Protein AF-0000000078269866 (afdb_homodimer)

Structure (mmCIF, N/CA/C/O backbone):
data_AF-0000000078269866-model_v1
#
loop_
_entity.id
_entity.type
_entity.pdbx_description
1 polymer 'Succinate--CoA ligase'
#
loop_
_atom_site.group_PDB
_atom_site.id
_atom_site.type_symbol
_atom_site.label_atom_id
_atom_site.label_alt_id
_atom_site.label_comp_id
_atom_site.label_asym_id
_atom_site.label_entity_id
_atom_site.label_seq_id
_atom_site.pdbx_PDB_ins_code
_atom_site.Cartn_x
_atom_site.Cartn_y
_atom_site.Cartn_z
_atom_site.occupancy
_atom_site.B_iso_or_equiv
_atom_site.auth_seq_id
_atom_site.auth_comp_id
_atom_site.auth_asym_id
_atom_site.auth_atom_id
_atom_site.pdbx_PDB_model_num
ATOM 1 N N . MET A 1 1 ? 1.742 -16.453 -20.266 1 93.06 1 MET A N 1
ATOM 2 C CA . MET A 1 1 ? 1.835 -16.312 -21.703 1 93.06 1 MET A CA 1
ATOM 3 C C . MET A 1 1 ? 3.057 -15.492 -22.094 1 93.06 1 MET A C 1
ATOM 5 O O . MET A 1 1 ? 3.176 -14.328 -21.719 1 93.06 1 MET A O 1
ATOM 9 N N . LYS A 1 2 ? 3.896 -16.078 -22.828 1 94.62 2 LYS A N 1
ATOM 10 C CA . LYS A 1 2 ? 5.078 -15.391 -23.344 1 94.62 2 LYS A CA 1
ATOM 11 C C . LYS A 1 2 ? 4.785 -14.703 -24.672 1 94.62 2 LYS A C 1
ATOM 13 O O . LYS A 1 2 ? 4.109 -15.273 -25.531 1 94.62 2 LYS A O 1
ATOM 18 N N . LEU A 1 3 ? 5.266 -13.508 -24.734 1 97.81 3 LEU A N 1
ATOM 19 C CA . LEU A 1 3 ? 5.09 -12.766 -25.984 1 97.81 3 LEU A CA 1
ATOM 20 C C . LEU A 1 3 ? 6.387 -12.75 -26.781 1 97.81 3 LEU A C 1
ATOM 22 O O . LEU A 1 3 ? 7.477 -12.648 -26.219 1 97.81 3 LEU A O 1
ATOM 26 N N . ASN A 1 4 ? 6.227 -12.914 -28.141 1 97.38 4 ASN A N 1
ATOM 27 C CA . ASN A 1 4 ? 7.383 -12.617 -28.984 1 97.38 4 ASN A CA 1
ATOM 28 C C . ASN A 1 4 ? 7.68 -11.125 -29.016 1 97.38 4 ASN A C 1
ATOM 30 O O . ASN A 1 4 ? 6.961 -10.328 -28.391 1 97.38 4 ASN A O 1
ATOM 34 N N . GLU A 1 5 ? 8.75 -10.742 -29.625 1 98 5 GLU A N 1
ATOM 35 C CA . GLU A 1 5 ? 9.18 -9.344 -29.625 1 98 5 GLU A CA 1
ATOM 36 C C . GLU A 1 5 ? 8.117 -8.438 -30.234 1 98 5 GLU A C 1
ATOM 38 O O . GLU A 1 5 ? 7.859 -7.344 -29.734 1 98 5 GLU A O 1
ATOM 43 N N . HIS A 1 6 ? 7.531 -8.844 -31.328 1 98.19 6 HIS A N 1
ATOM 44 C CA . HIS A 1 6 ? 6.539 -8.023 -32.031 1 98.19 6 HIS A CA 1
ATOM 45 C C . HIS A 1 6 ? 5.379 -7.676 -31.094 1 98.19 6 HIS A C 1
ATOM 47 O O . HIS A 1 6 ? 4.992 -6.508 -30.984 1 98.19 6 HIS A O 1
ATOM 53 N N . ASN A 1 7 ? 4.871 -8.648 -30.484 1 98.31 7 ASN A N 1
ATOM 54 C CA . ASN A 1 7 ? 3.729 -8.43 -29.609 1 98.31 7 ASN A CA 1
ATOM 55 C C . ASN A 1 7 ? 4.141 -7.719 -28.328 1 98.31 7 ASN A C 1
ATOM 57 O O . ASN A 1 7 ? 3.357 -6.953 -27.75 1 98.31 7 ASN A O 1
ATOM 61 N N . SER A 1 8 ? 5.363 -7.996 -27.844 1 98.56 8 SER A N 1
ATOM 62 C CA . SER A 1 8 ? 5.887 -7.215 -26.734 1 98.56 8 SER A CA 1
ATOM 63 C C . SER A 1 8 ? 5.918 -5.727 -27.062 1 98.56 8 SER A C 1
ATOM 65 O O . SER A 1 8 ? 5.496 -4.895 -26.25 1 98.56 8 SER A O 1
ATOM 67 N N . LYS A 1 9 ? 6.371 -5.41 -28.234 1 98.56 9 LYS A N 1
ATOM 68 C CA . LYS A 1 9 ? 6.473 -4.02 -28.672 1 98.56 9 LYS A CA 1
ATOM 69 C C . LYS A 1 9 ? 5.094 -3.404 -28.875 1 98.56 9 LYS A C 1
ATOM 71 O O . LYS A 1 9 ? 4.895 -2.215 -28.625 1 98.56 9 LYS A O 1
ATOM 76 N N . ARG A 1 10 ? 4.172 -4.191 -29.359 1 98.19 10 ARG A N 1
ATOM 77 C CA . ARG A 1 10 ? 2.801 -3.709 -29.469 1 98.19 10 ARG A CA 1
ATOM 78 C C . ARG A 1 10 ? 2.252 -3.309 -28.109 1 98.19 10 ARG A C 1
ATOM 80 O O . ARG A 1 10 ? 1.629 -2.254 -27.969 1 98.19 10 ARG A O 1
ATOM 87 N N . LEU A 1 11 ? 2.482 -4.184 -27.141 1 98.56 11 LEU A N 1
ATOM 88 C CA . LEU A 1 11 ? 2.047 -3.883 -25.781 1 98.56 11 LEU A CA 1
ATOM 89 C C . LEU A 1 11 ? 2.756 -2.645 -25.234 1 98.56 11 LEU A C 1
ATOM 91 O O . LEU A 1 11 ? 2.131 -1.795 -24.609 1 98.56 11 LEU A O 1
ATOM 95 N N . PHE A 1 12 ? 4.07 -2.514 -25.453 1 98.75 12 PHE A N 1
ATOM 96 C CA . PHE A 1 12 ? 4.84 -1.346 -25.031 1 98.75 12 PHE A CA 1
ATOM 97 C C . PHE A 1 12 ? 4.27 -0.074 -25.656 1 98.75 12 PHE A C 1
ATOM 99 O O . PHE A 1 12 ? 4.105 0.937 -24.969 1 98.75 12 PHE A O 1
ATOM 106 N N . LYS A 1 13 ? 3.926 -0.133 -26.922 1 98.38 13 LYS A N 1
ATOM 107 C CA . LYS A 1 13 ? 3.361 1.022 -27.609 1 98.38 13 LYS A CA 1
ATOM 108 C C . LYS A 1 13 ? 2.053 1.466 -26.969 1 98.38 13 LYS A C 1
ATOM 110 O O . LYS A 1 13 ? 1.847 2.658 -26.734 1 98.38 13 LYS A O 1
ATOM 115 N N . GLU A 1 14 ? 1.249 0.504 -26.703 1 98.12 14 GLU A N 1
ATOM 116 C CA . GLU A 1 14 ? -0.023 0.8 -26.062 1 98.12 14 GLU A CA 1
ATOM 117 C C . GLU A 1 14 ? 0.193 1.424 -24.688 1 98.12 14 GLU A C 1
ATOM 119 O O . GLU A 1 14 ? -0.634 2.209 -24.219 1 98.12 14 GLU A O 1
ATOM 124 N N . ALA A 1 15 ? 1.299 1.094 -24.031 1 98.19 15 ALA A N 1
ATOM 125 C CA . ALA A 1 15 ? 1.609 1.583 -22.688 1 98.19 15 ALA A CA 1
ATOM 126 C C . ALA A 1 15 ? 2.326 2.928 -22.75 1 98.19 15 ALA A C 1
ATOM 128 O O . ALA A 1 15 ? 2.682 3.496 -21.719 1 98.19 15 ALA A O 1
ATOM 129 N N . GLY A 1 16 ? 2.629 3.449 -23.906 1 98.06 16 GLY A N 1
ATOM 130 C CA . GLY A 1 16 ? 3.275 4.742 -24.062 1 98.06 16 GLY A CA 1
ATOM 131 C C . GLY A 1 16 ? 4.789 4.652 -24.078 1 98.06 16 GLY A C 1
ATOM 132 O O . GLY A 1 16 ? 5.48 5.648 -23.859 1 98.06 16 GLY A O 1
ATOM 133 N N . ILE A 1 17 ? 5.352 3.492 -24.266 1 98.56 17 ILE A N 1
ATOM 134 C CA . ILE A 1 17 ? 6.793 3.295 -24.391 1 98.56 17 ILE A CA 1
ATOM 135 C C . ILE A 1 17 ? 7.195 3.377 -25.859 1 98.56 17 ILE A C 1
ATOM 137 O O . ILE A 1 17 ? 6.621 2.689 -26.719 1 98.56 17 ILE A O 1
ATOM 141 N N . PRO A 1 18 ? 8.156 4.16 -26.188 1 98.38 18 PRO A N 1
ATOM 142 C CA . PRO A 1 18 ? 8.555 4.293 -27.594 1 98.38 18 PRO A CA 1
ATOM 143 C C . PRO A 1 18 ? 9.164 3.01 -28.156 1 98.38 18 PRO A C 1
ATOM 145 O O . PRO A 1 18 ? 10.078 2.439 -27.547 1 98.38 18 PRO A O 1
ATOM 148 N N . VAL A 1 19 ? 8.672 2.555 -29.266 1 98.38 19 VAL A N 1
ATOM 149 C CA . VAL A 1 19 ? 9.164 1.382 -29.984 1 98.38 19 VAL A CA 1
ATOM 150 C C . VAL A 1 19 ? 9.242 1.683 -31.484 1 98.38 19 VAL A C 1
ATOM 152 O O . VAL A 1 19 ? 8.539 2.562 -31.984 1 98.38 19 VAL A O 1
ATOM 155 N N . PRO A 1 20 ? 10.141 0.987 -32.219 1 97.44 20 PRO A N 1
ATOM 156 C CA . PRO A 1 20 ? 10.125 1.158 -33.656 1 97.44 20 PRO A CA 1
ATOM 157 C C . PRO A 1 20 ? 8.82 0.68 -34.281 1 97.44 20 PRO A C 1
ATOM 159 O O . PRO A 1 20 ? 8.242 -0.313 -33.844 1 97.44 20 PRO A O 1
ATOM 162 N N . ARG A 1 21 ? 8.484 1.396 -35.375 1 94.19 21 ARG A N 1
ATOM 163 C CA . ARG A 1 21 ? 7.383 0.874 -36.156 1 94.19 21 ARG A CA 1
ATOM 164 C C . ARG A 1 21 ? 7.781 -0.424 -36.875 1 94.19 21 ARG A C 1
ATOM 166 O O . ARG A 1 21 ? 8.906 -0.556 -37.344 1 94.19 21 ARG A O 1
ATOM 173 N N . GLY A 1 22 ? 6.992 -1.414 -36.75 1 96.12 22 GLY A N 1
ATOM 174 C CA . GLY A 1 22 ? 7.352 -2.678 -37.375 1 96.12 22 GLY A CA 1
ATOM 175 C C . GLY A 1 22 ? 6.164 -3.414 -37.969 1 96.12 22 GLY A C 1
ATOM 176 O O . GLY A 1 22 ? 5.012 -3.088 -37.656 1 96.12 22 GLY A O 1
ATOM 177 N N . THR A 1 23 ? 6.465 -4.273 -38.875 1 96.5 23 THR A N 1
ATOM 178 C CA . THR A 1 23 ? 5.469 -5.145 -39.469 1 96.5 23 THR A CA 1
ATOM 179 C C . THR A 1 23 ? 5.867 -6.609 -39.344 1 96.5 23 THR A C 1
ATOM 181 O O . THR A 1 23 ? 7.055 -6.941 -39.344 1 96.5 23 THR A O 1
ATOM 184 N N . LEU A 1 24 ? 4.844 -7.41 -39.188 1 97.12 24 LEU A N 1
ATOM 185 C CA . LEU A 1 24 ? 5.066 -8.844 -39.031 1 97.12 24 LEU A CA 1
ATOM 186 C C . LEU A 1 24 ? 4.785 -9.594 -40.312 1 97.12 24 LEU A C 1
ATOM 188 O O . LEU A 1 24 ? 3.779 -9.336 -41 1 97.12 24 LEU A O 1
ATOM 192 N N . LEU A 1 25 ? 5.707 -10.516 -40.688 1 96.88 25 LEU A N 1
ATOM 193 C CA . LEU A 1 25 ? 5.574 -11.297 -41.906 1 96.88 25 LEU A CA 1
ATOM 194 C C . LEU A 1 25 ? 5.613 -12.789 -41.625 1 96.88 25 LEU A C 1
ATOM 196 O O . LEU A 1 25 ? 6.336 -13.234 -40.719 1 96.88 25 LEU A O 1
ATOM 200 N N . GLY A 1 26 ? 4.824 -13.539 -42.375 1 95.44 26 GLY A N 1
ATOM 201 C CA . GLY A 1 26 ? 4.934 -14.992 -42.406 1 95.44 26 GLY A CA 1
ATOM 202 C C . GLY A 1 26 ? 5.633 -15.508 -43.656 1 95.44 26 GLY A C 1
ATOM 203 O O . GLY A 1 26 ? 6 -14.734 -44.531 1 95.44 26 GLY A O 1
ATOM 204 N N . PRO A 1 27 ? 5.742 -16.812 -43.562 1 91.75 27 PRO A N 1
ATOM 205 C CA . PRO A 1 27 ? 6.367 -17.391 -44.781 1 91.75 27 PRO A CA 1
ATOM 206 C C . PRO A 1 27 ? 5.602 -17.078 -46.062 1 91.75 27 PRO A C 1
ATOM 208 O O . PRO A 1 27 ? 4.371 -17.188 -46.094 1 91.75 27 PRO A O 1
ATOM 211 N N . GLY A 1 28 ? 6.281 -16.641 -47.125 1 90.06 28 GLY A N 1
ATOM 212 C CA . GLY A 1 28 ? 5.652 -16.375 -48.406 1 90.06 28 GLY A CA 1
ATOM 213 C C . GLY A 1 28 ? 5.164 -14.945 -48.562 1 90.06 28 GLY A C 1
ATOM 214 O O . GLY A 1 28 ? 4.883 -14.484 -49.656 1 90.06 28 GLY A O 1
ATOM 215 N N . ASP A 1 29 ? 5.078 -14.273 -47.469 1 93.25 29 ASP A N 1
ATOM 216 C CA . ASP A 1 29 ? 4.652 -12.875 -47.531 1 93.25 29 ASP A CA 1
ATOM 217 C C . ASP A 1 29 ? 5.676 -12.023 -48.281 1 93.25 29 ASP A C 1
ATOM 219 O O . ASP A 1 29 ? 6.883 -12.242 -48.156 1 93.25 29 ASP A O 1
ATOM 223 N N . GLU A 1 30 ? 5.148 -11.055 -49 1 91.06 30 GLU A N 1
ATOM 224 C CA . GLU A 1 30 ? 6.023 -10.07 -49.625 1 91.06 30 GLU A CA 1
ATOM 225 C C . GLU A 1 30 ? 6.305 -8.898 -48.688 1 91.06 30 GLU A C 1
ATOM 227 O O . GLU A 1 30 ? 5.379 -8.328 -48.125 1 91.06 30 GLU A O 1
ATOM 232 N N . PRO A 1 31 ? 7.551 -8.633 -48.562 1 93.44 31 PRO A N 1
ATOM 233 C CA . PRO A 1 31 ? 7.871 -7.516 -47.656 1 93.44 31 PRO A CA 1
ATOM 234 C C . PRO A 1 31 ? 7.492 -6.16 -48.25 1 93.44 31 PRO A C 1
ATOM 236 O O . PRO A 1 31 ? 8.055 -5.75 -49.281 1 93.44 31 PRO A O 1
ATOM 239 N N . ALA A 1 32 ? 6.516 -5.465 -47.688 1 90.94 32 ALA A N 1
ATOM 240 C CA . ALA A 1 32 ? 6.102 -4.129 -48.094 1 90.94 32 ALA A CA 1
ATOM 241 C C . ALA A 1 32 ? 5.789 -3.25 -46.875 1 90.94 32 ALA A C 1
ATOM 243 O O . ALA A 1 32 ? 4.672 -2.742 -46.75 1 90.94 32 ALA A O 1
ATOM 244 N N . PRO A 1 33 ? 6.809 -3.027 -46.125 1 93 33 PRO A N 1
ATOM 245 C CA . PRO A 1 33 ? 6.543 -2.186 -44.938 1 93 33 PRO A CA 1
ATOM 246 C C . PRO A 1 33 ? 6.391 -0.709 -45.312 1 93 33 PRO A C 1
ATOM 248 O O . PRO A 1 33 ? 6.883 -0.27 -46.344 1 93 33 PRO A O 1
ATOM 251 N N . PRO A 1 34 ? 5.668 0.106 -44.469 1 93.62 34 PRO A N 1
ATOM 252 C CA . PRO A 1 34 ? 5.406 1.52 -44.75 1 93.62 34 PRO A CA 1
ATOM 253 C C . PRO A 1 34 ? 6.562 2.428 -44.344 1 93.62 34 PRO A C 1
ATOM 255 O O . PRO A 1 34 ? 6.332 3.527 -43.812 1 93.62 34 PRO A O 1
ATOM 258 N N . PHE A 1 35 ? 7.781 1.967 -44.375 1 94.69 35 PHE A N 1
ATOM 259 C CA . PHE A 1 35 ? 8.953 2.77 -44.031 1 94.69 35 PHE A CA 1
ATOM 260 C C . PHE A 1 35 ? 10.125 2.432 -44.969 1 94.69 35 PHE A C 1
ATOM 262 O O . PHE A 1 35 ? 10.125 1.382 -45.594 1 94.69 35 PHE A O 1
ATOM 269 N N . ALA A 1 36 ? 11.07 3.301 -45.031 1 94.25 36 ALA A N 1
ATOM 270 C CA . ALA A 1 36 ? 12.148 3.227 -46 1 94.25 36 ALA A CA 1
ATOM 271 C C . ALA A 1 36 ? 13.266 2.307 -45.531 1 94.25 36 ALA A C 1
ATOM 273 O O . ALA A 1 36 ? 13.375 2.021 -44.344 1 94.25 36 ALA A O 1
ATOM 274 N N . LEU A 1 37 ? 14.047 1.759 -46.5 1 95.62 37 LEU A N 1
ATOM 275 C CA . LEU A 1 37 ? 15.281 1.038 -46.219 1 95.62 37 LEU A CA 1
ATOM 276 C C . LEU A 1 37 ? 16.344 1.967 -45.625 1 95.62 37 LEU A C 1
ATOM 278 O O . LEU A 1 37 ? 16.281 3.184 -45.812 1 95.62 37 LEU A O 1
ATOM 282 N N . PRO A 1 38 ? 17.266 1.394 -44.688 1 97 38 PRO A N 1
ATOM 283 C CA . PRO A 1 38 ? 17.531 -0.024 -44.438 1 97 38 PRO A CA 1
ATOM 284 C C . PRO A 1 38 ? 16.594 -0.611 -43.375 1 97 38 PRO A C 1
ATOM 286 O O . PRO A 1 38 ? 16.062 0.125 -42.562 1 97 38 PRO A O 1
ATOM 289 N N . TRP A 1 39 ? 16.391 -1.938 -43.562 1 98 39 TRP A N 1
ATOM 290 C CA . TRP A 1 39 ? 15.516 -2.662 -42.656 1 98 39 TRP A CA 1
ATOM 291 C C . TRP A 1 39 ? 16.312 -3.604 -41.75 1 98 39 TRP A C 1
ATOM 293 O O . TRP A 1 39 ? 17.422 -4.012 -42.094 1 98 39 TRP A O 1
ATOM 303 N N . VAL A 1 40 ? 15.836 -3.818 -40.562 1 98.06 40 VAL A N 1
ATOM 304 C CA . VAL A 1 40 ? 16.281 -4.914 -39.719 1 98.06 40 VAL A CA 1
ATOM 305 C C . VAL A 1 40 ? 15.234 -6.02 -39.719 1 98.06 40 VAL A C 1
ATOM 307 O O . VAL A 1 40 ? 14.055 -5.766 -39.438 1 98.06 40 VAL A O 1
ATOM 310 N N . LEU A 1 41 ? 15.617 -7.199 -40.062 1 98.12 41 LEU A N 1
ATOM 311 C CA . LEU A 1 41 ? 14.773 -8.383 -40.031 1 98.12 41 LEU A CA 1
ATOM 312 C C . LEU A 1 41 ? 15.039 -9.211 -38.781 1 98.12 41 LEU A C 1
ATOM 314 O O . LEU A 1 41 ? 16.156 -9.68 -38.562 1 98.12 41 LEU A O 1
ATOM 318 N N . LYS A 1 42 ? 13.977 -9.422 -38 1 97.75 42 LYS A N 1
ATOM 319 C CA . LYS A 1 42 ? 14.156 -10.078 -36.719 1 97.75 42 LYS A CA 1
ATOM 320 C C . LYS A 1 42 ? 13.258 -11.305 -36.594 1 97.75 42 LYS A C 1
ATOM 322 O O . LYS A 1 42 ? 12.039 -11.18 -36.5 1 97.75 42 LYS A O 1
ATOM 327 N N . SER A 1 43 ? 13.883 -12.453 -36.5 1 98 43 SER A N 1
ATOM 328 C CA . SER A 1 43 ? 13.125 -13.68 -36.281 1 98 43 SER A CA 1
ATOM 329 C C . SER A 1 43 ? 12.328 -13.602 -34.969 1 98 43 SER A C 1
ATOM 331 O O . SER A 1 43 ? 12.82 -13.094 -33.969 1 98 43 SER A O 1
ATOM 333 N N . GLN A 1 44 ? 11.086 -14.062 -35.062 1 97.5 44 GLN A N 1
ATOM 334 C CA . GLN A 1 44 ? 10.25 -14.102 -33.844 1 97.5 44 GLN A CA 1
ATOM 335 C C . GLN A 1 44 ? 10.195 -15.508 -33.281 1 97.5 44 GLN A C 1
ATOM 337 O O . GLN A 1 44 ? 9.656 -16.422 -33.906 1 97.5 44 GLN A O 1
ATOM 342 N N . VAL A 1 45 ? 10.766 -15.719 -32.188 1 95.19 45 VAL A N 1
ATOM 343 C CA . VAL A 1 45 ? 10.688 -16.922 -31.359 1 95.19 45 VAL A CA 1
ATOM 344 C C . VAL A 1 45 ? 10.547 -16.531 -29.891 1 95.19 45 VAL A C 1
ATOM 346 O O . VAL A 1 45 ? 10.727 -15.367 -29.531 1 95.19 45 VAL A O 1
ATOM 349 N N . LEU A 1 46 ? 10.242 -17.422 -29.047 1 92.25 46 LEU A N 1
ATOM 350 C CA . LEU A 1 46 ? 10.023 -17.109 -27.625 1 92.25 46 LEU A CA 1
ATOM 351 C C . LEU A 1 46 ? 11.312 -17.234 -26.828 1 92.25 46 LEU A C 1
ATOM 353 O O . LEU A 1 46 ? 11.414 -16.719 -25.719 1 92.25 46 LEU A O 1
ATOM 357 N N . SER A 1 47 ? 12.242 -17.828 -27.438 1 87.19 47 SER A N 1
ATOM 358 C CA . SER A 1 47 ? 13.523 -18.016 -26.766 1 87.19 47 SER A CA 1
ATOM 359 C C . SER A 1 47 ? 14.461 -16.844 -27 1 87.19 47 SER A C 1
ATOM 361 O O . SER A 1 47 ? 14.297 -16.109 -27.984 1 87.19 47 SER A O 1
ATOM 363 N N . GLY A 1 48 ? 15.445 -16.672 -26.141 1 83.5 48 GLY A N 1
ATOM 364 C CA . GLY A 1 48 ? 16.469 -15.648 -26.312 1 83.5 48 GLY A CA 1
ATOM 365 C C . GLY A 1 48 ? 17.609 -16.109 -27.203 1 83.5 48 GLY A C 1
ATOM 366 O O . GLY A 1 48 ? 17.547 -17.172 -27.812 1 83.5 48 GLY A O 1
ATOM 367 N N . GLY A 1 49 ? 18.562 -15.195 -27.438 1 85.5 49 GLY A N 1
ATOM 368 C CA . GLY A 1 49 ? 19.766 -15.531 -28.172 1 85.5 49 GLY A CA 1
ATOM 369 C C . GLY A 1 49 ? 19.578 -15.492 -29.672 1 85.5 49 GLY A C 1
ATOM 370 O O . GLY A 1 49 ? 20.328 -16.125 -30.422 1 85.5 49 GLY A O 1
ATOM 371 N N . ARG A 1 50 ? 18.656 -14.836 -30.188 1 92.31 50 ARG A N 1
ATOM 372 C CA . ARG A 1 50 ? 18.328 -14.789 -31.609 1 92.31 50 ARG A CA 1
ATOM 373 C C . ARG A 1 50 ? 19.5 -14.227 -32.438 1 92.31 50 ARG A C 1
ATOM 375 O O . ARG A 1 50 ? 19.812 -14.742 -33.5 1 92.31 50 ARG A O 1
ATOM 382 N N . GLY A 1 51 ? 20.078 -13.188 -31.875 1 90.38 51 GLY A N 1
ATOM 383 C CA . GLY A 1 51 ? 21.188 -12.578 -32.594 1 90.38 51 GLY A CA 1
ATOM 384 C C . GLY A 1 51 ? 22.359 -13.531 -32.781 1 90.38 51 GLY A C 1
ATOM 385 O O . GLY A 1 51 ? 22.891 -13.641 -33.875 1 90.38 51 GLY A O 1
ATOM 386 N N . LYS A 1 52 ? 22.656 -14.188 -31.75 1 88.31 52 LYS A N 1
ATOM 387 C CA . LYS A 1 52 ? 23.766 -15.133 -31.797 1 88.31 52 LYS A CA 1
ATOM 388 C C . LYS A 1 52 ? 23.469 -16.297 -32.719 1 88.31 52 LYS A C 1
ATOM 390 O O . LYS A 1 52 ? 24.375 -16.859 -33.344 1 88.31 52 LYS A O 1
ATOM 395 N N . ALA A 1 53 ? 22.219 -16.562 -32.906 1 92.19 53 ALA A N 1
ATOM 396 C CA . ALA A 1 53 ? 21.797 -17.688 -33.75 1 92.19 53 ALA A CA 1
ATOM 397 C C . ALA A 1 53 ? 21.594 -17.25 -35.188 1 92.19 53 ALA A C 1
ATOM 399 O O . ALA A 1 53 ? 21.188 -18.062 -36.031 1 92.19 53 ALA A O 1
ATOM 400 N N . GLY A 1 54 ? 21.859 -15.961 -35.438 1 93.81 54 GLY A N 1
ATOM 401 C CA . GLY A 1 54 ? 21.703 -15.453 -36.812 1 93.81 54 GLY A CA 1
ATOM 402 C C . GLY A 1 54 ? 20.266 -15.047 -37.125 1 93.81 54 GLY A C 1
ATOM 403 O O . GLY A 1 54 ? 19.906 -14.914 -38.312 1 93.81 54 GLY A O 1
ATOM 404 N N . GLY A 1 55 ? 19.5 -14.906 -36.156 1 96.56 55 GLY A N 1
ATOM 405 C CA . GLY A 1 55 ? 18.094 -14.633 -36.344 1 96.56 55 GLY A CA 1
ATOM 406 C C . GLY A 1 55 ? 17.781 -13.164 -36.562 1 96.56 55 GLY A C 1
ATOM 407 O O . GLY A 1 55 ? 16.625 -12.789 -36.781 1 96.56 55 GLY A O 1
ATOM 408 N N . ILE A 1 56 ? 18.797 -12.289 -36.531 1 96.81 56 ILE A N 1
ATOM 409 C CA . ILE A 1 56 ? 18.656 -10.859 -36.812 1 96.81 56 ILE A CA 1
ATOM 410 C C . ILE A 1 56 ? 19.531 -10.477 -38 1 96.81 56 ILE A C 1
ATOM 412 O O . ILE A 1 56 ? 20.75 -10.664 -37.969 1 96.81 56 ILE A O 1
ATOM 416 N N . ARG A 1 57 ? 18.859 -9.938 -39 1 97.06 57 ARG A N 1
ATOM 417 C CA . ARG A 1 57 ? 19.562 -9.602 -40.219 1 97.06 57 ARG A CA 1
ATOM 418 C C . ARG A 1 57 ? 19.234 -8.18 -40.656 1 97.06 57 ARG A C 1
ATOM 420 O O . ARG A 1 57 ? 18.141 -7.676 -40.375 1 97.06 57 ARG A O 1
ATOM 427 N N . MET A 1 58 ? 20.156 -7.645 -41.406 1 96.69 58 MET A N 1
ATOM 428 C CA . MET A 1 58 ? 19.953 -6.316 -41.969 1 96.69 58 MET A CA 1
ATOM 429 C C . MET A 1 58 ? 19.781 -6.398 -43.5 1 96.69 58 MET A C 1
ATOM 431 O O . MET A 1 58 ? 20.312 -7.297 -44.125 1 96.69 58 MET A O 1
ATOM 435 N N . ALA A 1 59 ? 18.984 -5.488 -43.969 1 97.62 59 ALA A N 1
ATOM 436 C CA . ALA A 1 59 ? 18.781 -5.398 -45.438 1 97.62 59 ALA A CA 1
ATOM 437 C C . ALA A 1 59 ? 18.859 -3.951 -45.906 1 97.62 59 ALA A C 1
ATOM 439 O O . ALA A 1 59 ? 18.078 -3.104 -45.469 1 97.62 59 ALA A O 1
ATOM 440 N N . ASP A 1 60 ? 19.734 -3.754 -46.812 1 97.25 60 ASP A N 1
ATOM 441 C CA . ASP A 1 60 ? 19.891 -2.424 -47.375 1 97.25 60 ASP A CA 1
ATOM 442 C C . ASP A 1 60 ? 19.062 -2.273 -48.656 1 97.25 60 ASP A C 1
ATOM 444 O O . ASP A 1 60 ? 18.812 -1.156 -49.094 1 97.25 60 ASP A O 1
ATOM 448 N N . THR A 1 61 ? 18.781 -3.451 -49.344 1 96.5 61 THR A N 1
ATOM 449 C CA . THR A 1 61 ? 17.984 -3.461 -50.562 1 96.5 61 THR A CA 1
ATOM 450 C C . THR A 1 61 ? 16.828 -4.465 -50.438 1 96.5 61 THR A C 1
ATOM 452 O O . THR A 1 61 ? 16.844 -5.328 -49.562 1 96.5 61 THR A O 1
ATOM 455 N N . LEU A 1 62 ? 15.883 -4.301 -51.406 1 95.81 62 LEU A N 1
ATOM 456 C CA . LEU A 1 62 ? 14.75 -5.215 -51.438 1 95.81 62 LEU A CA 1
ATOM 457 C C . LEU A 1 62 ? 15.195 -6.629 -51.781 1 95.81 62 LEU A C 1
ATOM 459 O O . LEU A 1 62 ? 14.664 -7.602 -51.219 1 95.81 62 LEU A O 1
ATOM 463 N N . GLU A 1 63 ? 16.109 -6.746 -52.688 1 95.62 63 GLU A N 1
ATOM 464 C CA . GLU A 1 63 ? 16.625 -8.055 -53.094 1 95.62 63 GLU A CA 1
ATOM 465 C C . GLU A 1 63 ? 17.312 -8.75 -51.906 1 95.62 63 GLU A C 1
ATOM 467 O O . GLU A 1 63 ? 17.125 -9.953 -51.688 1 95.62 63 GLU A O 1
ATOM 472 N N . GLN A 1 64 ? 18.016 -7.953 -51.188 1 96.81 64 GLN A N 1
ATOM 473 C CA . GLN A 1 64 ? 18.688 -8.492 -50 1 96.81 64 GLN A CA 1
ATOM 474 C C . GLN A 1 64 ? 17.656 -8.938 -48.969 1 96.81 64 GLN A C 1
ATOM 476 O O . GLN A 1 64 ? 17.844 -9.961 -48.312 1 96.81 64 GLN A O 1
ATOM 481 N N . ALA A 1 65 ? 16.656 -8.133 -48.781 1 97 65 ALA A N 1
ATOM 482 C CA . ALA A 1 65 ? 15.609 -8.461 -47.844 1 97 65 ALA A CA 1
ATOM 483 C C . ALA A 1 65 ? 14.953 -9.797 -48.188 1 97 65 ALA A C 1
ATOM 485 O O . ALA A 1 65 ? 14.727 -10.633 -47.281 1 97 65 ALA A O 1
ATOM 486 N N . GLU A 1 66 ? 14.648 -9.984 -49.438 1 95.81 66 GLU A N 1
ATOM 487 C CA . GLU A 1 66 ? 14.008 -11.219 -49.875 1 95.81 66 GLU A CA 1
ATOM 488 C C . GLU A 1 66 ? 14.906 -12.43 -49.625 1 95.81 66 GLU A C 1
ATOM 490 O O . GLU A 1 66 ? 14.438 -13.477 -49.156 1 95.81 66 GLU A O 1
ATOM 495 N N . SER A 1 67 ? 16.141 -12.266 -49.938 1 96.19 67 SER A N 1
ATOM 496 C CA . SER A 1 67 ? 17.109 -13.352 -49.719 1 96.19 67 SER A CA 1
ATOM 497 C C . SER A 1 67 ? 17.25 -13.688 -48.25 1 96.19 67 SER A C 1
ATOM 499 O O . SER A 1 67 ? 17.25 -14.867 -47.875 1 96.19 67 SER A O 1
ATOM 501 N N . GLU A 1 68 ? 17.391 -12.68 -47.438 1 96.88 68 GLU A N 1
ATOM 502 C CA . GLU A 1 68 ? 17.562 -12.883 -46 1 96.88 68 GLU A CA 1
ATOM 503 C C . GLU A 1 68 ? 16.297 -13.492 -45.406 1 96.88 68 GLU A C 1
ATOM 505 O O . GLU A 1 68 ? 16.391 -14.312 -44.469 1 96.88 68 GLU A O 1
ATOM 510 N N . LEU A 1 69 ? 15.164 -13.062 -45.844 1 97.19 69 LEU A N 1
ATOM 511 C CA . LEU A 1 69 ? 13.906 -13.609 -45.344 1 97.19 69 LEU A CA 1
ATOM 512 C C . LEU A 1 69 ? 13.828 -15.109 -45.625 1 97.19 69 LEU A C 1
ATOM 514 O O . LEU A 1 69 ? 13.391 -15.867 -44.75 1 97.19 69 LEU A O 1
ATOM 518 N N . THR A 1 70 ? 14.234 -15.508 -46.781 1 95.88 70 THR A N 1
ATOM 519 C CA . THR A 1 70 ? 14.227 -16.922 -47.125 1 95.88 70 THR A CA 1
ATOM 520 C C . THR A 1 70 ? 15.117 -17.719 -46.156 1 95.88 70 THR A C 1
ATOM 522 O O . THR A 1 70 ? 14.727 -18.781 -45.688 1 95.88 70 THR A O 1
ATOM 525 N N . LYS A 1 71 ? 16.234 -17.188 -45.875 1 96.06 71 LYS A N 1
ATOM 526 C CA . LYS A 1 71 ? 17.156 -17.828 -44.938 1 96.06 71 LYS A CA 1
ATOM 527 C C . LYS A 1 71 ? 16.562 -17.906 -43.531 1 96.06 71 LYS A C 1
ATOM 529 O O . LYS A 1 71 ? 16.688 -18.922 -42.875 1 96.06 71 LYS A O 1
ATOM 534 N N . LEU A 1 72 ? 15.984 -16.828 -43.125 1 97.5 72 LEU A N 1
ATOM 535 C CA . LEU A 1 72 ? 15.438 -16.75 -41.781 1 97.5 72 LEU A CA 1
ATOM 536 C C . LEU A 1 72 ? 14.312 -17.766 -41.562 1 97.5 72 LEU A C 1
ATOM 538 O O . LEU A 1 72 ? 14.227 -18.406 -40.531 1 97.5 72 LEU A O 1
ATOM 542 N N . PHE A 1 73 ? 13.477 -17.922 -42.562 1 96.56 73 PHE A N 1
ATOM 543 C CA . PHE A 1 73 ? 12.328 -18.812 -42.406 1 96.56 73 PHE A CA 1
ATOM 544 C C . PHE A 1 73 ? 12.758 -20.266 -42.469 1 96.56 73 PHE A C 1
ATOM 546 O O . PHE A 1 73 ? 11.969 -21.156 -42.156 1 96.56 73 PHE A O 1
ATOM 553 N N . THR A 1 74 ? 14.039 -20.578 -42.688 1 94.56 74 THR A N 1
ATOM 554 C CA . THR A 1 74 ? 14.562 -21.938 -42.688 1 94.56 74 THR A CA 1
ATOM 555 C C . THR A 1 74 ? 15.359 -22.188 -41.406 1 94.56 74 THR A C 1
ATOM 557 O O . THR A 1 74 ? 15.781 -23.312 -41.125 1 94.56 74 THR A O 1
ATOM 560 N N . LEU A 1 75 ? 15.5 -21.188 -40.656 1 94.38 75 LEU A N 1
ATOM 561 C CA . LEU A 1 75 ? 16.328 -21.25 -39.438 1 94.38 75 LEU A CA 1
ATOM 562 C C . LEU A 1 75 ? 15.539 -21.844 -38.281 1 94.38 75 LEU A C 1
ATOM 564 O O . LEU A 1 75 ? 14.32 -21.672 -38.188 1 94.38 75 LEU A O 1
ATOM 568 N N . ALA A 1 76 ? 16.219 -22.625 -37.438 1 92.56 76 ALA A N 1
ATOM 569 C CA . ALA A 1 76 ? 15.727 -23.031 -36.125 1 92.56 76 ALA A CA 1
ATOM 570 C C . ALA A 1 76 ? 16.578 -22.438 -35 1 92.56 76 ALA A C 1
ATOM 572 O O . ALA A 1 76 ? 17.812 -22.547 -35.031 1 92.56 76 ALA A O 1
ATOM 573 N N . ILE A 1 77 ? 15.969 -21.781 -34.156 1 92.88 77 ILE A N 1
ATOM 574 C CA . ILE A 1 77 ? 16.672 -21.141 -33.062 1 92.88 77 ILE A CA 1
ATOM 575 C C . ILE A 1 77 ? 16.281 -21.812 -31.75 1 92.88 77 ILE A C 1
ATOM 577 O O . ILE A 1 77 ? 15.148 -21.703 -31.297 1 92.88 77 ILE A O 1
ATOM 581 N N . LYS A 1 78 ? 17.234 -22.422 -31.062 1 86.88 78 LYS A N 1
ATOM 582 C CA . LYS A 1 78 ? 17.031 -23.172 -29.812 1 86.88 78 LYS A CA 1
ATOM 583 C C . LYS A 1 78 ? 15.844 -24.125 -29.938 1 86.88 78 LYS A C 1
ATOM 585 O O . LYS A 1 78 ? 14.961 -24.141 -29.078 1 86.88 78 LYS A O 1
ATOM 590 N N . GLY A 1 79 ? 15.758 -24.688 -31.062 1 81.81 79 GLY A N 1
ATOM 591 C CA . GLY A 1 79 ? 14.781 -25.734 -31.297 1 81.81 79 GLY A CA 1
ATOM 592 C C . GLY A 1 79 ? 13.453 -25.203 -31.812 1 81.81 79 GLY A C 1
ATOM 593 O O . GLY A 1 79 ? 12.555 -25.984 -32.125 1 81.81 79 GLY A O 1
ATOM 594 N N . GLU A 1 80 ? 13.359 -23.938 -31.969 1 89.19 80 GLU A N 1
ATOM 595 C CA . GLU A 1 80 ? 12.125 -23.344 -32.469 1 89.19 80 GLU A CA 1
ATOM 596 C C . GLU A 1 80 ? 12.273 -22.891 -33.938 1 89.19 80 GLU A C 1
ATOM 598 O O . GLU A 1 80 ? 13.141 -22.078 -34.25 1 89.19 80 GLU A O 1
ATOM 603 N N . LYS A 1 81 ? 11.375 -23.422 -34.719 1 92.06 81 LYS A N 1
ATOM 604 C CA . LYS A 1 81 ? 11.375 -23 -36.094 1 92.06 81 LYS A CA 1
ATOM 605 C C . LYS A 1 81 ? 10.844 -21.562 -36.25 1 92.06 81 LYS A C 1
ATOM 607 O O . LYS A 1 81 ? 9.859 -21.203 -35.594 1 92.06 81 LYS A O 1
ATOM 612 N N . VAL A 1 82 ? 11.516 -20.797 -37.094 1 96.25 82 VAL A N 1
ATOM 613 C CA . VAL A 1 82 ? 11.086 -19.422 -37.312 1 96.25 82 VAL A CA 1
ATOM 614 C C . VAL A 1 82 ? 9.859 -19.406 -38.219 1 96.25 82 VAL A C 1
ATOM 616 O O . VAL A 1 82 ? 9.938 -19.812 -39.375 1 96.25 82 VAL A O 1
ATOM 619 N N . GLN A 1 83 ? 8.75 -18.906 -37.625 1 95.62 83 GLN A N 1
ATOM 620 C CA . GLN A 1 83 ? 7.508 -18.875 -38.406 1 95.62 83 GLN A CA 1
ATOM 621 C C . GLN A 1 83 ? 7.098 -17.438 -38.719 1 95.62 83 GLN A C 1
ATOM 623 O O . GLN A 1 83 ? 6.25 -17.203 -39.594 1 95.62 83 GLN A O 1
ATOM 628 N N . LEU A 1 84 ? 7.688 -16.562 -38.031 1 97.56 84 LEU A N 1
ATOM 629 C CA . LEU A 1 84 ? 7.375 -15.148 -38.188 1 97.56 84 LEU A CA 1
ATOM 630 C C . LEU A 1 84 ? 8.641 -14.305 -38.156 1 97.56 84 LEU A C 1
ATOM 632 O O . LEU A 1 84 ? 9.594 -14.641 -37.438 1 97.56 84 LEU A O 1
ATOM 636 N N . VAL A 1 85 ? 8.625 -13.273 -38.938 1 98.19 85 VAL A N 1
ATOM 637 C CA . VAL A 1 85 ? 9.734 -12.328 -38.938 1 98.19 85 VAL A CA 1
ATOM 638 C C . VAL A 1 85 ? 9.195 -10.898 -38.844 1 98.19 85 VAL A C 1
ATOM 640 O O . VAL A 1 85 ? 8.266 -10.531 -39.562 1 98.19 85 VAL A O 1
ATOM 643 N N . ARG A 1 86 ? 9.734 -10.125 -37.875 1 98 86 ARG A N 1
ATOM 644 C CA . ARG A 1 86 ? 9.406 -8.711 -37.75 1 98 86 ARG A CA 1
ATOM 645 C C . ARG A 1 86 ? 10.383 -7.863 -38.562 1 98 86 ARG A C 1
ATOM 647 O O . ARG A 1 86 ? 11.594 -8.086 -38.531 1 98 86 ARG A O 1
ATOM 654 N N . ILE A 1 87 ? 9.828 -6.941 -39.406 1 98.06 87 ILE A N 1
ATOM 655 C CA . ILE A 1 87 ? 10.633 -5.98 -40.156 1 98.06 87 ILE A CA 1
ATOM 656 C C . ILE A 1 87 ? 10.492 -4.594 -39.531 1 98.06 87 ILE A C 1
ATOM 658 O O . ILE A 1 87 ? 9.375 -4.145 -39.25 1 98.06 87 ILE A O 1
ATOM 662 N N . GLU A 1 88 ? 11.602 -3.943 -39.25 1 97.88 88 GLU A N 1
ATOM 663 C CA . GLU A 1 88 ? 11.578 -2.584 -38.719 1 97.88 88 GLU A CA 1
ATOM 664 C C . GLU A 1 88 ? 12.695 -1.736 -39.312 1 97.88 88 GLU A C 1
ATOM 666 O O . GLU A 1 88 ? 13.656 -2.271 -39.875 1 97.88 88 GLU A O 1
ATOM 671 N N . PRO A 1 89 ? 12.531 -0.393 -39.281 1 97.31 89 PRO A N 1
ATOM 672 C CA . PRO A 1 89 ? 13.633 0.444 -39.75 1 97.31 89 PRO A CA 1
ATOM 673 C C . PRO A 1 89 ? 14.883 0.328 -38.875 1 97.31 89 PRO A C 1
ATOM 675 O O . PRO A 1 89 ? 14.773 0.191 -37.656 1 97.31 89 PRO A O 1
ATOM 678 N N . LYS A 1 90 ? 15.961 0.342 -39.562 1 96.81 90 LYS A N 1
ATOM 679 C CA . LYS A 1 90 ? 17.203 0.401 -38.781 1 96.81 90 LYS A CA 1
ATOM 680 C C . LYS A 1 90 ? 17.266 1.678 -37.969 1 96.81 90 LYS A C 1
ATOM 682 O O . LYS A 1 90 ? 17.125 2.781 -38.5 1 96.81 90 LYS A O 1
ATOM 687 N N . ALA A 1 91 ? 17.5 1.557 -36.688 1 96.12 91 ALA A N 1
ATOM 688 C CA . ALA A 1 91 ? 17.547 2.701 -35.781 1 96.12 91 ALA A CA 1
ATOM 689 C C . ALA A 1 91 ? 18.969 3.24 -35.656 1 96.12 91 ALA A C 1
ATOM 691 O O . ALA A 1 91 ? 19.938 2.473 -35.656 1 96.12 91 ALA A O 1
ATOM 692 N N . ALA A 1 92 ? 19.094 4.531 -35.562 1 96.94 92 ALA A N 1
ATOM 693 C CA . ALA A 1 92 ? 20.359 5.184 -35.25 1 96.94 92 ALA A CA 1
ATOM 694 C C . ALA A 1 92 ? 20.453 5.539 -33.781 1 96.94 92 ALA A C 1
ATOM 696 O O . ALA A 1 92 ? 19.594 6.27 -33.25 1 96.94 92 ALA A O 1
ATOM 697 N N . TYR A 1 93 ? 21.453 5.004 -33.094 1 97.5 93 TYR A N 1
ATOM 698 C CA . TYR A 1 93 ? 21.547 5.25 -31.672 1 97.5 93 TYR A CA 1
ATOM 699 C C . TYR A 1 93 ? 23 5.34 -31.219 1 97.5 93 TYR A C 1
ATOM 701 O O . TYR A 1 93 ? 23.906 4.934 -31.938 1 97.5 93 TYR A O 1
ATOM 709 N N . THR A 1 94 ? 23.203 5.875 -30.031 1 96.88 94 THR A N 1
ATOM 710 C CA . THR A 1 94 ? 24.547 6.133 -29.516 1 96.88 94 THR A CA 1
ATOM 711 C C . THR A 1 94 ? 24.891 5.188 -28.375 1 96.88 94 THR A C 1
ATOM 713 O O . THR A 1 94 ? 26.047 4.891 -28.125 1 96.88 94 THR A O 1
ATOM 716 N N . ARG A 1 95 ? 23.891 4.707 -27.625 1 97.44 95 ARG A N 1
ATOM 717 C CA . ARG A 1 95 ? 24.109 3.871 -26.453 1 97.44 95 ARG A CA 1
ATOM 718 C C . ARG A 1 95 ? 23.031 2.799 -26.328 1 97.44 95 ARG A C 1
ATOM 720 O O . ARG A 1 95 ? 21.891 3.02 -26.719 1 97.44 95 ARG A O 1
ATOM 727 N N . GLU A 1 96 ? 23.391 1.643 -25.844 1 98 96 GLU A N 1
ATOM 728 C CA . GLU A 1 96 ? 22.469 0.55 -25.531 1 98 96 GLU A CA 1
ATOM 729 C C . GLU A 1 96 ? 22.422 0.292 -24.031 1 98 96 GLU A C 1
ATOM 731 O O . GLU A 1 96 ? 23.453 0.074 -23.391 1 98 96 GLU A O 1
ATOM 736 N N . LEU A 1 97 ? 21.266 0.312 -23.484 1 98.5 97 LEU A N 1
ATOM 737 C CA . LEU A 1 97 ? 21.031 0.102 -22.047 1 98.5 97 LEU A CA 1
ATOM 738 C C . LEU A 1 97 ? 20.156 -1.12 -21.828 1 98.5 97 LEU A C 1
ATOM 740 O O . LEU A 1 97 ? 19.625 -1.705 -22.781 1 98.5 97 LEU A O 1
ATOM 744 N N . TYR A 1 98 ? 20.047 -1.52 -20.594 1 98.44 98 TYR A N 1
ATOM 745 C CA . TYR A 1 98 ? 19.188 -2.629 -20.188 1 98.44 98 TYR A CA 1
ATOM 746 C C . TYR A 1 98 ? 18.172 -2.178 -19.141 1 98.44 98 TYR A C 1
ATOM 748 O O . TYR A 1 98 ? 18.5 -1.396 -18.25 1 98.44 98 TYR A O 1
ATOM 756 N N . LEU A 1 99 ? 16.953 -2.592 -19.25 1 98.69 99 LEU A N 1
ATOM 757 C CA . LEU A 1 99 ? 15.898 -2.307 -18.281 1 98.69 99 LEU A CA 1
ATOM 758 C C . LEU A 1 99 ? 14.898 -3.459 -18.203 1 98.69 99 LEU A C 1
ATOM 760 O O . LEU A 1 99 ? 14.414 -3.939 -19.219 1 98.69 99 LEU A O 1
ATOM 764 N N . SER A 1 100 ? 14.625 -3.957 -17.016 1 98.5 100 SER A N 1
ATOM 765 C CA . SER A 1 100 ? 13.617 -5.004 -16.875 1 98.5 100 SER A CA 1
ATOM 766 C C . SER A 1 100 ? 12.867 -4.863 -15.555 1 98.5 100 SER A C 1
ATOM 768 O O . SER A 1 100 ? 13.352 -4.223 -14.617 1 98.5 100 SER A O 1
ATOM 770 N N . ILE A 1 101 ? 11.68 -5.293 -15.469 1 98.62 101 ILE A N 1
ATOM 771 C CA . ILE A 1 101 ? 10.844 -5.41 -14.281 1 98.62 101 ILE A CA 1
ATOM 772 C C . ILE A 1 101 ? 10.32 -6.84 -14.156 1 98.62 101 ILE A C 1
ATOM 774 O O . ILE A 1 101 ? 9.742 -7.375 -15.109 1 98.62 101 ILE A O 1
ATOM 778 N N . THR A 1 102 ? 10.516 -7.508 -13.07 1 97.88 102 THR A N 1
ATOM 779 C CA . THR A 1 102 ? 10.039 -8.867 -12.836 1 97.88 102 THR A CA 1
ATOM 780 C C . THR A 1 102 ? 9.32 -8.961 -11.492 1 97.88 102 THR A C 1
ATOM 782 O O . THR A 1 102 ? 9.672 -8.258 -10.539 1 97.88 102 THR A O 1
ATOM 785 N N . LEU A 1 103 ? 8.273 -9.719 -11.375 1 96.75 103 LEU A N 1
ATOM 786 C CA . LEU A 1 103 ? 7.691 -10.078 -10.086 1 96.75 103 LEU A CA 1
ATOM 787 C C . LEU A 1 103 ? 8.484 -11.203 -9.422 1 96.75 103 LEU A C 1
ATOM 789 O O . LEU A 1 103 ? 8.477 -12.336 -9.906 1 96.75 103 LEU A O 1
ATOM 793 N N . ASP A 1 104 ? 9.094 -10.883 -8.352 1 94.69 104 ASP A N 1
ATOM 794 C CA . ASP A 1 104 ? 10.055 -11.805 -7.762 1 94.69 104 ASP A CA 1
ATOM 795 C C . ASP A 1 104 ? 9.453 -12.531 -6.559 1 94.69 104 ASP A C 1
ATOM 797 O O . ASP A 1 104 ? 8.961 -11.891 -5.625 1 94.69 104 ASP A O 1
ATOM 801 N N . ARG A 1 105 ? 9.578 -13.836 -6.605 1 90.94 105 ARG A N 1
ATOM 802 C CA . ARG A 1 105 ? 9.008 -14.695 -5.574 1 90.94 105 ARG A CA 1
ATOM 803 C C . ARG A 1 105 ? 9.781 -14.57 -4.266 1 90.94 105 ARG A C 1
ATOM 805 O O . ARG A 1 105 ? 9.188 -14.508 -3.188 1 90.94 105 ARG A O 1
ATOM 812 N N . GLN A 1 106 ? 11.008 -14.477 -4.305 1 89.06 106 GLN A N 1
ATOM 813 C CA . GLN A 1 106 ? 11.859 -14.508 -3.123 1 89.06 106 GLN A CA 1
ATOM 814 C C . GLN A 1 106 ? 11.711 -13.227 -2.305 1 89.06 106 GLN A C 1
ATOM 816 O O . GLN A 1 106 ? 11.531 -13.281 -1.088 1 89.06 106 GLN A O 1
ATOM 821 N N . SER A 1 107 ? 11.781 -12.102 -3.027 1 93.31 107 SER A N 1
ATOM 822 C CA . SER A 1 107 ? 11.711 -10.828 -2.32 1 93.31 107 SER A CA 1
ATOM 823 C C . SER A 1 107 ? 10.266 -10.383 -2.131 1 93.31 107 SER A C 1
ATOM 825 O O . SER A 1 107 ? 10 -9.414 -1.418 1 93.31 107 SER A O 1
ATOM 827 N N . ARG A 1 108 ? 9.336 -11.164 -2.768 1 94.25 108 ARG A N 1
ATOM 828 C CA . ARG A 1 108 ? 7.926 -10.805 -2.707 1 94.25 108 ARG A CA 1
ATOM 829 C C . ARG A 1 108 ? 7.715 -9.344 -3.096 1 94.25 108 ARG A C 1
ATOM 831 O O . ARG A 1 108 ? 7.074 -8.586 -2.365 1 94.25 108 ARG A O 1
ATOM 838 N N . SER A 1 109 ? 8.328 -8.93 -4.172 1 96.62 109 SER A N 1
ATOM 839 C CA . SER A 1 109 ? 8.266 -7.574 -4.699 1 96.62 109 SER A CA 1
ATOM 840 C C . SER A 1 109 ? 8.531 -7.547 -6.199 1 96.62 109 SER A C 1
ATOM 842 O O . SER A 1 109 ? 8.867 -8.578 -6.793 1 96.62 109 SER A O 1
ATOM 844 N N . PHE A 1 110 ? 8.297 -6.371 -6.789 1 97.62 110 PHE A N 1
ATOM 845 C CA . PHE A 1 110 ? 8.836 -6.117 -8.117 1 97.62 110 PHE A CA 1
ATOM 846 C C . PHE A 1 110 ? 10.32 -5.789 -8.047 1 97.62 110 PHE A C 1
ATOM 848 O O . PHE A 1 110 ? 10.758 -5.066 -7.148 1 97.62 110 PHE A O 1
ATOM 855 N N . VAL A 1 111 ? 11.07 -6.371 -8.93 1 98.19 111 VAL A N 1
ATOM 856 C CA . VAL A 1 111 ? 12.492 -6.09 -9.039 1 98.19 111 VAL A CA 1
ATOM 857 C C . VAL A 1 111 ? 12.773 -5.363 -10.352 1 98.19 111 VAL A C 1
ATOM 859 O O . VAL A 1 111 ? 12.484 -5.887 -11.43 1 98.19 111 VAL A O 1
ATOM 862 N N . ILE A 1 112 ? 13.227 -4.148 -10.25 1 98.56 112 ILE A N 1
ATOM 863 C CA . ILE A 1 112 ? 13.648 -3.377 -11.406 1 98.56 112 ILE A CA 1
ATOM 864 C C . ILE A 1 112 ? 15.164 -3.484 -11.57 1 98.56 112 ILE A C 1
ATOM 866 O O . ILE A 1 112 ? 15.922 -3.158 -10.648 1 98.56 112 ILE A O 1
ATOM 870 N N . THR A 1 113 ? 15.594 -3.998 -12.672 1 98.44 113 THR A N 1
ATOM 871 C CA . THR A 1 113 ? 17.016 -4.113 -12.977 1 98.44 113 THR A CA 1
ATOM 872 C C . THR A 1 113 ? 17.406 -3.17 -14.109 1 98.44 113 THR A C 1
ATOM 874 O O . THR A 1 113 ? 16.812 -3.211 -15.188 1 98.44 113 THR A O 1
ATOM 877 N N . ALA A 1 114 ? 18.312 -2.303 -13.875 1 98.62 114 ALA A N 1
ATOM 878 C CA . ALA A 1 114 ? 18.828 -1.367 -14.867 1 98.62 114 ALA A CA 1
ATOM 879 C C . ALA A 1 114 ? 20.328 -1.57 -15.094 1 98.62 114 ALA A C 1
ATOM 881 O O . ALA A 1 114 ? 21.094 -1.602 -14.133 1 98.62 114 ALA A O 1
ATOM 882 N N . GLY A 1 115 ? 20.703 -1.792 -16.344 1 98.44 115 GLY A N 1
ATOM 883 C CA . GLY A 1 115 ? 22.094 -1.997 -16.688 1 98.44 115 GLY A CA 1
ATOM 884 C C . GLY A 1 115 ? 22.641 -0.934 -17.625 1 98.44 115 GLY A C 1
ATOM 885 O O . GLY A 1 115 ? 21.938 -0.48 -18.531 1 98.44 115 GLY A O 1
ATOM 886 N N . ARG A 1 116 ? 23.891 -0.546 -17.438 1 97.75 116 ARG A N 1
ATOM 887 C CA . ARG A 1 116 ? 24.547 0.498 -18.219 1 97.75 116 ARG A CA 1
ATOM 888 C C . ARG A 1 116 ? 24.797 0.037 -19.656 1 97.75 116 ARG A C 1
ATOM 890 O O . ARG A 1 116 ? 25.031 0.857 -20.547 1 97.75 116 ARG A O 1
ATOM 897 N N . PHE A 1 117 ? 24.766 -1.285 -19.766 1 96.56 117 PHE A N 1
ATOM 898 C CA . PHE A 1 117 ? 24.984 -1.868 -21.094 1 96.56 117 PHE A CA 1
ATOM 899 C C . PHE A 1 117 ? 23.812 -2.764 -21.484 1 96.56 117 PHE A C 1
ATOM 901 O O . PHE A 1 117 ? 23.344 -3.562 -20.672 1 96.56 117 PHE A O 1
ATOM 908 N N . GLY A 1 118 ? 23.359 -2.557 -22.734 1 95.56 118 GLY A N 1
ATOM 909 C CA . GLY A 1 118 ? 22.297 -3.379 -23.281 1 95.56 118 GLY A CA 1
ATOM 910 C C . GLY A 1 118 ? 22.734 -4.191 -24.484 1 95.56 118 GLY A C 1
ATOM 911 O O . GLY A 1 118 ? 23.859 -4.039 -24.969 1 95.56 118 GLY A O 1
ATOM 912 N N . GLY A 1 119 ? 21.828 -5.094 -24.922 1 93.25 119 GLY A N 1
ATOM 913 C CA . GLY A 1 119 ? 22.172 -5.941 -26.047 1 93.25 119 GLY A CA 1
ATOM 914 C C . GLY A 1 119 ? 23.125 -7.059 -25.703 1 93.25 119 GLY A C 1
ATOM 915 O O . GLY A 1 119 ? 23.75 -7.656 -26.578 1 93.25 119 GLY A O 1
ATOM 916 N N . VAL A 1 120 ? 23.312 -7.211 -24.422 1 91.06 120 VAL A N 1
ATOM 917 C CA . VAL A 1 120 ? 24.25 -8.227 -23.922 1 91.06 120 VAL A CA 1
ATOM 918 C C . VAL A 1 120 ? 23.531 -9.141 -22.938 1 91.06 120 VAL A C 1
ATOM 920 O O . VAL A 1 120 ? 22.359 -8.922 -22.609 1 91.06 120 VAL A O 1
ATOM 923 N N . ASP A 1 121 ? 24.25 -10.211 -22.641 1 90.31 121 ASP A N 1
ATOM 924 C CA . ASP A 1 121 ? 23.75 -11.086 -21.578 1 90.31 121 ASP A CA 1
ATOM 925 C C . ASP A 1 121 ? 23.953 -10.453 -20.203 1 90.31 121 ASP A C 1
ATOM 927 O O . ASP A 1 121 ? 25.078 -10.406 -19.688 1 90.31 121 ASP A O 1
ATOM 931 N N . ILE A 1 122 ? 22.906 -10.109 -19.625 1 90 122 ILE A N 1
ATOM 932 C CA . ILE A 1 122 ? 22.922 -9.297 -18.406 1 90 122 ILE A CA 1
ATOM 933 C C . ILE A 1 122 ? 23.547 -10.102 -17.266 1 90 122 ILE A C 1
ATOM 935 O O . ILE A 1 122 ? 24.188 -9.531 -16.391 1 90 122 ILE A O 1
ATOM 939 N N . GLU A 1 123 ? 23.328 -11.422 -17.234 1 86.38 123 GLU A N 1
ATOM 940 C CA . GLU A 1 123 ? 23.844 -12.281 -16.172 1 86.38 123 GLU A CA 1
ATOM 941 C C . GLU A 1 123 ? 25.375 -12.297 -16.172 1 86.38 123 GLU A C 1
ATOM 943 O O . GLU A 1 123 ? 26 -12.609 -15.164 1 86.38 123 GLU A O 1
ATOM 948 N N . ALA A 1 124 ? 25.906 -11.922 -17.312 1 88.75 124 ALA A N 1
ATOM 949 C CA . ALA A 1 124 ? 27.359 -11.953 -17.469 1 88.75 124 ALA A CA 1
ATOM 950 C C . ALA A 1 124 ? 27.984 -10.594 -17.156 1 88.75 124 ALA A C 1
ATOM 952 O O . ALA A 1 124 ? 29.203 -10.461 -17.062 1 88.75 124 ALA A O 1
ATOM 953 N N . CYS A 1 125 ? 27.188 -9.641 -16.969 1 91.5 125 CYS A N 1
ATOM 954 C CA . CYS A 1 125 ? 27.688 -8.289 -16.719 1 91.5 125 CYS A CA 1
ATOM 955 C C . CYS A 1 125 ? 28.234 -8.156 -15.312 1 91.5 125 CYS A C 1
ATOM 957 O O . CYS A 1 125 ? 27.797 -8.867 -14.398 1 91.5 125 CYS A O 1
ATOM 959 N N . ALA A 1 126 ? 29.156 -7.285 -15.172 1 93.75 126 ALA A N 1
ATOM 960 C CA . ALA A 1 126 ? 29.672 -6.977 -13.844 1 93.75 126 ALA A CA 1
ATOM 961 C C . ALA A 1 126 ? 28.594 -6.363 -12.953 1 93.75 126 ALA A C 1
ATOM 963 O O . ALA A 1 126 ? 27.828 -5.504 -13.406 1 93.75 126 ALA A O 1
ATOM 964 N N . PRO A 1 127 ? 28.562 -6.82 -11.805 1 93.25 127 PRO A N 1
ATOM 965 C CA . PRO A 1 127 ? 27.5 -6.367 -10.898 1 93.25 127 PRO A CA 1
ATOM 966 C C . PRO A 1 127 ? 27.469 -4.848 -10.727 1 93.25 127 PRO A C 1
ATOM 968 O O . PRO A 1 127 ? 26.406 -4.262 -10.523 1 93.25 127 PRO A O 1
ATOM 971 N N . GLU A 1 128 ? 28.562 -4.223 -10.844 1 93.62 128 GLU A N 1
ATOM 972 C CA . GLU A 1 128 ? 28.641 -2.783 -10.625 1 93.62 128 GLU A CA 1
ATOM 973 C C . GLU A 1 128 ? 27.953 -2.014 -11.75 1 93.62 128 GLU A C 1
ATOM 975 O O . GLU A 1 128 ? 27.641 -0.83 -11.602 1 93.62 128 GLU A O 1
ATOM 980 N N . THR A 1 129 ? 27.75 -2.709 -12.844 1 96.81 129 THR A N 1
ATOM 981 C CA . THR A 1 129 ? 27.109 -2.045 -13.977 1 96.81 129 THR A CA 1
ATOM 982 C C . THR A 1 129 ? 25.594 -2.166 -13.898 1 96.81 129 THR A C 1
ATOM 984 O O . THR A 1 129 ? 24.875 -1.569 -14.703 1 96.81 129 THR A O 1
ATOM 987 N N . LEU A 1 130 ? 25.156 -2.934 -12.859 1 97.75 130 LEU A N 1
ATOM 988 C CA . LEU A 1 130 ? 23.734 -3.152 -12.688 1 97.75 130 LEU A CA 1
ATOM 989 C C . LEU A 1 130 ? 23.234 -2.451 -11.43 1 97.75 130 LEU A C 1
ATOM 991 O O . LEU A 1 130 ? 23.953 -2.367 -10.43 1 97.75 130 LEU A O 1
ATOM 995 N N . LEU A 1 131 ? 22.125 -1.875 -11.461 1 98.06 131 LEU A N 1
ATOM 996 C CA . LEU A 1 131 ? 21.406 -1.379 -10.289 1 98.06 131 LEU A CA 1
ATOM 997 C C . LEU A 1 131 ? 20.062 -2.094 -10.133 1 98.06 131 LEU A C 1
ATOM 999 O O . LEU A 1 131 ? 19.297 -2.205 -11.094 1 98.06 131 LEU A O 1
ATOM 1003 N N . ILE A 1 132 ? 19.812 -2.66 -8.984 1 97.75 132 ILE A N 1
ATOM 1004 C CA . ILE A 1 132 ? 18.578 -3.391 -8.68 1 97.75 132 ILE A CA 1
ATOM 1005 C C . ILE A 1 132 ? 17.75 -2.6 -7.672 1 97.75 132 ILE A C 1
ATOM 1007 O O . ILE A 1 132 ? 18.25 -2.213 -6.613 1 97.75 132 ILE A O 1
ATOM 1011 N N . GLU A 1 133 ? 16.562 -2.232 -7.984 1 97.81 133 GLU A N 1
ATOM 1012 C CA . GLU A 1 133 ? 15.594 -1.597 -7.094 1 97.81 133 GLU A CA 1
ATOM 1013 C C . GLU A 1 133 ? 14.414 -2.52 -6.809 1 97.81 133 GLU A C 1
ATOM 1015 O O . GLU A 1 133 ? 13.953 -3.238 -7.699 1 97.81 133 GLU A O 1
ATOM 1020 N N . HIS A 1 134 ? 13.938 -2.557 -5.598 1 97.44 134 HIS A N 1
ATOM 1021 C CA . HIS A 1 134 ? 12.758 -3.324 -5.203 1 97.44 134 HIS A CA 1
ATOM 1022 C C . HIS A 1 134 ? 11.562 -2.412 -4.965 1 97.44 134 HIS A C 1
ATOM 1024 O O . HIS A 1 134 ? 11.695 -1.341 -4.371 1 97.44 134 HIS A O 1
ATOM 1030 N N . ALA A 1 135 ? 10.438 -2.727 -5.5 1 96.88 135 ALA A N 1
ATOM 1031 C CA . ALA A 1 135 ? 9.188 -1.997 -5.285 1 96.88 135 ALA A CA 1
ATOM 1032 C C . ALA A 1 135 ? 8.102 -2.918 -4.738 1 96.88 135 ALA A C 1
ATOM 1034 O O . ALA A 1 135 ? 7.781 -3.939 -5.352 1 96.88 135 ALA A O 1
ATOM 1035 N N . ALA A 1 136 ? 7.531 -2.584 -3.609 1 93.19 136 ALA A N 1
ATOM 1036 C CA . ALA A 1 136 ? 6.449 -3.377 -3.029 1 93.19 136 ALA A CA 1
ATOM 1037 C C . ALA A 1 136 ? 5.195 -3.312 -3.896 1 93.19 136 ALA A C 1
ATOM 1039 O O . ALA A 1 136 ? 4.926 -2.291 -4.531 1 93.19 136 ALA A O 1
ATOM 1040 N N . PRO A 1 137 ? 4.434 -4.34 -3.875 1 90.25 137 PRO A N 1
ATOM 1041 C CA . PRO A 1 137 ? 3.268 -4.418 -4.762 1 90.25 137 PRO A CA 1
ATOM 1042 C C . PRO A 1 137 ? 2.25 -3.307 -4.496 1 90.25 137 PRO A C 1
ATOM 1044 O O . PRO A 1 137 ? 1.642 -2.789 -5.438 1 90.25 137 PRO A O 1
ATOM 1047 N N . ASP A 1 138 ? 2.055 -2.861 -3.295 1 90.38 138 ASP A N 1
ATOM 1048 C CA . ASP A 1 138 ? 1.004 -1.897 -2.982 1 90.38 138 ASP A CA 1
ATOM 1049 C C . ASP A 1 138 ? 1.527 -0.466 -3.07 1 90.38 138 ASP A C 1
ATOM 1051 O O . ASP A 1 138 ? 0.819 0.433 -3.527 1 90.38 138 ASP A O 1
ATOM 1055 N N . THR A 1 139 ? 2.811 -0.248 -2.676 1 92.06 139 THR A N 1
ATOM 1056 C CA . THR A 1 139 ? 3.334 1.113 -2.652 1 92.06 139 THR A CA 1
ATOM 1057 C C . THR A 1 139 ? 3.902 1.498 -4.016 1 92.06 139 THR A C 1
ATOM 1059 O O . THR A 1 139 ? 3.902 2.676 -4.383 1 92.06 139 THR A O 1
ATOM 1062 N N . GLY A 1 140 ? 4.422 0.462 -4.727 1 93.69 140 GLY A N 1
ATOM 1063 C CA . GLY A 1 140 ? 4.887 0.681 -6.086 1 93.69 140 GLY A CA 1
ATOM 1064 C C . GLY A 1 140 ? 6.266 1.312 -6.156 1 93.69 140 GLY A C 1
ATOM 1065 O O . GLY A 1 140 ? 7.074 1.148 -5.238 1 93.69 140 GLY A O 1
ATOM 1066 N N . LEU A 1 141 ? 6.547 1.898 -7.297 1 96.44 141 LEU A N 1
ATOM 1067 C CA . LEU A 1 141 ? 7.844 2.48 -7.625 1 96.44 141 LEU A CA 1
ATOM 1068 C C . LEU A 1 141 ? 7.898 3.949 -7.219 1 96.44 141 LEU A C 1
ATOM 1070 O O . LEU A 1 141 ? 7.102 4.762 -7.695 1 96.44 141 LEU A O 1
ATOM 1074 N N . ALA A 1 142 ? 8.797 4.285 -6.32 1 97.06 142 ALA A N 1
ATOM 1075 C CA . ALA A 1 142 ? 8.906 5.66 -5.836 1 97.06 142 ALA A CA 1
ATOM 1076 C C . ALA A 1 142 ? 9.75 6.512 -6.785 1 97.06 142 ALA A C 1
ATOM 1078 O O . ALA A 1 142 ? 10.625 5.996 -7.477 1 97.06 142 ALA A O 1
ATOM 1079 N N . PRO A 1 143 ? 9.562 7.855 -6.785 1 97.69 143 PRO A N 1
ATOM 1080 C CA . PRO A 1 143 ? 10.328 8.75 -7.656 1 97.69 143 PRO A CA 1
ATOM 1081 C C . PRO A 1 143 ? 11.828 8.703 -7.387 1 97.69 143 PRO A C 1
ATOM 1083 O O . PRO A 1 143 ? 12.633 8.773 -8.32 1 97.69 143 PRO A O 1
ATOM 1086 N N . PHE A 1 144 ? 12.211 8.539 -6.109 1 98.19 144 PHE A N 1
ATOM 1087 C CA . PHE A 1 144 ? 13.641 8.539 -5.824 1 98.19 144 PHE A CA 1
ATOM 1088 C C . PHE A 1 144 ? 14.312 7.316 -6.445 1 98.19 144 PHE A C 1
ATOM 1090 O O . PHE A 1 144 ? 15.484 7.371 -6.824 1 98.19 144 PHE A O 1
ATOM 1097 N N . GLN A 1 145 ? 13.57 6.219 -6.578 1 98.62 145 GLN A N 1
ATOM 1098 C CA . GLN A 1 145 ? 14.125 5.023 -7.207 1 98.62 145 GLN A CA 1
ATOM 1099 C C . GLN A 1 145 ? 14.359 5.246 -8.703 1 98.62 145 GLN A C 1
ATOM 1101 O O . GLN A 1 145 ? 15.352 4.77 -9.258 1 98.62 145 GLN A O 1
ATOM 1106 N N . ILE A 1 146 ? 13.438 5.957 -9.336 1 98.62 146 ILE A N 1
ATOM 1107 C CA . ILE A 1 146 ? 13.602 6.305 -10.75 1 98.62 146 ILE A CA 1
ATOM 1108 C C . ILE A 1 146 ? 14.828 7.195 -10.922 1 98.62 146 ILE A C 1
ATOM 1110 O O . ILE A 1 146 ? 15.617 7.012 -11.852 1 98.62 146 ILE A O 1
ATOM 1114 N N . ARG A 1 147 ? 15.031 8.148 -10.008 1 98.31 147 ARG A N 1
ATOM 1115 C CA . ARG A 1 147 ? 16.203 9.016 -10.047 1 98.31 147 ARG A CA 1
ATOM 1116 C C . ARG A 1 147 ? 17.484 8.211 -9.852 1 98.31 147 ARG A C 1
ATOM 1118 O O . ARG A 1 147 ? 18.484 8.445 -10.539 1 98.31 147 ARG A O 1
ATOM 1125 N N . ASN A 1 148 ? 17.438 7.223 -8.867 1 98.5 148 ASN A N 1
ATOM 1126 C CA . ASN A 1 148 ? 18.578 6.348 -8.688 1 98.5 148 ASN A CA 1
ATOM 1127 C C . ASN A 1 148 ? 18.984 5.664 -9.992 1 98.5 148 ASN A C 1
ATOM 1129 O O . ASN A 1 148 ? 20.156 5.637 -10.344 1 98.5 148 ASN A O 1
ATOM 1133 N N . ILE A 1 149 ? 18 5.184 -10.664 1 98.75 149 ILE A N 1
ATOM 1134 C CA . ILE A 1 149 ? 18.25 4.445 -11.898 1 98.75 149 ILE A CA 1
ATOM 1135 C C . ILE A 1 149 ? 18.734 5.406 -12.984 1 98.75 149 ILE A C 1
ATOM 1137 O O . ILE A 1 149 ? 19.703 5.109 -13.695 1 98.75 149 ILE A O 1
ATOM 1141 N N . PHE A 1 150 ? 18.109 6.566 -13.133 1 98.62 150 PHE A N 1
ATOM 1142 C CA . PHE A 1 150 ? 18.484 7.578 -14.117 1 98.62 150 PHE A CA 1
ATOM 1143 C C . PHE A 1 150 ? 19.953 7.938 -13.992 1 98.62 150 PHE A C 1
ATOM 1145 O O . PHE A 1 150 ? 20.688 7.914 -14.984 1 98.62 150 PHE A O 1
ATOM 1152 N N . PHE A 1 151 ? 20.406 8.195 -12.789 1 98.44 151 PHE A N 1
ATOM 1153 C CA . PHE A 1 151 ? 21.766 8.648 -12.57 1 98.44 151 PHE A CA 1
ATOM 1154 C C . PHE A 1 151 ? 22.75 7.484 -12.664 1 98.44 151 PHE A C 1
ATOM 1156 O O . PHE A 1 151 ? 23.875 7.648 -13.117 1 98.44 151 PHE A O 1
ATOM 1163 N N . HIS A 1 152 ? 22.312 6.305 -12.266 1 97.94 152 HIS A N 1
ATOM 1164 C CA . HIS A 1 152 ? 23.156 5.121 -12.438 1 97.94 152 HIS A CA 1
ATOM 1165 C C . HIS A 1 152 ? 23.469 4.879 -13.914 1 97.94 152 HIS A C 1
ATOM 1167 O O . HIS A 1 152 ? 24.594 4.535 -14.266 1 97.94 152 HIS A O 1
ATOM 1173 N N . LEU A 1 153 ? 22.453 5.066 -14.742 1 98.25 153 LEU A N 1
ATOM 1174 C CA . LEU A 1 153 ? 22.609 4.805 -16.172 1 98.25 153 LEU A CA 1
ATOM 1175 C C . LEU A 1 153 ? 23.391 5.922 -16.844 1 98.25 153 LEU A C 1
ATOM 1177 O O . LEU A 1 153 ? 23.781 5.789 -18.016 1 98.25 153 LEU A O 1
ATOM 1181 N N . GLY A 1 154 ? 23.625 7.031 -16.188 1 97 154 GLY A N 1
ATOM 1182 C CA . GLY A 1 154 ? 24.391 8.133 -16.734 1 97 154 GLY A CA 1
ATOM 1183 C C . GLY A 1 154 ? 23.688 8.828 -17.891 1 97 154 GLY A C 1
ATOM 1184 O O . GLY A 1 154 ? 24.312 9.18 -18.891 1 97 154 GLY A O 1
ATOM 1185 N N . LEU A 1 155 ? 22.375 9 -17.766 1 97.75 155 LEU A N 1
ATOM 1186 C CA . LEU A 1 155 ? 21.594 9.602 -18.844 1 97.75 155 LEU A CA 1
ATOM 1187 C C . LEU A 1 155 ? 21.734 11.117 -18.844 1 97.75 155 LEU A C 1
ATOM 1189 O O . LEU A 1 155 ? 21.906 11.727 -17.781 1 97.75 155 LEU A O 1
ATOM 1193 N N . PRO A 1 156 ? 21.625 11.719 -20.031 1 96.06 156 PRO A N 1
ATOM 1194 C CA . PRO A 1 156 ? 21.656 13.18 -20.094 1 96.06 156 PRO A CA 1
ATOM 1195 C C . PRO A 1 156 ? 20.422 13.82 -19.453 1 96.06 156 PRO A C 1
ATOM 1197 O O . PRO A 1 156 ? 19.344 13.242 -19.469 1 96.06 156 PRO A O 1
ATOM 1200 N N . LYS A 1 157 ? 20.594 15.023 -18.969 1 95.62 157 LYS A N 1
ATOM 1201 C CA . LYS A 1 157 ? 19.578 15.742 -18.219 1 95.62 157 LYS A CA 1
ATOM 1202 C C . LYS A 1 157 ? 18.297 15.898 -19.031 1 95.62 157 LYS A C 1
ATOM 1204 O O . LYS A 1 157 ? 17.188 15.875 -18.469 1 95.62 157 LYS A O 1
ATOM 1209 N N . GLU A 1 158 ? 18.438 15.977 -20.344 1 96.62 158 GLU A N 1
ATOM 1210 C CA . GLU A 1 158 ? 17.297 16.203 -21.234 1 96.62 158 GLU A CA 1
ATOM 1211 C C . GLU A 1 158 ? 16.375 14.984 -21.234 1 96.62 158 GLU A C 1
ATOM 1213 O O . GLU A 1 158 ? 15.195 15.102 -21.578 1 96.62 158 GLU A O 1
ATOM 1218 N N . LEU A 1 159 ? 16.875 13.844 -20.797 1 97.94 159 LEU A N 1
ATOM 1219 C CA . LEU A 1 159 ? 16.094 12.609 -20.844 1 97.94 159 LEU A CA 1
ATOM 1220 C C . LEU A 1 159 ? 15.438 12.328 -19.5 1 97.94 159 LEU A C 1
ATOM 1222 O O . LEU A 1 159 ? 14.781 11.297 -19.328 1 97.94 159 LEU A O 1
ATOM 1226 N N . SER A 1 160 ? 15.625 13.234 -18.547 1 97.5 160 SER A N 1
ATOM 1227 C CA . SER A 1 160 ? 15.086 13.008 -17.203 1 97.5 160 SER A CA 1
ATOM 1228 C C . SER A 1 160 ? 13.578 12.789 -17.25 1 97.5 160 SER A C 1
ATOM 1230 O O . SER A 1 160 ? 13.078 11.773 -16.766 1 97.5 160 SER A O 1
ATOM 1232 N N . LYS A 1 161 ? 12.852 13.688 -17.891 1 97.19 161 LYS A N 1
ATOM 1233 C CA . LYS A 1 161 ? 11.398 13.594 -17.938 1 97.19 161 LYS A CA 1
ATOM 1234 C C . LYS A 1 161 ? 10.945 12.414 -18.797 1 97.19 161 LYS A C 1
ATOM 1236 O O . LYS A 1 161 ? 10.117 11.609 -18.375 1 97.19 161 LYS A O 1
ATOM 1241 N N . PRO A 1 162 ? 11.547 12.203 -20.016 1 98.25 162 PRO A N 1
ATOM 1242 C CA . PRO A 1 162 ? 11.141 11.062 -20.844 1 98.25 162 PRO A CA 1
ATOM 1243 C C . PRO A 1 162 ? 11.414 9.719 -20.156 1 98.25 162 PRO A C 1
ATOM 1245 O O . PRO A 1 162 ? 10.609 8.789 -20.266 1 98.25 162 PRO A O 1
ATOM 1248 N N . PHE A 1 163 ? 12.578 9.695 -19.516 1 98.56 163 PHE A N 1
ATOM 1249 C CA . PHE A 1 163 ? 12.922 8.438 -18.859 1 98.56 163 PHE A CA 1
ATOM 1250 C C . PHE A 1 163 ? 11.969 8.156 -17.688 1 98.56 163 PHE A C 1
ATOM 1252 O O . PHE A 1 163 ? 11.539 7.016 -17.5 1 98.56 163 PHE A O 1
ATOM 1259 N N . HIS A 1 164 ? 11.711 9.188 -16.922 1 98.44 164 HIS A N 1
ATOM 1260 C CA . HIS A 1 164 ? 10.742 9.047 -15.844 1 98.44 164 HIS A CA 1
ATOM 1261 C C . HIS A 1 164 ? 9.406 8.539 -16.375 1 98.44 164 HIS A C 1
ATOM 1263 O O . HIS A 1 164 ? 8.797 7.648 -15.773 1 98.44 164 HIS A O 1
ATOM 1269 N N . ALA A 1 165 ? 8.93 9.094 -17.438 1 98.38 165 ALA A N 1
ATOM 1270 C CA . ALA A 1 165 ? 7.664 8.68 -18.047 1 98.38 165 ALA A CA 1
ATOM 1271 C C . ALA A 1 165 ? 7.734 7.23 -18.531 1 98.38 165 ALA A C 1
ATOM 1273 O O . ALA A 1 165 ? 6.805 6.453 -18.312 1 98.38 165 ALA A O 1
ATOM 1274 N N . LEU A 1 166 ? 8.82 6.891 -19.172 1 98.75 166 LEU A N 1
ATOM 1275 C CA . LEU A 1 166 ? 8.992 5.547 -19.703 1 98.75 166 LEU A CA 1
ATOM 1276 C C . LEU A 1 166 ? 8.93 4.504 -18.594 1 98.75 166 LEU A C 1
ATOM 1278 O O . LEU A 1 166 ? 8.172 3.533 -18.703 1 98.75 166 LEU A O 1
ATOM 1282 N N . LEU A 1 167 ? 9.734 4.703 -17.547 1 98.75 167 LEU A N 1
ATOM 1283 C CA . LEU A 1 167 ? 9.812 3.713 -16.484 1 98.75 167 LEU A CA 1
ATOM 1284 C C . LEU A 1 167 ? 8.492 3.637 -15.719 1 98.75 167 LEU A C 1
ATOM 1286 O O . LEU A 1 167 ? 8.055 2.549 -15.336 1 98.75 167 LEU A O 1
ATOM 1290 N N . THR A 1 168 ? 7.848 4.781 -15.484 1 98.44 168 THR A N 1
ATOM 1291 C CA . THR A 1 168 ? 6.539 4.805 -14.844 1 98.44 168 THR A CA 1
ATOM 1292 C C . THR A 1 168 ? 5.512 4.047 -15.68 1 98.44 168 THR A C 1
ATOM 1294 O O . THR A 1 168 ? 4.738 3.248 -15.148 1 98.44 168 THR A O 1
ATOM 1297 N N . ASN A 1 169 ? 5.512 4.301 -17 1 98.69 169 ASN A N 1
ATOM 1298 C CA . ASN A 1 169 ? 4.586 3.625 -17.906 1 98.69 169 ASN A CA 1
ATOM 1299 C C . ASN A 1 169 ? 4.828 2.119 -17.938 1 98.69 169 ASN A C 1
ATOM 1301 O O . ASN A 1 169 ? 3.877 1.335 -17.969 1 98.69 169 ASN A O 1
ATOM 1305 N N . LEU A 1 170 ? 6.098 1.757 -17.984 1 98.81 170 LEU A N 1
ATOM 1306 C CA . LEU A 1 170 ? 6.434 0.338 -17.984 1 98.81 170 LEU A CA 1
ATOM 1307 C C . LEU A 1 170 ? 5.941 -0.338 -16.703 1 98.81 170 LEU A C 1
ATOM 1309 O O . LEU A 1 170 ? 5.391 -1.439 -16.75 1 98.81 170 LEU A O 1
ATOM 1313 N N . PHE A 1 171 ? 6.172 0.327 -15.586 1 98.56 171 PHE A N 1
ATOM 1314 C CA . PHE A 1 171 ? 5.738 -0.208 -14.297 1 98.56 171 PHE A CA 1
ATOM 1315 C C . PHE A 1 171 ? 4.219 -0.316 -14.242 1 98.56 171 PHE A C 1
ATOM 1317 O O . PHE A 1 171 ? 3.678 -1.329 -13.797 1 98.56 171 PHE A O 1
ATOM 1324 N N . ASP A 1 172 ? 3.547 0.717 -14.68 1 98.06 172 ASP A N 1
ATOM 1325 C CA . ASP A 1 172 ? 2.088 0.705 -14.703 1 98.06 172 ASP A CA 1
ATOM 1326 C C . ASP A 1 172 ? 1.563 -0.418 -15.594 1 98.06 172 ASP A C 1
ATOM 1328 O O . ASP A 1 172 ? 0.528 -1.021 -15.297 1 98.06 172 ASP A O 1
ATOM 1332 N N . CYS A 1 173 ? 2.234 -0.649 -16.672 1 98.31 173 CYS A N 1
ATOM 1333 C CA . CYS A 1 173 ? 1.877 -1.742 -17.578 1 98.31 173 CYS A CA 1
ATOM 1334 C C . CYS A 1 173 ? 1.96 -3.086 -16.859 1 98.31 173 CYS A C 1
ATOM 1336 O O . CYS A 1 173 ? 1.079 -3.932 -17.016 1 98.31 173 CYS A O 1
ATOM 1338 N N . CYS A 1 174 ? 3.031 -3.293 -16.078 1 98.38 174 CYS A N 1
ATOM 1339 C CA . CYS A 1 174 ? 3.191 -4.516 -15.297 1 98.38 174 CYS A CA 1
ATOM 1340 C C . CYS A 1 174 ? 2.033 -4.699 -14.32 1 98.38 174 CYS A C 1
ATOM 1342 O O . CYS A 1 174 ? 1.495 -5.801 -14.195 1 98.38 174 CYS A O 1
ATOM 1344 N N . LEU A 1 175 ? 1.631 -3.607 -13.695 1 97.81 175 LEU A N 1
ATOM 1345 C CA . LEU A 1 175 ? 0.541 -3.67 -12.727 1 97.81 175 LEU A CA 1
ATOM 1346 C C . LEU A 1 175 ? -0.783 -3.979 -13.414 1 97.81 175 LEU A C 1
ATOM 1348 O O . LEU A 1 175 ? -1.534 -4.848 -12.969 1 97.81 175 LEU A O 1
ATOM 1352 N N . ARG A 1 176 ? -1.067 -3.293 -14.523 1 96.69 176 ARG A N 1
ATOM 1353 C CA . ARG A 1 176 ? -2.355 -3.365 -15.211 1 96.69 176 ARG A CA 1
ATOM 1354 C C . ARG A 1 176 ? -2.576 -4.746 -15.812 1 96.69 176 ARG A C 1
ATOM 1356 O O . ARG A 1 176 ? -3.672 -5.305 -15.719 1 96.69 176 ARG A O 1
ATOM 1363 N N . HIS A 1 177 ? -1.519 -5.301 -16.344 1 98.25 177 HIS A N 1
ATOM 1364 C CA . HIS A 1 177 ? -1.679 -6.531 -17.109 1 98.25 177 HIS A CA 1
ATOM 1365 C C . HIS A 1 177 ? -1.093 -7.727 -16.359 1 98.25 177 HIS A C 1
ATOM 1367 O O . HIS A 1 177 ? -1.047 -8.836 -16.891 1 98.25 177 HIS A O 1
ATOM 1373 N N . ARG A 1 178 ? -0.697 -7.516 -15.086 1 98.25 178 ARG A N 1
ATOM 1374 C CA . ARG A 1 178 ? -0.129 -8.562 -14.25 1 98.25 178 ARG A CA 1
ATOM 1375 C C . ARG A 1 178 ? 1.018 -9.273 -14.961 1 98.25 178 ARG A C 1
ATOM 1377 O O . ARG A 1 178 ? 1.018 -10.5 -15.07 1 98.25 178 ARG A O 1
ATOM 1384 N N . LEU A 1 179 ? 2.004 -8.438 -15.375 1 98.5 179 LEU A N 1
ATOM 1385 C CA . LEU A 1 179 ? 3.158 -9.023 -16.047 1 98.5 179 LEU A CA 1
ATOM 1386 C C . LEU A 1 179 ? 4.094 -9.688 -15.047 1 98.5 179 LEU A C 1
ATOM 1388 O O . LEU A 1 179 ? 4.312 -9.164 -13.953 1 98.5 179 LEU A O 1
ATOM 1392 N N . LEU A 1 180 ? 4.586 -10.836 -15.398 1 97.31 180 LEU A N 1
ATOM 1393 C CA . LEU A 1 180 ? 5.605 -11.508 -14.602 1 97.31 180 LEU A CA 1
ATOM 1394 C C . LEU A 1 180 ? 7 -11.031 -14.992 1 97.31 180 LEU A C 1
ATOM 1396 O O . LEU A 1 180 ? 7.934 -11.109 -14.195 1 97.31 180 LEU A O 1
ATOM 1400 N N . LEU A 1 181 ? 7.086 -10.547 -16.25 1 97.69 181 LEU A N 1
ATOM 1401 C CA . LEU A 1 181 ? 8.344 -10.039 -16.781 1 97.69 181 LEU A CA 1
ATOM 1402 C C . LEU A 1 181 ? 8.086 -8.984 -17.859 1 97.69 181 LEU A C 1
ATOM 1404 O O . LEU A 1 181 ? 7.215 -9.156 -18.703 1 97.69 181 LEU A O 1
ATOM 1408 N N . ALA A 1 182 ? 8.719 -7.91 -17.797 1 98.75 182 ALA A N 1
ATOM 1409 C CA . ALA A 1 182 ? 8.891 -6.93 -18.859 1 98.75 182 ALA A CA 1
ATOM 1410 C C . ALA A 1 182 ? 10.359 -6.539 -19.016 1 98.75 182 ALA A C 1
ATOM 1412 O O . ALA A 1 182 ? 10.938 -5.922 -18.125 1 98.75 182 ALA A O 1
ATOM 1413 N N . GLU A 1 183 ? 10.922 -6.91 -20.094 1 98.25 183 GLU A N 1
ATOM 1414 C CA . GLU A 1 183 ? 12.344 -6.672 -20.312 1 98.25 183 GLU A CA 1
ATOM 1415 C C . GLU A 1 183 ? 12.578 -5.906 -21.609 1 98.25 183 GLU A C 1
ATOM 1417 O O . GLU A 1 183 ? 11.992 -6.227 -22.656 1 98.25 183 GLU A O 1
ATOM 1422 N N . ILE A 1 184 ? 13.297 -4.848 -21.547 1 98.69 184 ILE A N 1
ATOM 1423 C CA . ILE A 1 184 ? 13.781 -4.109 -22.703 1 98.69 184 ILE A CA 1
ATOM 1424 C C . ILE A 1 184 ? 15.305 -4.258 -22.812 1 98.69 184 ILE A C 1
ATOM 1426 O O . ILE A 1 184 ? 16.047 -3.707 -22 1 98.69 184 ILE A O 1
ATOM 1430 N N . ASN A 1 185 ? 15.742 -4.953 -23.828 1 97.25 185 ASN A N 1
ATOM 1431 C CA . ASN A 1 185 ? 17.156 -5.238 -24 1 97.25 185 ASN A CA 1
ATOM 1432 C C . ASN A 1 185 ? 17.531 -5.297 -25.484 1 97.25 185 ASN A C 1
ATOM 1434 O O . ASN A 1 185 ? 17.516 -6.367 -26.094 1 97.25 185 ASN A O 1
ATOM 1438 N N . PRO A 1 186 ? 17.875 -4.188 -26.156 1 97.44 186 PRO A N 1
ATOM 1439 C CA . PRO A 1 186 ? 18.312 -2.994 -25.422 1 97.44 186 PRO A CA 1
ATOM 1440 C C . PRO A 1 186 ? 17.25 -1.887 -25.438 1 97.44 186 PRO A C 1
ATOM 1442 O O . PRO A 1 186 ? 16.391 -1.859 -26.328 1 97.44 186 PRO A O 1
ATOM 1445 N N . LEU A 1 187 ? 17.344 -1.041 -24.469 1 98.81 187 LEU A N 1
ATOM 1446 C CA . LEU A 1 187 ? 16.828 0.327 -24.516 1 98.81 187 LEU A CA 1
ATOM 1447 C C . LEU A 1 187 ? 17.891 1.275 -25.062 1 98.81 187 LEU A C 1
ATOM 1449 O O . LEU A 1 187 ? 19 1.352 -24.516 1 98.81 187 LEU A O 1
ATOM 1453 N N . VAL A 1 188 ? 17.625 2.035 -26.141 1 98.56 188 VAL A N 1
ATOM 1454 C CA . VAL A 1 188 ? 18.703 2.793 -26.75 1 98.56 188 VAL A CA 1
ATOM 1455 C C . VAL A 1 188 ? 18.438 4.289 -26.625 1 98.56 188 VAL A C 1
ATOM 1457 O O . VAL A 1 188 ? 17.281 4.703 -26.5 1 98.56 188 VAL A O 1
ATOM 1460 N N . ILE A 1 189 ? 19.484 5.031 -26.562 1 98.44 189 ILE A N 1
ATOM 1461 C CA . ILE A 1 189 ? 19.422 6.473 -26.781 1 98.44 189 ILE A CA 1
ATOM 1462 C C . ILE A 1 189 ? 19.641 6.777 -28.266 1 98.44 189 ILE A C 1
ATOM 1464 O O . ILE A 1 189 ? 20.719 6.543 -28.797 1 98.44 189 ILE A O 1
ATOM 1468 N N . THR A 1 190 ? 18.625 7.266 -28.875 1 97.75 190 THR A N 1
ATOM 1469 C CA . THR A 1 190 ? 18.703 7.512 -30.312 1 97.75 190 THR A CA 1
ATOM 1470 C C . THR A 1 190 ? 19.578 8.727 -30.594 1 97.75 190 THR A C 1
ATOM 1472 O O . THR A 1 190 ? 19.844 9.539 -29.719 1 97.75 190 THR A O 1
ATOM 1475 N N . THR A 1 191 ? 20.016 8.82 -31.812 1 97.06 191 THR A N 1
ATOM 1476 C CA . THR A 1 191 ? 20.891 9.906 -32.219 1 97.06 191 THR A CA 1
ATOM 1477 C C . THR A 1 191 ? 20.172 11.25 -32.125 1 97.06 191 THR A C 1
ATOM 1479 O O . THR A 1 191 ? 20.812 12.289 -31.906 1 97.06 191 THR A O 1
ATOM 1482 N N . ASP A 1 192 ? 18.906 11.258 -32.156 1 94.88 192 ASP A N 1
ATOM 1483 C CA . ASP A 1 192 ? 18.125 12.492 -32.062 1 94.88 192 ASP A CA 1
ATOM 1484 C C . ASP A 1 192 ? 17.797 12.805 -30.594 1 94.88 192 ASP A C 1
ATOM 1486 O O . ASP A 1 192 ? 17.047 13.734 -30.312 1 94.88 192 ASP A O 1
ATOM 1490 N N . GLY A 1 193 ? 18.266 12.016 -29.719 1 94.5 193 GLY A N 1
ATOM 1491 C CA . GLY A 1 193 ? 18.188 12.336 -28.297 1 94.5 193 GLY A CA 1
ATOM 1492 C C . GLY A 1 193 ? 16.984 11.734 -27.625 1 94.5 193 GLY A C 1
ATOM 1493 O O . GLY A 1 193 ? 16.578 12.188 -26.547 1 94.5 193 GLY A O 1
ATOM 1494 N N . GLY A 1 194 ? 16.344 10.75 -28.172 1 97.19 194 GLY A N 1
ATOM 1495 C CA . GLY A 1 194 ? 15.195 10.086 -27.562 1 97.19 194 GLY A CA 1
ATOM 1496 C C . GLY A 1 194 ? 15.516 8.703 -27.031 1 97.19 194 GLY A C 1
ATOM 1497 O O . GLY A 1 194 ? 16.672 8.273 -27.078 1 97.19 194 GLY A O 1
ATOM 1498 N N . LEU A 1 195 ? 14.531 8.117 -26.406 1 98.5 195 LEU A N 1
ATOM 1499 C CA . LEU A 1 195 ? 14.617 6.734 -25.953 1 98.5 195 LEU A CA 1
ATOM 1500 C C . LEU A 1 195 ? 13.797 5.809 -26.844 1 98.5 195 LEU A C 1
ATOM 1502 O O . LEU A 1 195 ? 12.75 6.203 -27.359 1 98.5 195 LEU A O 1
ATOM 1506 N N . LEU A 1 196 ? 14.328 4.625 -27.047 1 98.56 196 LEU A N 1
ATOM 1507 C CA . LEU A 1 196 ? 13.648 3.676 -27.922 1 98.56 196 LEU A CA 1
ATOM 1508 C C . LEU A 1 196 ? 13.875 2.242 -27.453 1 98.56 196 LEU A C 1
ATOM 1510 O O . LEU A 1 196 ? 15.023 1.813 -27.281 1 98.56 196 LEU A O 1
ATOM 1514 N N . ALA A 1 197 ? 12.789 1.508 -27.203 1 98.75 197 ALA A N 1
ATOM 1515 C CA . ALA A 1 197 ? 12.914 0.086 -26.891 1 98.75 197 ALA A CA 1
ATOM 1516 C C . ALA A 1 197 ? 13.188 -0.729 -28.156 1 98.75 197 ALA A C 1
ATOM 1518 O O . ALA A 1 197 ? 12.258 -1.088 -28.875 1 98.75 197 ALA A O 1
ATOM 1519 N N . LEU A 1 198 ? 14.359 -1.105 -28.312 1 97.75 198 LEU A N 1
ATOM 1520 C CA . LEU A 1 198 ? 14.766 -1.758 -29.547 1 97.75 198 LEU A CA 1
ATOM 1521 C C . LEU A 1 198 ? 14.438 -3.244 -29.516 1 97.75 198 LEU A C 1
ATOM 1523 O O . LEU A 1 198 ? 14.383 -3.898 -30.562 1 97.75 198 LEU A O 1
ATOM 1527 N N . ASP A 1 199 ? 14.273 -3.785 -28.375 1 96.62 199 ASP A N 1
ATOM 1528 C CA . ASP A 1 199 ? 13.789 -5.145 -28.172 1 96.62 199 ASP A CA 1
ATOM 1529 C C . ASP A 1 199 ? 12.852 -5.215 -26.953 1 96.62 199 ASP A C 1
ATOM 1531 O O . ASP A 1 199 ? 12.773 -4.27 -26.172 1 96.62 199 ASP A O 1
ATOM 1535 N N . GLY A 1 200 ? 12.031 -6.227 -26.953 1 97.25 200 GLY A N 1
ATOM 1536 C CA . GLY A 1 200 ? 11.109 -6.402 -25.859 1 97.25 200 GLY A CA 1
ATOM 1537 C C . GLY A 1 200 ? 10.773 -7.859 -25.578 1 97.25 200 GLY A C 1
ATOM 1538 O O . GLY A 1 200 ? 10.641 -8.656 -26.516 1 97.25 200 GLY A O 1
ATOM 1539 N N . LYS A 1 201 ? 10.75 -8.234 -24.375 1 97.19 201 LYS A N 1
ATOM 1540 C CA . LYS A 1 201 ? 10.336 -9.547 -23.891 1 97.19 201 LYS A CA 1
ATOM 1541 C C . LYS A 1 201 ? 9.344 -9.414 -22.734 1 97.19 201 LYS A C 1
ATOM 1543 O O . LYS A 1 201 ? 9.648 -8.812 -21.719 1 97.19 201 LYS A O 1
ATOM 1548 N N . VAL A 1 202 ? 8.141 -9.961 -22.953 1 98.31 202 VAL A N 1
ATOM 1549 C CA . VAL A 1 202 ? 7.094 -9.797 -21.938 1 98.31 202 VAL A CA 1
ATOM 1550 C C . VAL A 1 202 ? 6.473 -11.156 -21.625 1 98.31 202 VAL A C 1
ATOM 1552 O O . VAL A 1 202 ? 6.336 -12.008 -22.5 1 98.31 202 VAL A O 1
ATOM 1555 N N . GLU A 1 203 ? 6.203 -11.398 -20.406 1 97.25 203 GLU A N 1
ATOM 1556 C CA . GLU A 1 203 ? 5.395 -12.531 -19.969 1 97.25 203 GLU A CA 1
ATOM 1557 C C . GLU A 1 203 ? 4.191 -12.07 -19.156 1 97.25 203 GLU A C 1
ATOM 1559 O O . GLU A 1 203 ? 4.348 -11.391 -18.141 1 97.25 203 GLU A O 1
ATOM 1564 N N . ILE A 1 204 ? 2.986 -12.43 -19.609 1 98 204 ILE A N 1
ATOM 1565 C CA . ILE A 1 204 ? 1.75 -12.102 -18.922 1 98 204 ILE A CA 1
ATOM 1566 C C . ILE A 1 204 ? 1.322 -13.266 -18.031 1 98 204 ILE A C 1
ATOM 1568 O O . ILE A 1 204 ? 1.385 -14.43 -18.453 1 98 204 ILE A O 1
ATOM 1572 N N . ASP A 1 205 ? 0.964 -13.016 -16.859 1 97 205 ASP A N 1
ATOM 1573 C CA . ASP A 1 205 ? 0.408 -14.062 -16.016 1 97 205 ASP A CA 1
ATOM 1574 C C . ASP A 1 205 ? -0.777 -14.75 -16.688 1 97 205 ASP A C 1
ATOM 1576 O O . ASP A 1 205 ? -1.784 -14.102 -16.984 1 97 205 ASP A O 1
ATOM 1580 N N . GLY A 1 206 ? -0.654 -16.031 -16.828 1 94.12 206 GLY A N 1
ATOM 1581 C CA . GLY A 1 206 ? -1.712 -16.781 -17.484 1 94.12 206 GLY A CA 1
ATOM 1582 C C . GLY A 1 206 ? -3.059 -16.641 -16.797 1 94.12 206 GLY A C 1
ATOM 1583 O O . GLY A 1 206 ? -4.102 -16.656 -17.453 1 94.12 206 GLY A O 1
ATOM 1584 N N . HIS A 1 207 ? -3.053 -16.453 -15.531 1 95.12 207 HIS A N 1
ATOM 1585 C CA . HIS A 1 207 ? -4.301 -16.328 -14.789 1 95.12 207 HIS A CA 1
ATOM 1586 C C . HIS A 1 207 ? -4.977 -14.984 -15.094 1 95.12 207 HIS A C 1
ATOM 1588 O O . HIS A 1 207 ? -6.203 -14.883 -15.039 1 95.12 207 HIS A O 1
ATOM 1594 N N . ARG A 1 208 ? -4.215 -13.969 -15.414 1 97.25 208 ARG A N 1
ATOM 1595 C CA . ARG A 1 208 ? -4.789 -12.688 -15.812 1 97.25 208 ARG A CA 1
ATOM 1596 C C . ARG A 1 208 ? -5.551 -12.812 -17.125 1 97.25 208 ARG A C 1
ATOM 1598 O O . ARG A 1 208 ? -6.578 -12.156 -17.312 1 97.25 208 ARG A O 1
ATOM 1605 N N . ILE A 1 209 ? -5.059 -13.633 -17.984 1 95.44 209 ILE A N 1
ATOM 1606 C CA . ILE A 1 209 ? -5.691 -13.859 -19.281 1 95.44 209 ILE A CA 1
ATOM 1607 C C . ILE A 1 209 ? -7.066 -14.492 -19.094 1 95.44 209 ILE A C 1
ATOM 1609 O O . ILE A 1 209 ? -8.008 -14.195 -19.828 1 95.44 209 ILE A O 1
ATOM 1613 N N . GLY A 1 210 ? -7.117 -15.422 -18.109 1 92.69 210 GLY A N 1
ATOM 1614 C CA . GLY A 1 210 ? -8.406 -16.016 -17.781 1 92.69 210 GLY A CA 1
ATOM 1615 C C . GLY A 1 210 ? -9.43 -14.992 -17.328 1 92.69 210 GLY A C 1
ATOM 1616 O O . GLY A 1 210 ? -10.625 -15.125 -17.609 1 92.69 210 GLY A O 1
ATOM 1617 N N . ILE A 1 211 ? -9 -13.961 -16.719 1 95.5 211 ILE A N 1
ATOM 1618 C CA . ILE A 1 211 ? -9.859 -12.914 -16.188 1 95.5 211 ILE A CA 1
ATOM 1619 C C . ILE A 1 211 ? -10.164 -11.883 -17.266 1 95.5 211 ILE A C 1
ATOM 1621 O O . ILE A 1 211 ? -11.281 -11.367 -17.344 1 95.5 211 ILE A O 1
ATOM 1625 N N . ASP A 1 212 ? -9.164 -11.578 -18.125 1 96.62 212 ASP A N 1
ATOM 1626 C CA . ASP A 1 212 ? -9.297 -10.648 -19.234 1 96.62 212 ASP A CA 1
ATOM 1627 C C . ASP A 1 212 ? -8.898 -11.312 -20.562 1 96.62 212 ASP A C 1
ATOM 1629 O O . ASP A 1 212 ? -7.789 -11.102 -21.047 1 96.62 212 ASP A O 1
ATOM 1633 N N . PRO A 1 213 ? -9.805 -11.914 -21.188 1 95.44 213 PRO A N 1
ATOM 1634 C CA . PRO A 1 213 ? -9.516 -12.664 -22.406 1 95.44 213 PRO A CA 1
ATOM 1635 C C . PRO A 1 213 ? -9.062 -11.766 -23.562 1 95.44 213 PRO A C 1
ATOM 1637 O O . PRO A 1 213 ? -8.531 -12.258 -24.562 1 95.44 213 PRO A O 1
ATOM 1640 N N . SER A 1 214 ? -9.297 -10.422 -23.438 1 97.12 214 SER A N 1
ATOM 1641 C CA . SER A 1 214 ? -8.852 -9.516 -24.5 1 97.12 214 SER A CA 1
ATOM 1642 C C . SER A 1 214 ? -7.336 -9.555 -24.656 1 97.12 214 SER A C 1
ATOM 1644 O O . SER A 1 214 ? -6.812 -9.219 -25.719 1 97.12 214 SER A O 1
ATOM 1646 N N . LEU A 1 215 ? -6.652 -10.055 -23.703 1 97.62 215 LEU A N 1
ATOM 1647 C CA . LEU A 1 215 ? -5.195 -10.133 -23.75 1 97.62 215 LEU A CA 1
ATOM 1648 C C . LEU A 1 215 ? -4.738 -11.227 -24.703 1 97.62 215 LEU A C 1
ATOM 1650 O O . LEU A 1 215 ? -3.568 -11.266 -25.094 1 97.62 215 LEU A O 1
ATOM 1654 N N . ASN A 1 216 ? -5.668 -12.102 -25.125 1 96.38 216 ASN A N 1
ATOM 1655 C CA . ASN A 1 216 ? -5.332 -13.133 -26.094 1 96.38 216 ASN A CA 1
ATOM 1656 C C . ASN A 1 216 ? -4.926 -12.531 -27.438 1 96.38 216 ASN A C 1
ATOM 1658 O O . ASN A 1 216 ? -4.352 -13.219 -28.281 1 96.38 216 ASN A O 1
ATOM 1662 N N . ARG A 1 217 ? -5.207 -11.266 -27.609 1 97.06 217 ARG A N 1
ATOM 1663 C CA . ARG A 1 217 ? -4.805 -10.586 -28.844 1 97.06 217 ARG A CA 1
ATOM 1664 C C . ARG A 1 217 ? -3.285 -10.578 -28.984 1 97.06 217 ARG A C 1
ATOM 1666 O O . ARG A 1 217 ? -2.766 -10.391 -30.094 1 97.06 217 ARG A O 1
ATOM 1673 N N . PHE A 1 218 ? -2.574 -10.82 -27.922 1 97.38 218 PHE A N 1
ATOM 1674 C CA . PHE A 1 218 ? -1.116 -10.859 -27.969 1 97.38 218 PHE A CA 1
ATOM 1675 C C . PHE A 1 218 ? -0.615 -12.289 -28.141 1 97.38 218 PHE A C 1
ATOM 1677 O O . PHE A 1 218 ? 0.59 -12.516 -28.266 1 97.38 218 PHE A O 1
ATOM 1684 N N . PHE A 1 219 ? -1.537 -13.25 -28.141 1 95.56 219 PHE A N 1
ATOM 1685 C CA . PHE A 1 219 ? -1.175 -14.656 -28.281 1 95.56 219 PHE A CA 1
ATOM 1686 C C . PHE A 1 219 ? -0.841 -14.977 -29.734 1 95.56 219 PHE A C 1
ATOM 1688 O O . PHE A 1 219 ? -1.53 -14.531 -30.656 1 95.56 219 PHE A O 1
ATOM 1695 N N . GLU A 1 220 ? 0.283 -15.719 -29.938 1 94.94 220 GLU A N 1
ATOM 1696 C CA . GLU A 1 220 ? 0.686 -16.141 -31.281 1 94.94 220 GLU A CA 1
ATOM 1697 C C . GLU A 1 220 ? 0.77 -17.672 -31.375 1 94.94 220 GLU A C 1
ATOM 1699 O O . GLU A 1 220 ? 1.778 -18.266 -30.984 1 94.94 220 GLU A O 1
ATOM 1704 N N . ALA A 1 221 ? -0.156 -18.297 -32 1 93.88 221 ALA A N 1
ATOM 1705 C CA . ALA A 1 221 ? -0.288 -19.734 -32.094 1 93.88 221 ALA A CA 1
ATOM 1706 C C . ALA A 1 221 ? 0.886 -20.359 -32.844 1 93.88 221 ALA A C 1
ATOM 1708 O O . ALA A 1 221 ? 1.246 -21.516 -32.625 1 93.88 221 ALA A O 1
ATOM 1709 N N . ALA A 1 222 ? 1.509 -19.562 -33.688 1 92.94 222 ALA A N 1
ATOM 1710 C CA . ALA A 1 222 ? 2.58 -20.047 -34.562 1 92.94 222 ALA A CA 1
ATOM 1711 C C . ALA A 1 222 ? 3.771 -20.531 -33.719 1 92.94 222 ALA A C 1
ATOM 1713 O O . ALA A 1 222 ? 4.602 -21.297 -34.219 1 92.94 222 ALA A O 1
ATOM 1714 N N . HIS A 1 223 ? 3.871 -20.078 -32.5 1 92.75 223 HIS A N 1
ATOM 1715 C CA . HIS A 1 223 ? 5.02 -20.406 -31.672 1 92.75 223 HIS A CA 1
ATOM 1716 C C . HIS A 1 223 ? 4.824 -21.75 -30.969 1 92.75 223 HIS A C 1
ATOM 1718 O O . HIS A 1 223 ? 5.766 -22.297 -30.391 1 92.75 223 HIS A O 1
ATOM 1724 N N . LEU A 1 224 ? 3.674 -22.328 -31.047 1 89.94 224 LEU A N 1
ATOM 1725 C CA . LEU A 1 224 ? 3.369 -23.578 -30.359 1 89.94 224 LEU A CA 1
ATOM 1726 C C . LEU A 1 224 ? 3.082 -24.688 -31.344 1 89.94 224 LEU A C 1
ATOM 1728 O O . LEU A 1 224 ? 2.73 -24.438 -32.5 1 89.94 224 LEU A O 1
ATOM 1732 N N . SER A 1 225 ? 3.273 -25.922 -30.891 1 87.56 225 SER A N 1
ATOM 1733 C CA . SER A 1 225 ? 2.908 -27.078 -31.703 1 87.56 225 SER A CA 1
ATOM 1734 C C . SER A 1 225 ? 1.395 -27.188 -31.859 1 87.56 225 SER A C 1
ATOM 1736 O O . SER A 1 225 ? 0.644 -26.531 -31.125 1 87.56 225 SER A O 1
ATOM 1738 N N . ASP A 1 226 ? 0.996 -27.953 -32.812 1 90.19 226 ASP A N 1
ATOM 1739 C CA . ASP A 1 226 ? -0.43 -28.203 -33 1 90.19 226 ASP A CA 1
ATOM 1740 C C . ASP A 1 226 ? -1.043 -28.812 -31.75 1 90.19 226 ASP A C 1
ATOM 1742 O O . ASP A 1 226 ? -2.158 -28.469 -31.359 1 90.19 226 ASP A O 1
ATOM 1746 N N . GLU A 1 227 ? -0.271 -29.75 -31.141 1 90.62 227 GLU A N 1
ATOM 1747 C CA . GLU A 1 227 ? -0.732 -30.391 -29.906 1 90.62 227 GLU A CA 1
ATOM 1748 C C . GLU A 1 227 ? -0.928 -29.375 -28.797 1 90.62 227 GLU A C 1
ATOM 1750 O O . GLU A 1 227 ? -1.938 -29.422 -28.078 1 90.62 227 GLU A O 1
ATOM 1755 N N . GLU A 1 228 ? -0.036 -28.5 -28.703 1 90.06 228 GLU A N 1
ATOM 1756 C CA . GLU A 1 228 ? -0.094 -27.484 -27.641 1 90.06 228 GLU A CA 1
ATOM 1757 C C . GLU A 1 228 ? -1.238 -26.516 -27.875 1 90.06 228 GLU A C 1
ATOM 1759 O O . GLU A 1 228 ? -1.915 -26.094 -26.938 1 90.06 228 GLU A O 1
ATOM 1764 N N . ASN A 1 229 ? -1.447 -26.109 -29.078 1 93.25 229 ASN A N 1
ATOM 1765 C CA . ASN A 1 229 ? -2.551 -25.203 -29.422 1 93.25 229 ASN A CA 1
ATOM 1766 C C . ASN A 1 229 ? -3.902 -25.859 -29.141 1 93.25 229 ASN A C 1
ATOM 1768 O O . ASN A 1 229 ? -4.793 -25.219 -28.578 1 93.25 229 ASN A O 1
ATOM 1772 N N . ARG A 1 230 ? -4.02 -27.109 -29.516 1 92.31 230 ARG A N 1
ATOM 1773 C CA . ARG A 1 230 ? -5.258 -27.844 -29.266 1 92.31 230 ARG A CA 1
ATOM 1774 C C . ARG A 1 230 ? -5.504 -28 -27.766 1 92.31 230 ARG A C 1
ATOM 1776 O O . ARG A 1 230 ? -6.641 -27.875 -27.312 1 92.31 230 ARG A O 1
ATOM 1783 N N . SER A 1 231 ? -4.445 -28.312 -27.094 1 90.81 231 SER A N 1
ATOM 1784 C CA . SER A 1 231 ? -4.551 -28.453 -25.641 1 90.81 231 SER A CA 1
ATOM 1785 C C . SER A 1 231 ? -4.984 -27.141 -25 1 90.81 231 SER A C 1
ATOM 1787 O O . SER A 1 231 ? -5.824 -27.141 -24.094 1 90.81 231 SER A O 1
ATOM 1789 N N . ARG A 1 232 ? -4.402 -26.047 -25.391 1 89.06 232 ARG A N 1
ATOM 1790 C CA . ARG A 1 232 ? -4.754 -24.734 -24.859 1 89.06 232 ARG A CA 1
ATOM 1791 C C . ARG A 1 232 ? -6.227 -24.422 -25.094 1 89.06 232 ARG A C 1
ATOM 1793 O O . ARG A 1 232 ? -6.918 -23.938 -24.188 1 89.06 232 ARG A O 1
ATOM 1800 N N . GLU A 1 233 ? -6.695 -24.688 -26.234 1 88.69 233 GLU A N 1
ATOM 1801 C CA . GLU A 1 233 ? -8.094 -24.438 -26.578 1 88.69 233 GLU A CA 1
ATOM 1802 C C . GLU A 1 233 ? -9.031 -25.266 -25.719 1 88.69 233 GLU A C 1
ATOM 1804 O O . GLU A 1 233 ? -10.141 -24.844 -25.406 1 88.69 233 GLU A O 1
ATOM 1809 N N . ALA A 1 234 ? -8.523 -26.453 -25.375 1 88.25 234 ALA A N 1
ATOM 1810 C CA . ALA A 1 234 ? -9.336 -27.359 -24.578 1 88.25 234 ALA A CA 1
ATOM 1811 C C . ALA A 1 234 ? -9.18 -27.078 -23.094 1 88.25 234 ALA A C 1
ATOM 1813 O O . ALA A 1 234 ? -9.805 -27.75 -22.266 1 88.25 234 ALA A O 1
ATOM 1814 N N . GLY A 1 235 ? -8.32 -26.188 -22.766 1 84.88 235 GLY A N 1
ATOM 1815 C CA . GLY A 1 235 ? -8.109 -25.844 -21.359 1 84.88 235 GLY A CA 1
ATOM 1816 C C . GLY A 1 235 ? -7.258 -26.859 -20.625 1 84.88 235 GLY A C 1
ATOM 1817 O O . GLY A 1 235 ? -7.395 -27.031 -19.406 1 84.88 235 GLY A O 1
ATOM 1818 N N . LEU A 1 236 ? -6.375 -27.578 -21.328 1 88.31 236 LEU A N 1
ATOM 1819 C CA . LEU A 1 236 ? -5.492 -28.594 -20.75 1 88.31 236 LEU A CA 1
ATOM 1820 C C . LEU A 1 236 ? -4.086 -28.031 -20.562 1 88.31 236 LEU A C 1
ATOM 1822 O O . LEU A 1 236 ? -3.637 -27.188 -21.328 1 88.31 236 LEU A O 1
ATOM 1826 N N . SER A 1 237 ? -3.516 -28.438 -19.469 1 88.38 237 SER A N 1
ATOM 1827 C CA . SER A 1 237 ? -2.09 -28.172 -19.312 1 88.38 237 SER A CA 1
ATOM 1828 C C . SER A 1 237 ? -1.246 -29.266 -19.969 1 88.38 237 SER A C 1
ATOM 1830 O O . SER A 1 237 ? -1.145 -30.375 -19.438 1 88.38 237 SER A O 1
ATOM 1832 N N . TYR A 1 238 ? -0.679 -28.922 -21.047 1 91.81 238 TYR A N 1
ATOM 1833 C CA . TYR A 1 238 ? 0.055 -29.891 -21.844 1 91.81 238 TYR A CA 1
ATOM 1834 C C . TYR A 1 238 ? 1.426 -29.359 -22.234 1 91.81 238 TYR A C 1
ATOM 1836 O O . TYR A 1 238 ? 1.562 -28.172 -22.594 1 91.81 238 TYR A O 1
ATOM 1844 N N . HIS A 1 239 ? 2.432 -30.172 -22.094 1 90.62 239 HIS A N 1
ATOM 1845 C CA . HIS A 1 239 ? 3.77 -29.906 -22.609 1 90.62 239 HIS A CA 1
ATOM 1846 C C . HIS A 1 239 ? 4.332 -31.109 -23.359 1 90.62 239 HIS A C 1
ATOM 1848 O O . HIS A 1 239 ? 4.297 -32.219 -22.844 1 90.62 239 HIS A O 1
ATOM 1854 N N . LYS A 1 240 ? 4.816 -30.781 -24.469 1 90.5 240 LYS A N 1
ATOM 1855 C CA . LYS A 1 240 ? 5.438 -31.828 -25.266 1 90.5 240 LYS A CA 1
ATOM 1856 C C . LYS A 1 240 ? 6.836 -32.156 -24.75 1 90.5 240 LYS A C 1
ATOM 1858 O O . LYS A 1 240 ? 7.598 -31.25 -24.391 1 90.5 240 LYS A O 1
ATOM 1863 N N . LEU A 1 241 ? 7.062 -33.406 -24.656 1 90.81 241 LEU A N 1
ATOM 1864 C CA . LEU A 1 241 ? 8.383 -33.938 -24.297 1 90.81 241 LEU A CA 1
ATOM 1865 C C . LEU A 1 241 ? 8.898 -34.875 -25.375 1 90.81 241 LEU A C 1
ATOM 1867 O O . LEU A 1 241 ? 8.445 -34.844 -26.516 1 90.81 241 LEU A O 1
ATOM 1871 N N . ASP A 1 242 ? 9.961 -35.719 -25.094 1 86.81 242 ASP A N 1
ATOM 1872 C CA . ASP A 1 242 ? 10.609 -36.438 -26.172 1 86.81 242 ASP A CA 1
ATOM 1873 C C . ASP A 1 242 ? 10.453 -37.969 -25.969 1 86.81 242 ASP A C 1
ATOM 1875 O O . ASP A 1 242 ? 11.094 -38.75 -26.656 1 86.81 242 ASP A O 1
ATOM 1879 N N . GLY A 1 243 ? 9.594 -38.344 -25.125 1 91.31 243 GLY A N 1
ATOM 1880 C CA . GLY A 1 243 ? 9.477 -39.781 -24.828 1 91.31 243 GLY A CA 1
ATOM 1881 C C . GLY A 1 243 ? 8.445 -40.469 -25.688 1 91.31 243 GLY A C 1
ATOM 1882 O O . GLY A 1 243 ? 8.125 -40.031 -26.781 1 91.31 243 GLY A O 1
ATOM 1883 N N . TYR A 1 244 ? 8.078 -41.688 -25.234 1 92.62 244 TYR A N 1
ATOM 1884 C CA . TYR A 1 244 ? 7.254 -42.562 -26.047 1 92.62 244 TYR A CA 1
ATOM 1885 C C . TYR A 1 244 ? 5.938 -42.875 -25.344 1 92.62 244 TYR A C 1
ATOM 1887 O O . TYR A 1 244 ? 4.977 -43.312 -25.984 1 92.62 244 TYR A O 1
ATOM 1895 N N . VAL A 1 245 ? 5.871 -42.688 -24.078 1 96.06 245 VAL A N 1
ATOM 1896 C CA . VAL A 1 245 ? 4.652 -42.969 -23.328 1 96.06 245 VAL A CA 1
ATOM 1897 C C . VAL A 1 245 ? 3.832 -41.688 -23.172 1 96.06 245 VAL A C 1
ATOM 1899 O O . VAL A 1 245 ? 4.281 -40.719 -22.547 1 96.06 245 VAL A O 1
ATOM 1902 N N . GLY A 1 246 ? 2.639 -41.719 -23.797 1 97.06 246 GLY A N 1
ATOM 1903 C CA . GLY A 1 246 ? 1.732 -40.594 -23.547 1 97.06 246 GLY A CA 1
ATOM 1904 C C . GLY A 1 246 ? 1.16 -40.594 -22.141 1 97.06 246 GLY A C 1
ATOM 1905 O O . GLY A 1 246 ? 0.616 -41.594 -21.688 1 97.06 246 GLY A O 1
ATOM 1906 N N . LEU A 1 247 ? 1.288 -39.562 -21.484 1 96.75 247 LEU A N 1
ATOM 1907 C CA . LEU A 1 247 ? 0.906 -39.469 -20.078 1 96.75 247 LEU A CA 1
ATOM 1908 C C . LEU A 1 247 ? -0.329 -38.594 -19.906 1 96.75 247 LEU A C 1
ATOM 1910 O O . LEU A 1 247 ? -0.396 -37.5 -20.453 1 96.75 247 LEU A O 1
ATOM 1914 N N . MET A 1 248 ? -1.343 -39.031 -19.203 1 95.19 248 MET A N 1
ATOM 1915 C CA . MET A 1 248 ? -2.549 -38.281 -18.828 1 95.19 248 MET A CA 1
ATOM 1916 C C . MET A 1 248 ? -2.861 -38.5 -17.344 1 95.19 248 MET A C 1
ATOM 1918 O O . MET A 1 248 ? -3.143 -39.625 -16.906 1 95.19 248 MET A O 1
ATOM 1922 N N . VAL A 1 249 ? -2.803 -37.469 -16.625 1 93.69 249 VAL A N 1
ATOM 1923 C CA . VAL A 1 249 ? -2.918 -37.562 -15.172 1 93.69 249 VAL A CA 1
ATOM 1924 C C . VAL A 1 249 ? -3.814 -36.469 -14.633 1 93.69 249 VAL A C 1
ATOM 1926 O O . VAL A 1 249 ? -3.92 -35.406 -15.242 1 93.69 249 VAL A O 1
ATOM 1929 N N . ASN A 1 250 ? -4.574 -36.719 -13.57 1 89.81 250 ASN A N 1
ATOM 1930 C CA . ASN A 1 250 ? -5.336 -35.625 -12.93 1 89.81 250 ASN A CA 1
ATOM 1931 C C . ASN A 1 250 ? -4.535 -34.969 -11.812 1 89.81 250 ASN A C 1
ATOM 1933 O O . ASN A 1 250 ? -4.348 -35.562 -10.75 1 89.81 250 ASN A O 1
ATOM 1937 N N . GLY A 1 251 ? -4.086 -33.719 -12.086 1 90.56 251 GLY A N 1
ATOM 1938 C CA . GLY A 1 251 ? -3.334 -32.969 -11.094 1 90.56 251 GLY A CA 1
ATOM 1939 C C . GLY A 1 251 ? -1.869 -32.812 -11.453 1 90.56 251 GLY A C 1
ATOM 1940 O O . GLY A 1 251 ? -1.219 -33.781 -11.875 1 90.56 251 GLY A O 1
ATOM 1941 N N . ALA A 1 252 ? -1.374 -31.688 -11.109 1 90.75 252 ALA A N 1
ATOM 1942 C CA . ALA A 1 252 ? -0.014 -31.359 -11.523 1 90.75 252 ALA A CA 1
ATOM 1943 C C . ALA A 1 252 ? 1.014 -32.156 -10.734 1 90.75 252 ALA A C 1
ATOM 1945 O O . ALA A 1 252 ? 2.021 -32.594 -11.281 1 90.75 252 ALA A O 1
ATOM 1946 N N . GLY A 1 253 ? 0.802 -32.375 -9.484 1 92.44 253 GLY A N 1
ATOM 1947 C CA . GLY A 1 253 ? 1.739 -33.094 -8.648 1 92.44 253 GLY A CA 1
ATOM 1948 C C . GLY A 1 253 ? 1.865 -34.562 -9.039 1 92.44 253 GLY A C 1
ATOM 1949 O O . GLY A 1 253 ? 2.975 -35.062 -9.242 1 92.44 253 GLY A O 1
ATOM 1950 N N . LEU A 1 254 ? 0.777 -35.188 -9.148 1 92.56 254 LEU A N 1
ATOM 1951 C CA . LEU A 1 254 ? 0.786 -36.594 -9.547 1 92.56 254 LEU A CA 1
ATOM 1952 C C . LEU A 1 254 ? 1.327 -36.75 -10.969 1 92.56 254 LEU A C 1
ATOM 1954 O O . LEU A 1 254 ? 1.998 -37.719 -11.273 1 92.56 254 LEU A O 1
ATOM 1958 N N . ALA A 1 255 ? 0.978 -35.781 -11.773 1 94.31 255 ALA A N 1
ATOM 1959 C CA . ALA A 1 255 ? 1.499 -35.812 -13.141 1 94.31 255 ALA A CA 1
ATOM 1960 C C . ALA A 1 255 ? 3.023 -35.719 -13.148 1 94.31 255 ALA A C 1
ATOM 1962 O O . ALA A 1 255 ? 3.684 -36.469 -13.867 1 94.31 255 ALA A O 1
ATOM 1963 N N . MET A 1 256 ? 3.551 -34.875 -12.328 1 94.19 256 MET A N 1
ATOM 1964 C CA . MET A 1 256 ? 5.004 -34.75 -12.242 1 94.19 256 MET A CA 1
ATOM 1965 C C . MET A 1 256 ? 5.637 -36 -11.672 1 94.19 256 MET A C 1
ATOM 1967 O O . MET A 1 256 ? 6.66 -36.469 -12.172 1 94.19 256 MET A O 1
ATOM 1971 N N . ALA A 1 257 ? 5.027 -36.5 -10.648 1 94.12 257 ALA A N 1
ATOM 1972 C CA . ALA A 1 257 ? 5.547 -37.719 -10.047 1 94.12 257 ALA A CA 1
ATOM 1973 C C . ALA A 1 257 ? 5.496 -38.906 -11.031 1 94.12 257 ALA A C 1
ATOM 1975 O O . ALA A 1 257 ? 6.418 -39.719 -11.086 1 94.12 257 ALA A O 1
ATOM 1976 N N . SER A 1 258 ? 4.434 -38.969 -11.797 1 95.06 258 SER A N 1
ATOM 1977 C CA . SER A 1 258 ? 4.289 -40 -12.805 1 95.06 258 SER A CA 1
ATOM 1978 C C . SER A 1 258 ? 5.348 -39.875 -13.898 1 95.06 258 SER A C 1
ATOM 1980 O O . SER A 1 258 ? 5.934 -40.875 -14.328 1 95.06 258 SER A O 1
ATOM 1982 N N . MET A 1 259 ? 5.5 -38.656 -14.312 1 93.88 259 MET A N 1
ATOM 1983 C CA . MET A 1 259 ? 6.535 -38.375 -15.305 1 93.88 259 MET A CA 1
ATOM 1984 C C . MET A 1 259 ? 7.902 -38.844 -14.812 1 93.88 259 MET A C 1
ATOM 1986 O O . MET A 1 259 ? 8.648 -39.469 -15.555 1 93.88 259 MET A O 1
ATOM 1990 N N . ASP A 1 260 ? 8.227 -38.562 -13.547 1 93.19 260 ASP A N 1
ATOM 1991 C CA . ASP A 1 260 ? 9.5 -39 -12.961 1 93.19 260 ASP A CA 1
ATOM 1992 C C . ASP A 1 260 ? 9.625 -40.5 -12.953 1 93.19 260 ASP A C 1
ATOM 1994 O O . ASP A 1 260 ? 10.672 -41.062 -13.328 1 93.19 260 ASP A O 1
ATOM 1998 N N . ILE A 1 261 ? 8.586 -41.156 -12.508 1 91.81 261 ILE A N 1
ATOM 1999 C CA . ILE A 1 261 ? 8.586 -42.625 -12.414 1 91.81 261 ILE A CA 1
ATOM 2000 C C . ILE A 1 261 ? 8.828 -43.219 -13.789 1 91.81 261 ILE A C 1
ATOM 2002 O O . ILE A 1 261 ? 9.648 -44.125 -13.938 1 91.81 261 ILE A O 1
ATOM 2006 N N . LEU A 1 262 ? 8.133 -42.719 -14.766 1 93.19 262 LEU A N 1
ATOM 2007 C CA . LEU A 1 262 ? 8.297 -43.219 -16.125 1 93.19 262 LEU A CA 1
ATOM 2008 C C . LEU A 1 262 ? 9.719 -42.969 -16.625 1 93.19 262 LEU A C 1
ATOM 2010 O O . LEU A 1 262 ? 10.375 -43.906 -17.094 1 93.19 262 LEU A O 1
ATOM 2014 N N . ASN A 1 263 ? 10.141 -41.781 -16.484 1 92.81 263 ASN A N 1
ATOM 2015 C CA . ASN A 1 263 ? 11.453 -41.406 -17 1 92.81 263 ASN A CA 1
ATOM 2016 C C . ASN A 1 263 ? 12.57 -42.219 -16.328 1 92.81 263 ASN A C 1
ATOM 2018 O O . ASN A 1 263 ? 13.516 -42.625 -17 1 92.81 263 ASN A O 1
ATOM 2022 N N . TYR A 1 264 ? 12.422 -42.469 -15.055 1 89.94 264 TYR A N 1
ATOM 2023 C CA . TYR A 1 264 ? 13.453 -43.188 -14.32 1 89.94 264 TYR A CA 1
ATOM 2024 C C . TYR A 1 264 ? 13.352 -44.688 -14.578 1 89.94 264 TYR A C 1
ATOM 2026 O O . TYR A 1 264 ? 14.273 -45.438 -14.258 1 89.94 264 TYR A O 1
ATOM 2034 N N . SER A 1 265 ? 12.289 -45.156 -15.156 1 88.19 265 SER A N 1
ATOM 2035 C CA . SER A 1 265 ? 12.07 -46.594 -15.414 1 88.19 265 SER A CA 1
ATOM 2036 C C . SER A 1 265 ? 12.352 -46.938 -16.875 1 88.19 265 SER A C 1
ATOM 2038 O O . SER A 1 265 ? 12.047 -48.031 -17.312 1 88.19 265 SER A O 1
ATOM 2040 N N . GLY A 1 266 ? 12.844 -45.969 -17.625 1 88.38 266 GLY A N 1
ATOM 2041 C CA . GLY A 1 266 ? 13.125 -46.188 -19.031 1 88.38 266 GLY A CA 1
ATOM 2042 C C . GLY A 1 266 ? 11.883 -46.156 -19.906 1 88.38 266 GLY A C 1
ATOM 2043 O O . GLY A 1 266 ? 11.898 -46.656 -21.031 1 88.38 266 GLY A O 1
ATOM 2044 N N . LEU A 1 267 ? 10.789 -45.75 -19.406 1 92.31 267 LEU A N 1
ATOM 2045 C CA . LEU A 1 267 ? 9.523 -45.531 -20.094 1 92.31 267 LEU A CA 1
ATOM 2046 C C . LEU A 1 267 ? 9.297 -44.031 -20.344 1 92.31 267 LEU A C 1
ATOM 2048 O O . LEU A 1 267 ? 8.242 -43.5 -20 1 92.31 267 LEU A O 1
ATOM 2052 N N . GLU A 1 268 ? 10.172 -43.5 -20.953 1 93 268 GLU A N 1
ATOM 2053 C CA . GLU A 1 268 ? 10.227 -42.031 -21.047 1 93 268 GLU A CA 1
ATOM 2054 C C . GLU A 1 268 ? 8.883 -41.438 -21.453 1 93 268 GLU A C 1
ATOM 2056 O O . GLU A 1 268 ? 8.266 -41.906 -22.406 1 93 268 GLU A O 1
ATOM 2061 N N . ALA A 1 269 ? 8.445 -40.438 -20.766 1 95.12 269 ALA A N 1
ATOM 2062 C CA . ALA A 1 269 ? 7.176 -39.781 -21.016 1 95.12 269 ALA A CA 1
ATOM 2063 C C . ALA A 1 269 ? 7.246 -38.906 -22.281 1 95.12 269 ALA A C 1
ATOM 2065 O O . ALA A 1 269 ? 8.234 -38.219 -22.5 1 95.12 269 ALA A O 1
ATOM 2066 N N . ALA A 1 270 ? 6.23 -38.969 -23.078 1 94.5 270 ALA A N 1
ATOM 2067 C CA . ALA A 1 270 ? 6.164 -38.219 -24.328 1 94.5 270 ALA A CA 1
ATOM 2068 C C . ALA A 1 270 ? 5.625 -36.812 -24.078 1 94.5 270 ALA A C 1
ATOM 2070 O O . ALA A 1 270 ? 5.781 -35.906 -24.922 1 94.5 270 ALA A O 1
ATOM 2071 N N . ASN A 1 271 ? 5.016 -36.656 -22.953 1 94.94 271 ASN A N 1
ATOM 2072 C CA . ASN A 1 271 ? 4.395 -35.375 -22.625 1 94.94 271 ASN A CA 1
ATOM 2073 C C . ASN A 1 271 ? 4.082 -35.25 -21.141 1 94.94 271 ASN A C 1
ATOM 2075 O O . ASN A 1 271 ? 4.223 -36.219 -20.406 1 94.94 271 ASN A O 1
ATOM 2079 N N . PHE A 1 272 ? 3.832 -34.094 -20.734 1 94.56 272 PHE A N 1
ATOM 2080 C CA . PHE A 1 272 ? 3.129 -33.75 -19.484 1 94.56 272 PHE A CA 1
ATOM 2081 C C . PHE A 1 272 ? 1.693 -33.344 -19.781 1 94.56 272 PHE A C 1
ATOM 2083 O O . PHE A 1 272 ? 1.452 -32.5 -20.656 1 94.56 272 PHE A O 1
ATOM 2090 N N . LEU A 1 273 ? 0.729 -33.938 -19.125 1 94.44 273 LEU A N 1
ATOM 2091 C CA . LEU A 1 273 ? -0.659 -33.531 -19.328 1 94.44 273 LEU A CA 1
ATOM 2092 C C . LEU A 1 273 ? -1.463 -33.656 -18.031 1 94.44 273 LEU A C 1
ATOM 2094 O O . LEU A 1 273 ? -1.559 -34.75 -17.469 1 94.44 273 LEU A O 1
ATOM 2098 N N . ASP A 1 274 ? -1.967 -32.594 -17.594 1 91.19 274 ASP A N 1
ATOM 2099 C CA . ASP A 1 274 ? -2.855 -32.531 -16.438 1 91.19 274 ASP A CA 1
ATOM 2100 C C . ASP A 1 274 ? -4.301 -32.281 -16.875 1 91.19 274 ASP A C 1
ATOM 2102 O O . ASP A 1 274 ? -4.625 -31.219 -17.406 1 91.19 274 ASP A O 1
ATOM 2106 N N . LEU A 1 275 ? -5.145 -33.219 -16.594 1 85.88 275 LEU A N 1
ATOM 2107 C CA . LEU A 1 275 ? -6.547 -33.125 -16.984 1 85.88 275 LEU A CA 1
ATOM 2108 C C . LEU A 1 275 ? -7.297 -32.125 -16.125 1 85.88 275 LEU A C 1
ATOM 2110 O O . LEU A 1 275 ? -8.359 -31.625 -16.531 1 85.88 275 LEU A O 1
ATOM 2114 N N . GLY A 1 276 ? -6.754 -31.812 -15.039 1 77.56 276 GLY A N 1
ATOM 2115 C CA . GLY A 1 276 ? -7.406 -30.891 -14.133 1 77.56 276 GLY A CA 1
ATOM 2116 C C . GLY A 1 276 ? -8.617 -31.484 -13.445 1 77.56 276 GLY A C 1
ATOM 2117 O O . GLY A 1 276 ? -8.742 -32.719 -13.344 1 77.56 276 GLY A O 1
ATOM 2118 N N . GLY A 1 277 ? -9.5 -30.609 -12.867 1 68.5 277 GLY A N 1
ATOM 2119 C CA . GLY A 1 277 ? -10.633 -31.062 -12.086 1 68.5 277 GLY A CA 1
ATOM 2120 C C . GLY A 1 277 ? -11.867 -31.344 -12.922 1 68.5 277 GLY A C 1
ATOM 2121 O O . GLY A 1 277 ? -12.812 -31.984 -12.453 1 68.5 277 GLY A O 1
ATOM 2122 N N . GLY A 1 278 ? -11.961 -30.922 -14.203 1 64.06 278 GLY A N 1
ATOM 2123 C CA . GLY A 1 278 ? -13.195 -31.031 -14.961 1 64.06 278 GLY A CA 1
ATOM 2124 C C . GLY A 1 278 ? -13.133 -32.062 -16.078 1 64.06 278 GLY A C 1
ATOM 2125 O O . GLY A 1 278 ? -13.961 -32.031 -16.984 1 64.06 278 GLY A O 1
ATOM 2126 N N . ALA A 1 279 ? -12.641 -33.125 -15.836 1 70 279 ALA A N 1
ATOM 2127 C CA . ALA A 1 279 ? -12.438 -34.094 -16.906 1 70 279 ALA A CA 1
ATOM 2128 C C . ALA A 1 279 ? -13.742 -34.344 -17.656 1 70 279 ALA A C 1
ATOM 2130 O O . ALA A 1 279 ? -14.328 -35.438 -17.531 1 70 279 ALA A O 1
ATOM 2131 N N . ASP A 1 280 ? -14.203 -33.312 -18.422 1 78.19 280 ASP A N 1
ATOM 2132 C CA . ASP A 1 280 ? -15.391 -33.625 -19.203 1 78.19 280 ASP A CA 1
ATOM 2133 C C . ASP A 1 280 ? -15.031 -34.406 -20.453 1 78.19 280 ASP A C 1
ATOM 2135 O O . ASP A 1 280 ? -13.852 -34.656 -20.734 1 78.19 280 ASP A O 1
ATOM 2139 N N . SER A 1 281 ? -16 -34.875 -21 1 83.25 281 SER A N 1
ATOM 2140 C CA . SER A 1 281 ? -15.836 -35.812 -22.109 1 83.25 281 SER A CA 1
ATOM 2141 C C . SER A 1 281 ? -15.109 -35.156 -23.281 1 83.25 281 SER A C 1
ATOM 2143 O O . SER A 1 281 ? -14.297 -35.812 -23.953 1 83.25 281 SER A O 1
ATOM 2145 N N . GLU A 1 282 ? -15.328 -33.938 -23.438 1 87.06 282 GLU A N 1
ATOM 2146 C CA . GLU A 1 282 ? -14.695 -33.219 -24.547 1 87.06 282 GLU A CA 1
ATOM 2147 C C . GLU A 1 282 ? -13.203 -33.031 -24.297 1 87.06 282 GLU A C 1
ATOM 2149 O O . GLU A 1 282 ? -12.391 -33.25 -25.203 1 87.06 282 GLU A O 1
ATOM 2154 N N . ALA A 1 283 ? -12.875 -32.719 -23.141 1 88.44 283 ALA A N 1
ATOM 2155 C CA . ALA A 1 283 ? -11.469 -32.562 -22.781 1 88.44 283 ALA A CA 1
ATOM 2156 C C . ALA A 1 283 ? -10.734 -33.906 -22.859 1 88.44 283 ALA A C 1
ATOM 2158 O O . ALA A 1 283 ? -9.594 -33.969 -23.328 1 88.44 283 ALA A O 1
ATOM 2159 N N . MET A 1 284 ? -11.414 -34.906 -22.484 1 89.94 284 MET A N 1
ATOM 2160 C CA . MET A 1 284 ? -10.844 -36.25 -22.547 1 89.94 284 MET A CA 1
ATOM 2161 C C . MET A 1 284 ? -10.602 -36.688 -23.984 1 89.94 284 MET A C 1
ATOM 2163 O O . MET A 1 284 ? -9.547 -37.219 -24.312 1 89.94 284 MET A O 1
ATOM 2167 N N . ARG A 1 285 ? -11.57 -36.406 -24.75 1 91.44 285 ARG A N 1
ATOM 2168 C CA . ARG A 1 285 ? -11.445 -36.75 -26.172 1 91.44 285 ARG A CA 1
ATOM 2169 C C . ARG A 1 285 ? -10.281 -36.031 -26.812 1 91.44 285 ARG A C 1
ATOM 2171 O O . ARG A 1 285 ? -9.469 -36.625 -27.516 1 91.44 285 ARG A O 1
ATOM 2178 N N . THR A 1 286 ? -10.273 -34.75 -26.516 1 92.69 286 THR A N 1
ATOM 2179 C CA . THR A 1 286 ? -9.203 -33.938 -27.078 1 92.69 286 THR A CA 1
ATOM 2180 C C . THR A 1 286 ? -7.84 -34.469 -26.609 1 92.69 286 THR A C 1
ATOM 2182 O O . THR A 1 286 ? -6.898 -34.562 -27.391 1 92.69 286 THR A O 1
ATOM 2185 N N . ALA A 1 287 ? -7.742 -34.781 -25.359 1 93.94 287 ALA A N 1
ATOM 2186 C CA . ALA A 1 287 ? -6.492 -35.281 -24.781 1 93.94 287 ALA A CA 1
ATOM 2187 C C . ALA A 1 287 ? -6.07 -36.594 -25.453 1 93.94 287 ALA A C 1
ATOM 2189 O O . ALA A 1 287 ? -4.91 -36.75 -25.844 1 93.94 287 ALA A O 1
ATOM 2190 N N . LEU A 1 288 ? -6.977 -37.469 -25.641 1 94.19 288 LEU A N 1
ATOM 2191 C CA . LEU A 1 288 ? -6.68 -38.75 -26.266 1 94.19 288 LEU A CA 1
ATOM 2192 C C . LEU A 1 288 ? -6.293 -38.562 -27.734 1 94.19 288 LEU A C 1
ATOM 2194 O O . LEU A 1 288 ? -5.352 -39.219 -28.219 1 94.19 288 LEU A O 1
ATOM 2198 N N . ASP A 1 289 ? -7.012 -37.75 -28.344 1 94.81 289 ASP A N 1
ATOM 2199 C CA . ASP A 1 289 ? -6.711 -37.469 -29.75 1 94.81 289 ASP A CA 1
ATOM 2200 C C . ASP A 1 289 ? -5.301 -36.938 -29.922 1 94.81 289 ASP A C 1
ATOM 2202 O O . ASP A 1 289 ? -4.574 -37.312 -30.828 1 94.81 289 ASP A O 1
ATOM 2206 N N . ILE A 1 290 ? -4.988 -36 -29.094 1 95.12 290 ILE A N 1
ATOM 2207 C CA . ILE A 1 290 ? -3.654 -35.406 -29.141 1 95.12 290 ILE A CA 1
ATOM 2208 C C . ILE A 1 290 ? -2.602 -36.5 -28.984 1 95.12 290 ILE A C 1
ATOM 2210 O O . ILE A 1 290 ? -1.625 -36.531 -29.734 1 95.12 290 ILE A O 1
ATOM 2214 N N . LEU A 1 291 ? -2.809 -37.406 -28.094 1 95.5 291 LEU A N 1
ATOM 2215 C CA . LEU A 1 291 ? -1.844 -38.469 -27.797 1 95.5 291 LEU A CA 1
ATOM 2216 C C . LEU A 1 291 ? -1.841 -39.5 -28.906 1 95.5 291 LEU A C 1
ATOM 2218 O O . LEU A 1 291 ? -0.784 -40.031 -29.281 1 95.5 291 LEU A O 1
ATOM 2222 N N . PHE A 1 292 ? -3.008 -39.781 -29.469 1 95.75 292 PHE A N 1
ATOM 2223 C CA . PHE A 1 292 ? -3.125 -40.75 -30.547 1 95.75 292 PHE A CA 1
ATOM 2224 C C . PHE A 1 292 ? -2.52 -40.219 -31.828 1 95.75 292 PHE A C 1
ATOM 2226 O O . PHE A 1 292 ? -1.952 -40.969 -32.625 1 95.75 292 PHE A O 1
ATOM 2233 N N . ASP A 1 293 ? -2.645 -39 -31.984 1 94.81 293 ASP A N 1
ATOM 2234 C CA . ASP A 1 293 ? -2.182 -38.375 -33.219 1 94.81 293 ASP A CA 1
ATOM 2235 C C . ASP A 1 293 ? -0.667 -38.188 -33.219 1 94.81 293 ASP A C 1
ATOM 2237 O O . ASP A 1 293 ? -0.051 -38 -34.25 1 94.81 293 ASP A O 1
ATOM 2241 N N . ASP A 1 294 ? -0.123 -38.188 -32.094 1 93.38 294 ASP A N 1
ATOM 2242 C CA . ASP A 1 294 ? 1.326 -38.031 -31.969 1 93.38 294 ASP A CA 1
ATOM 2243 C C . ASP A 1 294 ? 2.029 -39.344 -32.375 1 93.38 294 ASP A C 1
ATOM 2245 O O . ASP A 1 294 ? 1.947 -40.344 -31.641 1 93.38 294 ASP A O 1
ATOM 2249 N N . SER A 1 295 ? 2.811 -39.25 -33.438 1 91.56 295 SER A N 1
ATOM 2250 C CA . SER A 1 295 ? 3.43 -40.469 -33.969 1 91.56 295 SER A CA 1
ATOM 2251 C C . SER A 1 295 ? 4.516 -41 -33.031 1 91.56 295 SER A C 1
ATOM 2253 O O . SER A 1 295 ? 4.867 -42.156 -33.094 1 91.56 295 SER A O 1
ATOM 2255 N N . ARG A 1 296 ? 5.027 -40.188 -32.312 1 89.12 296 ARG A N 1
ATOM 2256 C CA . ARG A 1 296 ? 6.047 -40.625 -31.359 1 89.12 296 ARG A CA 1
ATOM 2257 C C . ARG A 1 296 ? 5.445 -41.5 -30.266 1 89.12 296 ARG A C 1
ATOM 2259 O O . ARG A 1 296 ? 6.129 -42.344 -29.703 1 89.12 296 ARG A O 1
ATOM 2266 N N . VAL A 1 297 ? 4.227 -41.281 -29.859 1 94.81 297 VAL A N 1
ATOM 2267 C CA . VAL A 1 297 ? 3.545 -41.969 -28.766 1 94.81 297 VAL A CA 1
ATOM 2268 C C . VAL A 1 297 ? 3.146 -43.375 -29.203 1 94.81 297 VAL A C 1
ATOM 2270 O O . VAL A 1 297 ? 2.434 -43.562 -30.203 1 94.81 297 VAL A O 1
ATOM 2273 N N . GLY A 1 298 ? 3.623 -44.344 -28.375 1 94.25 298 GLY A N 1
ATOM 2274 C CA . GLY A 1 298 ? 3.301 -45.719 -28.688 1 94.25 298 GLY A CA 1
ATOM 2275 C C . GLY A 1 298 ? 2.244 -46.312 -27.781 1 94.25 298 GLY A C 1
ATOM 2276 O O . GLY A 1 298 ? 1.58 -47.281 -28.141 1 94.25 298 GLY A O 1
ATOM 2277 N N . MET A 1 299 ? 2.117 -45.781 -26.672 1 96.56 299 MET A N 1
ATOM 2278 C CA . MET A 1 299 ? 1.133 -46.188 -25.672 1 96.56 299 MET A CA 1
ATOM 2279 C C . MET A 1 299 ? 0.751 -45 -24.781 1 96.56 299 MET A C 1
ATOM 2281 O O . MET A 1 299 ? 1.47 -44 -24.734 1 96.56 299 MET A O 1
ATOM 2285 N N . VAL A 1 300 ? -0.407 -45.188 -24.141 1 97.75 300 VAL A N 1
ATOM 2286 C CA . VAL A 1 300 ? -0.903 -44.094 -23.281 1 97.75 300 VAL A CA 1
ATOM 2287 C C . VAL A 1 300 ? -1.034 -44.625 -21.859 1 97.75 300 VAL A C 1
ATOM 2289 O O . VAL A 1 300 ? -1.532 -45.719 -21.625 1 97.75 300 VAL A O 1
ATOM 2292 N N . PHE A 1 301 ? -0.528 -43.938 -20.875 1 97.62 301 PHE A N 1
ATOM 2293 C CA . PHE A 1 301 ? -0.693 -44.219 -19.469 1 97.62 301 PHE A CA 1
ATOM 2294 C C . PHE A 1 301 ? -1.635 -43.219 -18.812 1 97.62 301 PHE A C 1
ATOM 2296 O O . PHE A 1 301 ? -1.337 -42 -18.766 1 97.62 301 PHE A O 1
ATOM 2303 N N . ILE A 1 302 ? -2.76 -43.625 -18.391 1 96.44 302 ILE A N 1
ATOM 2304 C CA . ILE A 1 302 ? -3.73 -42.812 -17.656 1 96.44 302 ILE A CA 1
ATOM 2305 C C . ILE A 1 302 ? -3.643 -43.125 -16.172 1 96.44 302 ILE A C 1
ATOM 2307 O O . ILE A 1 302 ? -3.979 -44.219 -15.727 1 96.44 302 ILE A O 1
ATOM 2311 N N . ASN A 1 303 ? -3.139 -42.188 -15.438 1 95.38 303 ASN A N 1
ATOM 2312 C CA . ASN A 1 303 ? -2.957 -42.312 -13.992 1 95.38 303 ASN A CA 1
ATOM 2313 C C . ASN A 1 303 ? -3.846 -41.344 -13.219 1 95.38 303 ASN A C 1
ATOM 2315 O O . ASN A 1 303 ? -3.551 -40.156 -13.141 1 95.38 303 ASN A O 1
ATOM 2319 N N . ILE A 1 304 ? -4.914 -41.875 -12.586 1 92.81 304 ILE A N 1
ATOM 2320 C CA . ILE A 1 304 ? -5.91 -41 -11.945 1 92.81 304 ILE A CA 1
ATOM 2321 C C . ILE A 1 304 ? -6.059 -41.406 -10.477 1 92.81 304 ILE A C 1
ATOM 2323 O O . ILE A 1 304 ? -6.203 -42.594 -10.156 1 92.81 304 ILE A O 1
ATOM 2327 N N . PHE A 1 305 ? -5.926 -40.438 -9.641 1 89.81 305 PHE A N 1
ATOM 2328 C CA . PHE A 1 305 ? -6.375 -40.594 -8.266 1 89.81 305 PHE A CA 1
ATOM 2329 C C . PHE A 1 305 ? -7.625 -39.75 -8.016 1 89.81 305 PHE A C 1
ATOM 2331 O O . PHE A 1 305 ? -7.551 -38.531 -7.926 1 89.81 305 PHE A O 1
ATOM 2338 N N . GLY A 1 306 ? -8.719 -40.438 -7.867 1 82.5 306 GLY A N 1
ATOM 2339 C CA . GLY A 1 306 ? -10 -39.781 -7.734 1 82.5 306 GLY A CA 1
ATOM 2340 C C . GLY A 1 306 ? -10.141 -39 -6.43 1 82.5 306 GLY A C 1
ATOM 2341 O O . GLY A 1 306 ? -9.875 -39.562 -5.355 1 82.5 306 GLY A O 1
ATOM 2342 N N . GLY A 1 307 ? -10.367 -37.781 -6.566 1 76.69 307 GLY A N 1
ATOM 2343 C CA . GLY A 1 307 ? -10.75 -36.875 -5.496 1 76.69 307 GLY A CA 1
ATOM 2344 C C . GLY A 1 307 ? -12.039 -36.125 -5.781 1 76.69 307 GLY A C 1
ATOM 2345 O O . GLY A 1 307 ? -13.125 -36.719 -5.762 1 76.69 307 GLY A O 1
ATOM 2346 N N . ILE A 1 308 ? -11.836 -34.844 -6.246 1 67.19 308 ILE A N 1
ATOM 2347 C CA . ILE A 1 308 ? -12.953 -34.062 -6.754 1 67.19 308 ILE A CA 1
ATOM 2348 C C . ILE A 1 308 ? -13.523 -34.719 -8.008 1 67.19 308 ILE A C 1
ATOM 2350 O O . ILE A 1 308 ? -14.734 -34.906 -8.125 1 67.19 308 ILE A O 1
ATOM 2354 N N . LEU A 1 309 ? -12.633 -35.094 -8.742 1 72.81 309 LEU A N 1
ATOM 2355 C CA . LEU A 1 309 ? -12.953 -35.875 -9.93 1 72.81 309 LEU A CA 1
ATOM 2356 C C . LEU A 1 309 ? -12.961 -37.344 -9.617 1 72.81 309 LEU A C 1
ATOM 2358 O O . LEU A 1 309 ? -11.945 -37.906 -9.219 1 72.81 309 LEU A O 1
ATOM 2362 N N . SER A 1 310 ? -14.164 -38 -9.75 1 82.38 310 SER A N 1
ATOM 2363 C CA . SER A 1 310 ? -14.242 -39.438 -9.453 1 82.38 310 SER A CA 1
ATOM 2364 C C . SER A 1 310 ? -13.703 -40.281 -10.609 1 82.38 310 SER A C 1
ATOM 2366 O O . SER A 1 310 ? -13.844 -39.906 -11.773 1 82.38 310 SER A O 1
ATOM 2368 N N . CYS A 1 311 ? -13.125 -41.406 -10.266 1 89.06 311 CYS A N 1
ATOM 2369 C CA . CYS A 1 311 ? -12.625 -42.312 -11.281 1 89.06 311 CYS A CA 1
ATOM 2370 C C . CYS A 1 311 ? -13.766 -42.844 -12.148 1 89.06 311 CYS A C 1
ATOM 2372 O O . CYS A 1 311 ? -13.578 -43.094 -13.336 1 89.06 311 CYS A O 1
ATOM 2374 N N . HIS A 1 312 ? -14.93 -42.906 -11.5 1 90.31 312 HIS A N 1
ATOM 2375 C CA . HIS A 1 312 ? -16.094 -43.344 -12.258 1 90.31 312 HIS A CA 1
ATOM 2376 C C . HIS A 1 312 ? -16.438 -42.375 -13.367 1 90.31 312 HIS A C 1
ATOM 2378 O O . HIS A 1 312 ? -16.703 -42.781 -14.5 1 90.31 312 HIS A O 1
ATOM 2384 N N . LYS A 1 313 ? -16.422 -41.125 -13.039 1 89.25 313 LYS A N 1
ATOM 2385 C CA . LYS A 1 313 ? -16.688 -40.094 -14.039 1 89.25 313 LYS A CA 1
ATOM 2386 C C . LYS A 1 313 ? -15.625 -40.125 -15.133 1 89.25 313 LYS A C 1
ATOM 2388 O O . LYS A 1 313 ? -15.945 -39.938 -16.312 1 89.25 313 LYS A O 1
ATOM 2393 N N . VAL A 1 314 ? -14.375 -40.312 -14.766 1 90.25 314 VAL A N 1
ATOM 2394 C CA . VAL A 1 314 ? -13.281 -40.344 -15.734 1 90.25 314 VAL A CA 1
ATOM 2395 C C . VAL A 1 314 ? -13.477 -41.562 -16.672 1 90.25 314 VAL A C 1
ATOM 2397 O O . VAL A 1 314 ? -13.305 -41.438 -17.891 1 90.25 314 VAL A O 1
ATOM 2400 N N . ALA A 1 315 ? -13.828 -42.688 -16.078 1 93 315 ALA A N 1
ATOM 2401 C CA . ALA A 1 315 ? -14.062 -43.875 -16.875 1 93 315 ALA A CA 1
ATOM 2402 C C . ALA A 1 315 ? -15.195 -43.656 -17.875 1 93 315 ALA A C 1
ATOM 2404 O O . ALA A 1 315 ? -15.078 -44.062 -19.047 1 93 315 ALA A O 1
ATOM 2405 N N . ARG A 1 316 ? -16.188 -43 -17.375 1 92.62 316 ARG A N 1
ATOM 2406 C CA . ARG A 1 316 ? -17.312 -42.688 -18.25 1 92.62 316 ARG A CA 1
ATOM 2407 C C . ARG A 1 316 ? -16.875 -41.781 -19.391 1 92.62 316 ARG A C 1
ATOM 2409 O O . ARG A 1 316 ? -17.234 -42 -20.547 1 92.62 316 ARG A O 1
ATOM 2416 N N . SER A 1 317 ? -16.203 -40.75 -19.016 1 92 317 SER A N 1
ATOM 2417 C CA . SER A 1 317 ? -15.719 -39.812 -20.016 1 92 317 SER A CA 1
ATOM 2418 C C . SER A 1 317 ? -14.812 -40.5 -21.031 1 92 317 SER A C 1
ATOM 2420 O O . SER A 1 317 ? -14.844 -40.156 -22.219 1 92 317 SER A O 1
ATOM 2422 N N . MET A 1 318 ? -13.953 -41.375 -20.578 1 92.62 318 MET A N 1
ATOM 2423 C CA . MET A 1 318 ? -13.039 -42.125 -21.453 1 92.62 318 MET A CA 1
ATOM 2424 C C . MET A 1 318 ? -13.82 -42.969 -22.453 1 92.62 318 MET A C 1
ATOM 2426 O O . MET A 1 318 ? -13.5 -42.969 -23.641 1 92.62 318 MET A O 1
ATOM 2430 N N . LEU A 1 319 ? -14.836 -43.688 -21.984 1 94 319 LEU A N 1
ATOM 2431 C CA . LEU A 1 319 ? -15.648 -44.531 -22.844 1 94 319 LEU A CA 1
ATOM 2432 C C . LEU A 1 319 ? -16.391 -43.688 -23.875 1 94 319 LEU A C 1
ATOM 2434 O O . LEU A 1 319 ? -16.516 -44.062 -25.047 1 94 319 LEU A O 1
ATOM 2438 N N . GLU A 1 320 ? -16.844 -42.562 -23.391 1 93.38 320 GLU A N 1
ATOM 2439 C CA . GLU A 1 320 ? -17.5 -41.656 -24.312 1 93.38 320 GLU A CA 1
ATOM 2440 C C . GLU A 1 320 ? -16.531 -41.125 -25.359 1 93.38 320 GLU A C 1
ATOM 2442 O O . GLU A 1 320 ? -16.891 -41.031 -26.547 1 93.38 320 GLU A O 1
ATOM 2447 N N . ALA A 1 321 ? -15.398 -40.781 -24.891 1 91.81 321 ALA A N 1
ATOM 2448 C CA . ALA A 1 321 ? -14.383 -40.25 -25.797 1 91.81 321 ALA A CA 1
ATOM 2449 C C . ALA A 1 321 ? -13.961 -41.281 -26.828 1 91.81 321 ALA A C 1
ATOM 2451 O O . ALA A 1 321 ? -13.656 -40.938 -27.969 1 91.81 321 ALA A O 1
ATOM 2452 N N . LEU A 1 322 ? -13.922 -42.594 -26.516 1 92.5 322 LEU A N 1
ATOM 2453 C CA . LEU A 1 322 ? -13.523 -43.688 -27.406 1 92.5 322 LEU A CA 1
ATOM 2454 C C . LEU A 1 322 ? -14.68 -44.125 -28.281 1 92.5 322 LEU A C 1
ATOM 2456 O O . LEU A 1 322 ? -14.484 -44.844 -29.281 1 92.5 322 LEU A O 1
ATOM 2460 N N . ASP A 1 323 ? -15.93 -43.688 -27.984 1 88.31 323 ASP A N 1
ATOM 2461 C CA . ASP A 1 323 ? -17.141 -43.938 -28.734 1 88.31 323 ASP A CA 1
ATOM 2462 C C . ASP A 1 323 ? -17.359 -45.438 -28.953 1 88.31 323 ASP A C 1
ATOM 2464 O O . ASP A 1 323 ? -17.672 -45.875 -30.062 1 88.31 323 ASP A O 1
ATOM 2468 N N . GLY A 1 324 ? -17.031 -46.219 -28.016 1 80.94 324 GLY A N 1
ATOM 2469 C CA . GLY A 1 324 ? -17.25 -47.656 -28.094 1 80.94 324 GLY A CA 1
ATOM 2470 C C . GLY A 1 324 ? -16.203 -48.344 -28.969 1 80.94 324 GLY A C 1
ATOM 2471 O O . GLY A 1 324 ? -16.281 -49.562 -29.172 1 80.94 324 GLY A O 1
ATOM 2472 N N . GLN A 1 325 ? -15.305 -47.656 -29.422 1 91.19 325 GLN A N 1
ATOM 2473 C CA . GLN A 1 325 ? -14.266 -48.25 -30.266 1 91.19 325 GLN A CA 1
ATOM 2474 C C . GLN A 1 325 ? -13.016 -48.562 -29.438 1 91.19 325 GLN A C 1
ATOM 2476 O O . GLN A 1 325 ? -12.797 -48 -28.375 1 91.19 325 GLN A O 1
ATOM 2481 N N . GLU A 1 326 ? -12.297 -49.5 -29.984 1 93.81 326 GLU A N 1
ATOM 2482 C CA . GLU A 1 326 ? -10.992 -49.781 -29.391 1 93.81 326 GLU A CA 1
ATOM 2483 C C . GLU A 1 326 ? -10.031 -48.625 -29.531 1 93.81 326 GLU A C 1
ATOM 2485 O O . GLU A 1 326 ? -10.078 -47.875 -30.531 1 93.81 326 GLU A O 1
ATOM 2490 N N . PRO A 1 327 ? -9.234 -48.438 -28.516 1 96 327 PRO A N 1
ATOM 2491 C CA . PRO A 1 327 ? -8.266 -47.344 -28.609 1 96 327 PRO A CA 1
ATOM 2492 C C . PRO A 1 327 ? -7.266 -47.531 -29.75 1 96 327 PRO A C 1
ATOM 2494 O O . PRO A 1 327 ? -6.832 -48.656 -30 1 96 327 PRO A O 1
ATOM 2497 N N . ARG A 1 328 ? -6.891 -46.469 -30.375 1 95.75 328 ARG A N 1
ATOM 2498 C CA . ARG A 1 328 ? -5.965 -46.531 -31.5 1 95.75 328 ARG A CA 1
ATOM 2499 C C . ARG A 1 328 ? -4.574 -46.938 -31.047 1 95.75 328 ARG A C 1
ATOM 2501 O O . ARG A 1 328 ? -3.773 -47.438 -31.859 1 95.75 328 ARG A O 1
ATOM 2508 N N . LYS A 1 329 ? -4.25 -46.719 -29.828 1 96.62 329 LYS A N 1
ATOM 2509 C CA . LYS A 1 329 ? -3.025 -47.125 -29.156 1 96.62 329 LYS A CA 1
ATOM 2510 C C . LYS A 1 329 ? -3.332 -47.781 -27.812 1 96.62 329 LYS A C 1
ATOM 2512 O O . LYS A 1 329 ? -4.328 -47.438 -27.172 1 96.62 329 LYS A O 1
ATOM 2517 N N . PRO A 1 330 ? -2.5 -48.719 -27.406 1 96.81 330 PRO A N 1
ATOM 2518 C CA . PRO A 1 330 ? -2.766 -49.312 -26.094 1 96.81 330 PRO A CA 1
ATOM 2519 C C . PRO A 1 330 ? -2.82 -48.281 -24.984 1 96.81 330 PRO A C 1
ATOM 2521 O O . PRO A 1 330 ? -2.029 -47.344 -24.969 1 96.81 330 PRO A O 1
ATOM 2524 N N . ILE A 1 331 ? -3.766 -48.531 -24.031 1 97.75 331 ILE A N 1
ATOM 2525 C CA . ILE A 1 331 ? -3.932 -47.656 -22.891 1 97.75 331 ILE A CA 1
ATOM 2526 C C . ILE A 1 331 ? -3.777 -48.438 -21.594 1 97.75 331 ILE A C 1
ATOM 2528 O O . ILE A 1 331 ? -4.445 -49.469 -21.406 1 97.75 331 ILE A O 1
ATOM 2532 N N . VAL A 1 332 ? -2.863 -48.062 -20.781 1 97.62 332 VAL A N 1
ATOM 2533 C CA . VAL A 1 332 ? -2.756 -48.594 -19.422 1 97.62 332 VAL A CA 1
ATOM 2534 C C . VAL A 1 332 ? -3.424 -47.625 -18.438 1 97.62 332 VAL A C 1
ATOM 2536 O O . VAL A 1 332 ? -3.092 -46.438 -18.406 1 97.62 332 VAL A O 1
ATOM 2539 N N . VAL A 1 333 ? -4.422 -48.094 -17.688 1 97.06 333 VAL A N 1
ATOM 2540 C CA . VAL A 1 333 ? -5.188 -47.25 -16.766 1 97.06 333 VAL A CA 1
ATOM 2541 C C . VAL A 1 333 ? -4.91 -47.656 -15.328 1 97.06 333 VAL A C 1
ATOM 2543 O O . VAL A 1 333 ? -5.078 -48.844 -14.969 1 97.06 333 VAL A O 1
ATOM 2546 N N . ARG A 1 334 ? -4.457 -46.75 -14.586 1 96.25 334 ARG A N 1
ATOM 2547 C CA . ARG A 1 334 ? -4.379 -46.938 -13.141 1 96.25 334 ARG A CA 1
ATOM 2548 C C . ARG A 1 334 ? -5.34 -46 -12.422 1 96.25 334 ARG A C 1
ATOM 2550 O O . ARG A 1 334 ? -5.211 -44.75 -12.516 1 96.25 334 ARG A O 1
ATOM 2557 N N . PHE A 1 335 ? -6.371 -46.5 -11.664 1 93.06 335 PHE A N 1
ATOM 2558 C CA . PHE A 1 335 ? -7.336 -45.75 -10.875 1 93.06 335 PHE A CA 1
ATOM 2559 C C . PHE A 1 335 ? -7.145 -46.031 -9.383 1 93.06 335 PHE A C 1
ATOM 2561 O O . PHE A 1 335 ? -6.926 -47.156 -8.984 1 93.06 335 PHE A O 1
ATOM 2568 N N . ALA A 1 336 ? -7.047 -45.031 -8.656 1 88.81 336 ALA A N 1
ATOM 2569 C CA . ALA A 1 336 ? -7.047 -45.094 -7.199 1 88.81 336 ALA A CA 1
ATOM 2570 C C . ALA A 1 336 ? -7.91 -44 -6.586 1 88.81 336 ALA A C 1
ATOM 2572 O O . ALA A 1 336 ? -8.18 -43 -7.234 1 88.81 336 ALA A O 1
ATOM 2573 N N . GLY A 1 337 ? -8.469 -44.281 -5.359 1 85.88 337 GLY A N 1
ATOM 2574 C CA . GLY A 1 337 ? -9.234 -43.25 -4.656 1 85.88 337 GLY A CA 1
ATOM 2575 C C . GLY A 1 337 ? -10.727 -43.344 -4.93 1 85.88 337 GLY A C 1
ATOM 2576 O O . GLY A 1 337 ? -11.273 -44.438 -5.113 1 85.88 337 GLY A O 1
ATOM 2577 N N . ASN A 1 338 ? -11.344 -42.188 -4.969 1 83.12 338 ASN A N 1
ATOM 2578 C CA . ASN A 1 338 ? -12.797 -42.125 -5.07 1 83.12 338 ASN A CA 1
ATOM 2579 C C . ASN A 1 338 ? -13.305 -42.719 -6.379 1 83.12 338 ASN A C 1
ATOM 2581 O O . ASN A 1 338 ? -12.93 -42.25 -7.461 1 83.12 338 ASN A O 1
ATOM 2585 N N . GLY A 1 339 ? -14.125 -43.781 -6.25 1 86.56 339 GLY A N 1
ATOM 2586 C CA . GLY A 1 339 ? -14.781 -44.375 -7.406 1 86.56 339 GLY A CA 1
ATOM 2587 C C . GLY A 1 339 ? -13.875 -45.281 -8.203 1 86.56 339 GLY A C 1
ATOM 2588 O O . GLY A 1 339 ? -14.164 -45.594 -9.359 1 86.56 339 GLY A O 1
ATOM 2589 N N . SER A 1 340 ? -12.703 -45.594 -7.656 1 90.56 340 SER A N 1
ATOM 2590 C CA . SER A 1 340 ? -11.727 -46.375 -8.406 1 90.56 340 SER A CA 1
ATOM 2591 C C . SER A 1 340 ? -12.273 -47.75 -8.773 1 90.56 340 SER A C 1
ATOM 2593 O O . SER A 1 340 ? -12.141 -48.188 -9.922 1 90.56 340 SER A O 1
ATOM 2595 N N . VAL A 1 341 ? -12.945 -48.406 -7.84 1 89.94 341 VAL A N 1
ATOM 2596 C CA . VAL A 1 341 ? -13.477 -49.75 -8.078 1 89.94 341 VAL A CA 1
ATOM 2597 C C . VAL A 1 341 ? -14.57 -49.688 -9.141 1 89.94 341 VAL A C 1
ATOM 2599 O O . VAL A 1 341 ? -14.547 -50.438 -10.117 1 89.94 341 VAL A O 1
ATOM 2602 N N . GLN A 1 342 ? -15.438 -48.719 -8.953 1 92.44 342 GLN A N 1
ATOM 2603 C CA . GLN A 1 342 ? -16.547 -48.562 -9.898 1 92.44 342 GLN A CA 1
ATOM 2604 C C . GLN A 1 342 ? -16.016 -48.188 -11.281 1 92.44 342 GLN A C 1
ATOM 2606 O O . GLN A 1 342 ? -16.547 -48.656 -12.297 1 92.44 342 GLN A O 1
ATOM 2611 N N . GLY A 1 343 ? -15.07 -47.344 -11.297 1 93.31 343 GLY A N 1
ATOM 2612 C CA . GLY A 1 343 ? -14.492 -46.938 -12.57 1 93.31 343 GLY A CA 1
ATOM 2613 C C . GLY A 1 343 ? -13.836 -48.094 -13.32 1 93.31 343 GLY A C 1
ATOM 2614 O O . GLY A 1 343 ? -14.039 -48.25 -14.523 1 93.31 343 GLY A O 1
ATOM 2615 N N . LEU A 1 344 ? -13.016 -48.875 -12.617 1 93.06 344 LEU A N 1
ATOM 2616 C CA . LEU A 1 344 ? -12.359 -50.031 -13.227 1 93.06 344 LEU A CA 1
ATOM 2617 C C . LEU A 1 344 ? -13.375 -51.062 -13.703 1 93.06 344 LEU A C 1
ATOM 2619 O O . LEU A 1 344 ? -13.195 -51.688 -14.75 1 93.06 344 LEU A O 1
ATOM 2623 N N . GLU A 1 345 ? -14.406 -51.219 -12.906 1 94.62 345 GLU A N 1
ATOM 2624 C CA . GLU A 1 345 ? -15.469 -52.156 -13.281 1 94.62 345 GLU A CA 1
ATOM 2625 C C . GLU A 1 345 ? -16.156 -51.719 -14.57 1 94.62 345 GLU A C 1
ATOM 2627 O O . GLU A 1 345 ? -16.438 -52.531 -15.445 1 94.62 345 GLU A O 1
ATOM 2632 N N . LEU A 1 346 ? -16.406 -50.469 -14.594 1 94.75 346 LEU A N 1
ATOM 2633 C CA . LEU A 1 346 ? -17.047 -49.906 -15.781 1 94.75 346 LEU A CA 1
ATOM 2634 C C . LEU A 1 346 ? -16.188 -50.125 -17.016 1 94.75 346 LEU A C 1
ATOM 2636 O O . LEU A 1 346 ? -16.703 -50.531 -18.078 1 94.75 346 LEU A O 1
ATOM 2640 N N . LEU A 1 347 ? -14.93 -49.938 -16.922 1 94.94 347 LEU A N 1
ATOM 2641 C CA . LEU A 1 347 ? -14.008 -50.125 -18.047 1 94.94 347 LEU A CA 1
ATOM 2642 C C . LEU A 1 347 ? -13.875 -51.594 -18.391 1 94.94 347 LEU A C 1
ATOM 2644 O O . LEU A 1 347 ? -13.766 -51.938 -19.578 1 94.94 347 LEU A O 1
ATOM 2648 N N . ASN A 1 348 ? -13.836 -52.406 -17.406 1 94.19 348 ASN A N 1
ATOM 2649 C CA . ASN A 1 348 ? -13.742 -53.844 -17.625 1 94.19 348 ASN A CA 1
ATOM 2650 C C . ASN A 1 348 ? -14.953 -54.375 -18.375 1 94.19 348 ASN A C 1
ATOM 2652 O O . ASN A 1 348 ? -14.82 -55.25 -19.219 1 94.19 348 ASN A O 1
ATOM 2656 N N . GLN A 1 349 ? -16.078 -53.906 -18.047 1 94.12 349 GLN A N 1
ATOM 2657 C CA . GLN A 1 349 ? -17.328 -54.344 -18.672 1 94.12 349 GLN A CA 1
ATOM 2658 C C . GLN A 1 349 ? -17.344 -53.969 -20.156 1 94.12 349 GLN A C 1
ATOM 2660 O O . GLN A 1 349 ? -17.953 -54.656 -20.969 1 94.12 349 GLN A O 1
ATOM 2665 N N . ALA A 1 350 ? -16.734 -52.906 -20.406 1 92.62 350 ALA A N 1
ATOM 2666 C CA . ALA A 1 350 ? -16.703 -52.469 -21.797 1 92.62 350 ALA A CA 1
ATOM 2667 C C . ALA A 1 350 ? -15.859 -53.438 -22.641 1 92.62 350 ALA A C 1
ATOM 2669 O O . ALA A 1 350 ? -16.031 -53.5 -23.859 1 92.62 350 ALA A O 1
ATOM 2670 N N . ALA A 1 351 ? -14.953 -54.156 -22.141 1 89.31 351 ALA A N 1
ATOM 2671 C CA . ALA A 1 351 ? -14.164 -55.219 -22.75 1 89.31 351 ALA A CA 1
ATOM 2672 C C . ALA A 1 351 ? -13.523 -54.75 -24.062 1 89.31 351 ALA A C 1
ATOM 2674 O O . ALA A 1 351 ? -13.641 -55.406 -25.094 1 89.31 351 ALA A O 1
ATOM 2675 N N . LEU A 1 352 ? -12.977 -53.656 -23.969 1 92.25 352 LEU A N 1
ATOM 2676 C CA . LEU A 1 352 ? -12.297 -53.125 -25.156 1 92.25 352 LEU A CA 1
ATOM 2677 C C . LEU A 1 352 ? -10.867 -53.656 -25.25 1 92.25 352 LEU A C 1
ATOM 2679 O O . LEU A 1 352 ? -10.117 -53.594 -24.266 1 92.25 352 LEU A O 1
ATOM 2683 N N . ASN A 1 353 ? -10.508 -54.125 -26.453 1 93.25 353 ASN A N 1
ATOM 2684 C CA . ASN A 1 353 ? -9.125 -54.562 -26.672 1 93.25 353 ASN A CA 1
ATOM 2685 C C . ASN A 1 353 ? -8.156 -53.406 -26.641 1 93.25 353 ASN A C 1
ATOM 2687 O O . ASN A 1 353 ? -8.453 -52.312 -27.172 1 93.25 353 ASN A O 1
ATOM 2691 N N . GLY A 1 354 ? -7.047 -53.625 -25.875 1 94.44 354 GLY A N 1
ATOM 2692 C CA . GLY A 1 354 ? -6.047 -52.562 -25.812 1 94.44 354 GLY A CA 1
ATOM 2693 C C . GLY A 1 354 ? -6.078 -51.781 -24.5 1 94.44 354 GLY A C 1
ATOM 2694 O O . GLY A 1 354 ? -5.211 -50.969 -24.25 1 94.44 354 GLY A O 1
ATOM 2695 N N . LEU A 1 355 ? -7.09 -52.062 -23.734 1 95.31 355 LEU A N 1
ATOM 2696 C CA . LEU A 1 355 ? -7.188 -51.469 -22.422 1 95.31 355 LEU A CA 1
ATOM 2697 C C . LEU A 1 355 ? -6.605 -52.375 -21.344 1 95.31 355 LEU A C 1
ATOM 2699 O O . LEU A 1 355 ? -7.043 -53.531 -21.203 1 95.31 355 LEU A O 1
ATOM 2703 N N . HIS A 1 356 ? -5.613 -51.875 -20.703 1 96.06 356 HIS A N 1
ATOM 2704 C CA . HIS A 1 356 ? -4.996 -52.594 -19.594 1 96.06 356 HIS A CA 1
ATOM 2705 C C . HIS A 1 356 ? -5.305 -51.906 -18.266 1 96.06 356 HIS A C 1
ATOM 2707 O O . HIS A 1 356 ? -4.82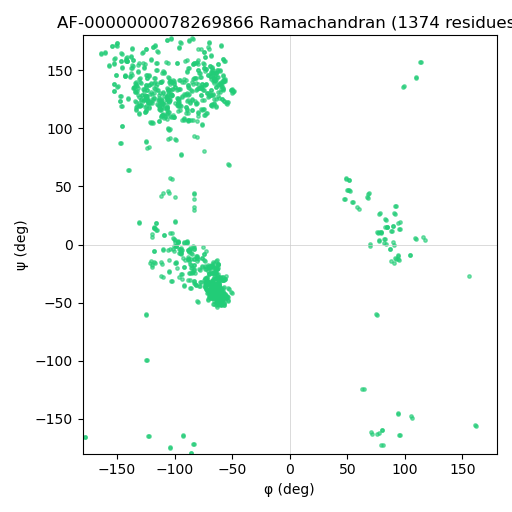 -50.812 -17.984 1 96.06 356 HIS A O 1
ATOM 2713 N N . LEU A 1 357 ? -6.074 -52.562 -17.453 1 96 357 LEU A N 1
ATOM 2714 C CA . LEU A 1 357 ? -6.539 -52.031 -16.172 1 96 357 LEU A CA 1
ATOM 2715 C C . LEU A 1 357 ? -5.664 -52.5 -15.023 1 96 357 LEU A C 1
ATOM 2717 O O . LEU A 1 357 ? -5.426 -53.688 -14.867 1 96 357 LEU A O 1
ATOM 2721 N N . CYS A 1 358 ? -5.129 -51.5 -14.312 1 93.38 358 CYS A N 1
ATOM 2722 C CA . CYS A 1 358 ? -4.203 -51.812 -13.219 1 93.38 358 CYS A CA 1
ATOM 2723 C C . CYS A 1 358 ? -4.684 -51.188 -11.914 1 93.38 358 CYS A C 1
ATOM 2725 O O . CYS A 1 358 ? -5.094 -50.031 -11.883 1 93.38 358 CYS A O 1
ATOM 2727 N N . PRO A 1 359 ? -4.625 -51.875 -10.812 1 85.88 359 PRO A N 1
ATOM 2728 C CA . PRO A 1 359 ? -5.105 -51.375 -9.523 1 85.88 359 PRO A CA 1
ATOM 2729 C C . PRO A 1 359 ? -4.07 -50.5 -8.812 1 85.88 359 PRO A C 1
ATOM 2731 O O . PRO A 1 359 ? -4.402 -49.812 -7.848 1 85.88 359 PRO A O 1
ATOM 2734 N N . ASP A 1 360 ? -2.789 -50.594 -9.227 1 87 360 ASP A N 1
ATOM 2735 C CA . ASP A 1 360 ? -1.74 -49.812 -8.562 1 87 360 ASP A CA 1
ATOM 2736 C C . ASP A 1 360 ? -0.621 -49.469 -9.539 1 87 360 ASP A C 1
ATOM 2738 O O . ASP A 1 360 ? -0.624 -49.906 -10.688 1 87 360 ASP A O 1
ATOM 2742 N N . LEU A 1 361 ? 0.288 -48.656 -9.047 1 87.69 361 LEU A N 1
ATOM 2743 C CA . LEU A 1 361 ? 1.344 -48.125 -9.906 1 87.69 361 LEU A CA 1
ATOM 2744 C C . LEU A 1 361 ? 2.348 -49.219 -10.273 1 87.69 361 LEU A C 1
ATOM 2746 O O . LEU A 1 361 ? 2.918 -49.188 -11.367 1 87.69 361 LEU A O 1
ATOM 2750 N N . THR A 1 362 ? 2.533 -50.094 -9.375 1 86.56 362 THR A N 1
ATOM 2751 C CA . THR A 1 362 ? 3.467 -51.188 -9.641 1 86.56 362 THR A CA 1
ATOM 2752 C C . THR A 1 362 ? 2.99 -52.031 -10.812 1 86.56 362 THR A C 1
ATOM 2754 O O . THR A 1 362 ? 3.76 -52.344 -11.734 1 86.56 362 THR A O 1
ATOM 2757 N N . SER A 1 363 ? 1.743 -52.438 -10.727 1 91.38 363 SER A N 1
ATOM 2758 C CA . SER A 1 363 ? 1.186 -53.219 -11.812 1 91.38 363 SER A CA 1
ATOM 2759 C C . SER A 1 363 ? 1.119 -52.406 -13.109 1 91.38 363 SER A C 1
ATOM 2761 O O . SER A 1 363 ? 1.289 -52.969 -14.195 1 91.38 363 SER A O 1
ATOM 2763 N N . ALA A 1 364 ? 0.837 -51.156 -13.016 1 94.69 364 ALA A N 1
ATOM 2764 C CA . ALA A 1 364 ? 0.81 -50.312 -14.203 1 94.69 364 ALA A CA 1
ATOM 2765 C C . ALA A 1 364 ? 2.184 -50.25 -14.859 1 94.69 364 ALA A C 1
ATOM 2767 O O . ALA A 1 364 ? 2.295 -50.344 -16.094 1 94.69 364 ALA A O 1
ATOM 2768 N N . ARG A 1 365 ? 3.227 -50.062 -14.047 1 91.56 365 ARG A N 1
ATOM 2769 C CA . ARG A 1 365 ? 4.59 -50.031 -14.562 1 91.56 365 ARG A CA 1
ATOM 2770 C C . ARG A 1 365 ? 4.934 -51.344 -15.273 1 91.56 365 ARG A C 1
ATOM 2772 O O . ARG A 1 365 ? 5.539 -51.312 -16.344 1 91.56 365 ARG A O 1
ATOM 2779 N N . ALA A 1 366 ? 4.555 -52.406 -14.656 1 91.88 366 ALA A N 1
ATOM 2780 C CA . ALA A 1 366 ? 4.809 -53.688 -15.25 1 91.88 366 ALA A CA 1
ATOM 2781 C C . ALA A 1 366 ? 4.098 -53.844 -16.594 1 91.88 366 ALA A C 1
ATOM 2783 O O . ALA A 1 366 ? 4.66 -54.375 -17.547 1 91.88 366 ALA A O 1
ATOM 2784 N N . ALA A 1 367 ? 2.887 -53.375 -16.641 1 95.38 367 ALA A N 1
ATOM 2785 C CA . ALA A 1 367 ? 2.115 -53.438 -17.875 1 95.38 367 ALA A CA 1
ATOM 2786 C C . ALA A 1 367 ? 2.768 -52.594 -18.969 1 95.38 367 ALA A C 1
ATOM 2788 O O . ALA A 1 367 ? 2.838 -53 -20.125 1 95.38 367 ALA A O 1
ATOM 2789 N N . LEU A 1 368 ? 3.211 -51.469 -18.641 1 95.5 368 LEU A N 1
ATOM 2790 C CA . LEU A 1 368 ? 3.867 -50.562 -19.578 1 95.5 368 LEU A CA 1
ATOM 2791 C C . LEU A 1 368 ? 5.168 -51.188 -20.094 1 95.5 368 LEU A C 1
ATOM 2793 O O . LEU A 1 368 ? 5.48 -51.062 -21.281 1 95.5 368 LEU A O 1
ATOM 2797 N N . GLU A 1 369 ? 5.887 -51.812 -19.203 1 92.06 369 GLU A N 1
ATOM 2798 C CA . GLU A 1 369 ? 7.137 -52.469 -19.594 1 92.06 369 GLU A CA 1
ATOM 2799 C C . GLU A 1 369 ? 6.887 -53.594 -20.594 1 92.06 369 GLU A C 1
ATOM 2801 O O . GLU A 1 369 ? 7.656 -53.781 -21.531 1 92.06 369 GLU A O 1
ATOM 2806 N N . LYS A 1 370 ? 5.895 -54.312 -20.312 1 92.88 370 LYS A N 1
ATOM 2807 C CA . LYS A 1 370 ? 5.535 -55.406 -21.219 1 92.88 370 LYS A CA 1
ATOM 2808 C C . LYS A 1 370 ? 5.18 -54.875 -22.609 1 92.88 370 LYS A C 1
ATOM 2810 O O . LYS A 1 370 ? 5.551 -55.469 -23.609 1 92.88 370 LYS A O 1
ATOM 2815 N N . LEU A 1 371 ? 4.508 -53.781 -22.688 1 93.75 371 LEU A N 1
ATOM 2816 C CA . LEU A 1 371 ? 4.062 -53.188 -23.953 1 93.75 371 LEU A CA 1
ATOM 2817 C C . LEU A 1 371 ? 5.23 -52.562 -24.688 1 93.75 371 LEU A C 1
ATOM 2819 O O . LEU A 1 371 ? 5.219 -52.469 -25.922 1 93.75 371 LEU A O 1
ATOM 2823 N N . LYS A 1 372 ? 6.164 -51.969 -23.953 1 88.62 372 LYS A N 1
ATOM 2824 C CA . LYS A 1 372 ? 7.324 -51.281 -24.516 1 88.62 372 LYS A CA 1
ATOM 2825 C C . LYS A 1 372 ? 8.133 -52.219 -25.406 1 88.62 372 LYS A C 1
ATOM 2827 O O . LYS A 1 372 ? 8.672 -51.812 -26.438 1 88.62 372 LYS A O 1
ATOM 2832 N N . GLY A 1 373 ? 8.266 -53.344 -25.156 1 81.25 373 GLY A N 1
ATOM 2833 C CA . GLY A 1 373 ? 9.062 -54.281 -25.938 1 81.25 373 GLY A CA 1
ATOM 2834 C C . GLY A 1 373 ? 10.531 -53.938 -25.984 1 81.25 373 GLY A C 1
ATOM 2835 O O . GLY A 1 373 ? 11.156 -53.719 -24.938 1 81.25 373 GLY A O 1
ATOM 2836 N N . ASP A 1 374 ? 11.117 -53.781 -27.266 1 74.69 374 ASP A N 1
ATOM 2837 C CA . ASP A 1 374 ? 12.555 -53.625 -27.438 1 74.69 374 ASP A CA 1
ATOM 2838 C C . ASP A 1 374 ? 12.93 -52.156 -27.625 1 74.69 374 ASP A C 1
ATOM 2840 O O . ASP A 1 374 ? 14.031 -51.844 -28.078 1 74.69 374 ASP A O 1
ATOM 2844 N N . ARG A 1 375 ? 12.18 -51.281 -27.266 1 73.12 375 ARG A N 1
ATOM 2845 C CA . ARG A 1 375 ? 12.461 -49.844 -27.453 1 73.12 375 ARG A CA 1
ATOM 2846 C C . ARG A 1 375 ? 13.617 -49.406 -26.562 1 73.12 375 ARG A C 1
ATOM 2848 O O . ARG A 1 375 ? 13.906 -50.031 -25.547 1 73.12 375 ARG A O 1
ATOM 2855 N N . PRO A 1 376 ? 14.32 -48.344 -27 1 67 376 PRO A N 1
ATOM 2856 C CA . PRO A 1 376 ? 15.57 -47.938 -26.375 1 67 376 PRO A CA 1
ATOM 2857 C C . PRO A 1 376 ? 15.414 -47.625 -24.891 1 67 376 PRO A C 1
ATOM 2859 O O . PRO A 1 376 ? 14.297 -47.344 -24.438 1 67 376 PRO A O 1
ATOM 2862 N N . GLU A 1 377 ? 16.609 -47.688 -24.297 1 63.91 377 GLU A N 1
ATOM 2863 C CA . GLU A 1 377 ? 16.75 -47.531 -22.844 1 63.91 377 GLU A CA 1
ATOM 2864 C C . GLU A 1 377 ? 16.484 -46.094 -22.422 1 63.91 377 GLU A C 1
ATOM 2866 O O . GLU A 1 377 ? 16.453 -45.188 -23.25 1 63.91 377 GLU A O 1
ATOM 2871 N N . ALA A 1 378 ? 16.375 -45.906 -21.094 1 65.69 378 ALA A N 1
ATOM 2872 C CA . ALA A 1 378 ? 16 -44.688 -20.406 1 65.69 378 ALA A CA 1
ATOM 2873 C C . ALA A 1 378 ? 17.062 -43.594 -20.609 1 65.69 378 ALA A C 1
ATOM 2875 O O . ALA A 1 378 ? 18.266 -43.875 -20.516 1 65.69 378 ALA A O 1
ATOM 2876 N N . ARG A 1 379 ? 16.734 -42.406 -21.094 1 78.31 379 ARG A N 1
ATOM 2877 C CA . ARG A 1 379 ? 17.625 -41.25 -21.172 1 78.31 379 ARG A CA 1
ATOM 2878 C C . ARG A 1 379 ? 17.875 -40.656 -19.797 1 78.31 379 ARG A C 1
ATOM 2880 O O . ARG A 1 379 ? 18.969 -40.188 -19.516 1 78.31 379 ARG A O 1
ATOM 2887 N N . HIS A 1 380 ? 16.938 -40.812 -18.938 1 84.69 380 HIS A N 1
ATOM 2888 C CA . HIS A 1 380 ? 17.047 -40.219 -17.609 1 84.69 380 HIS A CA 1
ATOM 2889 C C . HIS A 1 380 ? 17.531 -41.219 -16.578 1 84.69 380 HIS A C 1
ATOM 2891 O O . HIS A 1 380 ? 17.062 -42.375 -16.578 1 84.69 380 HIS A O 1
ATOM 2897 N N . LYS A 1 381 ? 18.484 -40.844 -15.781 1 83.69 381 LYS A N 1
ATOM 2898 C CA . LYS A 1 381 ? 18.922 -41.656 -14.648 1 83.69 381 LYS A CA 1
ATOM 2899 C C . LYS A 1 381 ? 18.391 -41.094 -13.328 1 83.69 381 LYS A C 1
ATOM 2901 O O . LYS A 1 381 ? 18.359 -39.875 -13.141 1 83.69 381 LYS A O 1
ATOM 2906 N N . PRO A 1 382 ? 18.016 -42.031 -12.516 1 82.75 382 PRO A N 1
ATOM 2907 C CA . PRO A 1 382 ? 17.5 -41.531 -11.234 1 82.75 382 PRO A CA 1
ATOM 2908 C C . PRO A 1 382 ? 18.516 -40.719 -10.445 1 82.75 382 PRO A C 1
ATOM 2910 O O . PRO A 1 382 ? 19.688 -41.094 -10.391 1 82.75 382 PRO A O 1
ATOM 2913 N N . LEU A 1 383 ? 18.094 -39.594 -10.008 1 81.69 383 LEU A N 1
ATOM 2914 C CA . LEU A 1 383 ? 18.922 -38.75 -9.133 1 81.69 383 LEU A CA 1
ATOM 2915 C C . LEU A 1 383 ? 18.703 -39.125 -7.672 1 81.69 383 LEU A C 1
ATOM 2917 O O . LEU A 1 383 ? 17.641 -38.906 -7.109 1 81.69 383 LEU A O 1
ATOM 2921 N N . ILE A 1 384 ? 19.688 -39.781 -7.086 1 86.31 384 ILE A N 1
ATOM 2922 C CA . ILE A 1 384 ? 19.594 -40.219 -5.699 1 86.31 384 ILE A CA 1
ATOM 2923 C C . ILE A 1 384 ? 20.609 -39.469 -4.848 1 86.31 384 ILE A C 1
ATOM 2925 O O . ILE A 1 384 ? 21.812 -39.469 -5.148 1 86.31 384 ILE A O 1
ATOM 2929 N N . VAL A 1 385 ? 20.047 -38.75 -3.885 1 88 385 VAL A N 1
ATOM 2930 C CA . VAL A 1 385 ? 20.859 -38.094 -2.887 1 88 385 VAL A CA 1
ATOM 2931 C C . VAL A 1 385 ? 20.703 -38.781 -1.532 1 88 385 VAL A C 1
ATOM 2933 O O . VAL A 1 385 ? 19.609 -38.812 -0.973 1 88 385 VAL A O 1
ATOM 2936 N N . PRO A 1 386 ? 21.781 -39.312 -1.036 1 88.06 386 PRO A N 1
ATOM 2937 C CA . PRO A 1 386 ? 21.641 -40.031 0.234 1 88.06 386 PRO A CA 1
ATOM 2938 C C . PRO A 1 386 ? 21.344 -39.094 1.407 1 88.06 386 PRO A C 1
ATOM 2940 O O . PRO A 1 386 ? 21.859 -37.969 1.466 1 88.06 386 PRO A O 1
ATOM 2943 N N . SER A 1 387 ? 20.531 -39.656 2.283 1 85.81 387 SER A N 1
ATOM 2944 C CA . SER A 1 387 ? 20.25 -38.938 3.516 1 85.81 387 SER A CA 1
ATOM 2945 C C . SER A 1 387 ? 21.375 -39.094 4.535 1 85.81 387 SER A C 1
ATOM 2947 O O . SER A 1 387 ? 21.922 -40.188 4.68 1 85.81 387 SER A O 1
ATOM 2949 N N . THR A 1 388 ? 21.734 -38.062 5.211 1 80.25 388 THR A N 1
ATOM 2950 C CA . THR A 1 388 ? 22.828 -38.094 6.164 1 80.25 388 THR A CA 1
ATOM 2951 C C . THR A 1 388 ? 22.312 -38.281 7.586 1 80.25 388 THR A C 1
ATOM 2953 O O . THR A 1 388 ? 23.031 -38.75 8.469 1 80.25 388 THR A O 1
ATOM 2956 N N . ALA A 1 389 ? 21.078 -37.969 7.758 1 81.81 389 ALA A N 1
ATOM 2957 C CA . ALA A 1 389 ? 20.516 -38.031 9.109 1 81.81 389 ALA A CA 1
ATOM 2958 C C . ALA A 1 389 ? 20.062 -39.438 9.461 1 81.81 389 ALA A C 1
ATOM 2960 O O . ALA A 1 389 ? 19.531 -40.156 8.609 1 81.81 389 ALA A O 1
ATOM 2961 N N . PRO A 1 390 ? 20.344 -39.875 10.711 1 84.88 390 PRO A N 1
ATOM 2962 C CA . PRO A 1 390 ? 19.844 -41.188 11.125 1 84.88 390 PRO A CA 1
ATOM 2963 C C . PRO A 1 390 ? 18.328 -41.25 11.258 1 84.88 390 PRO A C 1
ATOM 2965 O O . PRO A 1 390 ? 17.703 -40.219 11.531 1 84.88 390 PRO A O 1
ATOM 2968 N N . LEU A 1 391 ? 17.781 -42.375 10.984 1 89.38 391 LEU A N 1
ATOM 2969 C CA . LEU A 1 391 ? 16.344 -42.594 11.141 1 89.38 391 LEU A CA 1
ATOM 2970 C C . LEU A 1 391 ? 15.992 -42.875 12.594 1 89.38 391 LEU A C 1
ATOM 2972 O O . LEU A 1 391 ? 15.977 -44.031 13.016 1 89.38 391 LEU A O 1
ATOM 2976 N N . LEU A 1 392 ? 15.656 -41.844 13.305 1 89.19 392 LEU A N 1
ATOM 2977 C CA . LEU A 1 392 ? 15.336 -41.938 14.727 1 89.19 392 LEU A CA 1
ATOM 2978 C C . LEU A 1 392 ? 13.93 -41.406 15.008 1 89.19 392 LEU A C 1
ATOM 2980 O O . LEU A 1 392 ? 13.438 -40.531 14.305 1 89.19 392 LEU A O 1
ATOM 2984 N N . PRO A 1 393 ? 13.297 -42.094 16 1 91.69 393 PRO A N 1
ATOM 2985 C CA . PRO A 1 393 ? 12.008 -41.531 16.422 1 91.69 393 PRO A CA 1
ATOM 2986 C C . PRO A 1 393 ? 12.109 -40.094 16.953 1 91.69 393 PRO A C 1
ATOM 2988 O O . PRO A 1 393 ? 13.211 -39.594 17.141 1 91.69 393 PRO A O 1
ATOM 2991 N N . ALA A 1 394 ? 10.961 -39.562 17.156 1 90.69 394 ALA A N 1
ATOM 2992 C CA . ALA A 1 394 ? 10.875 -38.188 17.641 1 90.69 394 ALA A CA 1
ATOM 2993 C C . ALA A 1 394 ? 11.617 -38 18.969 1 90.69 394 ALA A C 1
ATOM 2995 O O . ALA A 1 394 ? 11.523 -38.875 19.844 1 90.69 394 ALA A O 1
ATOM 2996 N N . ARG A 1 395 ? 12.289 -36.906 19.109 1 88.75 395 ARG A N 1
ATOM 2997 C CA . ARG A 1 395 ? 12.977 -36.562 20.359 1 88.75 395 ARG A CA 1
ATOM 2998 C C . ARG A 1 395 ? 12 -36 21.391 1 88.75 395 ARG A C 1
ATOM 3000 O O . ARG A 1 395 ? 10.93 -35.5 21.031 1 88.75 395 ARG A O 1
ATOM 3007 N N . PRO A 1 396 ? 12.391 -36.156 22.625 1 86.25 396 PRO A N 1
ATOM 3008 C CA . PRO A 1 396 ? 11.531 -35.594 23.672 1 86.25 396 PRO A CA 1
ATOM 3009 C C . PRO A 1 396 ? 11.312 -34.094 23.5 1 86.25 396 PRO A C 1
ATOM 3011 O O . PRO A 1 396 ? 12.242 -33.375 23.156 1 86.25 396 PRO A O 1
ATOM 3014 N N . ARG A 1 397 ? 10.031 -33.656 23.625 1 86.56 397 ARG A N 1
ATOM 3015 C CA . ARG A 1 397 ? 9.656 -32.25 23.484 1 86.56 397 ARG A CA 1
ATOM 3016 C C . ARG A 1 397 ? 9.383 -31.625 24.844 1 86.56 397 ARG A C 1
ATOM 3018 O O . ARG A 1 397 ? 8.797 -32.25 25.734 1 86.56 397 ARG A O 1
ATOM 3025 N N . GLN A 1 398 ? 9.82 -30.438 25.078 1 81.88 398 GLN A N 1
ATOM 3026 C CA . GLN A 1 398 ? 9.727 -29.734 26.359 1 81.88 398 GLN A CA 1
ATOM 3027 C C . GLN A 1 398 ? 8.289 -29.328 26.641 1 81.88 398 GLN A C 1
ATOM 3029 O O . GLN A 1 398 ? 7.883 -29.266 27.812 1 81.88 398 GLN A O 1
ATOM 3034 N N . THR A 1 399 ? 7.539 -28.953 25.672 1 87.81 399 THR A N 1
ATOM 3035 C CA . THR A 1 399 ? 6.168 -28.469 25.812 1 87.81 399 THR A CA 1
ATOM 3036 C C . THR A 1 399 ? 5.227 -29.266 24.906 1 87.81 399 THR A C 1
ATOM 3038 O O . THR A 1 399 ? 5.672 -29.938 23.969 1 87.81 399 THR A O 1
ATOM 3041 N N . SER A 1 400 ? 3.957 -29.328 25.375 1 89.88 400 SER A N 1
ATOM 3042 C CA . SER A 1 400 ? 2.895 -29.953 24.594 1 89.88 400 SER A CA 1
ATOM 3043 C C . SER A 1 400 ? 1.786 -28.969 24.266 1 89.88 400 SER A C 1
ATOM 3045 O O . SER A 1 400 ? 1.052 -28.516 25.156 1 89.88 400 SER A O 1
ATOM 3047 N N . THR A 1 401 ? 1.713 -28.516 23.062 1 94.12 401 THR A N 1
ATOM 3048 C CA . THR A 1 401 ? 0.702 -27.594 22.562 1 94.12 401 THR A CA 1
ATOM 3049 C C . THR A 1 401 ? 0.005 -28.172 21.328 1 94.12 401 THR A C 1
ATOM 3051 O O . THR A 1 401 ? 0.634 -28.375 20.297 1 94.12 401 THR A O 1
ATOM 3054 N N . PRO A 1 402 ? -1.262 -28.469 21.453 1 95.06 402 PRO A N 1
ATOM 3055 C CA . PRO A 1 402 ? -1.976 -29.062 20.328 1 95.06 402 PRO A CA 1
ATOM 3056 C C . PRO A 1 402 ? -2.025 -28.141 19.109 1 95.06 402 PRO A C 1
ATOM 3058 O O . PRO A 1 402 ? -1.888 -26.922 19.25 1 95.06 402 PRO A O 1
ATOM 3061 N N . PHE A 1 403 ? -2.184 -28.719 17.938 1 96.31 403 PHE A N 1
ATOM 3062 C CA . PHE A 1 403 ? -2.426 -27.953 16.719 1 96.31 403 PHE A CA 1
ATOM 3063 C C . PHE A 1 403 ? -3.57 -26.969 16.922 1 96.31 403 PHE A C 1
ATOM 3065 O O . PHE A 1 403 ? -4.617 -27.328 17.469 1 96.31 403 PHE A O 1
ATOM 3072 N N . PRO A 1 404 ? -3.393 -25.703 16.516 1 96 404 PRO A N 1
ATOM 3073 C CA . PRO A 1 404 ? -4.277 -24.625 16.969 1 96 404 PRO A CA 1
ATOM 3074 C C . PRO A 1 404 ? -5.562 -24.531 16.141 1 96 404 PRO A C 1
ATOM 3076 O O . PRO A 1 404 ? -5.973 -23.438 15.75 1 96 404 PRO A O 1
ATOM 3079 N N . LEU A 1 405 ? -6.227 -25.562 15.828 1 95.62 405 LEU A N 1
ATOM 3080 C CA . LEU A 1 405 ? -7.578 -25.609 15.281 1 95.62 405 LEU A CA 1
ATOM 3081 C C . LEU A 1 405 ? -8.57 -26.094 16.328 1 95.62 405 LEU A C 1
ATOM 3083 O O . LEU A 1 405 ? -8.398 -27.188 16.891 1 95.62 405 LEU A O 1
ATOM 3087 N N . PRO A 1 406 ? -9.586 -25.344 16.562 1 93.81 406 PRO A N 1
ATOM 3088 C CA . PRO A 1 406 ? -10.523 -25.75 17.609 1 93.81 406 PRO A CA 1
ATOM 3089 C C . PRO A 1 406 ? -11.172 -27.109 17.328 1 93.81 406 PRO A C 1
ATOM 3091 O O . PRO A 1 406 ? -11.484 -27.422 16.172 1 93.81 406 PRO A O 1
ATOM 3094 N N . ASP A 1 407 ? -11.531 -27.906 18.391 1 91 407 ASP A N 1
ATOM 3095 C CA . ASP A 1 407 ? -12.172 -29.219 18.266 1 91 407 ASP A CA 1
ATOM 3096 C C . ASP A 1 407 ? -13.57 -29.094 17.672 1 91 407 ASP A C 1
ATOM 3098 O O . ASP A 1 407 ? -14 -29.953 16.906 1 91 407 ASP A O 1
ATOM 3102 N N . ASP A 1 408 ? -14.211 -28.047 18 1 94.94 408 ASP A N 1
ATOM 3103 C CA . ASP A 1 408 ? -15.539 -27.766 17.453 1 94.94 408 ASP A CA 1
ATOM 3104 C C . ASP A 1 408 ? -15.477 -26.656 16.422 1 94.94 408 ASP A C 1
ATOM 3106 O O . ASP A 1 408 ? -16.312 -25.75 16.422 1 94.94 408 ASP A O 1
ATOM 3110 N N . CYS A 1 409 ? -14.484 -26.797 15.555 1 97.81 409 CYS A N 1
ATOM 3111 C CA . CYS A 1 409 ? -14.242 -25.766 14.555 1 97.81 409 CYS A CA 1
ATOM 3112 C C . CYS A 1 409 ? -15.5 -25.5 13.742 1 97.81 409 CYS A C 1
ATOM 3114 O O . CYS A 1 409 ? -16.062 -26.406 13.133 1 97.81 409 CYS A O 1
ATOM 3116 N N . ARG A 1 410 ? -15.969 -24.266 13.742 1 98.75 410 ARG A N 1
ATOM 3117 C CA . ARG A 1 410 ? -17.125 -23.812 12.977 1 98.75 410 ARG A CA 1
ATOM 3118 C C . ARG A 1 410 ? -16.703 -23.156 11.664 1 98.75 410 ARG A C 1
ATOM 3120 O O . ARG A 1 410 ? -15.93 -22.203 11.672 1 98.75 410 ARG A O 1
ATOM 3127 N N . ILE A 1 411 ? -17.266 -23.672 10.547 1 98.88 411 ILE A N 1
ATOM 3128 C CA . ILE A 1 411 ? -16.719 -23.344 9.242 1 98.88 411 ILE A CA 1
ATOM 3129 C C . ILE A 1 411 ? -17.75 -22.547 8.445 1 98.88 411 ILE A C 1
ATOM 3131 O O . ILE A 1 411 ? -18.938 -22.875 8.422 1 98.88 411 ILE A O 1
ATOM 3135 N N . LEU A 1 412 ? -17.281 -21.438 7.832 1 98.88 412 LEU A N 1
ATOM 3136 C CA . LEU A 1 412 ? -18.047 -20.625 6.887 1 98.88 412 LEU A CA 1
ATOM 3137 C C . LEU A 1 412 ? -17.578 -20.891 5.457 1 98.88 412 LEU A C 1
ATOM 3139 O O . LEU A 1 412 ? -16.375 -20.953 5.191 1 98.88 412 LEU A O 1
ATOM 3143 N N . VAL A 1 413 ? -18.562 -21.094 4.551 1 98.88 413 VAL A N 1
ATOM 3144 C CA . VAL A 1 413 ? -18.234 -21.312 3.143 1 98.88 413 VAL A CA 1
ATOM 3145 C C . VAL A 1 413 ? -18.531 -20.047 2.348 1 98.88 413 VAL A C 1
ATOM 3147 O O . VAL A 1 413 ? -19.688 -19.656 2.201 1 98.88 413 VAL A O 1
ATOM 3150 N N . GLN A 1 414 ? -17.516 -19.359 1.869 1 98.88 414 GLN A N 1
ATOM 3151 C CA . GLN A 1 414 ? -17.734 -18.266 0.923 1 98.88 414 GLN A CA 1
ATOM 3152 C C . GLN A 1 414 ? -17.906 -18.797 -0.496 1 98.88 414 GLN A C 1
ATOM 3154 O O . GLN A 1 414 ? -17.031 -19.469 -1.036 1 98.88 414 GLN A O 1
ATOM 3159 N N . GLY A 1 415 ? -19 -18.531 -1.128 1 98.31 415 GLY A N 1
ATOM 3160 C CA . GLY A 1 415 ? -19.391 -19.109 -2.402 1 98.31 415 GLY A CA 1
ATOM 3161 C C . GLY A 1 415 ? -20.25 -20.359 -2.25 1 98.31 415 GLY A C 1
ATOM 3162 O O . GLY A 1 415 ? -20.188 -21.266 -3.074 1 98.31 415 GLY A O 1
ATOM 3163 N N . LEU A 1 416 ? -21.031 -20.391 -1.239 1 98.25 416 LEU A N 1
ATOM 3164 C CA . LEU A 1 416 ? -21.797 -21.578 -0.887 1 98.25 416 LEU A CA 1
ATOM 3165 C C . LEU A 1 416 ? -22.828 -21.906 -1.953 1 98.25 416 LEU A C 1
ATOM 3167 O O . LEU A 1 416 ? -23.141 -23.078 -2.205 1 98.25 416 LEU A O 1
ATOM 3171 N N . THR A 1 417 ? -23.359 -20.906 -2.57 1 97.12 417 THR A N 1
ATOM 3172 C CA . THR A 1 417 ? -24.453 -21.156 -3.486 1 97.12 417 THR A CA 1
ATOM 3173 C C . THR A 1 417 ? -23.938 -21.641 -4.836 1 97.12 417 THR A C 1
ATOM 3175 O O . THR A 1 417 ? -24.719 -22.109 -5.676 1 97.12 417 THR A O 1
ATOM 3178 N N . GLY A 1 418 ? -22.656 -21.562 -5.078 1 95.44 418 GLY A N 1
ATOM 3179 C CA . GLY A 1 418 ? -22.062 -22.094 -6.301 1 95.44 418 GLY A CA 1
ATOM 3180 C C . GLY A 1 418 ? -21.969 -23.609 -6.309 1 95.44 418 GLY A C 1
ATOM 3181 O O . GLY A 1 418 ? -22.078 -24.25 -5.262 1 95.44 418 GLY A O 1
ATOM 3182 N N . LYS A 1 419 ? -21.734 -24.156 -7.41 1 91.88 419 LYS A N 1
ATOM 3183 C CA . LYS A 1 419 ? -21.688 -25.594 -7.594 1 91.88 419 LYS A CA 1
ATOM 3184 C C . LYS A 1 419 ? -20.609 -26.234 -6.703 1 91.88 419 LYS A C 1
ATOM 3186 O O . LYS A 1 419 ? -20.891 -27.188 -5.977 1 91.88 419 LYS A O 1
ATOM 3191 N N . GLN A 1 420 ? -19.391 -25.719 -6.762 1 91.38 420 GLN A N 1
ATOM 3192 C CA . GLN A 1 420 ? -18.297 -26.266 -5.957 1 91.38 420 GLN A CA 1
ATOM 3193 C C . GLN A 1 420 ? -18.531 -26.016 -4.469 1 91.38 420 GLN A C 1
ATOM 3195 O O . GLN A 1 420 ? -18.234 -26.875 -3.635 1 91.38 420 GLN A O 1
ATOM 3200 N N . GLY A 1 421 ? -19.094 -24.891 -4.145 1 95.44 421 GLY A N 1
ATOM 3201 C CA . GLY A 1 421 ? -19.422 -24.594 -2.76 1 95.44 421 GLY A CA 1
ATOM 3202 C C . GLY A 1 421 ? -20.422 -25.562 -2.156 1 95.44 421 GLY A C 1
ATOM 3203 O O . GLY A 1 421 ? -20.219 -26.062 -1.046 1 95.44 421 GLY A O 1
ATOM 3204 N N . GLN A 1 422 ? -21.438 -25.859 -2.869 1 96.25 422 GLN A N 1
ATOM 3205 C CA . GLN A 1 422 ? -22.469 -26.781 -2.387 1 96.25 422 GLN A CA 1
ATOM 3206 C C . GLN A 1 422 ? -21.922 -28.203 -2.273 1 96.25 422 GLN A C 1
ATOM 3208 O O . GLN A 1 422 ? -22.172 -28.891 -1.283 1 96.25 422 GLN A O 1
ATOM 3213 N N . LEU A 1 423 ? -21.188 -28.578 -3.277 1 92.38 423 LEU A N 1
ATOM 3214 C CA . LEU A 1 423 ? -20.625 -29.922 -3.299 1 92.38 423 LEU A CA 1
ATOM 3215 C C . LEU A 1 423 ? -19.734 -30.156 -2.086 1 92.38 423 LEU A C 1
ATOM 3217 O O . LEU A 1 423 ? -19.922 -31.141 -1.356 1 92.38 423 LEU A O 1
ATOM 3221 N N . HIS A 1 424 ? -18.891 -29.266 -1.858 1 94.69 424 HIS A N 1
ATOM 3222 C CA . HIS A 1 424 ? -17.891 -29.531 -0.82 1 94.69 424 HIS A CA 1
ATOM 3223 C C . HIS A 1 424 ? -18.438 -29.203 0.562 1 94.69 424 HIS A C 1
ATOM 3225 O O . HIS A 1 424 ? -17.969 -29.734 1.567 1 94.69 424 HIS A O 1
ATOM 3231 N N . CYS A 1 425 ? -19.438 -28.312 0.575 1 97.12 425 CYS A N 1
ATOM 3232 C CA . CYS A 1 425 ? -20.156 -28.188 1.831 1 97.12 425 CYS A CA 1
ATOM 3233 C C . CYS A 1 425 ? -20.766 -29.516 2.258 1 97.12 425 CYS A C 1
ATOM 3235 O O . CYS A 1 425 ? -20.578 -29.953 3.396 1 97.12 425 CYS A O 1
ATOM 3237 N N . ARG A 1 426 ? -21.406 -30.172 1.369 1 95.88 426 ARG A N 1
ATOM 3238 C CA . ARG A 1 426 ? -22.016 -31.469 1.647 1 95.88 426 ARG A CA 1
ATOM 3239 C C . ARG A 1 426 ? -20.969 -32.5 2.074 1 95.88 426 ARG A C 1
ATOM 3241 O O . ARG A 1 426 ? -21.156 -33.219 3.064 1 95.88 426 ARG A O 1
ATOM 3248 N N . LEU A 1 427 ? -19.875 -32.531 1.329 1 93.06 427 LEU A N 1
ATOM 3249 C CA . LEU A 1 427 ? -18.828 -33.531 1.604 1 93.06 427 LEU A CA 1
ATOM 3250 C C . LEU A 1 427 ? -18.156 -33.25 2.947 1 93.06 427 LEU A C 1
ATOM 3252 O O . LEU A 1 427 ? -17.766 -34.188 3.654 1 93.06 427 LEU A O 1
ATOM 3256 N N . MET A 1 428 ? -18.047 -31.969 3.316 1 96.62 428 MET A N 1
ATOM 3257 C CA . MET A 1 428 ? -17.516 -31.609 4.625 1 96.62 428 MET A CA 1
ATOM 3258 C C . MET A 1 428 ? -18.469 -32.031 5.738 1 96.62 428 MET A C 1
ATOM 3260 O O . MET A 1 428 ? -18.047 -32.594 6.75 1 96.62 428 MET A O 1
ATOM 3264 N N . GLN A 1 429 ? -19.734 -31.797 5.52 1 97.25 429 GLN A N 1
ATOM 3265 C CA . GLN A 1 429 ? -20.75 -32.219 6.496 1 97.25 429 GLN A CA 1
ATOM 3266 C C . GLN A 1 429 ? -20.75 -33.719 6.668 1 97.25 429 GLN A C 1
ATOM 3268 O O . GLN A 1 429 ? -20.812 -34.219 7.793 1 97.25 429 GLN A O 1
ATOM 3273 N N . GLU A 1 430 ? -20.656 -34.406 5.594 1 94.31 430 GLU A N 1
ATOM 3274 C CA . GLU A 1 430 ? -20.641 -35.875 5.629 1 94.31 430 GLU A CA 1
ATOM 3275 C C . GLU A 1 430 ? -19.422 -36.375 6.41 1 94.31 430 GLU A C 1
ATOM 3277 O O . GLU A 1 430 ? -19.5 -37.406 7.074 1 94.31 430 GLU A O 1
ATOM 3282 N N . TYR A 1 431 ? -18.328 -35.688 6.289 1 94.62 431 TYR A N 1
ATOM 3283 C CA . TYR A 1 431 ? -17.125 -36.062 7.008 1 94.62 431 TYR A CA 1
ATOM 3284 C C . TYR A 1 431 ? -17.266 -35.812 8.5 1 94.62 431 TYR A C 1
ATOM 3286 O O . TYR A 1 431 ? -16.562 -36.406 9.32 1 94.62 431 TYR A O 1
ATOM 3294 N N . GLY A 1 432 ? -18.141 -34.875 8.82 1 96.62 432 GLY A N 1
ATOM 3295 C CA . GLY A 1 432 ? -18.344 -34.562 10.219 1 96.62 432 GLY A CA 1
ATOM 3296 C C . GLY A 1 432 ? -17.969 -33.125 10.555 1 96.62 432 GLY A C 1
ATOM 3297 O O . GLY A 1 432 ? -18.031 -32.719 11.719 1 96.62 432 GLY A O 1
ATOM 3298 N N . SER A 1 433 ? -17.609 -32.344 9.602 1 98 433 SER A N 1
ATOM 3299 C CA . SER A 1 433 ? -17.25 -30.953 9.828 1 98 433 SER A CA 1
ATOM 3300 C C . SER A 1 433 ? -18.484 -30.125 10.141 1 98 433 SER A C 1
ATOM 3302 O O . SER A 1 433 ? -19.578 -30.406 9.641 1 98 433 SER A O 1
ATOM 3304 N N . LYS A 1 434 ? -18.312 -29.109 10.883 1 98.31 434 LYS A N 1
ATOM 3305 C CA . LYS A 1 434 ? -19.422 -28.234 11.266 1 98.31 434 LYS A CA 1
ATOM 3306 C C . LYS A 1 434 ? -19.469 -26.984 10.383 1 98.31 434 LYS A C 1
ATOM 3308 O O . LYS A 1 434 ? -18.953 -25.938 10.773 1 98.31 434 LYS A O 1
ATOM 3313 N N . VAL A 1 435 ? -20.203 -27.125 9.305 1 98.69 435 VAL A N 1
ATOM 3314 C CA . VAL A 1 435 ? -20.438 -25.953 8.461 1 98.69 435 VAL A CA 1
ATOM 3315 C C . VAL A 1 435 ? -21.656 -25.188 8.992 1 98.69 435 VAL A C 1
ATOM 3317 O O . VAL A 1 435 ? -22.766 -25.703 8.984 1 98.69 435 VAL A O 1
ATOM 3320 N N . VAL A 1 436 ? -21.375 -23.906 9.305 1 98.75 436 VAL A N 1
ATOM 3321 C CA . VAL A 1 436 ? -22.422 -23.266 10.094 1 98.75 436 VAL A CA 1
ATOM 3322 C C . VAL A 1 436 ? -23.016 -22.094 9.32 1 98.75 436 VAL A C 1
ATOM 3324 O O . VAL A 1 436 ? -24.094 -21.594 9.641 1 98.75 436 VAL A O 1
ATOM 3327 N N . ALA A 1 437 ? -22.297 -21.656 8.258 1 98.81 437 ALA A N 1
ATOM 3328 C CA . ALA A 1 437 ? -22.766 -20.5 7.508 1 98.81 437 ALA A CA 1
ATOM 3329 C C . ALA A 1 437 ? -22.203 -20.484 6.094 1 98.81 437 ALA A C 1
ATOM 3331 O O . ALA A 1 437 ? -21.188 -21.141 5.82 1 98.81 437 ALA A O 1
ATOM 3332 N N . GLY A 1 438 ? -22.891 -19.859 5.227 1 98.75 438 GLY A N 1
ATOM 3333 C CA . GLY A 1 438 ? -22.406 -19.547 3.891 1 98.75 438 GLY A CA 1
ATOM 3334 C C . GLY A 1 438 ? -22.547 -18.078 3.547 1 98.75 438 GLY A C 1
ATOM 3335 O O . GLY A 1 438 ? -23.297 -17.344 4.195 1 98.75 438 GLY A O 1
ATOM 3336 N N . VAL A 1 439 ? -21.75 -17.594 2.639 1 98.69 439 VAL A N 1
ATOM 3337 C CA . VAL A 1 439 ? -21.828 -16.219 2.178 1 98.69 439 VAL A CA 1
ATOM 3338 C C . VAL A 1 439 ? -21.891 -16.188 0.652 1 98.69 439 VAL A C 1
ATOM 3340 O O . VAL A 1 439 ? -21.047 -16.781 -0.022 1 98.69 439 VAL A O 1
ATOM 3343 N N . THR A 1 440 ? -22.797 -15.633 0.102 1 98.12 440 THR A N 1
ATOM 3344 C CA . THR A 1 440 ? -22.969 -15.289 -1.305 1 98.12 440 THR A CA 1
ATOM 3345 C C . THR A 1 440 ? -23.719 -13.969 -1.447 1 98.12 440 THR A C 1
ATOM 3347 O O . THR A 1 440 ? -24.953 -13.93 -1.335 1 98.12 440 THR A O 1
ATOM 3350 N N . PRO A 1 441 ? -22.969 -12.883 -1.743 1 97.38 441 PRO A N 1
ATOM 3351 C CA . PRO A 1 441 ? -23.625 -11.586 -1.856 1 97.38 441 PRO A CA 1
ATOM 3352 C C . PRO A 1 441 ? -24.859 -11.625 -2.768 1 97.38 441 PRO A C 1
ATOM 3354 O O . PRO A 1 441 ? -24.781 -12.125 -3.891 1 97.38 441 PRO A O 1
ATOM 3357 N N . GLY A 1 442 ? -26.016 -11.078 -2.277 1 96.56 442 GLY A N 1
ATOM 3358 C CA . GLY A 1 442 ? -27.25 -11.039 -3.041 1 96.56 442 GLY A CA 1
ATOM 3359 C C . GLY A 1 442 ? -28.156 -12.219 -2.764 1 96.56 442 GLY A C 1
ATOM 3360 O O . GLY A 1 442 ? -29.328 -12.211 -3.15 1 96.56 442 GLY A O 1
ATOM 3361 N N . LYS A 1 443 ? -27.641 -13.234 -2.006 1 97.19 443 LYS A N 1
ATOM 3362 C CA . LYS A 1 443 ? -28.422 -14.43 -1.703 1 97.19 443 LYS A CA 1
ATOM 3363 C C . LYS A 1 443 ? -28.641 -14.578 -0.2 1 97.19 443 LYS A C 1
ATOM 3365 O O . LYS A 1 443 ? -29.016 -15.648 0.275 1 97.19 443 LYS A O 1
ATOM 3370 N N . GLY A 1 444 ? -28.391 -13.562 0.516 1 96.81 444 GLY A N 1
ATOM 3371 C CA . GLY A 1 444 ? -28.609 -13.594 1.953 1 96.81 444 GLY A CA 1
ATOM 3372 C C . GLY A 1 444 ? -30.047 -13.922 2.33 1 96.81 444 GLY A C 1
ATOM 3373 O O . GLY A 1 444 ? -30.984 -13.492 1.663 1 96.81 444 GLY A O 1
ATOM 3374 N N . GLY A 1 445 ? -30.203 -14.633 3.436 1 96.69 445 GLY A N 1
ATOM 3375 C CA . GLY A 1 445 ? -31.516 -15.023 3.898 1 96.69 445 GLY A CA 1
ATOM 3376 C C . GLY A 1 445 ? -31.938 -16.406 3.416 1 96.69 445 GLY A C 1
ATOM 3377 O O . GLY A 1 445 ? -32.875 -17 3.961 1 96.69 445 GLY A O 1
ATOM 3378 N N . SER A 1 446 ? -31.188 -16.953 2.441 1 97.38 446 SER A N 1
ATOM 3379 C CA . SER A 1 446 ? -31.484 -18.281 1.94 1 97.38 446 SER A CA 1
ATOM 3380 C C . SER A 1 446 ? -30.781 -19.359 2.771 1 97.38 446 SER A C 1
ATOM 3382 O O . SER A 1 446 ? -30.109 -19.031 3.762 1 97.38 446 SER A O 1
ATOM 3384 N N . GLU A 1 447 ? -31.062 -20.547 2.426 1 97.75 447 GLU A N 1
ATOM 3385 C CA . GLU A 1 447 ? -30.469 -21.703 3.078 1 97.75 447 GLU A CA 1
ATOM 3386 C C . GLU A 1 447 ? -30.031 -22.75 2.053 1 97.75 447 GLU A C 1
ATOM 3388 O O . GLU A 1 447 ? -30.75 -23.016 1.087 1 97.75 447 GLU A O 1
ATOM 3393 N N . VAL A 1 448 ? -28.906 -23.25 2.221 1 97.88 448 VAL A N 1
ATOM 3394 C CA . VAL A 1 448 ? -28.375 -24.312 1.374 1 97.88 448 VAL A CA 1
ATOM 3395 C C . VAL A 1 448 ? -27.875 -25.453 2.244 1 97.88 448 VAL A C 1
ATOM 3397 O O . VAL A 1 448 ? -27 -25.25 3.102 1 97.88 448 VAL A O 1
ATOM 3400 N N . LEU A 1 449 ? -28.406 -26.672 2.104 1 97.88 449 LEU A N 1
ATOM 3401 C CA . LEU A 1 449 ? -27.953 -27.859 2.832 1 97.88 449 LEU A CA 1
ATOM 3402 C C . LEU A 1 449 ? -28.094 -27.656 4.336 1 97.88 449 LEU A C 1
ATOM 3404 O O . LEU A 1 449 ? -27.219 -28.078 5.102 1 97.88 449 LEU A O 1
ATOM 3408 N N . GLY A 1 450 ? -29.078 -26.875 4.691 1 97.88 450 GLY A N 1
ATOM 3409 C CA . GLY A 1 450 ? -29.328 -26.625 6.102 1 97.88 450 GLY A CA 1
ATOM 3410 C C . GLY A 1 450 ? -28.438 -25.531 6.672 1 97.88 450 GLY A C 1
ATOM 3411 O O . GLY A 1 450 ? -28.469 -25.266 7.879 1 97.88 450 GLY A O 1
ATOM 3412 N N . VAL A 1 451 ? -27.641 -24.891 5.863 1 98.56 451 VAL A N 1
ATOM 3413 C CA . VAL A 1 451 ? -26.719 -23.859 6.293 1 98.56 451 VAL A CA 1
ATOM 3414 C C . VAL A 1 451 ? -27.25 -22.484 5.898 1 98.56 451 VAL A C 1
ATOM 3416 O O . VAL A 1 451 ? -27.547 -22.234 4.727 1 98.56 451 VAL A O 1
ATOM 3419 N N . PRO A 1 452 ? -27.406 -21.594 6.855 1 98.62 452 PRO A N 1
ATOM 3420 C CA . PRO A 1 452 ? -27.859 -20.25 6.484 1 98.62 452 PRO A CA 1
ATOM 3421 C C . PRO A 1 452 ? -26.859 -19.5 5.613 1 98.62 452 PRO A C 1
ATOM 3423 O O . PRO A 1 452 ? -25.641 -19.625 5.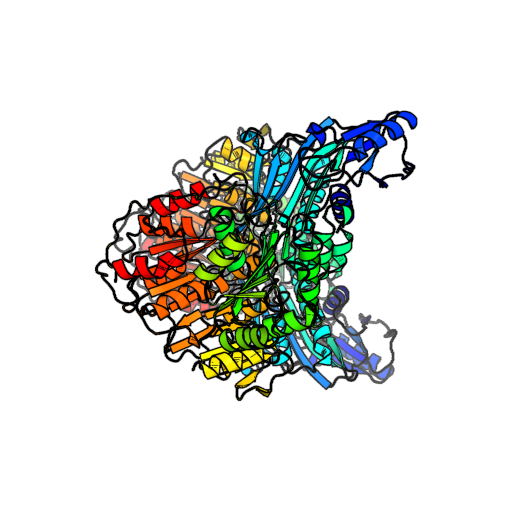82 1 98.62 452 PRO A O 1
ATOM 3426 N N . VAL A 1 453 ? -27.375 -18.766 4.621 1 98.69 453 VAL A N 1
ATOM 3427 C CA . VAL A 1 453 ? -26.547 -17.984 3.717 1 98.69 453 VAL A CA 1
ATOM 3428 C C . VAL A 1 453 ? -26.672 -16.5 4.059 1 98.69 453 VAL A C 1
ATOM 3430 O O . VAL A 1 453 ? -27.781 -16 4.297 1 98.69 453 VAL A O 1
ATOM 3433 N N . PHE A 1 454 ? -25.578 -15.805 4.133 1 98.69 454 PHE A N 1
ATOM 3434 C CA . PHE A 1 454 ? -25.531 -14.375 4.414 1 98.69 454 PHE A CA 1
ATOM 3435 C C . PHE A 1 454 ? -24.984 -13.609 3.209 1 98.69 454 PHE A C 1
ATOM 3437 O O . PHE A 1 454 ? -24.438 -14.203 2.279 1 98.69 454 PHE A O 1
ATOM 3444 N N . ASP A 1 455 ? -25.156 -12.305 3.23 1 98.44 455 ASP A N 1
ATOM 3445 C CA . ASP A 1 455 ? -24.672 -11.469 2.141 1 98.44 455 ASP A CA 1
ATOM 3446 C C . ASP A 1 455 ? -23.188 -11.141 2.324 1 98.44 455 ASP A C 1
ATOM 3448 O O . ASP A 1 455 ? -22.469 -10.945 1.346 1 98.44 455 ASP A O 1
ATOM 3452 N N . THR A 1 456 ? -22.766 -11.008 3.598 1 98.62 456 THR A N 1
ATOM 3453 C CA . THR A 1 456 ? -21.375 -10.68 3.895 1 98.62 456 THR A CA 1
ATOM 3454 C C . THR A 1 456 ? -20.844 -11.547 5.035 1 98.62 456 THR A C 1
ATOM 3456 O O . THR A 1 456 ? -21.625 -12.117 5.801 1 98.62 456 THR A O 1
ATOM 3459 N N . VAL A 1 457 ? -19.516 -11.648 5.082 1 98.81 457 VAL A N 1
ATOM 3460 C CA . VAL A 1 457 ? -18.891 -12.383 6.172 1 98.81 457 VAL A CA 1
ATOM 3461 C C . VAL A 1 457 ? -19.141 -11.656 7.492 1 98.81 457 VAL A C 1
ATOM 3463 O O . VAL A 1 457 ? -19.344 -12.289 8.531 1 98.81 457 VAL A O 1
ATOM 3466 N N . ARG A 1 458 ? -19.172 -10.336 7.457 1 98.12 458 ARG A N 1
ATOM 3467 C CA . ARG A 1 458 ? -19.438 -9.523 8.641 1 98.12 458 ARG A CA 1
ATOM 3468 C C . ARG A 1 458 ? -20.781 -9.891 9.266 1 98.12 458 ARG A C 1
ATOM 3470 O O . ARG A 1 458 ? -20.875 -10.047 10.484 1 98.12 458 ARG A O 1
ATOM 3477 N N . GLU A 1 459 ? -21.828 -10.039 8.461 1 97.75 459 GLU A N 1
ATOM 3478 C CA . GLU A 1 459 ? -23.141 -10.414 8.945 1 97.75 459 GLU A CA 1
ATOM 3479 C C . GLU A 1 459 ? -23.125 -11.797 9.594 1 97.75 459 GLU A C 1
ATOM 3481 O O . GLU A 1 459 ? -23.75 -12.008 10.633 1 97.75 459 GLU A O 1
ATOM 3486 N N . ALA A 1 460 ? -22.406 -12.672 8.961 1 98.75 460 ALA A N 1
ATOM 3487 C CA . ALA A 1 460 ? -22.328 -14.039 9.469 1 98.75 460 ALA A CA 1
ATOM 3488 C C . ALA A 1 460 ? -21.656 -14.078 10.836 1 98.75 460 ALA A C 1
ATOM 3490 O O . ALA A 1 460 ? -22.141 -14.742 11.75 1 98.75 460 ALA A O 1
ATOM 3491 N N . VAL A 1 461 ? -20.547 -13.367 10.992 1 98.44 461 VAL A N 1
ATOM 3492 C CA . VAL A 1 461 ? -19.766 -13.375 12.227 1 98.44 461 VAL A CA 1
ATOM 3493 C C . VAL A 1 461 ? -20.562 -12.703 13.344 1 98.44 461 VAL A C 1
ATOM 3495 O O . VAL A 1 461 ? -20.453 -13.086 14.516 1 98.44 461 VAL A O 1
ATOM 3498 N N . LYS A 1 462 ? -21.406 -11.727 13.008 1 96.81 462 LYS A N 1
ATOM 3499 C CA . LYS A 1 462 ? -22.281 -11.094 13.992 1 96.81 462 LYS A CA 1
ATOM 3500 C C . LYS A 1 462 ? -23.344 -12.078 14.492 1 96.81 462 LYS A C 1
ATOM 3502 O O . LYS A 1 462 ? -23.75 -12.023 15.656 1 96.81 462 LYS A O 1
ATOM 3507 N N . ALA A 1 463 ? -23.766 -12.961 13.625 1 97.69 463 ALA A N 1
ATOM 3508 C CA . ALA A 1 463 ? -24.859 -13.883 13.93 1 97.69 463 ALA A CA 1
ATOM 3509 C C . ALA A 1 463 ? -24.344 -15.094 14.711 1 97.69 463 ALA A C 1
ATOM 3511 O O . ALA A 1 463 ? -25.078 -15.672 15.516 1 97.69 463 ALA A O 1
ATOM 3512 N N . MET A 1 464 ? -23.078 -15.539 14.484 1 97.62 464 MET A N 1
ATOM 3513 C CA . MET A 1 464 ? -22.578 -16.734 15.156 1 97.62 464 MET A CA 1
ATOM 3514 C C . MET A 1 464 ? -21.062 -16.781 15.141 1 97.62 464 MET A C 1
ATOM 3516 O O . MET A 1 464 ? -20.422 -16 14.43 1 97.62 464 MET A O 1
ATOM 3520 N N . ARG A 1 465 ? -20.516 -17.641 15.961 1 97.94 465 ARG A N 1
ATOM 3521 C CA . ARG A 1 465 ? -19.078 -17.844 15.992 1 97.94 465 ARG A CA 1
ATOM 3522 C C . ARG A 1 465 ? -18.594 -18.594 14.75 1 97.94 465 ARG A C 1
ATOM 3524 O O . ARG A 1 465 ? -19.188 -19.594 14.359 1 97.94 465 ARG A O 1
ATOM 3531 N N . ILE A 1 466 ? -17.594 -18.078 14.125 1 98.69 466 ILE A N 1
ATOM 3532 C CA . ILE A 1 466 ? -16.953 -18.703 12.977 1 98.69 466 ILE A CA 1
ATOM 3533 C C . ILE A 1 466 ? -15.445 -18.781 13.211 1 98.69 466 ILE A C 1
ATOM 3535 O O . ILE A 1 466 ? -14.797 -17.781 13.531 1 98.69 466 ILE A O 1
ATOM 3539 N N . ASP A 1 467 ? -14.883 -19.938 13.047 1 98.62 467 ASP A N 1
ATOM 3540 C CA . ASP A 1 467 ? -13.469 -20.156 13.328 1 98.62 467 ASP A CA 1
ATOM 3541 C C . ASP A 1 467 ? -12.648 -20.219 12.039 1 98.62 467 ASP A C 1
ATOM 3543 O O . ASP A 1 467 ? -11.461 -19.875 12.031 1 98.62 467 ASP A O 1
ATOM 3547 N N . ALA A 1 468 ? -13.242 -20.688 10.992 1 98.88 468 ALA A N 1
ATOM 3548 C CA . ALA A 1 468 ? -12.547 -20.844 9.719 1 98.88 468 ALA A CA 1
ATOM 3549 C C . ALA A 1 468 ? -13.461 -20.516 8.547 1 98.88 468 ALA A C 1
ATOM 3551 O O . ALA A 1 468 ? -14.68 -20.672 8.633 1 98.88 468 ALA A O 1
ATOM 3552 N N . SER A 1 469 ? -12.875 -19.953 7.547 1 98.88 469 SER A N 1
ATOM 3553 C CA . SER A 1 469 ? -13.562 -19.734 6.281 1 98.88 469 SER A CA 1
ATOM 3554 C C . SER A 1 469 ? -12.898 -20.5 5.145 1 98.88 469 SER A C 1
ATOM 3556 O O . SER A 1 469 ? -11.672 -20.594 5.098 1 98.88 469 SER A O 1
ATOM 3558 N N . ILE A 1 470 ? -13.68 -21.062 4.293 1 98.88 470 ILE A N 1
ATOM 3559 C CA . ILE A 1 470 ? -13.164 -21.703 3.086 1 98.88 470 ILE A CA 1
ATOM 3560 C C . ILE A 1 470 ? -13.688 -20.969 1.853 1 98.88 470 ILE A C 1
ATOM 3562 O O . ILE A 1 470 ? -14.852 -20.578 1.803 1 98.88 470 ILE A O 1
ATOM 3566 N N . ILE A 1 471 ? -12.836 -20.719 0.855 1 98.75 471 ILE A N 1
ATOM 3567 C CA . ILE A 1 471 ? -13.133 -19.859 -0.285 1 98.75 471 ILE A CA 1
ATOM 3568 C C . ILE A 1 471 ? -13.344 -20.719 -1.534 1 98.75 471 ILE A C 1
ATOM 3570 O O . ILE A 1 471 ? -12.414 -21.375 -2.01 1 98.75 471 ILE A O 1
ATOM 3574 N N . PHE A 1 472 ? -14.516 -20.672 -2.102 1 97.19 472 PHE A N 1
ATOM 3575 C CA . PHE A 1 472 ? -14.836 -21.281 -3.379 1 97.19 472 PHE A CA 1
ATOM 3576 C C . PHE A 1 472 ? -15.219 -20.234 -4.41 1 97.19 472 PHE A C 1
ATOM 3578 O O . PHE A 1 472 ? -15.797 -20.562 -5.453 1 97.19 472 PHE A O 1
ATOM 3585 N N . VAL A 1 473 ? -14.836 -18.984 -4.125 1 96.38 473 VAL A N 1
ATOM 3586 C CA . VAL A 1 473 ? -15.094 -17.859 -5.02 1 96.38 473 VAL A CA 1
ATOM 3587 C C . VAL A 1 473 ? -14.102 -17.875 -6.176 1 96.38 473 VAL A C 1
ATOM 3589 O O . VAL A 1 473 ? -12.953 -18.281 -6.008 1 96.38 473 VAL A O 1
ATOM 3592 N N . PRO A 1 474 ? -14.516 -17.484 -7.395 1 95.44 474 PRO A N 1
ATOM 3593 C CA . PRO A 1 474 ? -13.625 -17.484 -8.555 1 95.44 474 PRO A CA 1
ATOM 3594 C C . PRO A 1 474 ? -12.367 -16.641 -8.328 1 95.44 474 PRO A C 1
ATOM 3596 O O . PRO A 1 474 ? -12.383 -15.711 -7.52 1 95.44 474 PRO A O 1
ATOM 3599 N N . GLY A 1 475 ? -11.398 -16.984 -9.109 1 96.62 475 GLY A N 1
ATOM 3600 C CA . GLY A 1 475 ? -10.055 -16.438 -8.945 1 96.62 475 GLY A CA 1
ATOM 3601 C C . GLY A 1 475 ? -10.016 -14.93 -8.922 1 96.62 475 GLY A C 1
ATOM 3602 O O . GLY A 1 475 ? -9.273 -14.336 -8.141 1 96.62 475 GLY A O 1
ATOM 3603 N N . ALA A 1 476 ? -10.852 -14.258 -9.734 1 96.69 476 ALA A N 1
ATOM 3604 C CA . ALA A 1 476 ? -10.852 -12.797 -9.859 1 96.69 476 ALA A CA 1
ATOM 3605 C C . ALA A 1 476 ? -11.266 -12.133 -8.555 1 96.69 476 ALA A C 1
ATOM 3607 O O . ALA A 1 476 ? -10.812 -11.031 -8.242 1 96.69 476 ALA A O 1
ATOM 3608 N N . MET A 1 477 ? -12.008 -12.867 -7.723 1 97.69 477 MET A N 1
ATOM 3609 C CA . MET A 1 477 ? -12.578 -12.258 -6.523 1 97.69 477 MET A CA 1
ATOM 3610 C C . MET A 1 477 ? -12.031 -12.914 -5.262 1 97.69 477 MET A C 1
ATOM 3612 O O . MET A 1 477 ? -12.258 -12.43 -4.156 1 97.69 477 MET A O 1
ATOM 3616 N N . ALA A 1 478 ? -11.266 -13.945 -5.41 1 98.25 478 ALA A N 1
ATOM 3617 C CA . ALA A 1 478 ? -10.852 -14.773 -4.285 1 98.25 478 ALA A CA 1
ATOM 3618 C C . ALA A 1 478 ? -9.969 -13.992 -3.318 1 98.25 478 ALA A C 1
ATOM 3620 O O . ALA A 1 478 ? -10.117 -14.109 -2.098 1 98.25 478 ALA A O 1
ATOM 3621 N N . PRO A 1 479 ? -9.008 -13.156 -3.834 1 98.44 479 PRO A N 1
ATOM 3622 C CA . PRO A 1 479 ? -8.188 -12.398 -2.883 1 98.44 479 PRO A CA 1
ATOM 3623 C C . PRO A 1 479 ? -9.023 -11.484 -1.99 1 98.44 479 PRO A C 1
ATOM 3625 O O . PRO A 1 479 ? -8.742 -11.359 -0.794 1 98.44 479 PRO A O 1
ATOM 3628 N N . ASP A 1 480 ? -10.008 -10.906 -2.549 1 98.44 480 ASP A N 1
ATOM 3629 C CA . ASP A 1 480 ? -10.898 -10.031 -1.782 1 98.44 480 ASP A CA 1
ATOM 3630 C C . ASP A 1 480 ? -11.68 -10.82 -0.739 1 98.44 480 ASP A C 1
ATOM 3632 O O . ASP A 1 480 ? -11.938 -10.328 0.359 1 98.44 480 ASP A O 1
ATOM 3636 N N . ALA A 1 481 ? -12.102 -11.992 -1.09 1 98.81 481 ALA A N 1
ATOM 3637 C CA . ALA A 1 481 ? -12.82 -12.867 -0.162 1 98.81 481 ALA A CA 1
ATOM 3638 C C . ALA A 1 481 ? -11.938 -13.242 1.027 1 98.81 481 ALA A C 1
ATOM 3640 O O . ALA A 1 481 ? -12.414 -13.305 2.164 1 98.81 481 ALA A O 1
ATOM 3641 N N . VAL A 1 482 ? -10.688 -13.508 0.736 1 98.81 482 VAL A N 1
ATOM 3642 C CA . VAL A 1 482 ? -9.734 -13.82 1.791 1 98.81 482 VAL A CA 1
ATOM 3643 C C . VAL A 1 482 ? -9.617 -12.641 2.75 1 98.81 482 VAL A C 1
ATOM 3645 O O . VAL A 1 482 ? -9.688 -12.812 3.969 1 98.81 482 VAL A O 1
ATOM 3648 N N . LEU A 1 483 ? -9.469 -11.453 2.191 1 98.62 483 LEU A N 1
ATOM 3649 C CA . LEU A 1 483 ? -9.344 -10.25 2.998 1 98.62 483 LEU A CA 1
ATOM 3650 C C . LEU A 1 483 ? -10.609 -9.992 3.809 1 98.62 483 LEU A C 1
ATOM 3652 O O . LEU A 1 483 ? -10.539 -9.531 4.949 1 98.62 483 LEU A O 1
ATOM 3656 N N . GLU A 1 484 ? -11.766 -10.266 3.217 1 98.75 484 GLU A N 1
ATOM 3657 C CA . GLU A 1 484 ? -13.039 -10.078 3.908 1 98.75 484 GLU A CA 1
ATOM 3658 C C . GLU A 1 484 ? -13.117 -10.945 5.164 1 98.75 484 GLU A C 1
ATOM 3660 O O . GLU A 1 484 ? -13.523 -10.477 6.227 1 98.75 484 GLU A O 1
ATOM 3665 N N . ALA A 1 485 ? -12.727 -12.203 4.992 1 98.81 485 ALA A N 1
ATOM 3666 C CA . ALA A 1 485 ? -12.742 -13.125 6.125 1 98.81 485 ALA A CA 1
ATOM 3667 C C . ALA A 1 485 ? -11.789 -12.656 7.227 1 98.81 485 ALA A C 1
ATOM 3669 O O . ALA A 1 485 ? -12.148 -12.664 8.406 1 98.81 485 ALA A O 1
ATOM 3670 N N . ALA A 1 486 ? -10.617 -12.258 6.824 1 98.56 486 ALA A N 1
ATOM 3671 C CA . ALA A 1 486 ? -9.625 -11.797 7.789 1 98.56 486 ALA A CA 1
ATOM 3672 C C . ALA A 1 486 ? -10.109 -10.539 8.508 1 98.56 486 ALA A C 1
ATOM 3674 O O . ALA A 1 486 ? -9.953 -10.414 9.727 1 98.56 486 ALA A O 1
ATOM 3675 N N . ALA A 1 487 ? -10.695 -9.641 7.75 1 97.62 487 ALA A N 1
ATOM 3676 C CA . ALA A 1 487 ? -11.18 -8.383 8.32 1 97.62 487 ALA A CA 1
ATOM 3677 C C . ALA A 1 487 ? -12.289 -8.633 9.336 1 97.62 487 ALA A C 1
ATOM 3679 O O . ALA A 1 487 ? -12.461 -7.863 10.281 1 97.62 487 ALA A O 1
ATOM 3680 N N . ALA A 1 488 ? -13.039 -9.719 9.156 1 98.19 488 ALA A N 1
ATOM 3681 C CA . ALA A 1 488 ? -14.133 -10.062 10.055 1 98.19 488 ALA A CA 1
ATOM 3682 C C . ALA A 1 488 ? -13.617 -10.797 11.289 1 98.19 488 ALA A C 1
ATOM 3684 O O . ALA A 1 488 ? -14.391 -11.164 12.172 1 98.19 488 ALA A O 1
ATOM 3685 N N . GLY A 1 489 ? -12.312 -11.109 11.367 1 97.69 489 GLY A N 1
ATOM 3686 C CA . GLY A 1 489 ? -11.703 -11.68 12.555 1 97.69 489 GLY A CA 1
ATOM 3687 C C . GLY A 1 489 ? -11.617 -13.195 12.516 1 97.69 489 GLY A C 1
ATOM 3688 O O . GLY A 1 489 ? -11.375 -13.836 13.547 1 97.69 489 GLY A O 1
ATOM 3689 N N . ILE A 1 490 ? -11.828 -13.789 11.367 1 98.62 490 ILE A N 1
ATOM 3690 C CA . ILE A 1 490 ? -11.766 -15.242 11.266 1 98.62 490 ILE A CA 1
ATOM 3691 C C . ILE A 1 490 ? -10.312 -15.695 11.297 1 98.62 490 ILE A C 1
ATOM 3693 O O . ILE A 1 490 ? -9.469 -15.172 10.57 1 98.62 490 ILE A O 1
ATOM 3697 N N . GLY A 1 491 ? -10.031 -16.672 12.094 1 98.38 491 GLY A N 1
ATOM 3698 C CA . GLY A 1 491 ? -8.656 -17.062 12.383 1 98.38 491 GLY A CA 1
ATOM 3699 C C . GLY A 1 491 ? -8.023 -17.875 11.273 1 98.38 491 GLY A C 1
ATOM 3700 O O . GLY A 1 491 ? -6.816 -17.766 11.031 1 98.38 491 GLY A O 1
ATOM 3701 N N . TRP A 1 492 ? -8.773 -18.75 10.586 1 98.69 492 TRP A N 1
ATOM 3702 C CA . TRP A 1 492 ? -8.273 -19.609 9.516 1 98.69 492 TRP A CA 1
ATOM 3703 C C . TRP A 1 492 ? -9.023 -19.344 8.211 1 98.69 492 TRP A C 1
ATOM 3705 O O . TRP A 1 492 ? -10.25 -19.25 8.195 1 98.69 492 TRP A O 1
ATOM 3715 N N . VAL A 1 493 ? -8.297 -19.125 7.16 1 98.88 493 VAL A N 1
ATOM 3716 C CA . VAL A 1 493 ? -8.891 -18.984 5.836 1 98.88 493 VAL A CA 1
ATOM 3717 C C . VAL A 1 493 ? -8.25 -19.984 4.871 1 98.88 493 VAL A C 1
ATOM 3719 O O . VAL A 1 493 ? -7.035 -19.953 4.66 1 98.88 493 VAL A O 1
ATOM 3722 N N . VAL A 1 494 ? -9.023 -20.859 4.328 1 98.81 494 VAL A N 1
ATOM 3723 C CA . VAL A 1 494 ? -8.562 -21.844 3.363 1 98.81 494 VAL A CA 1
ATOM 3724 C C . VAL A 1 494 ? -9.023 -21.469 1.961 1 98.81 494 VAL A C 1
ATOM 3726 O O . VAL A 1 494 ? -10.219 -21.484 1.67 1 98.81 494 VAL A O 1
ATOM 3729 N N . CYS A 1 495 ? -8.094 -21.156 1.11 1 98.56 495 CYS A N 1
ATOM 3730 C CA . CYS A 1 495 ? -8.414 -20.703 -0.241 1 98.56 495 CYS A CA 1
ATOM 3731 C C . CYS A 1 495 ? -8.148 -21.812 -1.256 1 98.56 495 CYS A C 1
ATOM 3733 O O . CYS A 1 495 ? -7.047 -21.922 -1.79 1 98.56 495 CYS A O 1
ATOM 3735 N N . ILE A 1 496 ? -9.188 -22.484 -1.63 1 96.31 496 ILE A N 1
ATOM 3736 C CA . ILE A 1 496 ? -9.102 -23.609 -2.551 1 96.31 496 ILE A CA 1
ATOM 3737 C C . ILE A 1 496 ? -8.906 -23.094 -3.977 1 96.31 496 ILE A C 1
ATOM 3739 O O . ILE A 1 496 ? -8.367 -23.797 -4.828 1 96.31 496 ILE A O 1
ATOM 3743 N N . THR A 1 497 ? -9.211 -21.891 -4.246 1 94.81 497 THR A N 1
ATOM 3744 C CA . THR A 1 497 ? -9.422 -21.281 -5.559 1 94.81 497 THR A CA 1
ATOM 3745 C C . THR A 1 497 ? -8.109 -21.203 -6.336 1 94.81 497 THR A C 1
ATOM 3747 O O . THR A 1 497 ? -7.09 -20.766 -5.797 1 94.81 497 THR A O 1
ATOM 3750 N N . ASP A 1 498 ? -8.141 -21.688 -7.559 1 92.25 498 ASP A N 1
ATOM 3751 C CA . ASP A 1 498 ? -7.082 -21.5 -8.555 1 92.25 498 ASP A CA 1
ATOM 3752 C C . ASP A 1 498 ? -7.395 -20.328 -9.477 1 92.25 498 ASP A C 1
ATOM 3754 O O . ASP A 1 498 ? -8.477 -19.734 -9.391 1 92.25 498 ASP A O 1
ATOM 3758 N N . GLY A 1 499 ? -6.398 -19.984 -10.242 1 94.38 499 GLY A N 1
ATOM 3759 C CA . GLY A 1 499 ? -6.652 -18.969 -11.258 1 94.38 499 GLY A CA 1
ATOM 3760 C C . GLY A 1 499 ? -6.449 -17.547 -10.758 1 94.38 499 GLY A C 1
ATOM 3761 O O . GLY A 1 499 ? -6.871 -16.594 -11.406 1 94.38 499 GLY A O 1
ATOM 3762 N N . ILE A 1 500 ? -5.863 -17.375 -9.594 1 97.62 500 ILE A N 1
ATOM 3763 C CA . ILE A 1 500 ? -5.574 -16.062 -9.039 1 97.62 500 ILE A CA 1
ATOM 3764 C C . ILE A 1 500 ? -4.238 -15.562 -9.594 1 97.62 500 ILE A C 1
ATOM 3766 O O . ILE A 1 500 ? -3.211 -16.219 -9.445 1 97.62 500 ILE A O 1
ATOM 3770 N N . PRO A 1 501 ? -4.266 -14.375 -10.188 1 97.88 501 PRO A N 1
ATOM 3771 C CA . PRO A 1 501 ? -2.971 -13.828 -10.609 1 97.88 501 PRO A CA 1
ATOM 3772 C C . PRO A 1 501 ? -1.98 -13.703 -9.453 1 97.88 501 PRO A C 1
ATOM 3774 O O . PRO A 1 501 ? -2.369 -13.352 -8.336 1 97.88 501 PRO A O 1
ATOM 3777 N N . GLN A 1 502 ? -0.75 -14 -9.75 1 97.5 502 GLN A N 1
ATOM 3778 C CA . GLN A 1 502 ? 0.289 -14.023 -8.727 1 97.5 502 GLN A CA 1
ATOM 3779 C C . GLN A 1 502 ? 0.356 -12.695 -7.984 1 97.5 502 GLN A C 1
ATOM 3781 O O . GLN A 1 502 ? 0.406 -12.664 -6.75 1 97.5 502 GLN A O 1
ATOM 3786 N N . LEU A 1 503 ? 0.312 -11.586 -8.711 1 98 503 LEU A N 1
ATOM 3787 C CA . LEU A 1 503 ? 0.404 -10.266 -8.102 1 98 503 LEU A CA 1
ATOM 3788 C C . LEU A 1 503 ? -0.773 -10.016 -7.16 1 98 503 LEU A C 1
ATOM 3790 O O . LEU A 1 503 ? -0.603 -9.445 -6.082 1 98 503 LEU A O 1
ATOM 3794 N N . ASP A 1 504 ? -1.95 -10.398 -7.539 1 97.88 504 ASP A N 1
ATOM 3795 C CA . ASP A 1 504 ? -3.148 -10.156 -6.742 1 97.88 504 ASP A CA 1
ATOM 3796 C C . ASP A 1 504 ? -3.09 -10.914 -5.418 1 97.88 504 ASP A C 1
ATOM 3798 O O . ASP A 1 504 ? -3.461 -10.375 -4.371 1 97.88 504 ASP A O 1
ATOM 3802 N N . MET A 1 505 ? -2.633 -12.133 -5.5 1 97.94 505 MET A N 1
ATOM 3803 C CA . MET A 1 505 ? -2.508 -12.906 -4.262 1 97.94 505 MET A CA 1
ATOM 3804 C C . MET A 1 505 ? -1.403 -12.336 -3.379 1 97.94 505 MET A C 1
ATOM 3806 O O . MET A 1 505 ? -1.551 -12.273 -2.156 1 97.94 505 MET A O 1
ATOM 3810 N N . LEU A 1 506 ? -0.294 -12 -4.027 1 97.56 506 LEU A N 1
ATOM 3811 C CA . LEU A 1 506 ? 0.794 -11.398 -3.27 1 97.56 506 LEU A CA 1
ATOM 3812 C C . LEU A 1 506 ? 0.312 -10.156 -2.527 1 97.56 506 LEU A C 1
ATOM 3814 O O . LEU A 1 506 ? 0.623 -9.969 -1.349 1 97.56 506 LEU A O 1
ATOM 3818 N N . ARG A 1 507 ? -0.443 -9.312 -3.172 1 97.19 507 ARG A N 1
ATOM 3819 C CA . ARG A 1 507 ? -0.986 -8.109 -2.553 1 97.19 507 ARG A CA 1
ATOM 3820 C C . ARG A 1 507 ? -1.86 -8.453 -1.352 1 97.19 507 ARG A C 1
ATOM 3822 O O . ARG A 1 507 ? -1.749 -7.828 -0.295 1 97.19 507 ARG A O 1
ATOM 3829 N N . ALA A 1 508 ? -2.723 -9.406 -1.517 1 97.75 508 ALA A N 1
ATOM 3830 C CA . ALA A 1 508 ? -3.605 -9.812 -0.426 1 97.75 508 ALA A CA 1
ATOM 3831 C C . ALA A 1 508 ? -2.805 -10.312 0.773 1 97.75 508 ALA A C 1
ATOM 3833 O O . ALA A 1 508 ? -3.084 -9.938 1.914 1 97.75 508 ALA A O 1
ATOM 3834 N N . LEU A 1 509 ? -1.824 -11.117 0.487 1 97.38 509 LEU A N 1
ATOM 3835 C CA . LEU A 1 509 ? -1.019 -11.68 1.562 1 97.38 509 LEU A CA 1
ATOM 3836 C C . LEU A 1 509 ? -0.214 -10.594 2.27 1 97.38 509 LEU A C 1
ATOM 3838 O O . LEU A 1 509 ? -0.052 -10.633 3.492 1 97.38 509 LEU A O 1
ATOM 3842 N N . GLU A 1 510 ? 0.323 -9.617 1.484 1 95.19 510 GLU A N 1
ATOM 3843 C CA . GLU A 1 510 ? 1.064 -8.508 2.086 1 95.19 510 GLU A CA 1
ATOM 3844 C C . GLU A 1 510 ? 0.17 -7.676 2.996 1 95.19 510 GLU A C 1
ATOM 3846 O O . GLU A 1 510 ? 0.621 -7.176 4.031 1 95.19 510 GLU A O 1
ATOM 3851 N N . ARG A 1 511 ? -1.042 -7.52 2.658 1 95.06 511 ARG A N 1
ATOM 3852 C CA . ARG A 1 511 ? -1.996 -6.746 3.445 1 95.06 511 ARG A CA 1
ATOM 3853 C C . ARG A 1 511 ? -2.346 -7.465 4.742 1 95.06 511 ARG A C 1
ATOM 3855 O O . ARG A 1 511 ? -2.877 -6.852 5.672 1 95.06 511 ARG A O 1
ATOM 3862 N N . LEU A 1 512 ? -2.1 -8.75 4.809 1 96.06 512 LEU A N 1
ATOM 3863 C CA . LEU A 1 512 ? -2.453 -9.547 5.977 1 96.06 512 LEU A CA 1
ATOM 3864 C C . LEU A 1 512 ? -1.255 -9.711 6.906 1 96.06 512 LEU A C 1
ATOM 3866 O O . LEU A 1 512 ? -1.338 -10.414 7.918 1 96.06 512 LEU A O 1
ATOM 3870 N N . LYS A 1 513 ? -0.159 -9.086 6.535 1 90.62 513 LYS A N 1
ATOM 3871 C CA . LYS A 1 513 ? 0.994 -9.148 7.43 1 90.62 513 LYS A CA 1
ATOM 3872 C C . LYS A 1 513 ? 0.654 -8.578 8.805 1 90.62 513 LYS A C 1
ATOM 3874 O O . LYS A 1 513 ? 0.134 -7.469 8.914 1 90.62 513 LYS A O 1
ATOM 3879 N N . GLY A 1 514 ? 0.872 -9.336 9.828 1 87.88 514 GLY A N 1
ATOM 3880 C CA . GLY A 1 514 ? 0.57 -8.914 11.188 1 87.88 514 GLY A CA 1
ATOM 3881 C C . GLY A 1 514 ? -0.823 -9.312 11.641 1 87.88 514 GLY A C 1
ATOM 3882 O O . GLY A 1 514 ? -1.155 -9.195 12.82 1 87.88 514 GLY A O 1
ATOM 3883 N N . SER A 1 515 ? -1.638 -9.75 10.672 1 93.88 515 SER A N 1
ATOM 3884 C CA . SER A 1 515 ? -2.975 -10.227 11.008 1 93.88 515 SER A CA 1
ATOM 3885 C C . SER A 1 515 ? -2.918 -11.562 11.742 1 93.88 515 SER A C 1
ATOM 3887 O O . SER A 1 515 ? -2.02 -12.367 11.5 1 93.88 515 SER A O 1
ATOM 3889 N N . PRO A 1 516 ? -3.838 -11.75 12.641 1 96.12 516 PRO A N 1
ATOM 3890 C CA . PRO A 1 516 ? -3.887 -13.047 13.32 1 96.12 516 PRO A CA 1
ATOM 3891 C C . PRO A 1 516 ? -4.449 -14.156 12.438 1 96.12 516 PRO A C 1
ATOM 3893 O O . PRO A 1 516 ? -4.367 -15.328 12.789 1 96.12 516 PRO A O 1
ATOM 3896 N N . THR A 1 517 ? -4.961 -13.805 11.297 1 98.25 517 THR A N 1
ATOM 3897 C CA . THR A 1 517 ? -5.578 -14.773 10.391 1 98.25 517 THR A CA 1
ATOM 3898 C C . THR A 1 517 ? -4.516 -15.57 9.648 1 98.25 517 THR A C 1
ATOM 3900 O O . THR A 1 517 ? -3.6 -14.992 9.055 1 98.25 517 THR A O 1
ATOM 3903 N N . ARG A 1 518 ? -4.602 -16.859 9.664 1 98.12 518 ARG A N 1
ATOM 3904 C CA . ARG A 1 518 ? -3.734 -17.75 8.898 1 98.12 518 ARG A CA 1
ATOM 3905 C C . ARG A 1 518 ? -4.41 -18.188 7.602 1 98.12 518 ARG A C 1
ATOM 3907 O O . ARG A 1 518 ? -5.52 -18.719 7.625 1 98.12 518 ARG A O 1
ATOM 3914 N N . VAL A 1 519 ? -3.734 -17.984 6.492 1 98.69 519 VAL A N 1
ATOM 3915 C CA . VAL A 1 519 ? -4.285 -18.328 5.188 1 98.69 519 VAL A CA 1
ATOM 3916 C C . VAL A 1 519 ? -3.607 -19.594 4.66 1 98.69 519 VAL A C 1
ATOM 3918 O O . VAL A 1 519 ? -2.379 -19.672 4.625 1 98.69 519 VAL A O 1
ATOM 3921 N N . ILE A 1 520 ? -4.344 -20.609 4.305 1 98.56 520 ILE A N 1
ATOM 3922 C CA . ILE A 1 520 ? -3.859 -21.781 3.584 1 98.56 520 ILE A CA 1
ATOM 3923 C C . ILE A 1 520 ? -4.191 -21.656 2.1 1 98.56 520 ILE A C 1
ATOM 3925 O O . ILE A 1 520 ? -5.34 -21.406 1.733 1 98.56 520 ILE A O 1
ATOM 3929 N N . GLY A 1 521 ? -3.207 -21.984 1.271 1 97.69 521 GLY A N 1
ATOM 3930 C CA . GLY A 1 521 ? -3.377 -21.797 -0.16 1 97.69 521 GLY A CA 1
ATOM 3931 C C . GLY A 1 521 ? -2.809 -20.484 -0.662 1 97.69 521 GLY A C 1
ATOM 3932 O O . GLY A 1 521 ? -2.004 -19.844 0.023 1 97.69 521 GLY A O 1
ATOM 3933 N N . PRO A 1 522 ? -3.195 -20.094 -1.851 1 97.62 522 PRO A N 1
ATOM 3934 C CA . PRO A 1 522 ? -4.336 -20.562 -2.639 1 97.62 522 PRO A CA 1
ATOM 3935 C C . PRO A 1 522 ? -4.023 -21.828 -3.424 1 97.62 522 PRO A C 1
ATOM 3937 O O . PRO A 1 522 ? -2.986 -22.453 -3.203 1 97.62 522 PRO A O 1
ATOM 3940 N N . ASN A 1 523 ? -5.035 -22.234 -4.367 1 95.06 523 ASN A N 1
ATOM 3941 C CA . ASN A 1 523 ? -4.859 -23.422 -5.207 1 95.06 523 ASN A CA 1
ATOM 3942 C C . ASN A 1 523 ? -4.41 -24.625 -4.395 1 95.06 523 ASN A C 1
ATOM 3944 O O . ASN A 1 523 ? -3.371 -25.219 -4.684 1 95.06 523 ASN A O 1
ATOM 3948 N N . CYS A 1 524 ? -5.23 -24.953 -3.389 1 95.81 524 CYS A N 1
ATOM 3949 C CA . CYS A 1 524 ? -4.844 -26 -2.457 1 95.81 524 CYS A CA 1
ATOM 3950 C C . CYS A 1 524 ? -6.027 -26.906 -2.127 1 95.81 524 CYS A C 1
ATOM 3952 O O . CYS A 1 524 ? -7.176 -26.547 -2.377 1 95.81 524 CYS A O 1
ATOM 3954 N N . PRO A 1 525 ? -5.711 -28.062 -1.606 1 94.94 525 PRO A N 1
ATOM 3955 C CA . PRO A 1 525 ? -6.805 -28.984 -1.272 1 94.94 525 PRO A CA 1
ATOM 3956 C C . PRO A 1 525 ? -7.371 -28.75 0.126 1 94.94 525 PRO A C 1
ATOM 3958 O O . PRO A 1 525 ? -8.414 -29.297 0.478 1 94.94 525 PRO A O 1
ATOM 3961 N N . GLY A 1 526 ? -6.676 -27.953 0.975 1 97.31 526 GLY A N 1
ATOM 3962 C CA . GLY A 1 526 ? -7.203 -27.578 2.279 1 97.31 526 GLY A CA 1
ATOM 3963 C C . GLY A 1 526 ? -6.527 -28.312 3.424 1 97.31 526 GLY A C 1
ATOM 3964 O O . GLY A 1 526 ? -5.32 -28.547 3.387 1 97.31 526 GLY A O 1
ATOM 3965 N N . LEU A 1 527 ? -7.324 -28.531 4.43 1 97.88 527 LEU A N 1
ATOM 3966 C CA . LEU A 1 527 ? -6.82 -29.047 5.699 1 97.88 527 LEU A CA 1
ATOM 3967 C C . LEU A 1 527 ? -7.727 -30.156 6.238 1 97.88 527 LEU A C 1
ATOM 3969 O O . LEU A 1 527 ? -8.953 -30.047 6.168 1 97.88 527 LEU A O 1
ATOM 3973 N N . VAL A 1 528 ? -7.105 -31.281 6.723 1 97.44 528 VAL A N 1
ATOM 3974 C CA . VAL A 1 528 ? -7.855 -32.344 7.359 1 97.44 528 VAL A CA 1
ATOM 3975 C C . VAL A 1 528 ? -7.203 -32.719 8.688 1 97.44 528 VAL A C 1
ATOM 3977 O O . VAL A 1 528 ? -6.004 -33.031 8.734 1 97.44 528 VAL A O 1
ATOM 3980 N N . MET A 1 529 ? -7.898 -32.625 9.695 1 97.12 529 MET A N 1
ATOM 3981 C CA . MET A 1 529 ? -7.586 -33.312 10.938 1 97.12 529 MET A CA 1
ATOM 3982 C C . MET A 1 529 ? -8.312 -34.656 11.008 1 97.12 529 MET A C 1
ATOM 3984 O O . MET A 1 529 ? -9.508 -34.688 11.312 1 97.12 529 MET A O 1
ATOM 3988 N N . ALA A 1 530 ? -7.551 -35.688 10.844 1 95.94 530 ALA A N 1
ATOM 3989 C CA . ALA A 1 530 ? -8.141 -37 10.625 1 95.94 530 ALA A CA 1
ATOM 3990 C C . ALA A 1 530 ? -9.078 -37.375 11.773 1 95.94 530 ALA A C 1
ATOM 3992 O O . ALA A 1 530 ? -8.68 -37.344 12.945 1 95.94 530 ALA A O 1
ATOM 3993 N N . GLY A 1 531 ? -10.281 -37.656 11.391 1 94.44 531 GLY A N 1
ATOM 3994 C CA . GLY A 1 531 ? -11.281 -38.125 12.352 1 94.44 531 GLY A CA 1
ATOM 3995 C C . GLY A 1 531 ? -11.945 -36.969 13.086 1 94.44 531 GLY A C 1
ATOM 3996 O O . GLY A 1 531 ? -12.844 -37.188 13.906 1 94.44 531 GLY A O 1
ATOM 3997 N N . LYS A 1 532 ? -11.586 -35.781 12.797 1 95.31 532 LYS A N 1
ATOM 3998 C CA . LYS A 1 532 ? -12.102 -34.656 13.547 1 95.31 532 LYS A CA 1
ATOM 3999 C C . LYS A 1 532 ? -12.766 -33.625 12.617 1 95.31 532 LYS A C 1
ATOM 4001 O O . LYS A 1 532 ? -13.961 -33.375 12.742 1 95.31 532 LYS A O 1
ATOM 4006 N N . THR A 1 533 ? -11.977 -33.094 11.68 1 97 533 THR A N 1
ATOM 4007 C CA . THR A 1 533 ? -12.492 -32.031 10.844 1 97 533 THR A CA 1
ATOM 4008 C C . THR A 1 533 ? -11.82 -32.031 9.477 1 97 533 THR A C 1
ATOM 4010 O O . THR A 1 533 ? -10.672 -32.469 9.344 1 97 533 THR A O 1
ATOM 4013 N N . LYS A 1 534 ? -12.602 -31.672 8.531 1 97.19 534 LYS A N 1
ATOM 4014 C CA . LYS A 1 534 ? -12.133 -31.453 7.16 1 97.19 534 LYS A CA 1
ATOM 4015 C C . LYS A 1 534 ? -12.555 -30.078 6.648 1 97.19 534 LYS A C 1
ATOM 4017 O O . LYS A 1 534 ? -13.734 -29.719 6.723 1 97.19 534 LYS A O 1
ATOM 4022 N N . ILE A 1 535 ? -11.609 -29.234 6.215 1 98.31 535 ILE A N 1
ATOM 4023 C CA . ILE A 1 535 ? -11.852 -27.953 5.562 1 98.31 535 ILE A CA 1
ATOM 4024 C C . ILE A 1 535 ? -11.18 -27.938 4.188 1 98.31 535 ILE A C 1
ATOM 4026 O O . ILE A 1 535 ? -10.062 -27.438 4.043 1 98.31 535 ILE A O 1
ATOM 4030 N N . GLY A 1 536 ? -11.875 -28.484 3.258 1 96.25 536 GLY A N 1
ATOM 4031 C CA . GLY A 1 536 ? -11.25 -28.562 1.945 1 96.25 536 GLY A CA 1
ATOM 4032 C C . GLY A 1 536 ? -11.898 -29.578 1.033 1 96.25 536 GLY A C 1
ATOM 4033 O O . GLY A 1 536 ? -13.078 -29.891 1.176 1 96.25 536 GLY A O 1
ATOM 4034 N N . ILE A 1 537 ? -11.109 -30.031 0.087 1 92.56 537 ILE A N 1
ATOM 4035 C CA . ILE A 1 537 ? -11.711 -30.828 -0.979 1 92.56 537 ILE A CA 1
ATOM 4036 C C . ILE A 1 537 ? -11.078 -32.219 -1.004 1 92.56 537 ILE A C 1
ATOM 4038 O O . ILE A 1 537 ? -11.344 -33.031 -1.907 1 92.56 537 ILE A O 1
ATOM 4042 N N . MET A 1 538 ? -10.266 -32.562 -0.023 1 92.81 538 MET A N 1
ATOM 4043 C CA . MET A 1 538 ? -9.609 -33.875 0.014 1 92.81 538 MET A CA 1
ATOM 4044 C C . MET A 1 538 ? -10.633 -34.969 0.255 1 92.81 538 MET A C 1
ATOM 4046 O O . MET A 1 538 ? -11.625 -34.781 0.949 1 92.81 538 MET A O 1
ATOM 4050 N N . PRO A 1 539 ? -10.359 -36.156 -0.339 1 89.81 539 PRO A N 1
ATOM 4051 C CA . PRO A 1 539 ? -11.25 -37.281 -0.032 1 89.81 539 PRO A CA 1
ATOM 4052 C C . PRO A 1 539 ? -11.125 -37.75 1.417 1 89.81 539 PRO A C 1
ATOM 4054 O O . PRO A 1 539 ? -10.07 -38.25 1.825 1 89.81 539 PRO A O 1
ATOM 4057 N N . GLY A 1 540 ? -12.234 -37.688 2.172 1 89.12 540 GLY A N 1
ATOM 4058 C CA . GLY A 1 540 ? -12.219 -37.938 3.602 1 89.12 540 GLY A CA 1
ATOM 4059 C C . GLY A 1 540 ? -12.047 -39.406 3.932 1 89.12 540 GLY A C 1
ATOM 4060 O O . GLY A 1 540 ? -11.508 -39.75 4.988 1 89.12 540 GLY A O 1
ATOM 4061 N N . ASP A 1 541 ? -12.336 -40.312 3.029 1 88 541 ASP A N 1
ATOM 4062 C CA . ASP A 1 541 ? -12.43 -41.719 3.322 1 88 541 ASP A CA 1
ATOM 4063 C C . ASP A 1 541 ? -11.047 -42.375 3.369 1 88 541 ASP A C 1
ATOM 4065 O O . ASP A 1 541 ? -10.891 -43.5 3.857 1 88 541 ASP A O 1
ATOM 4069 N N . ILE A 1 542 ? -10.047 -41.656 2.949 1 91.81 542 ILE A N 1
ATOM 4070 C CA . ILE A 1 542 ? -8.727 -42.281 2.92 1 91.81 542 ILE A CA 1
ATOM 4071 C C . ILE A 1 542 ? -7.973 -41.969 4.207 1 91.81 542 ILE A C 1
ATOM 4073 O O . ILE A 1 542 ? -6.895 -42.5 4.457 1 91.81 542 ILE A O 1
ATOM 4077 N N . PHE A 1 543 ? -8.531 -41.125 5.047 1 95.31 543 PHE A N 1
ATOM 4078 C CA . PHE A 1 543 ? -7.844 -40.688 6.25 1 95.31 543 PHE A CA 1
ATOM 4079 C C . PHE A 1 543 ? -8.18 -41.562 7.441 1 95.31 543 PHE A C 1
ATOM 4081 O O . PHE A 1 543 ? -9.32 -42 7.59 1 95.31 543 PHE A O 1
ATOM 4088 N N . THR A 1 544 ? -7.223 -41.875 8.266 1 97.25 544 THR A N 1
ATOM 4089 C CA . THR A 1 544 ? -7.375 -42.469 9.586 1 97.25 544 THR A CA 1
ATOM 4090 C C . THR A 1 544 ? -6.523 -41.75 10.617 1 97.25 544 THR A C 1
ATOM 4092 O O . THR A 1 544 ? -5.402 -41.312 10.32 1 97.25 544 THR A O 1
ATOM 4095 N N . PRO A 1 545 ? -7.102 -41.5 11.852 1 97.81 545 PRO A N 1
ATOM 4096 C CA . PRO A 1 545 ? -6.293 -40.812 12.859 1 97.81 545 PRO A CA 1
ATOM 4097 C C . PRO A 1 545 ? -4.977 -41.531 13.148 1 97.81 545 PRO A C 1
ATOM 4099 O O . PRO A 1 545 ? -4.934 -42.781 13.188 1 97.81 545 PRO A O 1
ATOM 4102 N N . GLY A 1 546 ? -3.941 -40.75 13.328 1 98 546 GLY A N 1
ATOM 4103 C CA . GLY A 1 546 ? -2.639 -41.344 13.617 1 98 546 GLY A CA 1
ATOM 4104 C C . GLY A 1 546 ? -1.563 -40.281 13.852 1 98 546 GLY A C 1
ATOM 4105 O O . GLY A 1 546 ? -1.869 -39.125 14.055 1 98 546 GLY A O 1
ATOM 4106 N N . PRO A 1 547 ? -0.342 -40.656 13.836 1 97.94 547 PRO A N 1
ATOM 4107 C CA . PRO A 1 547 ? 0.712 -39.812 14.391 1 97.94 547 PRO A CA 1
ATOM 4108 C C . PRO A 1 547 ? 1.466 -39.031 13.32 1 97.94 547 PRO A C 1
ATOM 4110 O O . PRO A 1 547 ? 2.395 -38.281 13.641 1 97.94 547 PRO A O 1
ATOM 4113 N N . VAL A 1 548 ? 1.104 -39.125 12.062 1 98.62 548 VAL A N 1
ATOM 4114 C CA . VAL A 1 548 ? 1.949 -38.531 11.023 1 98.62 548 VAL A CA 1
ATOM 4115 C C . VAL A 1 548 ? 1.292 -37.281 10.461 1 98.62 548 VAL A C 1
ATOM 4117 O O . VAL A 1 548 ? 0.11 -37.281 10.109 1 98.62 548 VAL A O 1
ATOM 4120 N N . ALA A 1 549 ? 2.006 -36.156 10.438 1 98.75 549 ALA A N 1
ATOM 4121 C CA . ALA A 1 549 ? 1.555 -34.969 9.719 1 98.75 549 ALA A CA 1
ATOM 4122 C C . ALA A 1 549 ? 2.018 -35 8.266 1 98.75 549 ALA A C 1
ATOM 4124 O O . ALA A 1 549 ? 3.146 -35.406 7.973 1 98.75 549 ALA A O 1
ATOM 4125 N N . VAL A 1 550 ? 1.137 -34.625 7.332 1 98.75 550 VAL A N 1
ATOM 4126 C CA . VAL A 1 550 ? 1.468 -34.594 5.91 1 98.75 550 VAL A CA 1
ATOM 4127 C C . VAL A 1 550 ? 1.239 -33.188 5.367 1 98.75 550 VAL A C 1
ATOM 4129 O O . VAL A 1 550 ? 0.119 -32.656 5.406 1 98.75 550 VAL A O 1
ATOM 4132 N N . PHE A 1 551 ? 2.262 -32.531 4.887 1 98.69 551 PHE A N 1
ATOM 4133 C CA . PHE A 1 551 ? 2.189 -31.203 4.277 1 98.69 551 PHE A CA 1
ATOM 4134 C C . PHE A 1 551 ? 2.621 -31.25 2.816 1 98.69 551 PHE A C 1
ATOM 4136 O O . PHE A 1 551 ? 3.598 -31.922 2.477 1 98.69 551 PHE A O 1
ATOM 4143 N N . SER A 1 552 ? 1.852 -30.594 1.977 1 97.81 552 SER A N 1
ATOM 4144 C CA . SER A 1 552 ? 2.084 -30.828 0.556 1 97.81 552 SER A CA 1
ATOM 4145 C C . SER A 1 552 ? 1.809 -29.578 -0.266 1 97.81 552 SER A C 1
ATOM 4147 O O . SER A 1 552 ? 1.091 -28.688 0.181 1 97.81 552 SER A O 1
ATOM 4149 N N . ARG A 1 553 ? 2.381 -29.469 -1.474 1 95.81 553 ARG A N 1
ATOM 4150 C CA . ARG A 1 553 ? 2.094 -28.422 -2.443 1 95.81 553 ARG A CA 1
ATOM 4151 C C . ARG A 1 553 ? 1.068 -28.891 -3.471 1 95.81 553 ARG A C 1
ATOM 4153 O O . ARG A 1 553 ? 0.567 -28.094 -4.266 1 95.81 553 ARG A O 1
ATOM 4160 N N . SER A 1 554 ? 0.739 -30.203 -3.389 1 93.19 554 SER A N 1
ATOM 4161 C CA . SER A 1 554 ? -0.132 -30.797 -4.402 1 93.19 554 SER A CA 1
ATOM 4162 C C . SER A 1 554 ? -1.216 -31.656 -3.762 1 93.19 554 SER A C 1
ATOM 4164 O O . SER A 1 554 ? -0.92 -32.531 -2.938 1 93.19 554 SER A O 1
ATOM 4166 N N . GLY A 1 555 ? -2.379 -31.438 -4.172 1 91.62 555 GLY A N 1
ATOM 4167 C CA . GLY A 1 555 ? -3.492 -32.219 -3.66 1 91.62 555 GLY A CA 1
ATOM 4168 C C . GLY A 1 555 ? -3.391 -33.688 -3.998 1 91.62 555 GLY A C 1
ATOM 4169 O O . GLY A 1 555 ? -3.445 -34.531 -3.109 1 91.62 555 GLY A O 1
ATOM 4170 N N . THR A 1 556 ? -3.111 -33.969 -5.234 1 90.56 556 THR A N 1
ATOM 4171 C CA . THR A 1 556 ? -3.145 -35.344 -5.688 1 90.56 556 THR A CA 1
ATOM 4172 C C . THR A 1 556 ? -1.962 -36.125 -5.117 1 90.56 556 THR A C 1
ATOM 4174 O O . THR A 1 556 ? -2.07 -37.344 -4.863 1 90.56 556 THR A O 1
ATOM 4177 N N . LEU A 1 557 ? -0.853 -35.469 -4.902 1 93 557 LEU A N 1
ATOM 4178 C CA . LEU A 1 557 ? 0.251 -36.125 -4.215 1 93 557 LEU A CA 1
ATOM 4179 C C . LEU A 1 557 ? -0.114 -36.438 -2.768 1 93 557 LEU A C 1
ATOM 4181 O O . LEU A 1 557 ? 0.296 -37.469 -2.223 1 93 557 LEU A O 1
ATOM 4185 N N . THR A 1 558 ? -0.807 -35.531 -2.211 1 94.69 558 THR A N 1
ATOM 4186 C CA . THR A 1 558 ? -1.287 -35.75 -0.85 1 94.69 558 THR A CA 1
ATOM 4187 C C . THR A 1 558 ? -2.154 -37 -0.766 1 94.69 558 THR A C 1
ATOM 4189 O O . THR A 1 558 ? -1.977 -37.812 0.133 1 94.69 558 THR A O 1
ATOM 4192 N N . TYR A 1 559 ? -3.068 -37.125 -1.739 1 93.12 559 TYR A N 1
ATOM 4193 C CA . TYR A 1 559 ? -3.969 -38.281 -1.755 1 93.12 559 TYR A CA 1
ATOM 4194 C C . TYR A 1 559 ? -3.188 -39.594 -1.839 1 93.12 559 TYR A C 1
ATOM 4196 O O . TYR A 1 559 ? -3.461 -40.531 -1.094 1 93.12 559 TYR A O 1
ATOM 4204 N N . GLU A 1 560 ? -2.221 -39.531 -2.721 1 92.31 560 GLU A N 1
ATOM 4205 C CA . GLU A 1 560 ? -1.387 -40.719 -2.922 1 92.31 560 GLU A CA 1
ATOM 4206 C C . GLU A 1 560 ? -0.631 -41.094 -1.648 1 92.31 560 GLU A C 1
ATOM 4208 O O . GLU A 1 560 ? -0.588 -42.25 -1.261 1 92.31 560 GLU A O 1
ATOM 4213 N N . CYS A 1 561 ? -0.067 -40.125 -1.027 1 95.31 561 CYS A N 1
ATOM 4214 C CA . CYS A 1 561 ? 0.729 -40.312 0.178 1 95.31 561 CYS A CA 1
ATOM 4215 C C . CYS A 1 561 ? -0.141 -40.844 1.325 1 95.31 561 CYS A C 1
ATOM 4217 O O . CYS A 1 561 ? 0.175 -41.844 1.95 1 95.31 561 CYS A O 1
ATOM 4219 N N . VAL A 1 562 ? -1.235 -40.188 1.586 1 96.31 562 VAL A N 1
ATOM 4220 C CA . VAL A 1 562 ? -2.121 -40.531 2.699 1 96.31 562 VAL A CA 1
ATOM 4221 C C . VAL A 1 562 ? -2.715 -41.906 2.506 1 96.31 562 VAL A C 1
ATOM 4223 O O . VAL A 1 562 ? -2.787 -42.688 3.451 1 96.31 562 VAL A O 1
ATOM 4226 N N . ASP A 1 563 ? -3.131 -42.156 1.27 1 93.44 563 ASP A N 1
ATOM 4227 C CA . ASP A 1 563 ? -3.695 -43.469 0.973 1 93.44 563 ASP A CA 1
ATOM 4228 C C . ASP A 1 563 ? -2.693 -44.594 1.283 1 93.44 563 ASP A C 1
ATOM 4230 O O . ASP A 1 563 ? -3.053 -45.625 1.875 1 93.44 563 ASP A O 1
ATOM 4234 N N . ARG A 1 564 ? -1.455 -44.469 0.922 1 93.62 564 ARG A N 1
ATOM 4235 C CA . ARG A 1 564 ? -0.406 -45.438 1.159 1 93.62 564 ARG A CA 1
ATOM 4236 C C . ARG A 1 564 ? -0.135 -45.594 2.65 1 93.62 564 ARG A C 1
ATOM 4238 O O . ARG A 1 564 ? 0.024 -46.719 3.139 1 93.62 564 ARG A O 1
ATOM 4245 N N . LEU A 1 565 ? -0.049 -44.5 3.359 1 97.25 565 LEU A N 1
ATOM 4246 C CA . LEU A 1 565 ? 0.17 -44.531 4.801 1 97.25 565 LEU A CA 1
ATOM 4247 C C . LEU A 1 565 ? -0.969 -45.281 5.5 1 97.25 565 LEU A C 1
ATOM 4249 O O . LEU A 1 565 ? -0.729 -46.188 6.301 1 97.25 565 LEU A O 1
ATOM 4253 N N . THR A 1 566 ? -2.174 -44.906 5.164 1 96.38 566 THR A N 1
ATOM 4254 C CA . THR A 1 566 ? -3.352 -45.469 5.797 1 96.38 566 THR A CA 1
ATOM 4255 C C . THR A 1 566 ? -3.428 -46.969 5.527 1 96.38 566 THR A C 1
ATOM 4257 O O . THR A 1 566 ? -3.73 -47.75 6.43 1 96.38 566 THR A O 1
ATOM 4260 N N . LYS A 1 567 ? -3.164 -47.406 4.309 1 93.31 567 LYS A N 1
ATOM 4261 C CA . LYS A 1 567 ? -3.18 -48.812 3.947 1 93.31 567 LYS A CA 1
ATOM 4262 C C . LYS A 1 567 ? -2.102 -49.594 4.703 1 93.31 567 LYS A C 1
ATOM 4264 O O . LYS A 1 567 ? -2.248 -50.781 4.949 1 93.31 567 LYS A O 1
ATOM 4269 N N . ALA A 1 568 ? -1.101 -48.906 5.102 1 96.56 568 ALA A N 1
ATOM 4270 C CA . ALA A 1 568 ? -0.024 -49.5 5.879 1 96.56 568 ALA A CA 1
ATOM 4271 C C . ALA A 1 568 ? -0.316 -49.438 7.375 1 96.56 568 ALA A C 1
ATOM 4273 O O . ALA A 1 568 ? 0.525 -49.812 8.195 1 96.56 568 ALA A O 1
ATOM 4274 N N . GLY A 1 569 ? -1.465 -48.938 7.781 1 97.19 569 GLY A N 1
ATOM 4275 C CA . GLY A 1 569 ? -1.863 -48.844 9.18 1 97.19 569 GLY A CA 1
ATOM 4276 C C . GLY A 1 569 ? -1.311 -47.625 9.883 1 97.19 569 GLY A C 1
ATOM 4277 O O . GLY A 1 569 ? -1.283 -47.562 11.117 1 97.19 569 GLY A O 1
ATOM 4278 N N . ILE A 1 570 ? -0.843 -46.688 9.156 1 98.19 570 ILE A N 1
ATOM 4279 C CA . ILE A 1 570 ? -0.272 -45.469 9.711 1 98.19 570 ILE A CA 1
ATOM 4280 C C . ILE A 1 570 ? -1.218 -44.281 9.461 1 98.19 570 ILE A C 1
ATOM 4282 O O . ILE A 1 570 ? -1.379 -43.844 8.312 1 98.19 570 ILE A O 1
ATOM 4286 N N . GLY A 1 571 ? -1.827 -43.781 10.508 1 98.12 571 GLY A N 1
ATOM 4287 C CA . GLY A 1 571 ? -2.783 -42.688 10.367 1 98.12 571 GLY A CA 1
ATOM 4288 C C . GLY A 1 571 ? -2.131 -41.312 10.367 1 98.12 571 GLY A C 1
ATOM 4289 O O . GLY A 1 571 ? -0.907 -41.219 10.477 1 98.12 571 GLY A O 1
ATOM 4290 N N . GLN A 1 572 ? -2.932 -40.25 10.258 1 98.44 572 GLN A N 1
ATOM 4291 C CA . GLN A 1 572 ? -2.436 -38.906 10.141 1 98.44 572 GLN A CA 1
ATOM 4292 C C . GLN A 1 572 ? -2.941 -38.031 11.289 1 98.44 572 GLN A C 1
ATOM 4294 O O . GLN A 1 572 ? -4.102 -38.125 11.695 1 98.44 572 GLN A O 1
ATOM 4299 N N . SER A 1 573 ? -2.1 -37.188 11.828 1 98.06 573 SER A N 1
ATOM 4300 C CA . SER A 1 573 ? -2.51 -36.219 12.82 1 98.06 573 SER A CA 1
ATOM 4301 C C . SER A 1 573 ? -3.15 -35 12.172 1 98.06 573 SER A C 1
ATOM 4303 O O . SER A 1 573 ? -4.246 -34.562 12.555 1 98.06 573 SER A O 1
ATOM 4305 N N . VAL A 1 574 ? -2.51 -34.469 11.188 1 98.19 574 VAL A N 1
ATOM 4306 C CA . VAL A 1 574 ? -3.006 -33.312 10.406 1 98.19 574 VAL A CA 1
ATOM 4307 C C . VAL A 1 574 ? -2.426 -33.375 9 1 98.19 574 VAL A C 1
ATOM 4309 O O . VAL A 1 574 ? -1.272 -33.781 8.805 1 98.19 574 VAL A O 1
ATOM 4312 N N . CYS A 1 575 ? -3.215 -33.094 8.055 1 98.44 575 CYS A N 1
ATOM 4313 C CA . CYS A 1 575 ? -2.816 -33 6.652 1 98.44 575 CYS A CA 1
ATOM 4314 C C . CYS A 1 575 ? -3.184 -31.625 6.074 1 98.44 575 CYS A C 1
ATOM 4316 O O . CYS A 1 575 ? -4.332 -31.188 6.176 1 98.44 575 CYS A O 1
ATOM 4318 N N . VAL A 1 576 ? -2.191 -30.891 5.477 1 98.62 576 VAL A N 1
ATOM 4319 C CA . VAL A 1 576 ? -2.443 -29.562 4.91 1 98.62 576 VAL A CA 1
ATOM 4320 C C . VAL A 1 576 ? -1.818 -29.469 3.518 1 98.62 576 VAL A C 1
ATOM 4322 O O . VAL A 1 576 ? -0.624 -29.734 3.35 1 98.62 576 VAL A O 1
ATOM 4325 N N . GLY A 1 577 ? -2.643 -29.25 2.547 1 97.62 577 GLY A N 1
ATOM 4326 C CA . GLY A 1 577 ? -2.125 -28.781 1.27 1 97.62 577 GLY A CA 1
ATOM 4327 C C . GLY A 1 577 ? -1.936 -27.281 1.215 1 97.62 577 GLY A C 1
ATOM 4328 O O . GLY A 1 577 ? -2.91 -26.516 1.236 1 97.62 577 GLY A O 1
ATOM 4329 N N . ILE A 1 578 ? -0.686 -26.828 1.065 1 97.31 578 ILE A N 1
ATOM 4330 C CA . ILE A 1 578 ? -0.417 -25.391 1.194 1 97.31 578 ILE A CA 1
ATOM 4331 C C . ILE A 1 578 ? -0.658 -24.703 -0.145 1 97.31 578 ILE A C 1
ATOM 4333 O O . ILE A 1 578 ? -0.744 -23.469 -0.208 1 97.31 578 ILE A O 1
ATOM 4337 N N . GLY A 1 579 ? -0.641 -25.484 -1.237 1 95.38 579 GLY A N 1
ATOM 4338 C CA . GLY A 1 579 ? -0.936 -24.922 -2.549 1 95.38 579 GLY A CA 1
ATOM 4339 C C . GLY A 1 579 ? 0.262 -24.922 -3.479 1 95.38 579 GLY A C 1
ATOM 4340 O O . GLY A 1 579 ? 1.408 -24.891 -3.025 1 95.38 579 GLY A O 1
ATOM 4341 N N . GLY A 1 580 ? -0.022 -24.875 -4.766 1 93.38 580 GLY A N 1
ATOM 4342 C CA . GLY A 1 580 ? 1.011 -24.984 -5.785 1 93.38 580 GLY A CA 1
ATOM 4343 C C . GLY A 1 580 ? 1.411 -23.641 -6.363 1 93.38 580 GLY A C 1
ATOM 4344 O O . GLY A 1 580 ? 2.305 -23.562 -7.211 1 93.38 580 GLY A O 1
ATOM 4345 N N . ASP A 1 581 ? 0.797 -22.562 -5.922 1 94.94 581 ASP A N 1
ATOM 4346 C CA . ASP A 1 581 ? 1.107 -21.234 -6.434 1 94.94 581 ASP A CA 1
ATOM 4347 C C . ASP A 1 581 ? 2.371 -20.688 -5.781 1 94.94 581 ASP A C 1
ATOM 4349 O O . ASP A 1 581 ? 2.771 -21.125 -4.707 1 94.94 581 ASP A O 1
ATOM 4353 N N . PRO A 1 582 ? 3.016 -19.719 -6.445 1 94.44 582 PRO A N 1
ATOM 4354 C CA . PRO A 1 582 ? 4.277 -19.188 -5.926 1 94.44 582 PRO A CA 1
ATOM 4355 C C . PRO A 1 582 ? 4.102 -18.453 -4.594 1 94.44 582 PRO A C 1
ATOM 4357 O O . PRO A 1 582 ? 5.016 -18.453 -3.766 1 94.44 582 PRO A O 1
ATOM 4360 N N . PHE A 1 583 ? 2.975 -17.797 -4.441 1 96.31 583 PHE A N 1
ATOM 4361 C CA . PHE A 1 583 ? 2.711 -17.062 -3.213 1 96.31 583 PHE A CA 1
ATOM 4362 C C . PHE A 1 583 ? 1.587 -17.719 -2.418 1 96.31 583 PHE A C 1
ATOM 4364 O O . PHE A 1 583 ? 0.422 -17.656 -2.818 1 96.31 583 PHE A O 1
ATOM 4371 N N . VAL A 1 584 ? 1.992 -18.297 -1.282 1 96.81 584 VAL A N 1
ATOM 4372 C CA . VAL A 1 584 ? 1.021 -18.969 -0.424 1 96.81 584 VAL A CA 1
ATOM 4373 C C . VAL A 1 584 ? 1.017 -18.328 0.958 1 96.81 584 VAL A C 1
ATOM 4375 O O . VAL A 1 584 ? 1.976 -17.641 1.334 1 96.81 584 VAL A O 1
ATOM 4378 N N . GLY A 1 585 ? -0.062 -18.516 1.701 1 97.44 585 GLY A N 1
ATOM 4379 C CA . GLY A 1 585 ? -0.211 -17.875 2.996 1 97.44 585 GLY A CA 1
ATOM 4380 C C . GLY A 1 585 ? 0.522 -18.594 4.109 1 97.44 585 GLY A C 1
ATOM 4381 O O . GLY A 1 585 ? 0.984 -17.969 5.066 1 97.44 585 GLY A O 1
ATOM 4382 N N . THR A 1 586 ? 0.572 -19.891 4.051 1 97.88 586 THR A N 1
ATOM 4383 C CA . THR A 1 586 ? 1.215 -20.719 5.062 1 97.88 586 THR A CA 1
ATOM 4384 C C . THR A 1 586 ? 2.264 -21.625 4.422 1 97.88 586 THR A C 1
ATOM 4386 O O . THR A 1 586 ? 1.973 -22.344 3.457 1 97.88 586 THR A O 1
ATOM 4389 N N . SER A 1 587 ? 3.477 -21.594 4.934 1 97.44 587 SER A N 1
ATOM 4390 C CA . SER A 1 587 ? 4.582 -22.375 4.395 1 97.44 587 SER A CA 1
ATOM 4391 C C . SER A 1 587 ? 4.746 -23.703 5.145 1 97.44 587 SER A C 1
ATOM 4393 O O . SER A 1 587 ? 4.074 -23.922 6.152 1 97.44 587 SER A O 1
ATOM 4395 N N . PHE A 1 588 ? 5.652 -24.516 4.621 1 98.44 588 PHE A N 1
ATOM 4396 C CA . PHE A 1 588 ? 6.027 -25.734 5.332 1 98.44 588 PHE A CA 1
ATOM 4397 C C . PHE A 1 588 ? 6.605 -25.406 6.703 1 98.44 588 PHE A C 1
ATOM 4399 O O . PHE A 1 588 ? 6.297 -26.078 7.688 1 98.44 588 PHE A O 1
ATOM 4406 N N . THR A 1 589 ? 7.414 -24.359 6.703 1 98.44 589 THR A N 1
ATOM 4407 C CA . THR A 1 589 ? 8.047 -23.922 7.945 1 98.44 589 THR A CA 1
ATOM 4408 C C . THR A 1 589 ? 6.992 -23.531 8.977 1 98.44 589 THR A C 1
ATOM 4410 O O . THR A 1 589 ? 7.082 -23.922 10.141 1 98.44 589 THR A O 1
ATOM 4413 N N . ASP A 1 590 ? 6.008 -22.781 8.531 1 97.94 590 ASP A N 1
ATOM 4414 C CA . ASP A 1 590 ? 4.926 -22.375 9.422 1 97.94 590 ASP A CA 1
ATOM 4415 C C . ASP A 1 590 ? 4.215 -23.594 10.016 1 97.94 590 ASP A C 1
ATOM 4417 O O . ASP A 1 590 ? 3.92 -23.609 11.211 1 97.94 590 ASP A O 1
ATOM 4421 N N . LEU A 1 591 ? 3.93 -24.516 9.219 1 98.56 591 LEU A N 1
ATOM 4422 C CA . LEU A 1 591 ? 3.191 -25.703 9.648 1 98.56 591 LEU A CA 1
ATOM 4423 C C . LEU A 1 591 ? 4.027 -26.547 10.609 1 98.56 591 LEU A C 1
ATOM 4425 O O . LEU A 1 591 ? 3.5 -27.094 11.57 1 98.56 591 LEU A O 1
ATOM 4429 N N . CYS A 1 592 ? 5.285 -26.656 10.312 1 98.31 592 CYS A N 1
ATOM 4430 C CA . CYS A 1 592 ? 6.16 -27.422 11.195 1 98.31 592 CYS A CA 1
ATOM 4431 C C . CYS A 1 592 ? 6.266 -26.766 12.562 1 98.31 592 CYS A C 1
ATOM 4433 O O . CYS A 1 592 ? 6.375 -27.438 13.586 1 98.31 592 CYS A O 1
ATOM 4435 N N . LYS A 1 593 ? 6.23 -25.422 12.586 1 97.62 593 LYS A N 1
ATOM 4436 C CA . LYS A 1 593 ? 6.18 -24.734 13.867 1 97.62 593 LYS A CA 1
ATOM 4437 C C . LYS A 1 593 ? 4.91 -25.094 14.641 1 97.62 593 LYS A C 1
ATOM 4439 O O . LYS A 1 593 ? 4.941 -25.219 15.859 1 97.62 593 LYS A O 1
ATOM 4444 N N . LEU A 1 594 ? 3.834 -25.281 13.93 1 97.56 594 LEU A N 1
ATOM 4445 C CA . LEU A 1 594 ? 2.551 -25.547 14.57 1 97.56 594 LEU A CA 1
ATOM 4446 C C . LEU A 1 594 ? 2.506 -26.969 15.125 1 97.56 594 LEU A C 1
ATOM 4448 O O . LEU A 1 594 ? 1.839 -27.219 16.125 1 97.56 594 LEU A O 1
ATOM 4452 N N . VAL A 1 595 ? 3.234 -27.953 14.5 1 97.62 595 VAL A N 1
ATOM 4453 C CA . VAL A 1 595 ? 3.105 -29.344 14.93 1 97.62 595 VAL A CA 1
ATOM 4454 C C . VAL A 1 595 ? 4.285 -29.734 15.82 1 97.62 595 VAL A C 1
ATOM 4456 O O . VAL A 1 595 ? 4.324 -30.828 16.375 1 97.62 595 VAL A O 1
ATOM 4459 N N . ARG A 1 596 ? 5.211 -28.828 15.938 1 96.81 596 ARG A N 1
ATOM 4460 C CA . ARG A 1 596 ? 6.445 -29.109 16.656 1 96.81 596 ARG A CA 1
ATOM 4461 C C . ARG A 1 596 ? 6.148 -29.719 18.031 1 96.81 596 ARG A C 1
ATOM 4463 O O . ARG A 1 596 ? 6.766 -30.703 18.422 1 96.81 596 ARG A O 1
ATOM 4470 N N . HIS A 1 597 ? 5.125 -29.156 18.703 1 96.12 597 HIS A N 1
ATOM 4471 C CA . HIS A 1 597 ? 4.82 -29.594 20.062 1 96.12 597 HIS A CA 1
ATOM 4472 C C . HIS A 1 597 ? 3.447 -30.25 20.141 1 96.12 597 HIS A C 1
ATOM 4474 O O . HIS A 1 597 ? 2.891 -30.422 21.219 1 96.12 597 HIS A O 1
ATOM 4480 N N . ASP A 1 598 ? 2.904 -30.531 19.031 1 96.31 598 ASP A N 1
ATOM 4481 C CA . ASP A 1 598 ? 1.645 -31.266 19 1 96.31 598 ASP A CA 1
ATOM 4482 C C . ASP A 1 598 ? 1.828 -32.688 19.547 1 96.31 598 ASP A C 1
ATOM 4484 O O . ASP A 1 598 ? 2.613 -33.469 19 1 96.31 598 ASP A O 1
ATOM 4488 N N . PRO A 1 599 ? 1.103 -33.094 20.594 1 95.38 599 PRO A N 1
ATOM 4489 C CA . PRO A 1 599 ? 1.321 -34.406 21.203 1 95.38 599 PRO A CA 1
ATOM 4490 C C . PRO A 1 599 ? 0.929 -35.562 20.281 1 95.38 599 PRO A C 1
ATOM 4492 O O . PRO A 1 599 ? 1.413 -36.656 20.453 1 95.38 599 PRO A O 1
ATOM 4495 N N . GLN A 1 600 ? 0.149 -35.281 19.312 1 95.19 600 GLN A N 1
ATOM 4496 C CA . GLN A 1 600 ? -0.322 -36.344 18.422 1 95.19 600 GLN A CA 1
ATOM 4497 C C . GLN A 1 600 ? 0.683 -36.625 17.312 1 95.19 600 GLN A C 1
ATOM 4499 O O . GLN A 1 600 ? 0.693 -37.719 16.719 1 95.19 600 GLN A O 1
ATOM 4504 N N . THR A 1 601 ? 1.518 -35.688 16.969 1 97.88 601 THR A N 1
ATOM 4505 C CA . THR A 1 601 ? 2.395 -35.781 15.812 1 97.88 601 THR A CA 1
ATOM 4506 C C . THR A 1 601 ? 3.76 -36.344 16.219 1 97.88 601 THR A C 1
ATOM 4508 O O . THR A 1 601 ? 4.43 -35.781 17.094 1 97.88 601 THR A O 1
ATOM 4511 N N . ARG A 1 602 ? 4.188 -37.406 15.492 1 97.69 602 ARG A N 1
ATOM 4512 C CA . ARG A 1 602 ? 5.465 -38.031 15.812 1 97.69 602 ARG A CA 1
ATOM 4513 C C . ARG A 1 602 ? 6.398 -38 14.602 1 97.69 602 ARG A C 1
ATOM 4515 O O . ARG A 1 602 ? 7.602 -38.25 14.742 1 97.69 602 ARG A O 1
ATOM 4522 N N . ALA A 1 603 ? 5.906 -37.75 13.453 1 98.12 603 ALA A N 1
ATOM 4523 C CA . ALA A 1 603 ? 6.684 -37.625 12.227 1 98.12 603 ALA A CA 1
ATOM 4524 C C . ALA A 1 603 ? 5.996 -36.719 11.227 1 98.12 603 ALA A C 1
ATOM 4526 O O . ALA A 1 603 ? 4.789 -36.469 11.32 1 98.12 603 ALA A O 1
ATOM 4527 N N . VAL A 1 604 ? 6.766 -36.094 10.289 1 98.56 604 VAL A N 1
ATOM 4528 C CA . VAL A 1 604 ? 6.227 -35.219 9.281 1 98.56 604 VAL A CA 1
ATOM 4529 C C . VAL A 1 604 ? 6.652 -35.688 7.891 1 98.56 604 VAL A C 1
ATOM 4531 O O . VAL A 1 604 ? 7.812 -36.031 7.676 1 98.56 604 VAL A O 1
ATOM 4534 N N . VAL A 1 605 ? 5.754 -35.719 6.957 1 98.62 605 VAL A N 1
ATOM 4535 C CA . VAL A 1 605 ? 6.043 -35.969 5.551 1 98.62 605 VAL A CA 1
ATOM 4536 C C . VAL A 1 605 ? 5.805 -34.688 4.734 1 98.62 605 VAL A C 1
ATOM 4538 O O . VAL A 1 605 ? 4.723 -34.094 4.789 1 98.62 605 VAL A O 1
ATOM 4541 N N . ILE A 1 606 ? 6.824 -34.281 4.027 1 98.56 606 ILE A N 1
ATOM 4542 C CA . ILE A 1 606 ? 6.762 -33.125 3.166 1 98.56 606 ILE A CA 1
ATOM 4543 C C . ILE A 1 606 ? 6.723 -33.531 1.702 1 98.56 606 ILE A C 1
ATOM 4545 O O . ILE A 1 606 ? 7.648 -34.219 1.22 1 98.56 606 ILE A O 1
ATOM 4549 N N . LEU A 1 607 ? 5.664 -33.156 1.068 1 97.81 607 LEU A N 1
ATOM 4550 C CA . LEU A 1 607 ? 5.543 -33.406 -0.363 1 97.81 607 LEU A CA 1
ATOM 4551 C C . LEU A 1 607 ? 5.723 -32.125 -1.158 1 97.81 607 LEU A C 1
ATOM 4553 O O . LEU A 1 607 ? 4.762 -31.391 -1.364 1 97.81 607 LEU A O 1
ATOM 4557 N N . GLY A 1 608 ? 6.887 -31.953 -1.692 1 95.5 608 GLY A N 1
ATOM 4558 C CA . GLY A 1 608 ? 7.219 -30.75 -2.447 1 95.5 608 GLY A CA 1
ATOM 4559 C C . GLY A 1 608 ? 7.234 -30.984 -3.947 1 95.5 608 GLY A C 1
ATOM 4560 O O . GLY A 1 608 ? 6.754 -32 -4.43 1 95.5 608 GLY A O 1
ATOM 4561 N N . GLU A 1 609 ? 7.629 -30 -4.668 1 93.06 609 GLU A N 1
ATOM 4562 C CA . GLU A 1 609 ? 7.797 -30.031 -6.117 1 93.06 609 GLU A CA 1
ATOM 4563 C C . GLU A 1 609 ? 8.891 -29.062 -6.566 1 93.06 609 GLU A C 1
ATOM 4565 O O . GLU A 1 609 ? 9.422 -28.297 -5.758 1 93.06 609 GLU A O 1
ATOM 4570 N N . ILE A 1 610 ? 9.172 -29.172 -7.754 1 90.5 610 ILE A N 1
ATOM 4571 C CA . ILE A 1 610 ? 10.172 -28.25 -8.297 1 90.5 610 ILE A CA 1
ATOM 4572 C C . ILE A 1 610 ? 9.664 -26.812 -8.211 1 90.5 610 ILE A C 1
ATOM 4574 O O . ILE A 1 610 ? 8.453 -26.578 -8.195 1 90.5 610 ILE A O 1
ATOM 4578 N N . GLY A 1 611 ? 10.625 -25.938 -8.078 1 87.44 611 GLY A N 1
ATOM 4579 C CA . GLY A 1 611 ? 10.289 -24.516 -8.039 1 87.44 611 GLY A CA 1
ATOM 4580 C C . GLY A 1 611 ? 10.219 -23.969 -6.625 1 87.44 611 GLY A C 1
ATOM 4581 O O . GLY A 1 611 ? 9.75 -24.641 -5.711 1 87.44 611 GLY A O 1
ATOM 4582 N N . GLY A 1 612 ? 10.805 -22.828 -6.449 1 87.19 612 GLY A N 1
ATOM 4583 C CA . GLY A 1 612 ? 10.766 -22.141 -5.164 1 87.19 612 GLY A CA 1
ATOM 4584 C C . GLY A 1 612 ? 11.781 -22.688 -4.172 1 87.19 612 GLY A C 1
ATOM 4585 O O . GLY A 1 612 ? 12.547 -23.609 -4.496 1 87.19 612 GLY A O 1
ATOM 4586 N N . LYS A 1 613 ? 11.695 -22.219 -2.934 1 91 613 LYS A N 1
ATOM 4587 C CA . LYS A 1 613 ? 12.672 -22.594 -1.914 1 91 613 LYS A CA 1
ATOM 4588 C C . LYS A 1 613 ? 11.977 -23.047 -0.631 1 91 613 LYS A C 1
ATOM 4590 O O . LYS A 1 613 ? 12.594 -23.062 0.438 1 91 613 LYS A O 1
ATOM 4595 N N . ALA A 1 614 ? 10.734 -23.406 -0.74 1 93.5 614 ALA A N 1
ATOM 4596 C CA . ALA A 1 614 ? 9.945 -23.719 0.447 1 93.5 614 ALA A CA 1
ATOM 4597 C C . ALA A 1 614 ? 10.586 -24.844 1.251 1 93.5 614 ALA A C 1
ATOM 4599 O O . ALA A 1 614 ? 10.664 -24.781 2.479 1 93.5 614 ALA A O 1
ATOM 4600 N N . GLU A 1 615 ? 11.055 -25.891 0.582 1 96 615 GLU A N 1
ATOM 4601 C CA . GLU A 1 615 ? 11.656 -27.047 1.253 1 96 615 GLU A CA 1
ATOM 4602 C C . GLU A 1 615 ? 13.008 -26.688 1.855 1 96 615 GLU A C 1
ATOM 4604 O O . GLU A 1 615 ? 13.312 -27.078 2.99 1 96 615 GLU A O 1
ATOM 4609 N N . GLU A 1 616 ? 13.773 -25.906 1.09 1 94.75 616 GLU A N 1
ATOM 4610 C CA . GLU A 1 616 ? 15.07 -25.469 1.582 1 94.75 616 GLU A CA 1
ATOM 4611 C C . GLU A 1 616 ? 14.914 -24.562 2.807 1 94.75 616 GLU A C 1
ATOM 4613 O O . GLU A 1 616 ? 15.703 -24.656 3.75 1 94.75 616 GLU A O 1
ATOM 4618 N N . GLU A 1 617 ? 13.953 -23.75 2.756 1 96.06 617 GLU A N 1
ATOM 4619 C CA . GLU A 1 617 ? 13.68 -22.859 3.881 1 96.06 617 GLU A CA 1
ATOM 4620 C C . GLU A 1 617 ? 13.289 -23.656 5.125 1 96.06 617 GLU A C 1
ATOM 4622 O O . GLU A 1 617 ? 13.703 -23.312 6.238 1 96.06 617 GLU A O 1
ATOM 4627 N N . LEU A 1 618 ? 12.477 -24.641 4.961 1 97.88 618 LEU A N 1
ATOM 4628 C CA . LEU A 1 618 ? 12.156 -25.516 6.078 1 97.88 618 LEU A CA 1
ATOM 4629 C C . LEU A 1 618 ? 13.414 -26.188 6.633 1 97.88 618 LEU A C 1
ATOM 4631 O O . LEU A 1 618 ? 13.594 -26.266 7.848 1 97.88 618 LEU A O 1
ATOM 4635 N N . GLY A 1 619 ? 14.242 -26.656 5.719 1 97.44 619 GLY A N 1
ATOM 4636 C CA . GLY A 1 619 ? 15.5 -27.25 6.145 1 97.44 619 GLY A CA 1
ATOM 4637 C C . GLY A 1 619 ? 16.344 -26.328 7 1 97.44 619 GLY A C 1
ATOM 4638 O O . GLY A 1 619 ? 16.906 -26.734 8.016 1 97.44 619 GLY A O 1
ATOM 4639 N N . GLN A 1 620 ? 16.438 -25.094 6.562 1 96.69 620 GLN A N 1
ATOM 4640 C CA . GLN A 1 620 ? 17.172 -24.094 7.328 1 96.69 620 GLN A CA 1
ATOM 4641 C C . GLN A 1 620 ? 16.578 -23.922 8.727 1 96.69 620 GLN A C 1
ATOM 4643 O O . GLN A 1 620 ? 17.312 -23.875 9.711 1 96.69 620 GLN A O 1
ATOM 4648 N N . TYR A 1 621 ? 15.312 -23.844 8.836 1 97.44 621 TYR A N 1
ATOM 4649 C CA . TYR A 1 621 ? 14.641 -23.75 10.125 1 97.44 621 TYR A CA 1
ATOM 4650 C C . TYR A 1 621 ? 14.969 -24.969 10.992 1 97.44 621 TYR A C 1
ATOM 4652 O O . TYR A 1 621 ? 15.242 -24.812 12.188 1 97.44 621 TYR A O 1
ATOM 4660 N N . MET A 1 622 ? 14.883 -26.203 10.414 1 96.69 622 MET A N 1
ATOM 4661 C CA . MET A 1 622 ? 15.156 -27.438 11.141 1 96.69 622 MET A CA 1
ATOM 4662 C C . MET A 1 622 ? 16.547 -27.406 11.758 1 96.69 622 MET A C 1
ATOM 4664 O O . MET A 1 622 ? 16.719 -27.703 12.938 1 96.69 622 MET A O 1
ATOM 4668 N N . ARG A 1 623 ? 17.5 -26.906 10.969 1 95.5 623 ARG A N 1
ATOM 4669 C CA . ARG A 1 623 ? 18.891 -26.859 11.43 1 95.5 623 ARG A CA 1
ATOM 4670 C C . ARG A 1 623 ? 19.047 -25.828 12.547 1 95.5 623 ARG A C 1
ATOM 4672 O O . ARG A 1 623 ? 19.688 -26.109 13.562 1 95.5 623 ARG A O 1
ATOM 4679 N N . GLU A 1 624 ? 18.469 -24.719 12.375 1 96.81 624 GLU A N 1
ATOM 4680 C CA . GLU A 1 624 ? 18.656 -23.594 13.297 1 96.81 624 GLU A CA 1
ATOM 4681 C C . GLU A 1 624 ? 17.922 -23.828 14.609 1 96.81 624 GLU A C 1
ATOM 4683 O O . GLU A 1 624 ? 18.375 -23.406 15.672 1 96.81 624 GLU A O 1
ATOM 4688 N N . SER A 1 625 ? 16.812 -24.5 14.578 1 95.31 625 SER A N 1
ATOM 4689 C CA . SER A 1 625 ? 15.969 -24.625 15.758 1 95.31 625 SER A CA 1
ATOM 4690 C C . SER A 1 625 ? 16.188 -25.953 16.469 1 95.31 625 SER A C 1
ATOM 4692 O O . SER A 1 625 ? 15.766 -26.125 17.625 1 95.31 625 SER A O 1
ATOM 4694 N N . GLY A 1 626 ? 16.812 -26.891 15.836 1 93.38 626 GLY A N 1
ATOM 4695 C CA . GLY A 1 626 ? 16.891 -28.234 16.391 1 93.38 626 GLY A CA 1
ATOM 4696 C C . GLY A 1 626 ? 15.539 -28.938 16.406 1 93.38 626 GLY A C 1
ATOM 4697 O O . GLY A 1 626 ? 15.18 -29.562 17.406 1 93.38 626 GLY A O 1
ATOM 4698 N N . PHE A 1 627 ? 14.773 -28.859 15.336 1 95.31 627 PHE A N 1
ATOM 4699 C CA . PHE A 1 627 ? 13.438 -29.438 15.195 1 95.31 627 PHE A CA 1
ATOM 4700 C C . PHE A 1 627 ? 13.438 -30.906 15.609 1 95.31 627 PHE A C 1
ATOM 4702 O O . PHE A 1 627 ? 14.273 -31.688 15.148 1 95.31 627 PHE A O 1
ATOM 4709 N N . GLU A 1 628 ? 12.5 -31.391 16.422 1 94.5 628 GLU A N 1
ATOM 4710 C CA . GLU A 1 628 ? 12.586 -32.625 17.188 1 94.5 628 GLU A CA 1
ATOM 4711 C C . GLU A 1 628 ? 11.984 -33.812 16.391 1 94.5 628 GLU A C 1
ATOM 4713 O O . GLU A 1 628 ? 12.25 -34.969 16.703 1 94.5 628 GLU A O 1
ATOM 4718 N N . LEU A 1 629 ? 11.18 -33.594 15.414 1 96.88 629 LEU A N 1
ATOM 4719 C CA . LEU A 1 629 ? 10.461 -34.656 14.727 1 96.88 629 LEU A CA 1
ATOM 4720 C C . LEU A 1 629 ? 11.211 -35.094 13.477 1 96.88 629 LEU A C 1
ATOM 4722 O O . LEU A 1 629 ? 11.805 -34.281 12.773 1 96.88 629 LEU A O 1
ATOM 4726 N N . PRO A 1 630 ? 11.219 -36.406 13.188 1 97 630 PRO A N 1
ATOM 4727 C CA . PRO A 1 630 ? 11.742 -36.844 11.891 1 97 630 PRO A CA 1
ATOM 4728 C C . PRO A 1 630 ? 10.93 -36.281 10.719 1 97 630 PRO A C 1
ATOM 4730 O O . PRO A 1 630 ? 9.695 -36.281 10.773 1 97 630 PRO A O 1
ATOM 4733 N N . VAL A 1 631 ? 11.633 -35.844 9.695 1 97.94 631 VAL A N 1
ATOM 4734 C CA . VAL A 1 631 ? 10.984 -35.219 8.539 1 97.94 631 VAL A CA 1
ATOM 4735 C C . VAL A 1 631 ? 11.367 -36 7.27 1 97.94 631 VAL A C 1
ATOM 4737 O O . VAL A 1 631 ? 12.555 -36.188 6.984 1 97.94 631 VAL A O 1
ATOM 4740 N N . PHE A 1 632 ? 10.398 -36.469 6.582 1 97.75 632 PHE A N 1
ATOM 4741 C CA . PHE A 1 632 ? 10.586 -37.094 5.289 1 97.75 632 PHE A CA 1
ATOM 4742 C C . PHE A 1 632 ? 10.242 -36.156 4.148 1 97.75 632 PHE A C 1
ATOM 4744 O O . PHE A 1 632 ? 9.289 -35.375 4.25 1 97.75 632 PHE A O 1
ATOM 4751 N N . GLY A 1 633 ? 11.023 -36.156 3.092 1 96.94 633 GLY A N 1
ATOM 4752 C CA . GLY A 1 633 ? 10.789 -35.25 1.976 1 96.94 633 GLY A CA 1
ATOM 4753 C C . GLY A 1 633 ? 10.719 -35.969 0.638 1 96.94 633 GLY A C 1
ATOM 4754 O O . GLY A 1 633 ? 11.547 -36.844 0.346 1 96.94 633 GLY A O 1
ATOM 4755 N N . PHE A 1 634 ? 9.727 -35.625 -0.143 1 96.25 634 PHE A N 1
ATOM 4756 C CA . PHE A 1 634 ? 9.562 -36.094 -1.522 1 96.25 634 PHE A CA 1
ATOM 4757 C C . PHE A 1 634 ? 9.414 -34.875 -2.461 1 96.25 634 PHE A C 1
ATOM 4759 O O . PHE A 1 634 ? 8.594 -34 -2.215 1 96.25 634 PHE A O 1
ATOM 4766 N N . ILE A 1 635 ? 10.195 -34.812 -3.541 1 95.25 635 ILE A N 1
ATOM 4767 C CA . ILE A 1 635 ? 10.109 -33.719 -4.516 1 95.25 635 ILE A CA 1
ATOM 4768 C C . ILE A 1 635 ? 9.641 -34.281 -5.859 1 95.25 635 ILE A C 1
ATOM 4770 O O . ILE A 1 635 ? 10.297 -35.156 -6.441 1 95.25 635 ILE A O 1
ATOM 4774 N N . ALA A 1 636 ? 8.555 -33.781 -6.32 1 94 636 ALA A N 1
ATOM 4775 C CA . ALA A 1 636 ? 8.039 -34.156 -7.637 1 94 636 ALA A CA 1
ATOM 4776 C C . ALA A 1 636 ? 8.602 -33.25 -8.727 1 94 636 ALA A C 1
ATOM 4778 O O . ALA A 1 636 ? 8.836 -32.062 -8.492 1 94 636 ALA A O 1
ATOM 4779 N N . GLY A 1 637 ? 8.781 -33.781 -9.938 1 92.88 637 GLY A N 1
ATOM 4780 C CA . GLY A 1 637 ? 9.203 -33 -11.102 1 92.88 637 GLY A CA 1
ATOM 4781 C C . GLY A 1 637 ? 10.711 -32.969 -11.281 1 92.88 637 GLY A C 1
ATOM 4782 O O . GLY A 1 637 ? 11.258 -32.031 -11.852 1 92.88 637 GLY A O 1
ATOM 4783 N N . ARG A 1 638 ? 11.375 -33.938 -10.812 1 91.44 638 ARG A N 1
ATOM 4784 C CA . ARG A 1 638 ? 12.836 -34.031 -10.867 1 91.44 638 ARG A CA 1
ATOM 4785 C C . ARG A 1 638 ? 13.328 -34.062 -12.312 1 91.44 638 ARG A C 1
ATOM 4787 O O . ARG A 1 638 ? 14.422 -33.562 -12.602 1 91.44 638 ARG A O 1
ATOM 4794 N N . THR A 1 639 ? 12.547 -34.531 -13.188 1 91.19 639 THR A N 1
ATOM 4795 C CA . THR A 1 639 ? 12.961 -34.688 -14.578 1 91.19 639 THR A CA 1
ATOM 4796 C C . THR A 1 639 ? 12.344 -33.594 -15.453 1 91.19 639 THR A C 1
ATOM 4798 O O . THR A 1 639 ? 12.375 -33.688 -16.688 1 91.19 639 THR A O 1
ATOM 4801 N N . ALA A 1 640 ? 11.727 -32.594 -14.875 1 89.44 640 ALA A N 1
ATOM 4802 C CA . ALA A 1 640 ? 11.086 -31.516 -15.617 1 89.44 640 ALA A CA 1
ATOM 4803 C C . ALA A 1 640 ? 12.086 -30.766 -16.484 1 89.44 640 ALA A C 1
ATOM 4805 O O . ALA A 1 640 ? 13.227 -30.531 -16.062 1 89.44 640 ALA A O 1
ATOM 4806 N N . PRO A 1 641 ? 11.656 -30.438 -17.703 1 85.19 641 PRO A N 1
ATOM 4807 C CA . PRO A 1 641 ? 12.531 -29.578 -18.516 1 85.19 641 PRO A CA 1
ATOM 4808 C C . PRO A 1 641 ? 12.688 -28.172 -17.938 1 85.19 641 PRO A C 1
ATOM 4810 O O . PRO A 1 641 ? 11.727 -27.609 -17.406 1 85.19 641 PRO A O 1
ATOM 4813 N N . PRO A 1 642 ? 13.844 -27.641 -18.016 1 81.94 642 PRO A N 1
ATOM 4814 C CA . PRO A 1 642 ? 14.055 -26.281 -17.5 1 81.94 642 PRO A CA 1
ATOM 4815 C C . PRO A 1 642 ? 13.188 -25.234 -18.188 1 81.94 642 PRO A C 1
ATOM 4817 O O . PRO A 1 642 ? 12.992 -25.297 -19.406 1 81.94 642 PRO A O 1
ATOM 4820 N N . GLY A 1 643 ? 12.633 -24.312 -17.438 1 78.81 643 GLY A N 1
ATOM 4821 C CA . GLY A 1 643 ? 11.961 -23.141 -17.984 1 78.81 643 GLY A CA 1
ATOM 4822 C C . GLY A 1 643 ? 10.5 -23.391 -18.297 1 78.81 643 GLY A C 1
ATOM 4823 O O . GLY A 1 643 ? 9.789 -22.469 -18.719 1 78.81 643 GLY A O 1
ATOM 4824 N N . LYS A 1 644 ? 10.047 -24.625 -18.109 1 81.75 644 LYS A N 1
ATOM 4825 C CA . LYS A 1 644 ? 8.648 -24.938 -18.375 1 81.75 644 LYS A CA 1
ATOM 4826 C C . LYS A 1 644 ? 7.848 -25.047 -17.078 1 81.75 644 LYS A C 1
ATOM 4828 O O . LYS A 1 644 ? 8.297 -25.688 -16.125 1 81.75 644 LYS A O 1
ATOM 4833 N N . ARG A 1 645 ? 6.711 -24.312 -17.094 1 83.12 645 ARG A N 1
ATOM 4834 C CA . ARG A 1 645 ? 5.801 -24.391 -15.961 1 83.12 645 ARG A CA 1
ATOM 4835 C C . ARG A 1 645 ? 4.891 -25.609 -16.062 1 83.12 645 ARG A C 1
ATOM 4837 O O . ARG A 1 645 ? 4.148 -25.75 -17.047 1 83.12 645 ARG A O 1
ATOM 4844 N N . LEU A 1 646 ? 4.941 -26.406 -15.062 1 87.19 646 LEU A N 1
ATOM 4845 C CA . LEU A 1 646 ? 4.184 -27.641 -15.148 1 87.19 646 LEU A CA 1
ATOM 4846 C C . LEU A 1 646 ? 2.932 -27.578 -14.281 1 87.19 646 LEU A C 1
ATOM 4848 O O . LEU A 1 646 ? 2.961 -27.984 -13.117 1 87.19 646 LEU A O 1
ATOM 4852 N N . GLY A 1 647 ? 1.865 -27.172 -14.75 1 83.38 647 GLY A N 1
ATOM 4853 C CA . GLY A 1 647 ? 0.553 -27.203 -14.125 1 83.38 647 GLY A CA 1
ATOM 4854 C C . GLY A 1 647 ? 0.383 -26.141 -13.055 1 83.38 647 GLY A C 1
ATOM 4855 O O . GLY A 1 647 ? -0.449 -25.234 -13.195 1 83.38 647 GLY A O 1
ATOM 4856 N N . HIS A 1 648 ? 1.242 -26.234 -12.023 1 81.31 648 HIS A N 1
ATOM 4857 C CA . HIS A 1 648 ? 1.225 -25.234 -10.969 1 81.31 648 HIS A CA 1
ATOM 4858 C C . HIS A 1 648 ? 2.004 -23.984 -11.383 1 81.31 648 HIS A C 1
ATOM 4860 O O . HIS A 1 648 ? 3.074 -24.094 -11.992 1 81.31 648 HIS A O 1
ATOM 4866 N N . ALA A 1 649 ? 1.454 -22.859 -10.945 1 81.06 649 ALA A N 1
ATOM 4867 C CA . ALA A 1 649 ? 2.113 -21.609 -11.297 1 81.06 649 ALA A CA 1
ATOM 4868 C C . ALA A 1 649 ? 3.512 -21.531 -10.688 1 81.06 649 ALA A C 1
ATOM 4870 O O . ALA A 1 649 ? 4.391 -20.844 -11.211 1 81.06 649 ALA A O 1
ATOM 4871 N N . GLY A 1 650 ? 3.715 -22.297 -9.68 1 82.12 650 GLY A N 1
ATOM 4872 C CA . GLY A 1 650 ? 5.004 -22.25 -9.008 1 82.12 650 GLY A CA 1
ATOM 4873 C C . GLY A 1 650 ? 5.934 -23.375 -9.438 1 82.12 650 GLY A C 1
ATOM 4874 O O . GLY A 1 650 ? 7.082 -23.438 -9 1 82.12 650 GLY A O 1
ATOM 4875 N N . ALA A 1 651 ? 5.516 -24.188 -10.258 1 81.62 651 ALA A N 1
ATOM 4876 C CA . ALA A 1 651 ? 6.281 -25.375 -10.617 1 81.62 651 ALA A CA 1
ATOM 4877 C C . ALA A 1 651 ? 7.125 -25.141 -11.867 1 81.62 651 ALA A C 1
ATOM 4879 O O . ALA A 1 651 ? 6.793 -25.625 -12.945 1 81.62 651 ALA A O 1
ATOM 4880 N N . ILE A 1 652 ? 8.227 -24.453 -11.664 1 75.81 652 ILE A N 1
ATOM 4881 C CA . ILE A 1 652 ? 9.125 -24.125 -12.766 1 75.81 652 ILE A CA 1
ATOM 4882 C C . ILE A 1 652 ? 10.57 -24.266 -12.305 1 75.81 652 ILE A C 1
ATOM 4884 O O . ILE A 1 652 ? 10.93 -23.797 -11.219 1 75.81 652 ILE A O 1
ATOM 4888 N N . LEU A 1 653 ? 11.258 -25.031 -13.039 1 72.38 653 LEU A N 1
ATOM 4889 C CA . LEU A 1 653 ? 12.688 -25.141 -12.758 1 72.38 653 LEU A CA 1
ATOM 4890 C C . LEU A 1 653 ? 13.445 -23.953 -13.344 1 72.38 653 LEU A C 1
ATOM 4892 O O . LEU A 1 653 ? 13.523 -23.812 -14.57 1 72.38 653 LEU A O 1
ATOM 4896 N N . GLU A 1 654 ? 13.938 -23.125 -12.492 1 68 654 GLU A N 1
ATOM 4897 C CA . GLU A 1 654 ? 14.695 -21.969 -12.977 1 68 654 GLU A CA 1
ATOM 4898 C C . GLU A 1 654 ? 16.125 -22.375 -13.352 1 68 654 GLU A C 1
ATOM 4900 O O . GLU A 1 654 ? 16.688 -23.312 -12.773 1 68 654 GLU A O 1
ATOM 4905 N N . LYS A 1 655 ? 16.938 -22.094 -14.461 1 57.66 655 LYS A N 1
ATOM 4906 C CA . LYS A 1 655 ? 18.25 -22.438 -14.984 1 57.66 655 LYS A CA 1
ATOM 4907 C C . LYS A 1 655 ? 19.344 -22.125 -13.961 1 57.66 655 LYS A C 1
ATOM 4909 O O . LYS A 1 655 ? 20.297 -22.875 -13.812 1 57.66 655 LYS A O 1
ATOM 4914 N N . GLY A 1 656 ? 19.25 -21.234 -13.07 1 55.94 656 GLY A N 1
ATOM 4915 C CA . GLY A 1 656 ? 20.391 -20.688 -12.352 1 55.94 656 GLY A CA 1
ATOM 4916 C C . GLY A 1 656 ? 20.516 -21.203 -10.93 1 55.94 656 GLY A C 1
ATOM 4917 O O . GLY A 1 656 ? 21.516 -20.969 -10.258 1 55.94 656 GLY A O 1
ATOM 4918 N N . ALA A 1 657 ? 19.656 -21.781 -10.375 1 53.12 657 ALA A N 1
ATOM 4919 C CA . ALA A 1 657 ? 19.766 -22.031 -8.938 1 53.12 657 ALA A CA 1
ATOM 4920 C C . ALA A 1 657 ? 20.25 -23.438 -8.656 1 53.12 657 ALA A C 1
ATOM 4922 O O . ALA A 1 657 ? 19.938 -24.016 -7.617 1 53.12 657 ALA A O 1
ATOM 4923 N N . GLY A 1 658 ? 21.328 -23.969 -9.539 1 59.5 658 GLY A N 1
ATOM 4924 C CA . GLY A 1 658 ? 21.969 -25.266 -9.328 1 59.5 658 GLY A CA 1
ATOM 4925 C C . GLY A 1 658 ? 21.031 -26.438 -9.617 1 59.5 658 GLY A C 1
ATOM 4926 O O . GLY A 1 658 ? 21.453 -27.594 -9.57 1 59.5 658 GLY A O 1
ATOM 4927 N N . GLY A 1 659 ? 19.734 -26.141 -10 1 74.12 659 GLY A N 1
ATOM 4928 C CA . GLY A 1 659 ? 18.828 -27.172 -10.469 1 74.12 659 GLY A CA 1
ATOM 4929 C C . GLY A 1 659 ? 18.234 -28.016 -9.344 1 74.12 659 GLY A C 1
ATOM 4930 O O . GLY A 1 659 ? 18.266 -27.609 -8.18 1 74.12 659 GLY A O 1
ATOM 4931 N N . ILE A 1 660 ? 17.672 -29.203 -9.586 1 86.81 660 ILE A N 1
ATOM 4932 C CA . ILE A 1 660 ? 16.969 -30.109 -8.672 1 86.81 660 ILE A CA 1
ATOM 4933 C C . ILE A 1 660 ? 17.969 -30.766 -7.727 1 86.81 660 ILE A C 1
ATOM 4935 O O . ILE A 1 660 ? 17.641 -31.016 -6.562 1 86.81 660 ILE A O 1
ATOM 4939 N N . GLU A 1 661 ? 19.172 -30.984 -8.18 1 88.75 661 GLU A N 1
ATOM 4940 C CA . GLU A 1 661 ? 20.188 -31.641 -7.363 1 88.75 661 GLU A CA 1
ATOM 4941 C C . GLU A 1 661 ? 20.578 -30.766 -6.164 1 88.75 661 GLU A C 1
ATOM 4943 O O . GLU A 1 661 ? 20.781 -31.281 -5.062 1 88.75 661 GLU A O 1
ATOM 4948 N N . VAL A 1 662 ? 20.703 -29.531 -6.387 1 89.88 662 VAL A N 1
ATOM 4949 C CA . VAL A 1 662 ? 21.078 -28.609 -5.328 1 89.88 662 VAL A CA 1
ATOM 4950 C C . VAL A 1 662 ? 19.984 -28.578 -4.258 1 89.88 662 VAL A C 1
ATOM 4952 O O . VAL A 1 662 ? 20.281 -28.547 -3.062 1 89.88 662 VAL A O 1
ATOM 4955 N N . LYS A 1 663 ? 18.797 -28.562 -4.66 1 90.75 663 LYS A N 1
ATOM 4956 C CA . LYS A 1 663 ? 17.672 -28.578 -3.736 1 90.75 663 LYS A CA 1
ATOM 4957 C C . LYS A 1 663 ? 17.672 -29.844 -2.883 1 90.75 663 LYS A C 1
ATOM 4959 O O . LYS A 1 663 ? 17.547 -29.766 -1.658 1 90.75 663 LYS A O 1
ATOM 4964 N N . LEU A 1 664 ? 17.875 -31.016 -3.486 1 93.69 664 LEU A N 1
ATOM 4965 C CA . LEU A 1 664 ? 17.875 -32.312 -2.777 1 93.69 664 LEU A CA 1
ATOM 4966 C C . LEU A 1 664 ? 19.031 -32.375 -1.799 1 93.69 664 LEU A C 1
ATOM 4968 O O . LEU A 1 664 ? 18.875 -32.875 -0.678 1 93.69 664 LEU A O 1
ATOM 4972 N N . GLN A 1 665 ? 20.156 -31.891 -2.293 1 93.94 665 GLN A N 1
ATOM 4973 C CA . GLN A 1 665 ? 21.312 -31.875 -1.417 1 93.94 665 GLN A CA 1
ATOM 4974 C C . GLN A 1 665 ? 21.094 -30.984 -0.202 1 93.94 665 GLN A C 1
ATOM 4976 O O . GLN A 1 665 ? 21.438 -31.359 0.921 1 93.94 665 GLN A O 1
ATOM 4981 N N . ALA A 1 666 ? 20.547 -29.828 -0.468 1 93.69 666 ALA A N 1
ATOM 4982 C CA . ALA A 1 666 ? 20.25 -28.906 0.625 1 93.69 666 ALA A CA 1
ATOM 4983 C C . ALA A 1 666 ? 19.281 -29.531 1.623 1 93.69 666 ALA A C 1
ATOM 4985 O O . ALA A 1 666 ? 19.422 -29.359 2.834 1 93.69 666 ALA A O 1
ATOM 4986 N N . MET A 1 667 ? 18.328 -30.234 1.164 1 95.25 667 MET A N 1
ATOM 4987 C CA . MET A 1 667 ? 17.344 -30.922 2.016 1 95.25 667 MET A CA 1
ATOM 4988 C C . MET A 1 667 ? 18.016 -32.031 2.824 1 95.25 667 MET A C 1
ATOM 4990 O O . MET A 1 667 ? 17.844 -32.094 4.043 1 95.25 667 MET A O 1
ATOM 4994 N N . ALA A 1 668 ? 18.812 -32.781 2.146 1 95.38 668 ALA A N 1
ATOM 4995 C CA . ALA A 1 668 ? 19.516 -33.875 2.824 1 95.38 668 ALA A CA 1
ATOM 4996 C C . ALA A 1 668 ? 20.422 -33.312 3.922 1 95.38 668 ALA A C 1
ATOM 4998 O O . ALA A 1 668 ? 20.438 -33.844 5.035 1 95.38 668 ALA A O 1
ATOM 4999 N N . ASP A 1 669 ? 21.109 -32.281 3.582 1 94.5 669 ASP A N 1
ATOM 5000 C CA . ASP A 1 669 ? 22.047 -31.672 4.512 1 94.5 669 ASP A CA 1
ATOM 5001 C C . ASP A 1 669 ? 21.328 -31.094 5.723 1 94.5 669 ASP A C 1
ATOM 5003 O O . ASP A 1 669 ? 21.922 -30.906 6.781 1 94.5 669 ASP A O 1
ATOM 5007 N N . SER A 1 670 ? 20.047 -30.828 5.566 1 95.5 670 SER A N 1
ATOM 5008 C CA . SER A 1 670 ? 19.281 -30.188 6.629 1 95.5 670 SER A CA 1
ATOM 5009 C C . SER A 1 670 ? 18.594 -31.219 7.512 1 95.5 670 SER A C 1
ATOM 5011 O O . SER A 1 670 ? 17.891 -30.859 8.461 1 95.5 670 SER A O 1
ATOM 5013 N N . GLY A 1 671 ? 18.719 -32.5 7.125 1 94.31 671 GLY A N 1
ATOM 5014 C CA . GLY A 1 671 ? 18.203 -33.531 8 1 94.31 671 GLY A CA 1
ATOM 5015 C C . GLY A 1 671 ? 16.969 -34.219 7.445 1 94.31 671 GLY A C 1
ATOM 5016 O O . GLY A 1 671 ? 16.375 -35.094 8.102 1 94.31 671 GLY A O 1
ATOM 5017 N N . PHE A 1 672 ? 16.578 -33.906 6.262 1 96.12 672 PHE A N 1
ATOM 5018 C CA . PHE A 1 672 ? 15.477 -34.594 5.613 1 96.12 672 PHE A CA 1
ATOM 5019 C C . PHE A 1 672 ? 15.844 -36.062 5.332 1 96.12 672 PHE A C 1
ATOM 5021 O O . PHE A 1 672 ? 16.969 -36.344 4.941 1 96.12 672 PHE A O 1
ATOM 5028 N N . HIS A 1 673 ? 14.945 -36.906 5.539 1 96.06 673 HIS A N 1
ATOM 5029 C CA . HIS A 1 673 ? 14.992 -38.25 4.918 1 96.06 673 HIS A CA 1
ATOM 5030 C C . HIS A 1 673 ? 14.328 -38.219 3.547 1 96.06 673 HIS A C 1
ATOM 5032 O O . HIS A 1 673 ? 13.102 -38.219 3.449 1 96.06 673 HIS A O 1
ATOM 5038 N N . LEU A 1 674 ? 15.094 -38.281 2.547 1 95.5 674 LEU A N 1
ATOM 5039 C CA . LEU A 1 674 ? 14.57 -38.125 1.193 1 95.5 674 LEU A CA 1
ATOM 5040 C C . LEU A 1 674 ? 13.953 -39.438 0.691 1 95.5 674 LEU A C 1
ATOM 5042 O O . LEU A 1 674 ? 14.492 -40.5 0.933 1 95.5 674 LEU A O 1
ATOM 5046 N N . ILE A 1 675 ? 12.789 -39.25 0.145 1 93.94 675 ILE A N 1
ATOM 5047 C CA . ILE A 1 675 ? 12.062 -40.344 -0.478 1 93.94 675 ILE A CA 1
ATOM 5048 C C . ILE A 1 675 ? 12.117 -40.188 -1.997 1 93.94 675 ILE A C 1
ATOM 5050 O O . ILE A 1 675 ? 11.711 -39.188 -2.545 1 93.94 675 ILE A O 1
ATOM 5054 N N . ASP A 1 676 ? 12.531 -41.25 -2.674 1 89.81 676 ASP A N 1
ATOM 5055 C CA . ASP A 1 676 ? 12.742 -41.156 -4.117 1 89.81 676 ASP A CA 1
ATOM 5056 C C . ASP A 1 676 ? 11.508 -41.656 -4.875 1 89.81 676 ASP A C 1
ATOM 5058 O O . ASP A 1 676 ? 11.281 -41.25 -6.02 1 89.81 676 ASP A O 1
ATOM 5062 N N . ASP A 1 677 ? 10.852 -42.531 -4.199 1 87.62 677 ASP A N 1
ATOM 5063 C CA . ASP A 1 677 ? 9.672 -43.156 -4.801 1 87.62 677 ASP A CA 1
ATOM 5064 C C . ASP A 1 677 ? 8.508 -43.188 -3.812 1 87.62 677 ASP A C 1
ATOM 5066 O O . ASP A 1 677 ? 8.695 -43.5 -2.635 1 87.62 677 ASP A O 1
ATOM 5070 N N . LEU A 1 678 ? 7.363 -42.906 -4.324 1 87.94 678 LEU A N 1
ATOM 5071 C CA . LEU A 1 678 ? 6.176 -42.844 -3.48 1 87.94 678 LEU A CA 1
ATOM 5072 C C . LEU A 1 678 ? 5.941 -44.156 -2.75 1 87.94 678 LEU A C 1
ATOM 5074 O O . LEU A 1 678 ? 5.406 -44.188 -1.641 1 87.94 678 LEU A O 1
ATOM 5078 N N . ASP A 1 679 ? 6.375 -45.188 -3.344 1 87.06 679 ASP A N 1
ATOM 5079 C CA . ASP A 1 679 ? 6.172 -46.531 -2.768 1 87.06 679 ASP A CA 1
ATOM 5080 C C . ASP A 1 679 ? 6.984 -46.688 -1.487 1 87.06 679 ASP A C 1
ATOM 5082 O O . ASP A 1 679 ? 6.688 -47.562 -0.671 1 87.06 679 ASP A O 1
ATOM 5086 N N . GLN A 1 680 ? 7.91 -45.906 -1.283 1 91 680 GLN A N 1
ATOM 5087 C CA . GLN A 1 680 ? 8.82 -46.031 -0.148 1 91 680 GLN A CA 1
ATOM 5088 C C . GLN A 1 680 ? 8.281 -45.281 1.073 1 91 680 GLN A C 1
ATOM 5090 O O . GLN A 1 680 ? 8.75 -45.5 2.193 1 91 680 GLN A O 1
ATOM 5095 N N . ILE A 1 681 ? 7.293 -44.5 0.947 1 94.31 681 ILE A N 1
ATOM 5096 C CA . ILE A 1 681 ? 6.879 -43.531 1.977 1 94.31 681 ILE A CA 1
ATOM 5097 C C . ILE A 1 681 ? 6.461 -44.312 3.236 1 94.31 681 ILE A C 1
ATOM 5099 O O . ILE A 1 681 ? 6.984 -44.031 4.324 1 94.31 681 ILE A O 1
ATOM 5103 N N . ALA A 1 682 ? 5.566 -45.25 3.098 1 95.56 682 ALA A N 1
ATOM 5104 C CA . ALA A 1 682 ? 5.02 -45.938 4.254 1 95.56 682 ALA A CA 1
ATOM 5105 C C . ALA A 1 682 ? 6.109 -46.719 4.992 1 95.56 682 ALA A C 1
ATOM 5107 O O . ALA A 1 682 ? 6.172 -46.688 6.223 1 95.56 682 ALA A O 1
ATOM 5108 N N . GLY A 1 683 ? 6.945 -47.406 4.219 1 95.5 683 GLY A N 1
ATOM 5109 C CA . GLY A 1 683 ? 8.023 -48.156 4.832 1 95.5 683 GLY A CA 1
ATOM 5110 C C . GLY A 1 683 ? 9.023 -47.281 5.57 1 95.5 683 GLY A C 1
ATOM 5111 O O . GLY A 1 683 ? 9.461 -47.656 6.668 1 95.5 683 GLY A O 1
ATOM 5112 N N . ALA A 1 684 ? 9.359 -46.219 4.992 1 94.69 684 ALA A N 1
ATOM 5113 C CA . ALA A 1 684 ? 10.312 -45.281 5.602 1 94.69 684 ALA A CA 1
ATOM 5114 C C . ALA A 1 684 ? 9.758 -44.688 6.891 1 94.69 684 ALA A C 1
ATOM 5116 O O . ALA A 1 684 ? 10.461 -44.625 7.906 1 94.69 684 ALA A O 1
ATOM 5117 N N . VAL A 1 685 ? 8.539 -44.281 6.867 1 97.19 685 VAL A N 1
ATOM 5118 C CA . VAL A 1 685 ? 7.902 -43.625 8.016 1 97.19 685 VAL A CA 1
ATOM 5119 C C . VAL A 1 685 ? 7.746 -44.656 9.148 1 97.19 685 VAL A C 1
ATOM 5121 O O . VAL A 1 685 ? 7.934 -44.312 10.32 1 97.19 685 VAL A O 1
ATOM 5124 N N . ALA A 1 686 ? 7.461 -45.875 8.836 1 96.88 686 ALA A N 1
ATOM 5125 C CA . ALA A 1 686 ? 7.262 -46.938 9.828 1 96.88 686 ALA A CA 1
ATOM 5126 C C . ALA A 1 686 ? 8.516 -47.125 10.68 1 96.88 686 ALA A C 1
ATOM 5128 O O . ALA A 1 686 ? 8.422 -47.438 11.867 1 96.88 686 ALA A O 1
ATOM 5129 N N . GLN A 1 687 ? 9.594 -46.844 10.125 1 95.62 687 GLN A N 1
ATOM 5130 C CA . GLN A 1 687 ? 10.867 -47.094 10.797 1 95.62 687 GLN A CA 1
ATOM 5131 C C . GLN A 1 687 ? 11.062 -46.125 11.977 1 95.62 687 GLN A C 1
ATOM 5133 O O . GLN A 1 687 ? 11.844 -46.438 12.891 1 95.62 687 GLN A O 1
ATOM 5138 N N . VAL A 1 688 ? 10.391 -45.094 11.992 1 95.69 688 VAL A N 1
ATOM 5139 C CA . VAL A 1 688 ? 10.648 -44.094 13.031 1 95.69 688 VAL A CA 1
ATOM 5140 C C . VAL A 1 688 ? 9.477 -44.062 14.016 1 95.69 688 VAL A C 1
ATOM 5142 O O . VAL A 1 688 ? 9.477 -43.25 14.953 1 95.69 688 VAL A O 1
ATOM 5145 N N . LEU A 1 689 ? 8.453 -44.812 13.727 1 94.75 689 LEU A N 1
ATOM 5146 C CA . LEU A 1 689 ? 7.285 -44.812 14.594 1 94.75 689 LEU A CA 1
ATOM 5147 C C . LEU A 1 689 ? 7.367 -45.969 15.594 1 94.75 689 LEU A C 1
ATOM 5149 O O . LEU A 1 689 ? 6.797 -45.906 16.688 1 94.75 689 LEU A O 1
ATOM 5153 N N . MET B 1 1 ? -8.875 24.031 3.16 1 93 1 MET B N 1
ATOM 5154 C CA . MET B 1 1 ? -9.898 24.844 2.514 1 93 1 MET B CA 1
ATOM 5155 C C . MET B 1 1 ? -11.266 24.172 2.578 1 93 1 MET B C 1
ATOM 5157 O O . MET B 1 1 ? -11.445 23.078 2.045 1 93 1 MET B O 1
ATOM 5161 N N . LYS B 1 2 ? -12.164 24.812 3.195 1 94.56 2 LYS B N 1
ATOM 5162 C CA . LYS B 1 2 ? -13.531 24.328 3.275 1 94.56 2 LYS B CA 1
ATOM 5163 C C . LYS B 1 2 ? -14.359 24.797 2.082 1 94.56 2 LYS B C 1
ATOM 5165 O O . LYS B 1 2 ? -14.25 25.953 1.67 1 94.56 2 LYS B O 1
ATOM 5170 N N . LEU B 1 3 ? -15.086 23.859 1.566 1 97.81 3 LEU B N 1
ATOM 5171 C CA . LEU B 1 3 ? -15.961 24.219 0.451 1 97.81 3 LEU B CA 1
ATOM 5172 C C . LEU B 1 3 ? -17.406 24.359 0.916 1 97.81 3 LEU B C 1
ATOM 5174 O O . LEU B 1 3 ? -17.859 23.594 1.777 1 97.81 3 LEU B O 1
ATOM 5178 N N . ASN B 1 4 ? -18.094 25.406 0.36 1 97.31 4 ASN B N 1
ATOM 5179 C CA . ASN B 1 4 ? -19.547 25.422 0.537 1 97.31 4 ASN B CA 1
ATOM 5180 C C . ASN B 1 4 ? -20.203 24.312 -0.274 1 97.31 4 ASN B C 1
ATOM 5182 O O . ASN B 1 4 ? -19.531 23.562 -0.984 1 97.31 4 ASN B O 1
ATOM 5186 N N . GLU B 1 5 ? -21.484 24.141 -0.112 1 97.94 5 GLU B N 1
ATOM 5187 C CA . GLU B 1 5 ? -22.188 23.031 -0.752 1 97.94 5 GLU B CA 1
ATOM 5188 C C . GLU B 1 5 ? -22.078 23.109 -2.271 1 97.94 5 GLU B C 1
ATOM 5190 O O . GLU B 1 5 ? -21.891 22.094 -2.943 1 97.94 5 GLU B O 1
ATOM 5195 N N . HIS B 1 6 ? -22.219 24.297 -2.834 1 98.19 6 HIS B N 1
ATOM 5196 C CA . HIS B 1 6 ? -22.172 24.469 -4.281 1 98.19 6 HIS B CA 1
ATOM 5197 C C . HIS B 1 6 ? -20.859 23.953 -4.855 1 98.19 6 HIS B C 1
ATOM 5199 O O . HIS B 1 6 ? -20.844 23.188 -5.816 1 98.19 6 HIS B O 1
ATOM 5205 N N . ASN B 1 7 ? -19.828 24.375 -4.281 1 98.31 7 ASN B N 1
ATOM 5206 C CA . ASN B 1 7 ? -18.5 23.984 -4.77 1 98.31 7 ASN B CA 1
ATOM 5207 C C . ASN B 1 7 ? -18.203 22.516 -4.441 1 98.31 7 ASN B C 1
ATOM 5209 O O . ASN B 1 7 ? -17.5 21.844 -5.191 1 98.31 7 ASN B O 1
ATOM 5213 N N . SER B 1 8 ? -18.703 22.031 -3.287 1 98.56 8 SER B N 1
ATOM 5214 C CA . SER B 1 8 ? -18.609 20.609 -3.004 1 98.56 8 SER B CA 1
ATOM 5215 C C . SER B 1 8 ? -19.266 19.781 -4.098 1 98.56 8 SER B C 1
ATOM 5217 O O . SER B 1 8 ? -18.703 18.797 -4.574 1 98.56 8 SER B O 1
ATOM 5219 N N . LYS B 1 9 ? -20.438 20.203 -4.516 1 98.56 9 LYS B N 1
ATOM 5220 C CA . LYS B 1 9 ? -21.172 19.484 -5.543 1 98.56 9 LYS B CA 1
ATOM 5221 C C . LYS B 1 9 ? -20.484 19.594 -6.902 1 98.56 9 LYS B C 1
ATOM 5223 O O . LYS B 1 9 ? -20.531 18.656 -7.703 1 98.56 9 LYS B O 1
ATOM 5228 N N . ARG B 1 10 ? -19.906 20.734 -7.164 1 98.19 10 ARG B N 1
ATOM 5229 C CA . ARG B 1 10 ? -19.125 20.875 -8.391 1 98.19 10 ARG B CA 1
ATOM 5230 C C . ARG B 1 10 ? -17.984 19.859 -8.422 1 98.19 10 ARG B C 1
ATOM 5232 O O . ARG B 1 10 ? -17.75 19.203 -9.453 1 98.19 10 ARG B O 1
ATOM 5239 N N . LEU B 1 11 ? -17.281 19.75 -7.301 1 98.56 11 LEU B N 1
ATOM 5240 C CA . LEU B 1 11 ? -16.203 18.781 -7.203 1 98.56 11 LEU B CA 1
ATOM 5241 C C . LEU B 1 11 ? -16.734 17.359 -7.344 1 98.56 11 LEU B C 1
ATOM 5243 O O . LEU B 1 11 ? -16.125 16.531 -8.023 1 98.56 11 LEU B O 1
ATOM 5247 N N . PHE B 1 12 ? -17.859 17.031 -6.695 1 98.75 12 PHE B N 1
ATOM 5248 C CA . PHE B 1 12 ? -18.484 15.719 -6.805 1 98.75 12 PHE B CA 1
ATOM 5249 C C . PHE B 1 12 ? -18.828 15.406 -8.258 1 98.75 12 PHE B C 1
ATOM 5251 O O . PHE B 1 12 ? -18.578 14.297 -8.734 1 98.75 12 PHE B O 1
ATOM 5258 N N . LYS B 1 13 ? -19.375 16.375 -8.969 1 98.38 13 LYS B N 1
ATOM 5259 C CA . LYS B 1 13 ? -19.734 16.188 -10.367 1 98.38 13 LYS B CA 1
ATOM 5260 C C . LYS B 1 13 ? -18.5 15.836 -11.211 1 98.38 13 LYS B C 1
ATOM 5262 O O . LYS B 1 13 ? -18.547 14.906 -12.016 1 98.38 13 LYS B O 1
ATOM 5267 N N . GLU B 1 14 ? -17.484 16.578 -10.969 1 98.19 14 GLU B N 1
ATOM 5268 C CA . GLU B 1 14 ? -16.234 16.312 -11.688 1 98.19 14 GLU B CA 1
ATOM 5269 C C . GLU B 1 14 ? -15.703 14.914 -11.383 1 98.19 14 GLU B C 1
ATOM 5271 O O . GLU B 1 14 ? -15.039 14.297 -12.219 1 98.19 14 GLU B O 1
ATOM 5276 N N . ALA B 1 15 ? -16 14.398 -10.203 1 98.19 15 ALA B N 1
ATOM 5277 C CA . ALA B 1 15 ? -15.531 13.086 -9.766 1 98.19 15 ALA B CA 1
ATOM 5278 C C . ALA B 1 15 ? -16.469 11.977 -10.227 1 98.19 15 ALA B C 1
ATOM 5280 O O . ALA B 1 15 ? -16.234 10.797 -9.953 1 98.19 15 ALA B O 1
ATOM 5281 N N . GLY B 1 16 ? -17.562 12.289 -10.859 1 98.06 16 GLY B N 1
ATOM 5282 C CA . GLY B 1 16 ? -18.5 11.305 -11.367 1 98.06 16 GLY B CA 1
ATOM 5283 C C . GLY B 1 16 ? -19.578 10.93 -10.367 1 98.06 16 GLY B C 1
ATOM 5284 O O . GLY B 1 16 ? -20.219 9.891 -10.5 1 98.06 16 GLY B O 1
ATOM 5285 N N . ILE B 1 17 ? -19.781 11.688 -9.336 1 98.56 17 ILE B N 1
ATOM 5286 C CA . ILE B 1 17 ? -20.844 11.484 -8.359 1 98.56 17 ILE B CA 1
ATOM 5287 C C . ILE B 1 17 ? -22.078 12.281 -8.773 1 98.56 17 ILE B C 1
ATOM 5289 O O . ILE B 1 17 ? -22 13.477 -9.039 1 98.56 17 ILE B O 1
ATOM 5293 N N . PRO B 1 18 ? -23.203 11.672 -8.82 1 98.38 18 PRO B N 1
ATOM 5294 C CA . PRO B 1 18 ? -24.406 12.383 -9.242 1 98.38 18 PRO B CA 1
ATOM 5295 C C . PRO B 1 18 ? -24.828 13.469 -8.25 1 98.38 18 PRO B C 1
ATOM 5297 O O . PRO B 1 18 ? -24.953 13.203 -7.051 1 98.38 18 PRO B O 1
ATOM 5300 N N . VAL B 1 19 ? -25.062 14.648 -8.734 1 98.38 19 VAL B N 1
ATOM 5301 C CA . VAL B 1 19 ? -25.516 15.789 -7.953 1 98.38 19 VAL B CA 1
ATOM 5302 C C . VAL B 1 19 ? -26.609 16.531 -8.727 1 98.38 19 VAL B C 1
ATOM 5304 O O . VAL B 1 19 ? -26.672 16.453 -9.953 1 98.38 19 VAL B O 1
ATOM 5307 N N . PRO B 1 20 ? -27.5 17.25 -8.008 1 97.44 20 PRO B N 1
ATOM 5308 C CA . PRO B 1 20 ? -28.453 18.094 -8.742 1 97.44 20 PRO B CA 1
ATOM 5309 C C . PRO B 1 20 ? -27.766 19.219 -9.516 1 97.44 20 PRO B C 1
ATOM 5311 O O . PRO B 1 20 ? -26.781 19.781 -9.047 1 97.44 20 PRO B O 1
ATOM 5314 N N . ARG B 1 21 ? -28.406 19.516 -10.633 1 94 21 ARG B N 1
ATOM 5315 C CA . ARG B 1 21 ? -27.969 20.719 -11.32 1 94 21 ARG B CA 1
ATOM 5316 C C . ARG B 1 21 ? -28.312 21.969 -10.516 1 94 21 ARG B C 1
ATOM 5318 O O . ARG B 1 21 ? -29.391 22.047 -9.922 1 94 21 ARG B O 1
ATOM 5325 N N . GLY B 1 22 ? -27.391 22.797 -10.305 1 96.06 22 GLY B N 1
ATOM 5326 C CA . GLY B 1 22 ? -27.672 23.984 -9.508 1 96.06 22 GLY B CA 1
ATOM 5327 C C . GLY B 1 22 ? -26.969 25.234 -10.023 1 96.06 22 GLY B C 1
ATOM 5328 O O . GLY B 1 22 ? -26.062 25.141 -10.844 1 96.06 22 GLY B O 1
ATOM 5329 N N . THR B 1 23 ? -27.516 26.344 -9.656 1 96.56 23 THR B N 1
ATOM 5330 C CA . THR B 1 23 ? -26.938 27.641 -9.969 1 96.56 23 THR B CA 1
ATOM 5331 C C . THR B 1 23 ? -26.703 28.453 -8.695 1 96.56 23 THR B C 1
ATOM 5333 O O . THR B 1 23 ? -27.453 28.344 -7.734 1 96.56 23 THR B O 1
ATOM 5336 N N . LEU B 1 24 ? -25.656 29.203 -8.758 1 97.12 24 LEU B N 1
ATOM 5337 C CA . LEU B 1 24 ? -25.281 30.031 -7.605 1 97.12 24 LEU B CA 1
ATOM 5338 C C . LEU B 1 24 ? -25.688 31.484 -7.828 1 97.12 24 LEU B C 1
ATOM 5340 O O . LEU B 1 24 ? -25.469 32.031 -8.906 1 97.12 24 LEU B O 1
ATOM 5344 N N . LEU B 1 25 ? -26.312 32.094 -6.805 1 96.94 25 LEU B N 1
ATOM 5345 C CA . LEU B 1 25 ? -26.766 33.469 -6.883 1 96.94 25 LEU B CA 1
ATOM 5346 C C . LEU B 1 25 ? -26.172 34.312 -5.754 1 96.94 25 LEU B C 1
ATOM 5348 O O . LEU B 1 25 ? -25.984 33.812 -4.637 1 96.94 25 LEU B O 1
ATOM 5352 N N . GLY B 1 26 ? -25.859 35.562 -6.078 1 95.44 26 GLY B N 1
ATOM 5353 C CA . GLY B 1 26 ? -25.531 36.562 -5.07 1 95.44 26 GLY B CA 1
ATOM 5354 C C . GLY B 1 26 ? -26.672 37.531 -4.809 1 95.44 26 GLY B C 1
ATOM 5355 O O . GLY B 1 26 ? -27.719 37.469 -5.457 1 95.44 26 GLY B O 1
ATOM 5356 N N . PRO B 1 27 ? -26.328 38.375 -3.865 1 91.62 27 PRO B N 1
ATOM 5357 C CA . PRO B 1 27 ? -27.359 39.375 -3.586 1 91.62 27 PRO B CA 1
ATOM 5358 C C . PRO B 1 27 ? -27.703 40.219 -4.809 1 91.62 27 PRO B C 1
ATOM 5360 O O . PRO B 1 27 ? -26.812 40.688 -5.52 1 91.62 27 PRO B O 1
ATOM 5363 N N . GLY B 1 28 ? -29 40.438 -5.117 1 90 28 GLY B N 1
ATOM 5364 C CA . GLY B 1 28 ? -29.438 41.25 -6.223 1 90 28 GLY B CA 1
ATOM 5365 C C . GLY B 1 28 ? -29.578 40.5 -7.523 1 90 28 GLY B C 1
ATOM 5366 O O . GLY B 1 28 ? -30.203 41 -8.469 1 90 28 GLY B O 1
ATOM 5367 N N . ASP B 1 29 ? -29.047 39.344 -7.574 1 93.19 29 ASP B N 1
ATOM 5368 C CA . ASP B 1 29 ? -29.188 38.531 -8.781 1 93.19 29 ASP B CA 1
ATOM 5369 C C . ASP B 1 29 ? -30.641 38.125 -9.008 1 93.19 29 ASP B C 1
ATOM 5371 O O . ASP B 1 29 ? -31.359 37.875 -8.055 1 93.19 29 ASP B O 1
ATOM 5375 N N . GLU B 1 30 ? -31 38.094 -10.281 1 91 30 GLU B N 1
ATOM 5376 C CA . GLU B 1 30 ? -32.312 37.562 -10.633 1 91 30 GLU B CA 1
ATOM 5377 C C . GLU B 1 30 ? -32.25 36.062 -10.828 1 91 30 GLU B C 1
ATOM 5379 O O . GLU B 1 30 ? -31.391 35.531 -11.539 1 91 30 GLU B O 1
ATOM 5384 N N . PRO B 1 31 ? -33.156 35.406 -10.156 1 93.5 31 PRO B N 1
ATOM 5385 C CA . PRO B 1 31 ? -33.125 33.938 -10.312 1 93.5 31 PRO B CA 1
ATOM 5386 C C . PRO B 1 31 ? -33.625 33.5 -11.688 1 93.5 31 PRO B C 1
ATOM 5388 O O . PRO B 1 31 ? -34.812 33.719 -12.023 1 93.5 31 PRO B O 1
ATOM 5391 N N . ALA B 1 32 ? -32.75 32.938 -12.523 1 91 32 ALA B N 1
ATOM 5392 C CA . ALA B 1 32 ? -33.125 32.406 -13.836 1 91 32 ALA B CA 1
ATOM 5393 C C . ALA B 1 32 ? -32.375 31.094 -14.109 1 91 32 ALA B C 1
ATOM 5395 O O . ALA B 1 32 ? -31.641 30.984 -15.094 1 91 32 ALA B O 1
ATOM 5396 N N . PRO B 1 33 ? -32.688 30.125 -13.281 1 93 33 PRO B N 1
ATOM 5397 C CA . PRO B 1 33 ? -32 28.844 -13.516 1 93 33 PRO B CA 1
ATOM 5398 C C . PRO B 1 33 ? -32.531 28.094 -14.727 1 93 33 PRO B C 1
ATOM 5400 O O . PRO B 1 33 ? -33.688 28.328 -15.148 1 93 33 PRO B O 1
ATOM 5403 N N . PRO B 1 34 ? -31.719 27.203 -15.375 1 93.62 34 PRO B N 1
ATOM 5404 C CA . PRO B 1 34 ? -32.125 26.469 -16.578 1 93.62 34 PRO B CA 1
ATOM 5405 C C . PRO B 1 34 ? -32.938 25.219 -16.266 1 93.62 34 PRO B C 1
ATOM 5407 O O . PRO B 1 34 ? -32.75 24.188 -16.922 1 93.62 34 PRO B O 1
ATOM 5410 N N . PHE B 1 35 ? -33.719 25.203 -15.219 1 94.81 35 PHE B N 1
ATOM 5411 C CA . PHE B 1 35 ? -34.594 24.094 -14.867 1 94.81 35 PHE B CA 1
ATOM 5412 C C . PHE B 1 35 ? -35.906 24.578 -14.297 1 94.81 35 PHE B C 1
ATOM 5414 O O . PHE B 1 35 ? -36 25.734 -13.875 1 94.81 35 PHE B O 1
ATOM 5421 N N . ALA B 1 36 ? -36.875 23.75 -14.305 1 94.31 36 ALA B N 1
ATOM 5422 C CA . ALA B 1 36 ? -38.25 24.125 -13.992 1 94.31 36 ALA B CA 1
ATOM 5423 C C . ALA B 1 36 ? -38.5 24.125 -12.484 1 94.31 36 ALA B C 1
ATOM 5425 O O . ALA B 1 36 ? -37.75 23.516 -11.727 1 94.31 36 ALA B O 1
ATOM 5426 N N . LEU B 1 37 ? -39.5 24.922 -12.047 1 95.62 37 LEU B N 1
ATOM 5427 C CA . LEU B 1 37 ? -40.031 24.875 -10.688 1 95.62 37 LEU B CA 1
ATOM 5428 C C . LEU B 1 37 ? -40.688 23.531 -10.383 1 95.62 37 LEU B C 1
ATOM 5430 O O . LEU B 1 37 ? -41.094 22.828 -11.297 1 95.62 37 LEU B O 1
ATOM 5434 N N . PRO B 1 38 ? -40.594 23.062 -9.023 1 97 38 PRO B N 1
ATOM 5435 C CA . PRO B 1 38 ? -40.219 23.797 -7.824 1 97 38 PRO B CA 1
ATOM 5436 C C . PRO B 1 38 ? -38.719 23.797 -7.582 1 97 38 PRO B C 1
ATOM 5438 O O . PRO B 1 38 ? -38 22.891 -8.055 1 97 38 PRO B O 1
ATOM 5441 N N . TRP B 1 39 ? -38.312 24.891 -6.91 1 98 39 TRP B N 1
ATOM 5442 C CA . TRP B 1 39 ? -36.875 25.062 -6.605 1 98 39 TRP B CA 1
ATOM 5443 C C . TRP B 1 39 ? -36.625 24.891 -5.113 1 98 39 TRP B C 1
ATOM 5445 O O . TRP B 1 39 ? -37.531 25.078 -4.297 1 98 39 TRP B O 1
ATOM 5455 N N . VAL B 1 40 ? -35.469 24.406 -4.781 1 98.06 40 VAL B N 1
ATOM 5456 C CA . VAL B 1 40 ? -34.938 24.484 -3.424 1 98.06 40 VAL B CA 1
ATOM 5457 C C . VAL B 1 40 ? -33.844 25.547 -3.35 1 98.06 40 VAL B C 1
ATOM 5459 O O . VAL B 1 40 ? -32.906 25.547 -4.152 1 98.06 40 VAL B O 1
ATOM 5462 N N . LEU B 1 41 ? -34.031 26.5 -2.492 1 98.19 41 LEU B N 1
ATOM 5463 C CA . LEU B 1 41 ? -33.062 27.562 -2.23 1 98.19 41 LEU B CA 1
ATOM 5464 C C . LEU B 1 41 ? -32.219 27.234 -0.999 1 98.19 41 LEU B C 1
ATOM 5466 O O . LEU B 1 41 ? -32.75 27.094 0.102 1 98.19 41 LEU B O 1
ATOM 5470 N N . LYS B 1 42 ? -30.906 27.172 -1.196 1 97.69 42 LYS B N 1
ATOM 5471 C CA . LYS B 1 42 ? -30.031 26.719 -0.117 1 97.69 42 LYS B CA 1
ATOM 5472 C C . LYS B 1 42 ? -28.953 27.766 0.178 1 97.69 42 LYS B C 1
ATOM 5474 O O . LYS B 1 42 ? -28.047 27.984 -0.641 1 97.69 42 LYS B O 1
ATOM 5479 N N . SER B 1 43 ? -29 28.328 1.364 1 98 43 SER B N 1
ATOM 5480 C CA . SER B 1 43 ? -27.953 29.25 1.781 1 98 43 SER B CA 1
ATOM 5481 C C . SER B 1 43 ? -26.578 28.578 1.769 1 98 43 SER B C 1
ATOM 5483 O O . SER B 1 43 ? -26.453 27.422 2.17 1 98 43 SER B O 1
ATOM 5485 N N . GLN B 1 44 ? -25.609 29.312 1.257 1 97.5 44 GLN B N 1
ATOM 5486 C CA . GLN B 1 44 ? -24.234 28.812 1.253 1 97.5 44 GLN B CA 1
ATOM 5487 C C . GLN B 1 44 ? -23.422 29.422 2.389 1 97.5 44 GLN B C 1
ATOM 5489 O O . GLN B 1 44 ? -23.172 30.625 2.395 1 97.5 44 GLN B O 1
ATOM 5494 N N . VAL B 1 45 ? -23.094 28.688 3.346 1 95.12 45 VAL B N 1
ATOM 5495 C CA . VAL B 1 45 ? -22.172 29.016 4.434 1 95.12 45 VAL B CA 1
ATOM 5496 C C . VAL B 1 45 ? -21.25 27.828 4.703 1 95.12 45 VAL B C 1
ATOM 5498 O O . VAL B 1 45 ? -21.484 26.719 4.195 1 95.12 45 VAL B O 1
ATOM 5501 N N . LEU B 1 46 ? -20.25 27.969 5.457 1 92.25 46 LEU B N 1
ATOM 5502 C CA . LEU B 1 46 ? -19.281 26.891 5.699 1 92.25 46 LEU B CA 1
ATOM 5503 C C . LEU B 1 46 ? -19.672 26.094 6.938 1 92.25 46 LEU B C 1
ATOM 5505 O O . LEU B 1 46 ? -19.188 24.969 7.133 1 92.25 46 LEU B O 1
ATOM 5509 N N . SER B 1 47 ? -20.562 26.609 7.641 1 87.06 47 SER B N 1
ATOM 5510 C CA . SER B 1 47 ? -21 25.938 8.852 1 87.06 47 SER B CA 1
ATOM 5511 C C . SER B 1 47 ? -22.172 25 8.578 1 87.06 47 SER B C 1
ATOM 5513 O O . SER B 1 47 ? -22.891 25.172 7.582 1 87.06 47 SER B O 1
ATOM 5515 N N . GLY B 1 48 ? -22.375 24.016 9.453 1 83.5 48 GLY B N 1
ATOM 5516 C CA . GLY B 1 48 ? -23.516 23.125 9.359 1 83.5 48 GLY B CA 1
ATOM 5517 C C . GLY B 1 48 ? -24.781 23.688 10 1 83.5 48 GLY B C 1
ATOM 5518 O O . GLY B 1 48 ? -24.797 24.844 10.406 1 83.5 48 GLY B O 1
ATOM 5519 N N . GLY B 1 49 ? -25.875 22.938 9.891 1 85.38 49 GLY B N 1
ATOM 5520 C CA . GLY B 1 49 ? -27.109 23.297 10.562 1 85.38 49 GLY B CA 1
ATOM 5521 C C . GLY B 1 49 ? -27.938 24.312 9.789 1 85.38 49 GLY B C 1
ATOM 5522 O O . GLY B 1 49 ? -28.766 25.016 10.367 1 85.38 49 GLY B O 1
ATOM 5523 N N . ARG B 1 50 ? -27.781 24.469 8.562 1 92.31 50 ARG B N 1
ATOM 5524 C CA . ARG B 1 50 ? -28.453 25.453 7.727 1 92.31 50 ARG B CA 1
ATOM 5525 C C . ARG B 1 50 ? -29.969 25.266 7.754 1 92.31 50 ARG B C 1
ATOM 5527 O O . ARG B 1 50 ? -30.719 26.234 7.852 1 92.31 50 ARG B O 1
ATOM 5534 N N . GLY B 1 51 ? -30.344 24.016 7.672 1 90.12 51 GLY B N 1
ATOM 5535 C CA . GLY B 1 51 ? -31.766 23.734 7.676 1 90.12 51 GLY B CA 1
ATOM 5536 C C . GLY B 1 51 ? -32.469 24.188 8.953 1 90.12 51 GLY B C 1
ATOM 5537 O O . GLY B 1 51 ? -33.5 24.828 8.898 1 90.12 51 GLY B O 1
ATOM 5538 N N . LYS B 1 52 ? -31.828 23.875 10 1 88.12 52 LYS B N 1
ATOM 5539 C CA . LYS B 1 52 ? -32.375 24.234 11.305 1 88.12 52 LYS B CA 1
ATOM 5540 C C . LYS B 1 52 ? -32.438 25.75 11.484 1 88.12 52 LYS B C 1
ATOM 5542 O O . LYS B 1 52 ? -33.312 26.266 12.18 1 88.12 52 LYS B O 1
ATOM 5547 N N . ALA B 1 53 ? -31.562 26.422 10.789 1 92.12 53 ALA B N 1
ATOM 5548 C CA . ALA B 1 53 ? -31.469 27.875 10.922 1 92.12 53 ALA B CA 1
ATOM 5549 C C . ALA B 1 53 ? -32.344 28.578 9.898 1 92.12 53 ALA B C 1
ATOM 5551 O O . ALA B 1 53 ? -32.375 29.812 9.82 1 92.12 53 ALA B O 1
ATOM 5552 N N . GLY B 1 54 ? -33.062 27.766 9.109 1 93.75 54 GLY B N 1
ATOM 5553 C CA . GLY B 1 54 ? -33.938 28.344 8.117 1 93.75 54 GLY B CA 1
ATOM 5554 C C . GLY B 1 54 ? -33.25 28.688 6.816 1 93.75 54 GLY B C 1
ATOM 5555 O O . GLY B 1 54 ? -33.75 29.469 6.012 1 93.75 54 GLY B O 1
ATOM 5556 N N . GLY B 1 55 ? -32.125 28.172 6.648 1 96.56 55 GLY B N 1
ATOM 5557 C CA . GLY B 1 55 ? -31.297 28.531 5.5 1 96.56 55 GLY B CA 1
ATOM 5558 C C . GLY B 1 55 ? -31.656 27.75 4.25 1 96.56 55 GLY B C 1
ATOM 5559 O O . GLY B 1 55 ? -31.062 27.953 3.191 1 96.56 55 GLY B O 1
ATOM 5560 N N . ILE B 1 56 ? -32.625 26.812 4.32 1 96.81 56 ILE B N 1
ATOM 5561 C CA . ILE B 1 56 ? -33.094 26.047 3.18 1 96.81 56 ILE B CA 1
ATOM 5562 C C . ILE B 1 56 ? -34.594 26.297 2.984 1 96.81 56 ILE B C 1
ATOM 5564 O O . ILE B 1 56 ? -35.406 26.047 3.889 1 96.81 56 ILE B O 1
ATOM 5568 N N . ARG B 1 57 ? -34.875 26.766 1.796 1 97.06 57 ARG B N 1
ATOM 5569 C CA . ARG B 1 57 ? -36.281 27.125 1.504 1 97.06 57 ARG B CA 1
ATOM 5570 C C . ARG B 1 57 ? -36.719 26.531 0.172 1 97.06 57 ARG B C 1
ATOM 5572 O O . ARG B 1 57 ? -35.906 26.297 -0.721 1 97.06 57 ARG B O 1
ATOM 5579 N N . MET B 1 58 ? -38 26.344 0.094 1 96.69 58 MET B N 1
ATOM 5580 C CA . MET B 1 58 ? -38.594 25.859 -1.148 1 96.69 58 MET B CA 1
ATOM 5581 C C . MET B 1 58 ? -39.406 26.953 -1.838 1 96.69 58 MET B C 1
ATOM 5583 O O . MET B 1 58 ? -39.938 27.844 -1.178 1 96.69 58 MET B O 1
ATOM 5587 N N . ALA B 1 59 ? -39.406 26.891 -3.139 1 97.69 59 ALA B N 1
ATOM 5588 C CA . ALA B 1 59 ? -40.188 27.828 -3.93 1 97.69 59 ALA B CA 1
ATOM 5589 C C . ALA B 1 59 ? -40.969 27.109 -5.027 1 97.69 59 ALA B C 1
ATOM 5591 O O . ALA B 1 59 ? -40.375 26.453 -5.895 1 97.69 59 ALA B O 1
ATOM 5592 N N . ASP B 1 60 ? -42.219 27.297 -4.977 1 97.31 60 ASP B N 1
ATOM 5593 C CA . ASP B 1 60 ? -43.094 26.703 -5.988 1 97.31 60 ASP B CA 1
ATOM 5594 C C . ASP B 1 60 ? -43.344 27.672 -7.137 1 97.31 60 ASP B C 1
ATOM 5596 O O . ASP B 1 60 ? -43.75 27.266 -8.219 1 97.31 60 ASP B O 1
ATOM 5600 N N . THR B 1 61 ? -43.219 29.031 -6.832 1 96.5 61 THR B N 1
ATOM 5601 C CA . THR B 1 61 ? -43.406 30.078 -7.836 1 96.5 61 THR B CA 1
ATOM 5602 C C . THR B 1 61 ? -42.219 31.031 -7.848 1 96.5 61 THR B C 1
ATOM 5604 O O . THR B 1 61 ? -41.438 31.062 -6.906 1 96.5 61 THR B O 1
ATOM 5607 N N . LEU B 1 62 ? -42.188 31.812 -8.961 1 95.81 62 LEU B N 1
ATOM 5608 C CA . LEU B 1 62 ? -41.125 32.812 -9.086 1 95.81 62 LEU B CA 1
ATOM 5609 C C . LEU B 1 62 ? -41.25 33.875 -8.023 1 95.81 62 LEU B C 1
ATOM 5611 O O . LEU B 1 62 ? -40.25 34.375 -7.488 1 95.81 62 LEU B O 1
ATOM 5615 N N . GLU B 1 63 ? -42.438 34.281 -7.754 1 95.69 63 GLU B N 1
ATOM 5616 C CA . GLU B 1 63 ? -42.688 35.312 -6.734 1 95.69 63 GLU B CA 1
ATOM 5617 C C . GLU B 1 63 ? -42.25 34.812 -5.359 1 95.69 63 GLU B C 1
ATOM 5619 O O . GLU B 1 63 ? -41.625 35.562 -4.605 1 95.69 63 GLU B O 1
ATOM 5624 N N . GLN B 1 64 ? -42.531 33.594 -5.145 1 96.88 64 GLN B N 1
ATOM 5625 C CA . GLN B 1 64 ? -42.125 33 -3.877 1 96.88 64 GLN B CA 1
ATOM 5626 C C . GLN B 1 64 ? -40.594 32.938 -3.795 1 96.88 64 GLN B C 1
ATOM 5628 O O . GLN B 1 64 ? -40 33.156 -2.732 1 96.88 64 GLN B O 1
ATOM 5633 N N . ALA B 1 65 ? -40 32.531 -4.871 1 97 65 ALA B N 1
ATOM 5634 C CA . ALA B 1 65 ? -38.531 32.469 -4.922 1 97 65 ALA B CA 1
ATOM 5635 C C . ALA B 1 65 ? -37.906 33.812 -4.594 1 97 65 ALA B C 1
ATOM 5637 O O . ALA B 1 65 ? -36.938 33.875 -3.82 1 97 65 ALA B O 1
ATOM 5638 N N . GLU B 1 66 ? -38.406 34.844 -5.188 1 95.81 66 GLU B N 1
ATOM 5639 C CA . GLU B 1 66 ? -37.875 36.188 -4.969 1 95.81 66 GLU B CA 1
ATOM 5640 C C . GLU B 1 66 ? -38 36.594 -3.508 1 95.81 66 GLU B C 1
ATOM 5642 O O . GLU B 1 66 ? -37.094 37.188 -2.924 1 95.81 66 GLU B O 1
ATOM 5647 N N . SER B 1 67 ? -39.156 36.344 -2.957 1 96.19 67 SER B N 1
ATOM 5648 C CA . SER B 1 67 ? -39.406 36.656 -1.56 1 96.19 67 SER B CA 1
ATOM 5649 C C . SER B 1 67 ? -38.469 35.906 -0.631 1 96.19 67 SER B C 1
ATOM 5651 O O . SER B 1 67 ? -37.906 36.469 0.299 1 96.19 67 SER B O 1
ATOM 5653 N N . GLU B 1 68 ? -38.344 34.625 -0.869 1 96.94 68 GLU B N 1
ATOM 5654 C CA . GLU B 1 68 ? -37.5 33.781 -0.03 1 96.94 68 GLU B CA 1
ATOM 5655 C C . GLU B 1 68 ? -36.031 34.156 -0.16 1 96.94 68 GLU B C 1
ATOM 5657 O O . GLU B 1 68 ? -35.281 34.125 0.816 1 96.94 68 GLU B O 1
ATOM 5662 N N . LEU B 1 69 ? -35.625 34.5 -1.351 1 97.19 69 LEU B N 1
ATOM 5663 C CA . LEU B 1 69 ? -34.25 34.938 -1.575 1 97.19 69 LEU B CA 1
ATOM 5664 C C . LEU B 1 69 ? -33.938 36.156 -0.748 1 97.19 69 LEU B C 1
ATOM 5666 O O . LEU B 1 69 ? -32.844 36.25 -0.159 1 97.19 69 LEU B O 1
ATOM 5670 N N . THR B 1 70 ? -34.844 37.094 -0.721 1 95.88 70 THR B N 1
ATOM 5671 C CA . THR B 1 70 ? -34.656 38.281 0.065 1 95.88 70 THR B CA 1
ATOM 5672 C C . THR B 1 70 ? -34.469 37.969 1.54 1 95.88 70 THR B C 1
ATOM 5674 O O . THR B 1 70 ? -33.562 38.5 2.199 1 95.88 70 THR B O 1
ATOM 5677 N N . LYS B 1 71 ? -35.25 37.062 2.018 1 96 71 LYS B N 1
ATOM 5678 C CA . LYS B 1 71 ? -35.125 36.656 3.41 1 96 71 LYS B CA 1
ATOM 5679 C C . LYS B 1 71 ? -33.781 35.938 3.668 1 96 71 LYS B C 1
ATOM 5681 O O . LYS B 1 71 ? -33.156 36.188 4.695 1 96 71 LYS B O 1
ATOM 5686 N N . LEU B 1 72 ? -33.406 35.094 2.781 1 97.44 72 LEU B N 1
ATOM 5687 C CA . LEU B 1 72 ? -32.188 34.312 2.947 1 97.44 72 LEU B CA 1
ATOM 5688 C C . LEU B 1 72 ? -30.969 35.219 2.982 1 97.44 72 LEU B C 1
ATOM 5690 O O . LEU B 1 72 ? -30.062 35 3.785 1 97.44 72 LEU B O 1
ATOM 5694 N N . PHE B 1 73 ? -30.938 36.219 2.154 1 96.56 73 PHE B N 1
ATOM 5695 C CA . PHE B 1 73 ? -29.766 37.094 2.064 1 96.56 73 PHE B CA 1
ATOM 5696 C C . PHE B 1 73 ? -29.672 38 3.279 1 96.56 73 PHE B C 1
ATOM 5698 O O . PHE B 1 73 ? -28.656 38.656 3.498 1 96.56 73 PHE B O 1
ATOM 5705 N N . THR B 1 74 ? -30.672 38 4.195 1 94.56 74 THR B N 1
ATOM 5706 C CA . THR B 1 74 ? -30.641 38.781 5.426 1 94.56 74 THR B CA 1
ATOM 5707 C C . THR B 1 74 ? -30.328 37.875 6.625 1 94.56 74 THR B C 1
ATOM 5709 O O . THR B 1 74 ? -30.141 38.375 7.738 1 94.56 74 THR B O 1
ATOM 5712 N N . LEU B 1 75 ? -30.234 36.656 6.367 1 94.38 75 LEU B N 1
ATOM 5713 C CA . LEU B 1 75 ? -30.047 35.656 7.426 1 94.38 75 LEU B CA 1
ATOM 5714 C C . LEU B 1 75 ? -28.578 35.531 7.805 1 94.38 75 LEU B C 1
ATOM 5716 O O . LEU B 1 75 ? -27.688 35.719 6.961 1 94.38 75 LEU B O 1
ATOM 5720 N N . ALA B 1 76 ? -28.312 35.344 9.102 1 92.5 76 ALA B N 1
ATOM 5721 C CA . ALA B 1 76 ? -27.016 34.938 9.609 1 92.5 76 ALA B CA 1
ATOM 5722 C C . ALA B 1 76 ? -27.109 33.531 10.227 1 92.5 76 ALA B C 1
ATOM 5724 O O . ALA B 1 76 ? -27.984 33.25 11.047 1 92.5 76 ALA B O 1
ATOM 5725 N N . ILE B 1 77 ? -26.312 32.688 9.766 1 92.75 77 ILE B N 1
ATOM 5726 C CA . ILE B 1 77 ? -26.312 31.312 10.242 1 92.75 77 ILE B CA 1
ATOM 5727 C C . ILE B 1 77 ? -25.016 31.031 10.992 1 92.75 77 ILE B C 1
ATOM 5729 O O . ILE B 1 77 ? -23.938 31 10.398 1 92.75 77 ILE B O 1
ATOM 5733 N N . LYS B 1 78 ? -25.094 30.734 12.258 1 86.62 78 LYS B N 1
ATOM 5734 C CA . LYS B 1 78 ? -23.953 30.484 13.141 1 86.62 78 LYS B CA 1
ATOM 5735 C C . LYS B 1 78 ? -22.891 31.578 12.969 1 86.62 78 LYS B C 1
ATOM 5737 O O . LYS B 1 78 ? -21.703 31.266 12.789 1 86.62 78 LYS B O 1
ATOM 5742 N N . GLY B 1 79 ? -23.359 32.75 12.82 1 81.31 79 GLY B N 1
ATOM 5743 C CA . GLY B 1 79 ? -22.5 33.906 12.797 1 81.31 79 GLY B CA 1
ATOM 5744 C C . GLY B 1 79 ? -22.016 34.25 11.398 1 81.31 79 GLY B C 1
ATOM 5745 O O . GLY B 1 79 ? -21.359 35.281 11.211 1 81.31 79 GLY B O 1
ATOM 5746 N N . GLU B 1 80 ? -22.438 33.531 10.445 1 89 80 GLU B N 1
ATOM 5747 C CA . GLU B 1 80 ? -22.047 33.781 9.062 1 89 80 GLU B CA 1
ATOM 5748 C C . GLU B 1 80 ? -23.188 34.375 8.258 1 89 80 GLU B C 1
ATOM 5750 O O . GLU B 1 80 ? -24.25 33.75 8.141 1 89 80 GLU B O 1
ATOM 5755 N N . LYS B 1 81 ? -22.891 35.531 7.715 1 92.06 81 LYS B N 1
ATOM 5756 C CA . LYS B 1 81 ? -23.906 36.156 6.855 1 92.06 81 LYS B CA 1
ATOM 5757 C C . LYS B 1 81 ? -24.016 35.406 5.531 1 92.06 81 LYS B C 1
ATOM 5759 O O . LYS B 1 81 ? -23.016 35.031 4.934 1 92.06 81 LYS B O 1
ATOM 5764 N N . VAL B 1 82 ? -25.25 35.219 5.098 1 96.25 82 VAL B N 1
ATOM 5765 C CA . VAL B 1 82 ? -25.484 34.531 3.834 1 96.25 82 VAL B CA 1
ATOM 5766 C C . VAL B 1 82 ? -25.188 35.469 2.668 1 96.25 82 VAL B C 1
ATOM 5768 O O . VAL B 1 82 ? -25.828 36.5 2.504 1 96.25 82 VAL B O 1
ATOM 5771 N N . GLN B 1 83 ? -24.156 35.062 1.893 1 95.62 83 GLN B N 1
ATOM 5772 C CA . GLN B 1 83 ? -23.75 35.906 0.77 1 95.62 83 GLN B CA 1
ATOM 5773 C C . GLN B 1 83 ? -24.078 35.25 -0.562 1 95.62 83 GLN B C 1
ATOM 5775 O O . GLN B 1 83 ? -24.078 35.906 -1.606 1 95.62 83 GLN B O 1
ATOM 5780 N N . LEU B 1 84 ? -24.312 34 -0.481 1 97.56 84 LEU B N 1
ATOM 5781 C CA . LEU B 1 84 ? -24.594 33.219 -1.674 1 97.56 84 LEU B CA 1
ATOM 5782 C C . LEU B 1 84 ? -25.734 32.219 -1.416 1 97.56 84 LEU B C 1
ATOM 5784 O O . LEU B 1 84 ? -25.891 31.719 -0.302 1 97.56 84 LEU B O 1
ATOM 5788 N N . VAL B 1 85 ? -26.516 32.031 -2.426 1 98.19 85 VAL B N 1
ATOM 5789 C CA . VAL B 1 85 ? -27.594 31.047 -2.357 1 98.19 85 VAL B CA 1
ATOM 5790 C C . VAL B 1 85 ? -27.562 30.141 -3.594 1 98.19 85 VAL B C 1
ATOM 5792 O O . VAL B 1 85 ? -27.438 30.641 -4.719 1 98.19 85 VAL B O 1
ATOM 5795 N N . ARG B 1 86 ? -27.547 28.797 -3.35 1 98 86 ARG B N 1
ATOM 5796 C CA . ARG B 1 86 ? -27.656 27.844 -4.438 1 98 86 ARG B CA 1
ATOM 5797 C C . ARG B 1 86 ? -29.125 27.5 -4.723 1 98 86 ARG B C 1
ATOM 5799 O O . ARG B 1 86 ? -29.906 27.266 -3.797 1 98 86 ARG B O 1
ATOM 5806 N N . ILE B 1 87 ? -29.5 27.578 -6.02 1 98.06 87 ILE B N 1
ATOM 5807 C CA . ILE B 1 87 ? -30.828 27.156 -6.453 1 98.06 87 ILE B CA 1
ATOM 5808 C C . ILE B 1 87 ? -30.734 25.828 -7.195 1 98.06 87 ILE B C 1
ATOM 5810 O O . ILE B 1 87 ? -29.891 25.656 -8.07 1 98.06 87 ILE B O 1
ATOM 5814 N N . GLU B 1 88 ? -31.562 24.859 -6.812 1 97.88 88 GLU B N 1
ATOM 5815 C CA . GLU B 1 88 ? -31.594 23.578 -7.496 1 97.88 88 GLU B CA 1
ATOM 5816 C C . GLU B 1 88 ? -33.031 23.047 -7.598 1 97.88 88 GLU B C 1
ATOM 5818 O O . GLU B 1 88 ? -33.906 23.516 -6.883 1 97.88 88 GLU B O 1
ATOM 5823 N N . PRO B 1 89 ? -33.25 22.141 -8.562 1 97.31 89 PRO B N 1
ATOM 5824 C CA . PRO B 1 89 ? -34.594 21.547 -8.617 1 97.31 89 PRO B CA 1
ATOM 5825 C C . PRO B 1 89 ? -34.906 20.688 -7.391 1 97.31 89 PRO B C 1
ATOM 5827 O O . PRO B 1 89 ? -34.031 20.016 -6.855 1 97.31 89 PRO B O 1
ATOM 5830 N N . LYS B 1 90 ? -36.125 20.828 -7.008 1 96.88 90 LYS B N 1
ATOM 5831 C CA . LYS B 1 90 ? -36.562 19.922 -5.945 1 96.88 90 LYS B CA 1
ATOM 5832 C C . LYS B 1 90 ? -36.469 18.453 -6.395 1 96.88 90 LYS B C 1
ATOM 5834 O O . LYS B 1 90 ? -37 18.078 -7.43 1 96.88 90 LYS B O 1
ATOM 5839 N N . ALA B 1 91 ? -35.781 17.625 -5.633 1 96.12 91 ALA B N 1
ATOM 5840 C CA . ALA B 1 91 ? -35.562 16.219 -5.973 1 96.12 91 ALA B CA 1
ATOM 5841 C C . ALA B 1 91 ? -36.688 15.359 -5.383 1 96.12 91 ALA B C 1
ATOM 5843 O O . ALA B 1 91 ? -37.156 15.609 -4.27 1 96.12 91 ALA B O 1
ATOM 5844 N N . ALA B 1 92 ? -37.094 14.375 -6.125 1 96.94 92 ALA B N 1
ATOM 5845 C CA . ALA B 1 92 ? -38 13.344 -5.625 1 96.94 92 ALA B CA 1
ATOM 5846 C C . ALA B 1 92 ? -37.219 12.102 -5.184 1 96.94 92 ALA B C 1
ATOM 5848 O O . ALA B 1 92 ? -36.5 11.5 -5.977 1 96.94 92 ALA B O 1
ATOM 5849 N N . TYR B 1 93 ? -37.375 11.727 -3.916 1 97.5 93 TYR B N 1
ATOM 5850 C CA . TYR B 1 93 ? -36.625 10.594 -3.424 1 97.5 93 TYR B CA 1
ATOM 5851 C C . TYR B 1 93 ? -37.406 9.812 -2.381 1 97.5 93 TYR B C 1
ATOM 5853 O O . TYR B 1 93 ? -38.406 10.297 -1.851 1 97.5 93 TYR B O 1
ATOM 5861 N N . THR B 1 94 ? -36.938 8.609 -2.105 1 96.88 94 THR B N 1
ATOM 5862 C CA . THR B 1 94 ? -37.688 7.703 -1.222 1 96.88 94 THR B CA 1
ATOM 5863 C C . THR B 1 94 ? -36.938 7.508 0.091 1 96.88 94 THR B C 1
ATOM 5865 O O . THR B 1 94 ? -37.531 7.211 1.123 1 96.88 94 THR B O 1
ATOM 5868 N N . ARG B 1 95 ? -35.594 7.641 0.094 1 97.44 95 ARG B N 1
ATOM 5869 C CA . ARG B 1 95 ? -34.781 7.387 1.277 1 97.44 95 ARG B CA 1
ATOM 5870 C C . ARG B 1 95 ? -33.625 8.367 1.359 1 97.44 95 ARG B C 1
ATOM 5872 O O . ARG B 1 95 ? -33.094 8.797 0.333 1 97.44 95 ARG B O 1
ATOM 5879 N N . GLU B 1 96 ? -33.25 8.773 2.541 1 98 96 GLU B N 1
ATOM 5880 C CA . GLU B 1 96 ? -32.062 9.594 2.816 1 98 96 GLU B CA 1
ATOM 5881 C C . GLU B 1 96 ? -31 8.805 3.578 1 98 96 GLU B C 1
ATOM 5883 O O . GLU B 1 96 ? -31.281 8.234 4.633 1 98 96 GLU B O 1
ATOM 5888 N N . LEU B 1 97 ? -29.828 8.766 3.068 1 98.44 97 LEU B N 1
ATOM 5889 C CA . LEU B 1 97 ? -28.703 8.047 3.652 1 98.44 97 LEU B CA 1
ATOM 5890 C C . LEU B 1 97 ? -27.578 9 3.996 1 98.44 97 LEU B C 1
ATOM 5892 O O . LEU B 1 97 ? -27.625 10.188 3.656 1 98.44 97 LEU B O 1
ATOM 5896 N N . TYR B 1 98 ? -26.609 8.508 4.707 1 98.44 98 TYR B N 1
ATOM 5897 C CA . TYR B 1 98 ? -25.406 9.266 5.07 1 98.44 98 TYR B CA 1
ATOM 5898 C C . TYR B 1 98 ? -24.156 8.562 4.574 1 98.44 98 TYR B C 1
ATOM 5900 O O . TYR B 1 98 ? -24.047 7.336 4.641 1 98.44 98 TYR B O 1
ATOM 5908 N N . LEU B 1 99 ? -23.219 9.266 4.027 1 98.69 99 LEU B N 1
ATOM 5909 C CA . LEU B 1 99 ? -21.922 8.742 3.588 1 98.69 99 LEU B CA 1
ATOM 5910 C C . LEU B 1 99 ? -20.828 9.781 3.758 1 98.69 99 LEU B C 1
ATOM 5912 O O . LEU B 1 99 ? -20.984 10.93 3.342 1 98.69 99 LEU B O 1
ATOM 5916 N N . SER B 1 100 ? -19.734 9.445 4.41 1 98.5 100 SER B N 1
ATOM 5917 C CA . SER B 1 100 ? -18.625 10.367 4.527 1 98.5 100 SER B CA 1
ATOM 5918 C C . SER B 1 100 ? -17.281 9.625 4.516 1 98.5 100 SER B C 1
ATOM 5920 O O . SER B 1 100 ? -17.234 8.43 4.789 1 98.5 100 SER B O 1
ATOM 5922 N N . ILE B 1 101 ? -16.266 10.211 4.082 1 98.62 101 ILE B N 1
ATOM 5923 C CA . ILE B 1 101 ? -14.875 9.758 4.129 1 98.62 101 ILE B CA 1
ATOM 5924 C C . ILE B 1 101 ? -14.008 10.828 4.785 1 98.62 101 ILE B C 1
ATOM 5926 O O . ILE B 1 101 ? -14.039 12 4.387 1 98.62 101 ILE B O 1
ATOM 5930 N N . THR B 1 102 ? -13.266 10.531 5.809 1 97.88 102 THR B N 1
ATOM 5931 C CA . THR B 1 102 ? -12.375 11.461 6.5 1 97.88 102 THR B CA 1
ATOM 5932 C C . THR B 1 102 ? -10.984 10.852 6.668 1 97.88 102 THR B C 1
ATOM 5934 O O . THR B 1 102 ? -10.844 9.641 6.816 1 97.88 102 THR B O 1
ATOM 5937 N N . LEU B 1 103 ? -9.938 11.609 6.562 1 96.69 103 LEU B N 1
ATOM 5938 C CA . LEU B 1 103 ? -8.602 11.18 6.969 1 96.69 103 LEU B CA 1
ATOM 5939 C C . LEU B 1 103 ? -8.438 11.297 8.477 1 96.69 103 LEU B C 1
ATOM 5941 O O . LEU B 1 103 ? -8.406 12.406 9.023 1 96.69 103 LEU B O 1
ATOM 5945 N N . ASP B 1 104 ? -8.297 10.203 9.109 1 94.56 104 ASP B N 1
ATOM 5946 C CA . ASP B 1 104 ? -8.344 10.18 10.562 1 94.56 104 ASP B CA 1
ATOM 5947 C C . ASP B 1 104 ? -6.945 10.062 11.164 1 94.56 104 ASP B C 1
ATOM 5949 O O . ASP B 1 104 ? -6.195 9.141 10.828 1 94.56 104 ASP B O 1
ATOM 5953 N N . ARG B 1 105 ? -6.688 10.969 12.07 1 90.75 105 ARG B N 1
ATOM 5954 C CA . ARG B 1 105 ? -5.375 11.055 12.703 1 90.75 105 ARG B CA 1
ATOM 5955 C C . ARG B 1 105 ? -5.152 9.891 13.664 1 90.75 105 ARG B C 1
ATOM 5957 O O . ARG B 1 105 ? -4.066 9.305 13.695 1 90.75 105 ARG B O 1
ATOM 5964 N N . GLN B 1 106 ? -6.09 9.5 14.359 1 89 106 GLN B N 1
ATOM 5965 C CA . GLN B 1 106 ? -5.953 8.492 15.406 1 89 106 GLN B CA 1
ATOM 5966 C C . GLN B 1 106 ? -5.707 7.109 14.82 1 89 106 GLN B C 1
ATOM 5968 O O . GLN B 1 106 ? -4.793 6.402 15.25 1 89 106 GLN B O 1
ATOM 5973 N N . SER B 1 107 ? -6.531 6.781 13.82 1 93.25 107 SER B N 1
ATOM 5974 C CA . SER B 1 107 ? -6.406 5.449 13.234 1 93.25 107 SER B CA 1
ATOM 5975 C C . SER B 1 107 ? -5.379 5.434 12.109 1 93.25 107 SER B C 1
ATOM 5977 O O . SER B 1 107 ? -5.023 4.367 11.602 1 93.25 107 SER B O 1
ATOM 5979 N N . ARG B 1 108 ? -4.867 6.668 11.781 1 94.19 108 ARG B N 1
ATOM 5980 C CA . ARG B 1 108 ? -3.914 6.789 10.68 1 94.19 108 ARG B CA 1
ATOM 5981 C C . ARG B 1 108 ? -4.434 6.086 9.43 1 94.19 108 ARG B C 1
ATOM 5983 O O . ARG B 1 108 ? -3.729 5.266 8.836 1 94.19 108 ARG B O 1
ATOM 5990 N N . SER B 1 109 ? -5.676 6.324 9.094 1 96.56 109 SER B N 1
ATOM 5991 C CA . SER B 1 109 ? -6.352 5.738 7.941 1 96.56 109 SER B CA 1
ATOM 5992 C C . SER B 1 109 ? -7.5 6.625 7.465 1 96.56 109 SER B C 1
ATOM 5994 O O . SER B 1 109 ? -7.812 7.633 8.102 1 96.56 109 SER B O 1
ATOM 5996 N N . PHE B 1 110 ? -8.039 6.262 6.297 1 97.62 110 PHE B N 1
ATOM 5997 C CA . PHE B 1 110 ? -9.344 6.797 5.914 1 97.62 110 PHE B CA 1
ATOM 5998 C C . PHE B 1 110 ? -10.461 6.09 6.66 1 97.62 110 PHE B C 1
ATOM 6000 O O . PHE B 1 110 ? -10.422 4.867 6.84 1 97.62 110 PHE B O 1
ATOM 6007 N N . VAL B 1 111 ? -11.391 6.855 7.141 1 98.12 111 VAL B N 1
ATOM 6008 C CA . VAL B 1 111 ? -12.57 6.316 7.805 1 98.12 111 VAL B CA 1
ATOM 6009 C C . VAL B 1 111 ? -13.812 6.59 6.957 1 98.12 111 VAL B C 1
ATOM 6011 O O . VAL B 1 111 ? -14.125 7.746 6.66 1 98.12 111 VAL B O 1
ATOM 6014 N N . ILE B 1 112 ? -14.422 5.543 6.484 1 98.56 112 ILE B N 1
ATOM 6015 C CA . ILE B 1 112 ? -15.688 5.641 5.762 1 98.56 112 ILE B CA 1
ATOM 6016 C C . ILE B 1 112 ? -16.844 5.383 6.719 1 98.56 112 ILE B C 1
ATOM 6018 O O . ILE B 1 112 ? -16.906 4.336 7.363 1 98.56 112 ILE B O 1
ATOM 6022 N N . THR B 1 113 ? -17.688 6.344 6.859 1 98.38 113 THR B N 1
ATOM 6023 C CA . THR B 1 113 ? -18.875 6.211 7.699 1 98.38 113 THR B CA 1
ATOM 6024 C C . THR B 1 113 ? -20.141 6.184 6.848 1 98.38 113 THR B C 1
ATOM 6026 O O . THR B 1 113 ? -20.375 7.09 6.047 1 98.38 113 THR B O 1
ATOM 6029 N N . ALA B 1 114 ? -20.906 5.152 6.953 1 98.62 114 ALA B N 1
ATOM 6030 C CA . ALA B 1 114 ? -22.172 5.004 6.246 1 98.62 114 ALA B CA 1
ATOM 6031 C C . ALA B 1 114 ? -23.328 4.855 7.223 1 98.62 114 ALA B C 1
ATOM 6033 O O . ALA B 1 114 ? -23.281 4.023 8.133 1 98.62 114 ALA B O 1
ATOM 6034 N N . GLY B 1 115 ? -24.328 5.723 7.082 1 98.38 115 GLY B N 1
ATOM 6035 C CA . GLY B 1 115 ? -25.5 5.688 7.949 1 98.38 115 GLY B CA 1
ATOM 6036 C C . GLY B 1 115 ? -26.781 5.398 7.203 1 98.38 115 GLY B C 1
ATOM 6037 O O . GLY B 1 115 ? -26.984 5.883 6.086 1 98.38 115 GLY B O 1
ATOM 6038 N N . ARG B 1 116 ? -27.688 4.641 7.809 1 97.69 116 ARG B N 1
ATOM 6039 C CA . ARG B 1 116 ? -28.953 4.234 7.211 1 97.69 116 ARG B CA 1
ATOM 6040 C C . ARG B 1 116 ? -29.906 5.422 7.074 1 97.69 116 ARG B C 1
ATOM 6042 O O . ARG B 1 116 ? -30.859 5.371 6.305 1 97.69 116 ARG B O 1
ATOM 6049 N N . PHE B 1 117 ? -29.562 6.43 7.871 1 96.5 117 PHE B N 1
ATOM 6050 C CA . PHE B 1 117 ? -30.375 7.637 7.836 1 96.5 117 PHE B CA 1
ATOM 6051 C C . PHE B 1 117 ? -29.516 8.859 7.523 1 96.5 117 PHE B C 1
ATOM 6053 O O . PHE B 1 117 ? -28.438 9.023 8.078 1 96.5 117 PHE B O 1
ATOM 6060 N N . GLY B 1 118 ? -30.047 9.672 6.57 1 95.5 118 GLY B N 1
ATOM 6061 C CA . GLY B 1 118 ? -29.391 10.914 6.207 1 95.5 118 GLY B CA 1
ATOM 6062 C C . GLY B 1 118 ? -30.219 12.141 6.504 1 95.5 118 GLY B C 1
ATOM 6063 O O . GLY B 1 118 ? -31.375 12.031 6.898 1 95.5 118 GLY B O 1
ATOM 6064 N N . GLY B 1 119 ? -29.578 13.32 6.367 1 93.19 119 GLY B N 1
ATOM 6065 C CA . GLY B 1 119 ? -30.297 14.555 6.66 1 93.19 119 GLY B CA 1
ATOM 6066 C C . GLY B 1 119 ? -30.438 14.82 8.148 1 93.19 119 GLY B C 1
ATOM 6067 O O . GLY B 1 119 ? -31.266 15.633 8.555 1 93.19 119 GLY B O 1
ATOM 6068 N N . VAL B 1 120 ? -29.719 14.023 8.898 1 90.94 120 VAL B N 1
ATOM 6069 C CA . VAL B 1 120 ? -29.781 14.133 10.352 1 90.94 120 VAL B CA 1
ATOM 6070 C C . VAL B 1 120 ? -28.391 14.344 10.922 1 90.94 120 VAL B C 1
ATOM 6072 O O . VAL B 1 120 ? -27.406 14.328 10.18 1 90.94 120 VAL B O 1
ATOM 6075 N N . ASP B 1 121 ? -28.422 14.688 12.195 1 90.19 121 ASP B N 1
ATOM 6076 C CA . ASP B 1 121 ? -27.141 14.75 12.906 1 90.19 121 ASP B CA 1
ATOM 6077 C C . ASP B 1 121 ? -26.609 13.352 13.195 1 90.19 121 ASP B C 1
ATOM 6079 O O . ASP B 1 121 ? -27.094 12.656 14.078 1 90.19 121 ASP B O 1
ATOM 6083 N N . ILE B 1 122 ? -25.578 13.031 12.547 1 89.88 122 ILE B N 1
ATOM 6084 C CA . ILE B 1 122 ? -25.062 11.672 12.539 1 89.88 122 ILE B CA 1
ATOM 6085 C C . ILE B 1 122 ? -24.562 11.305 13.93 1 89.88 122 ILE B C 1
ATOM 6087 O O . ILE B 1 122 ? -24.625 10.141 14.336 1 89.88 122 ILE B O 1
ATOM 6091 N N . GLU B 1 123 ? -23.984 12.273 14.68 1 86.12 123 GLU B N 1
ATOM 6092 C CA . GLU B 1 123 ? -23.438 12.023 16.016 1 86.12 123 GLU B CA 1
ATOM 6093 C C . GLU B 1 123 ? -24.547 11.602 16.984 1 86.12 123 GLU B C 1
ATOM 6095 O O . GLU B 1 123 ? -24.266 10.969 18.016 1 86.12 123 GLU B O 1
ATOM 6100 N N . ALA B 1 124 ? -25.766 11.93 16.594 1 88.5 124 ALA B N 1
ATOM 6101 C CA . ALA B 1 124 ? -26.891 11.633 17.469 1 88.5 124 ALA B CA 1
ATOM 6102 C C . ALA B 1 124 ? -27.531 10.297 17.094 1 88.5 124 ALA B C 1
ATOM 6104 O O . ALA B 1 124 ? -28.406 9.797 17.812 1 88.5 124 ALA B O 1
ATOM 6105 N N . CYS B 1 125 ? -27.125 9.734 16.047 1 91.12 125 CYS B N 1
ATOM 6106 C CA . CYS B 1 125 ? -27.719 8.484 15.586 1 91.12 125 CYS B CA 1
ATOM 6107 C C . CYS B 1 125 ? -27.266 7.309 16.438 1 91.12 125 CYS B C 1
ATOM 6109 O O . CYS B 1 125 ? -26.172 7.336 17.016 1 91.12 125 CYS B O 1
ATOM 6111 N N . ALA B 1 126 ? -28.094 6.344 16.5 1 93.56 126 ALA B N 1
ATOM 6112 C CA . ALA B 1 126 ? -27.719 5.105 17.188 1 93.56 126 ALA B CA 1
ATOM 6113 C C . ALA B 1 126 ? -26.562 4.414 16.469 1 93.56 126 ALA B C 1
ATOM 6115 O O . ALA B 1 126 ? -26.547 4.328 15.242 1 93.56 126 ALA B O 1
ATOM 6116 N N . PRO B 1 127 ? -25.672 3.99 17.219 1 93.06 127 PRO B N 1
ATOM 6117 C CA . PRO B 1 127 ? -24.469 3.391 16.641 1 93.06 127 PRO B CA 1
ATOM 6118 C C . PRO B 1 127 ? -24.797 2.227 15.703 1 93.06 127 PRO B C 1
ATOM 6120 O O . PRO B 1 127 ? -24.062 1.992 14.734 1 93.06 127 PRO B O 1
ATOM 6123 N N . GLU B 1 128 ? -25.828 1.558 15.922 1 93.62 128 GLU B N 1
ATOM 6124 C CA . GLU B 1 128 ? -26.172 0.383 15.125 1 93.62 128 GLU B CA 1
ATOM 6125 C C . GLU B 1 128 ? -26.594 0.78 13.719 1 93.62 128 GLU B C 1
ATOM 6127 O O . GLU B 1 128 ? -26.625 -0.055 12.812 1 93.62 128 GLU B O 1
ATOM 6132 N N . THR B 1 129 ? -26.938 2.027 13.586 1 96.75 129 THR B N 1
ATOM 6133 C CA . THR B 1 129 ? -27.391 2.492 12.273 1 96.75 129 THR B CA 1
ATOM 6134 C C . THR B 1 129 ? -26.203 2.959 11.43 1 96.75 129 THR B C 1
ATOM 6136 O O . THR B 1 129 ? -26.375 3.273 10.25 1 96.75 129 THR B O 1
ATOM 6139 N N . LEU B 1 130 ? -25.031 2.947 12.094 1 97.75 130 LEU B N 1
ATOM 6140 C CA . LEU B 1 130 ? -23.812 3.398 11.414 1 97.75 130 LEU B CA 1
ATOM 6141 C C . LEU B 1 130 ? -22.875 2.232 11.164 1 97.75 130 LEU B C 1
ATOM 6143 O O . LEU B 1 130 ? -22.781 1.308 11.977 1 97.75 130 LEU B O 1
ATOM 6147 N N . LEU B 1 131 ? -22.25 2.172 10.078 1 98.06 131 LEU B N 1
ATOM 6148 C CA . LEU B 1 131 ? -21.141 1.27 9.789 1 98.06 131 LEU B CA 1
ATOM 6149 C C . LEU B 1 131 ? -19.875 2.053 9.484 1 98.06 131 LEU B C 1
ATOM 6151 O O . LEU B 1 131 ? -19.891 2.98 8.672 1 98.06 131 LEU B O 1
ATOM 6155 N N . ILE B 1 132 ? -18.812 1.771 10.18 1 97.69 132 ILE B N 1
ATOM 6156 C CA . ILE B 1 132 ? -17.516 2.436 10.016 1 97.69 132 ILE B CA 1
ATOM 6157 C C . ILE B 1 132 ? -16.516 1.47 9.391 1 97.69 132 ILE B C 1
ATOM 6159 O O . ILE B 1 132 ? -16.312 0.36 9.898 1 97.69 132 ILE B O 1
ATOM 6163 N N . GLU B 1 133 ? -15.953 1.765 8.273 1 97.81 133 GLU B N 1
ATOM 6164 C CA . GLU B 1 133 ? -14.883 1.017 7.629 1 97.81 133 GLU B CA 1
ATOM 6165 C C . GLU B 1 133 ? -13.586 1.818 7.609 1 97.81 133 GLU B C 1
ATOM 6167 O O . GLU B 1 133 ? -13.602 3.035 7.418 1 97.81 133 GLU B O 1
ATOM 6172 N N . HIS B 1 134 ? -12.469 1.188 7.844 1 97.44 134 HIS B N 1
ATOM 6173 C CA . HIS B 1 134 ? -11.148 1.808 7.77 1 97.44 134 HIS B CA 1
ATOM 6174 C C . HIS B 1 134 ? -10.406 1.369 6.516 1 97.44 134 HIS B C 1
ATOM 6176 O O . HIS B 1 134 ? -10.445 0.196 6.137 1 97.44 134 HIS B O 1
ATOM 6182 N N . ALA B 1 135 ? -9.828 2.252 5.797 1 96.88 135 ALA B N 1
ATOM 6183 C CA . ALA B 1 135 ? -9.008 1.967 4.625 1 96.88 135 ALA B CA 1
ATOM 6184 C C . ALA B 1 135 ? -7.613 2.568 4.77 1 96.88 135 ALA B C 1
ATOM 6186 O O . ALA B 1 135 ? -7.473 3.773 4.988 1 96.88 135 ALA B O 1
ATOM 6187 N N . ALA B 1 136 ? -6.586 1.767 4.656 1 93.19 136 ALA B N 1
ATOM 6188 C CA . ALA B 1 136 ? -5.211 2.256 4.738 1 93.19 136 ALA B CA 1
ATOM 6189 C C . ALA B 1 136 ? -4.871 3.143 3.543 1 93.19 136 ALA B C 1
ATOM 6191 O O . ALA B 1 136 ? -5.375 2.924 2.438 1 93.19 136 ALA B O 1
ATOM 6192 N N . PRO B 1 137 ? -4.012 4.07 3.74 1 90.19 137 PRO B N 1
ATOM 6193 C CA . PRO B 1 137 ? -3.703 5.043 2.688 1 90.19 137 PRO B CA 1
ATOM 6194 C C . PRO B 1 137 ? -3.125 4.391 1.435 1 90.19 137 PRO B C 1
ATOM 6196 O O . PRO B 1 137 ? -3.428 4.812 0.317 1 90.19 137 PRO B O 1
ATOM 6199 N N . ASP B 1 138 ? -2.359 3.35 1.522 1 90.25 138 ASP B N 1
ATOM 6200 C CA . ASP B 1 138 ? -1.685 2.775 0.362 1 90.25 138 ASP B CA 1
ATOM 6201 C C . ASP B 1 138 ? -2.533 1.681 -0.281 1 90.25 138 ASP B C 1
ATOM 6203 O O . ASP B 1 138 ? -2.568 1.556 -1.507 1 90.25 138 ASP B O 1
ATOM 6207 N N . THR B 1 139 ? -3.281 0.915 0.552 1 92.06 139 THR B N 1
ATOM 6208 C CA . THR B 1 139 ? -4.035 -0.203 -0.004 1 92.06 139 THR B CA 1
ATOM 6209 C C . THR B 1 139 ? -5.414 0.252 -0.467 1 92.06 139 THR B C 1
ATOM 6211 O O . THR B 1 139 ? -5.992 -0.333 -1.387 1 92.06 139 THR B O 1
ATOM 6214 N N . GLY B 1 140 ? -5.938 1.282 0.242 1 93.62 140 GLY B N 1
ATOM 6215 C CA . GLY B 1 140 ? -7.191 1.887 -0.178 1 93.62 140 GLY B CA 1
ATOM 6216 C C . GLY B 1 140 ? -8.406 1.088 0.245 1 93.62 140 GLY B C 1
ATOM 6217 O O . GLY B 1 140 ? -8.367 0.364 1.242 1 93.62 140 GLY B O 1
ATOM 6218 N N . LEU B 1 141 ? -9.5 1.345 -0.441 1 96.44 141 LEU B N 1
ATOM 6219 C CA . LEU B 1 141 ? -10.812 0.773 -0.146 1 96.44 141 LEU B CA 1
ATOM 6220 C C . LEU B 1 141 ? -11.016 -0.535 -0.904 1 96.44 141 LEU B C 1
ATOM 6222 O O . LEU B 1 141 ? -10.969 -0.557 -2.137 1 96.44 141 LEU B O 1
ATOM 6226 N N . ALA B 1 142 ? -11.203 -1.624 -0.179 1 97.06 142 ALA B N 1
ATOM 6227 C CA . ALA B 1 142 ? -11.375 -2.932 -0.806 1 97.06 142 ALA B CA 1
ATOM 6228 C C . ALA B 1 142 ? -12.82 -3.15 -1.234 1 97.06 142 ALA B C 1
ATOM 6230 O O . ALA B 1 142 ? -13.742 -2.594 -0.635 1 97.06 142 ALA B O 1
ATOM 6231 N N . PRO B 1 143 ? -13.07 -4.035 -2.23 1 97.75 143 PRO B N 1
ATOM 6232 C CA . PRO B 1 143 ? -14.43 -4.312 -2.705 1 97.75 143 PRO B CA 1
ATOM 6233 C C . PRO B 1 143 ? -15.328 -4.887 -1.613 1 97.75 143 PRO B C 1
ATOM 6235 O O . PRO B 1 143 ? -16.516 -4.562 -1.552 1 97.75 143 PRO B O 1
ATOM 6238 N N . PHE B 1 144 ? -14.758 -5.719 -0.731 1 98.19 144 PHE B N 1
ATOM 6239 C CA . PHE B 1 144 ? -15.609 -6.316 0.292 1 98.19 144 PHE B CA 1
ATOM 6240 C C . PHE B 1 144 ? -16.141 -5.25 1.249 1 98.19 144 PHE B C 1
ATOM 6242 O O . PHE B 1 144 ? -17.234 -5.379 1.79 1 98.19 144 PHE B O 1
ATOM 6249 N N . GLN B 1 145 ? -15.367 -4.188 1.444 1 98.62 145 GLN B N 1
ATOM 6250 C CA . GLN B 1 145 ? -15.82 -3.102 2.311 1 98.62 145 GLN B CA 1
ATOM 6251 C C . GLN B 1 145 ? -16.984 -2.35 1.687 1 98.62 145 GLN B C 1
ATOM 6253 O O . GLN B 1 145 ? -17.922 -1.944 2.387 1 98.62 145 GLN B O 1
ATOM 6258 N N . ILE B 1 146 ? -16.922 -2.162 0.373 1 98.62 146 ILE B N 1
ATOM 6259 C CA . ILE B 1 146 ? -18.031 -1.529 -0.341 1 98.62 146 ILE B CA 1
ATOM 6260 C C . ILE B 1 146 ? -19.281 -2.396 -0.227 1 98.62 146 ILE B C 1
ATOM 6262 O O . ILE B 1 146 ? -20.375 -1.883 -0.004 1 98.62 146 ILE B O 1
ATOM 6266 N N . ARG B 1 147 ? -19.125 -3.717 -0.339 1 98.31 147 ARG B N 1
ATOM 6267 C CA . ARG B 1 147 ? -20.25 -4.633 -0.187 1 98.31 147 ARG B CA 1
ATOM 6268 C C . ARG B 1 147 ? -20.812 -4.57 1.226 1 98.31 147 ARG B C 1
ATOM 6270 O O . ARG B 1 147 ? -22.031 -4.57 1.408 1 98.31 147 ARG B O 1
ATOM 6277 N N . ASN B 1 148 ? -19.875 -4.516 2.254 1 98.5 148 ASN B N 1
ATOM 6278 C CA . ASN B 1 148 ? -20.344 -4.359 3.627 1 98.5 148 ASN B CA 1
ATOM 6279 C C . ASN B 1 148 ? -21.25 -3.145 3.779 1 98.5 148 ASN B C 1
ATOM 6281 O O . ASN B 1 148 ? -22.312 -3.232 4.395 1 98.5 148 ASN B O 1
ATOM 6285 N N . ILE B 1 149 ? -20.828 -2.074 3.189 1 98.75 149 ILE B N 1
ATOM 6286 C CA . ILE B 1 149 ? -21.562 -0.827 3.312 1 98.75 149 ILE B CA 1
ATOM 6287 C C . ILE B 1 149 ? -22.875 -0.932 2.541 1 98.75 149 ILE B C 1
ATOM 6289 O O . ILE B 1 149 ? -23.938 -0.535 3.041 1 98.75 149 ILE B O 1
ATOM 6293 N N . PHE B 1 150 ? -22.844 -1.459 1.335 1 98.69 150 PHE B N 1
ATOM 6294 C CA . PHE B 1 150 ? -24.031 -1.629 0.494 1 98.69 150 PHE B CA 1
ATOM 6295 C C . PHE B 1 150 ? -25.125 -2.389 1.239 1 98.69 150 PHE B C 1
ATOM 6297 O O . PHE B 1 150 ? -26.266 -1.937 1.305 1 98.69 150 PHE B O 1
ATOM 6304 N N . PHE B 1 151 ? -24.766 -3.488 1.838 1 98.44 151 PHE B N 1
ATOM 6305 C CA . PHE B 1 151 ? -25.75 -4.34 2.494 1 98.44 151 PHE B CA 1
ATOM 6306 C C . PHE B 1 151 ? -26.172 -3.748 3.832 1 98.44 151 PHE B C 1
ATOM 6308 O O . PHE B 1 151 ? -27.328 -3.895 4.246 1 98.44 151 PHE B O 1
ATOM 6315 N N . HIS B 1 152 ? -25.266 -3.064 4.508 1 97.94 152 HIS B N 1
ATOM 6316 C CA . HIS B 1 152 ? -25.641 -2.367 5.734 1 97.94 152 HIS B CA 1
ATOM 6317 C C . HIS B 1 152 ? -26.719 -1.326 5.473 1 97.94 152 HIS B C 1
ATOM 6319 O O . HIS B 1 152 ? -27.656 -1.186 6.262 1 97.94 152 HIS B O 1
ATOM 6325 N N . LEU B 1 153 ? -26.578 -0.615 4.359 1 98.25 153 LEU B N 1
ATOM 6326 C CA . LEU B 1 153 ? -27.5 0.459 4.023 1 98.25 153 LEU B CA 1
ATOM 6327 C C . LEU B 1 153 ? -28.812 -0.104 3.504 1 98.25 153 LEU B C 1
ATOM 6329 O O . LEU B 1 153 ? -29.797 0.633 3.348 1 98.25 153 LEU B O 1
ATOM 6333 N N . GLY B 1 154 ? -28.891 -1.382 3.207 1 97 154 GLY B N 1
ATOM 6334 C CA . GLY B 1 154 ? -30.109 -2.008 2.727 1 97 154 GLY B CA 1
ATOM 6335 C C . GLY B 1 154 ? -30.531 -1.526 1.35 1 97 154 GLY B C 1
ATOM 6336 O O . GLY B 1 154 ? -31.703 -1.297 1.097 1 97 154 GLY B O 1
ATOM 6337 N N . LEU B 1 155 ? -29.562 -1.36 0.464 1 97.75 155 LEU B N 1
ATOM 6338 C CA . LEU B 1 155 ? -29.844 -0.842 -0.871 1 97.75 155 LEU B CA 1
ATOM 6339 C C . LEU B 1 155 ? -30.391 -1.94 -1.776 1 97.75 155 LEU B C 1
ATOM 6341 O O . LEU B 1 155 ? -30.031 -3.111 -1.626 1 97.75 155 LEU B O 1
ATOM 6345 N N . PRO B 1 156 ? -31.234 -1.534 -2.746 1 96.19 156 PRO B N 1
ATOM 6346 C CA . PRO B 1 156 ? -31.719 -2.521 -3.713 1 96.19 156 PRO B CA 1
ATOM 6347 C C . PRO B 1 156 ? 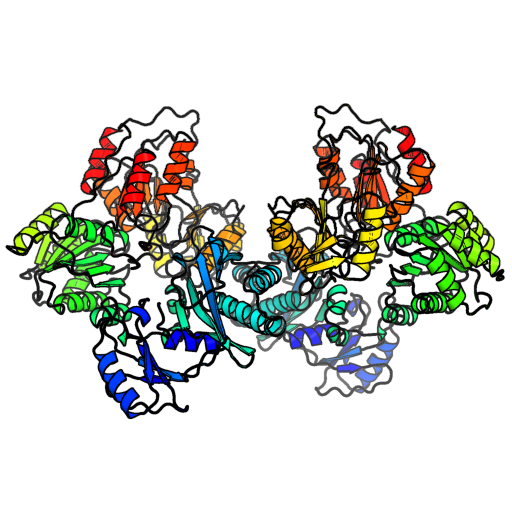-30.609 -3.035 -4.637 1 96.19 156 PRO B C 1
ATOM 6349 O O . PRO B 1 156 ? -29.672 -2.303 -4.945 1 96.19 156 PRO B O 1
ATOM 6352 N N . LYS B 1 157 ? -30.766 -4.246 -5.105 1 95.75 157 LYS B N 1
ATOM 6353 C CA . LYS B 1 157 ? -29.766 -4.953 -5.898 1 95.75 157 LYS B CA 1
ATOM 6354 C C . LYS B 1 157 ? -29.391 -4.156 -7.148 1 95.75 157 LYS B C 1
ATOM 6356 O O . LYS B 1 157 ? -28.25 -4.184 -7.59 1 95.75 157 LYS B O 1
ATOM 6361 N N . GLU B 1 158 ? -30.359 -3.389 -7.656 1 96.69 158 GLU B N 1
ATOM 6362 C CA . GLU B 1 158 ? -30.141 -2.633 -8.891 1 96.69 158 GLU B CA 1
ATOM 6363 C C . GLU B 1 158 ? -29.125 -1.512 -8.688 1 96.69 158 GLU B C 1
ATOM 6365 O O . GLU B 1 158 ? -28.531 -1.027 -9.648 1 96.69 158 GLU B O 1
ATOM 6370 N N . LEU B 1 159 ? -28.891 -1.147 -7.43 1 98 159 LEU B N 1
ATOM 6371 C CA . LEU B 1 159 ? -28 -0.028 -7.137 1 98 159 LEU B CA 1
ATOM 6372 C C . LEU B 1 159 ? -26.594 -0.52 -6.801 1 98 159 LEU B C 1
ATOM 6374 O O . LEU B 1 159 ? -25.719 0.279 -6.469 1 98 159 LEU B O 1
ATOM 6378 N N . SER B 1 160 ? -26.391 -1.835 -6.883 1 97.5 160 SER B N 1
ATOM 6379 C CA . SER B 1 160 ? -25.109 -2.393 -6.508 1 97.5 160 SER B CA 1
ATOM 6380 C C . SER B 1 160 ? -23.984 -1.771 -7.328 1 97.5 160 SER B C 1
ATOM 6382 O O . SER B 1 160 ? -23.016 -1.242 -6.77 1 97.5 160 SER B O 1
ATOM 6384 N N . LYS B 1 161 ? -24.109 -1.771 -8.641 1 97.19 161 LYS B N 1
ATOM 6385 C CA . LYS B 1 161 ? -23.062 -1.252 -9.523 1 97.19 161 LYS B CA 1
ATOM 6386 C C . LYS B 1 161 ? -22.938 0.264 -9.391 1 97.19 161 LYS B C 1
ATOM 6388 O O . LYS B 1 161 ? -21.844 0.788 -9.203 1 97.19 161 LYS B O 1
ATOM 6393 N N . PRO B 1 162 ? -24.078 1.042 -9.383 1 98.25 162 PRO B N 1
ATOM 6394 C CA . PRO B 1 162 ? -23.969 2.494 -9.234 1 98.25 162 PRO B CA 1
ATOM 6395 C C . PRO B 1 162 ? -23.359 2.904 -7.895 1 98.25 162 PRO B C 1
ATOM 6397 O O . PRO B 1 162 ? -22.578 3.859 -7.836 1 98.25 162 PRO B O 1
ATOM 6400 N N . PHE B 1 163 ? -23.766 2.16 -6.875 1 98.56 163 PHE B N 1
ATOM 6401 C CA . PHE B 1 163 ? -23.25 2.506 -5.562 1 98.56 163 PHE B CA 1
ATOM 6402 C C . PHE B 1 163 ? -21.75 2.217 -5.484 1 98.56 163 PHE B C 1
ATOM 6404 O O . PHE B 1 163 ? -20.984 3.008 -4.926 1 98.56 163 PHE B O 1
ATOM 6411 N N . HIS B 1 164 ? -21.391 1.062 -6.012 1 98.44 164 HIS B N 1
ATOM 6412 C CA . HIS B 1 164 ? -19.969 0.733 -6.078 1 98.44 164 HIS B CA 1
ATOM 6413 C C . HIS B 1 164 ? -19.188 1.821 -6.805 1 98.44 164 HIS B C 1
ATOM 6415 O O . HIS B 1 164 ? -18.109 2.229 -6.352 1 98.44 164 HIS B O 1
ATOM 6421 N N . ALA B 1 165 ? -19.672 2.285 -7.91 1 98.38 165 ALA B N 1
ATOM 6422 C CA . ALA B 1 165 ? -19.031 3.338 -8.688 1 98.38 165 ALA B CA 1
ATOM 6423 C C . ALA B 1 165 ? -18.953 4.641 -7.895 1 98.38 165 ALA B C 1
ATOM 6425 O O . ALA B 1 165 ? -17.922 5.309 -7.871 1 98.38 165 ALA B O 1
ATOM 6426 N N . LEU B 1 166 ? -20.047 4.98 -7.254 1 98.75 166 LEU B N 1
ATOM 6427 C CA . LEU B 1 166 ? -20.125 6.219 -6.488 1 98.75 166 LEU B CA 1
ATOM 6428 C C . LEU B 1 166 ? -19.078 6.242 -5.379 1 98.75 166 LEU B C 1
ATOM 6430 O O . LEU B 1 166 ? -18.312 7.203 -5.258 1 98.75 166 LEU B O 1
ATOM 6434 N N . LEU B 1 167 ? -19.062 5.18 -4.57 1 98.75 167 LEU B N 1
ATOM 6435 C CA . LEU B 1 167 ? -18.156 5.148 -3.424 1 98.75 167 LEU B CA 1
ATOM 6436 C C . LEU B 1 167 ? -16.703 5.086 -3.879 1 98.75 167 LEU B C 1
ATOM 6438 O O . LEU B 1 167 ? -15.828 5.723 -3.281 1 98.75 167 LEU B O 1
ATOM 6442 N N . THR B 1 168 ? -16.422 4.316 -4.941 1 98.38 168 THR B N 1
ATOM 6443 C CA . THR B 1 168 ? -15.07 4.262 -5.512 1 98.38 168 THR B CA 1
ATOM 6444 C C . THR B 1 168 ? -14.641 5.637 -6.012 1 98.38 168 THR B C 1
ATOM 6446 O O . THR B 1 168 ? -13.516 6.07 -5.754 1 98.38 168 THR B O 1
ATOM 6449 N N . ASN B 1 169 ? -15.547 6.332 -6.723 1 98.69 169 ASN B N 1
ATOM 6450 C CA . ASN B 1 169 ? -15.25 7.664 -7.238 1 98.69 169 ASN B CA 1
ATOM 6451 C C . ASN B 1 169 ? -15.008 8.664 -6.113 1 98.69 169 ASN B C 1
ATOM 6453 O O . ASN B 1 169 ? -14.109 9.5 -6.203 1 98.69 169 ASN B O 1
ATOM 6457 N N . LEU B 1 170 ? -15.844 8.57 -5.094 1 98.81 170 LEU B N 1
ATOM 6458 C CA . LEU B 1 170 ? -15.68 9.461 -3.951 1 98.81 170 LEU B CA 1
ATOM 6459 C C . LEU B 1 170 ? -14.32 9.242 -3.283 1 98.81 170 LEU B C 1
ATOM 6461 O O . LEU B 1 170 ? -13.641 10.203 -2.922 1 98.81 170 LEU B O 1
ATOM 6465 N N . PHE B 1 171 ? -13.984 7.98 -3.109 1 98.56 171 PHE B N 1
ATOM 6466 C CA . PHE B 1 171 ? -12.703 7.637 -2.494 1 98.56 171 PHE B CA 1
ATOM 6467 C C . PHE B 1 171 ? -11.547 8.117 -3.354 1 98.56 171 PHE B C 1
ATOM 6469 O O . PHE B 1 171 ? -10.578 8.688 -2.84 1 98.56 171 PHE B O 1
ATOM 6476 N N . ASP B 1 172 ? -11.625 7.879 -4.637 1 98.06 172 ASP B N 1
ATOM 6477 C CA . ASP B 1 172 ? -10.586 8.328 -5.559 1 98.06 172 ASP B CA 1
ATOM 6478 C C . ASP B 1 172 ? -10.438 9.844 -5.523 1 98.06 172 ASP B C 1
ATOM 6480 O O . ASP B 1 172 ? -9.336 10.375 -5.656 1 98.06 172 ASP B O 1
ATOM 6484 N N . CYS B 1 173 ? -11.539 10.523 -5.398 1 98.25 173 CYS B N 1
ATOM 6485 C CA . CYS B 1 173 ? -11.531 11.977 -5.281 1 98.25 173 CYS B CA 1
ATOM 6486 C C . CYS B 1 173 ? -10.75 12.422 -4.047 1 98.25 173 CYS B C 1
ATOM 6488 O O . CYS B 1 173 ? -9.969 13.367 -4.109 1 98.25 173 CYS B O 1
ATOM 6490 N N . CYS B 1 174 ? -10.977 11.742 -2.91 1 98.38 174 CYS B N 1
ATOM 6491 C CA . CYS B 1 174 ? -10.25 12.031 -1.681 1 98.38 174 CYS B CA 1
ATOM 6492 C C . CYS B 1 174 ? -8.75 11.859 -1.88 1 98.38 174 CYS B C 1
ATOM 6494 O O . CYS B 1 174 ? -7.961 12.695 -1.438 1 98.38 174 CYS B O 1
ATOM 6496 N N . LEU B 1 175 ? -8.375 10.797 -2.59 1 97.81 175 LEU B N 1
ATOM 6497 C CA . LEU B 1 175 ? -6.961 10.523 -2.83 1 97.81 175 LEU B CA 1
ATOM 6498 C C . LEU B 1 175 ? -6.348 11.578 -3.746 1 97.81 175 LEU B C 1
ATOM 6500 O O . LEU B 1 175 ? -5.273 12.117 -3.457 1 97.81 175 LEU B O 1
ATOM 6504 N N . ARG B 1 176 ? -7.035 11.922 -4.832 1 96.75 176 ARG B N 1
ATOM 6505 C CA . ARG B 1 176 ? -6.512 12.797 -5.875 1 96.75 176 ARG B CA 1
ATOM 6506 C C . ARG B 1 176 ? -6.34 14.219 -5.359 1 96.75 176 ARG B C 1
ATOM 6508 O O . ARG B 1 176 ? -5.328 14.867 -5.641 1 96.75 176 ARG B O 1
ATOM 6515 N N . HIS B 1 177 ? -7.273 14.641 -4.559 1 98.25 177 HIS B N 1
ATOM 6516 C CA . HIS B 1 177 ? -7.281 16.047 -4.168 1 98.25 177 HIS B CA 1
ATOM 6517 C C . HIS B 1 177 ? -6.891 16.219 -2.705 1 98.25 177 HIS B C 1
ATOM 6519 O O . HIS B 1 177 ? -6.934 17.328 -2.17 1 98.25 177 HIS B O 1
ATOM 6525 N N . ARG B 1 178 ? -6.441 15.109 -2.064 1 98.25 178 ARG B N 1
ATOM 6526 C CA . ARG B 1 178 ? -6.02 15.125 -0.668 1 98.25 178 ARG B CA 1
ATOM 6527 C C . ARG B 1 178 ? -7.086 15.758 0.221 1 98.25 178 ARG B C 1
ATOM 6529 O O . ARG B 1 178 ? -6.805 16.688 0.979 1 98.25 178 ARG B O 1
ATOM 6536 N N . LEU B 1 179 ? -8.297 15.172 0.109 1 98.44 179 LEU B N 1
ATOM 6537 C CA . LEU B 1 179 ? -9.391 15.68 0.935 1 98.44 179 LEU B CA 1
ATOM 6538 C C . LEU B 1 179 ? -9.242 15.211 2.379 1 98.44 179 LEU B C 1
ATOM 6540 O O . LEU B 1 179 ? -8.859 14.062 2.627 1 98.44 179 LEU B O 1
ATOM 6544 N N . LEU B 1 180 ? -9.492 16.094 3.287 1 97.31 180 LEU B N 1
ATOM 6545 C CA . LEU B 1 180 ? -9.531 15.734 4.703 1 97.31 180 LEU B CA 1
ATOM 6546 C C . LEU B 1 180 ? -10.922 15.258 5.105 1 97.31 180 LEU B C 1
ATOM 6548 O O . LEU B 1 180 ? -11.07 14.516 6.078 1 97.31 180 LEU B O 1
ATOM 6552 N N . LEU B 1 181 ? -11.906 15.719 4.32 1 97.62 181 LEU B N 1
ATOM 6553 C CA . LEU B 1 181 ? -13.297 15.352 4.555 1 97.62 181 LEU B CA 1
ATOM 6554 C C . LEU B 1 181 ? -14.094 15.391 3.252 1 97.62 181 LEU B C 1
ATOM 6556 O O . LEU B 1 181 ? -13.945 16.312 2.457 1 97.62 181 LEU B O 1
ATOM 6560 N N . ALA B 1 182 ? -14.828 14.422 2.969 1 98.69 182 ALA B N 1
ATOM 6561 C CA . ALA B 1 182 ? -15.906 14.391 1.986 1 98.69 182 ALA B CA 1
ATOM 6562 C C . ALA B 1 182 ? -17.172 13.789 2.588 1 98.69 182 ALA B C 1
ATOM 6564 O O . ALA B 1 182 ? -17.203 12.602 2.924 1 98.69 182 ALA B O 1
ATOM 6565 N N . GLU B 1 183 ? -18.156 14.594 2.73 1 98.25 183 GLU B N 1
ATOM 6566 C CA . GLU B 1 183 ? -19.391 14.156 3.373 1 98.25 183 GLU B CA 1
ATOM 6567 C C . GLU B 1 183 ? -20.609 14.398 2.473 1 98.25 183 GLU B C 1
ATOM 6569 O O . GLU B 1 183 ? -20.734 15.477 1.885 1 98.25 183 GLU B O 1
ATOM 6574 N N . ILE B 1 184 ? -21.375 13.422 2.254 1 98.69 184 ILE B N 1
ATOM 6575 C CA . ILE B 1 184 ? -22.672 13.516 1.592 1 98.69 184 ILE B CA 1
ATOM 6576 C C . ILE B 1 184 ? -23.797 13.25 2.598 1 98.69 184 ILE B C 1
ATOM 6578 O O . ILE B 1 184 ? -23.969 12.109 3.049 1 98.69 184 ILE B O 1
ATOM 6582 N N . ASN B 1 185 ? -24.547 14.266 2.902 1 97.19 185 ASN B N 1
ATOM 6583 C CA . ASN B 1 185 ? -25.594 14.172 3.906 1 97.19 185 ASN B CA 1
ATOM 6584 C C . ASN B 1 185 ? -26.781 15.062 3.557 1 97.19 185 ASN B C 1
ATOM 6586 O O . ASN B 1 185 ? -26.844 16.219 3.99 1 97.19 185 ASN B O 1
ATOM 6590 N N . PRO B 1 186 ? -27.781 14.633 2.785 1 97.38 186 PRO B N 1
ATOM 6591 C CA . PRO B 1 186 ? -27.969 13.195 2.576 1 97.38 186 PRO B CA 1
ATOM 6592 C C . PRO B 1 186 ? -27.531 12.742 1.182 1 97.38 186 PRO B C 1
ATOM 6594 O O . PRO B 1 186 ? -27.484 13.555 0.254 1 97.38 186 PRO B O 1
ATOM 6597 N N . LEU B 1 187 ? -27.219 11.492 1.086 1 98.81 187 LEU B N 1
ATOM 6598 C CA . LEU B 1 187 ? -27.297 10.719 -0.152 1 98.81 187 LEU B CA 1
ATOM 6599 C C . LEU B 1 187 ? -28.672 10.109 -0.332 1 98.81 187 LEU B C 1
ATOM 6601 O O . LEU B 1 187 ? -29.156 9.383 0.543 1 98.81 187 LEU B O 1
ATOM 6605 N N . VAL B 1 188 ? -29.375 10.367 -1.458 1 98.56 188 VAL B N 1
ATOM 6606 C CA . VAL B 1 188 ? -30.766 9.922 -1.526 1 98.56 188 VAL B CA 1
ATOM 6607 C C . VAL B 1 188 ? -30.922 8.875 -2.629 1 98.56 188 VAL B C 1
ATOM 6609 O O . VAL B 1 188 ? -30.125 8.836 -3.57 1 98.56 188 VAL B O 1
ATOM 6612 N N . ILE B 1 189 ? -31.844 8 -2.424 1 98.44 189 ILE B N 1
ATOM 6613 C CA . ILE B 1 189 ? -32.375 7.156 -3.498 1 98.44 189 ILE B CA 1
ATOM 6614 C C . ILE B 1 189 ? -33.531 7.852 -4.18 1 98.44 189 ILE B C 1
ATOM 6616 O O . ILE B 1 189 ? -34.594 8.047 -3.568 1 98.44 189 ILE B O 1
ATOM 6620 N N . THR B 1 190 ? -33.344 8.203 -5.402 1 97.75 190 THR B N 1
ATOM 6621 C CA . THR B 1 190 ? -34.375 8.945 -6.117 1 97.75 190 THR B CA 1
ATOM 6622 C C . THR B 1 190 ? -35.531 8.039 -6.484 1 97.75 190 THR B C 1
ATOM 6624 O O . THR B 1 190 ? -35.406 6.812 -6.484 1 97.75 190 THR B O 1
ATOM 6627 N N . THR B 1 191 ? -36.625 8.648 -6.77 1 97.06 191 THR B N 1
ATOM 6628 C CA . THR B 1 191 ? -37.844 7.902 -7.105 1 97.06 191 THR B CA 1
ATOM 6629 C C . THR B 1 191 ? -37.656 7.113 -8.398 1 97.06 191 THR B C 1
ATOM 6631 O O . THR B 1 191 ? -38.281 6.066 -8.594 1 97.06 191 THR B O 1
ATOM 6634 N N . ASP B 1 192 ? -36.781 7.496 -9.227 1 94.94 192 ASP B N 1
ATOM 6635 C CA . ASP B 1 192 ? -36.5 6.785 -10.469 1 94.94 192 ASP B CA 1
ATOM 6636 C C . ASP B 1 192 ? -35.438 5.711 -10.273 1 94.94 192 ASP B C 1
ATOM 6638 O O . ASP B 1 192 ? -34.969 5.09 -11.234 1 94.94 192 ASP B O 1
ATOM 6642 N N . GLY B 1 193 ? -34.969 5.551 -9.109 1 94.56 193 GLY B N 1
ATOM 6643 C CA . GLY B 1 193 ? -34.125 4.422 -8.758 1 94.56 193 GLY B CA 1
ATOM 6644 C C . GLY B 1 193 ? -32.656 4.75 -8.844 1 94.56 193 GLY B C 1
ATOM 6645 O O . GLY B 1 193 ? -31.812 3.846 -8.945 1 94.56 193 GLY B O 1
ATOM 6646 N N . GLY B 1 194 ? -32.25 5.984 -8.836 1 97.19 194 GLY B N 1
ATOM 6647 C CA . GLY B 1 194 ? -30.844 6.387 -8.867 1 97.19 194 GLY B CA 1
ATOM 6648 C C . GLY B 1 194 ? -30.344 6.91 -7.539 1 97.19 194 GLY B C 1
ATOM 6649 O O . GLY B 1 194 ? -31.078 6.891 -6.543 1 97.19 194 GLY B O 1
ATOM 6650 N N . LEU B 1 195 ? -29.078 7.199 -7.508 1 98.56 195 LEU B N 1
ATOM 6651 C CA . LEU B 1 195 ? -28.453 7.832 -6.355 1 98.56 195 LEU B CA 1
ATOM 6652 C C . LEU B 1 195 ? -28.156 9.305 -6.637 1 98.56 195 LEU B C 1
ATOM 6654 O O . LEU B 1 195 ? -27.844 9.672 -7.773 1 98.56 195 LEU B O 1
ATOM 6658 N N . LEU B 1 196 ? -28.312 10.109 -5.602 1 98.56 196 LEU B N 1
ATOM 6659 C CA . LEU B 1 196 ? -28.094 11.547 -5.773 1 98.56 196 LEU B CA 1
ATOM 6660 C C . LEU B 1 196 ? -27.547 12.172 -4.496 1 98.56 196 LEU B C 1
ATOM 6662 O O . LEU B 1 196 ? -28.141 12.031 -3.426 1 98.56 196 LEU B O 1
ATOM 6666 N N . ALA B 1 197 ? -26.406 12.828 -4.59 1 98.75 197 ALA B N 1
ATOM 6667 C CA . ALA B 1 197 ? -25.891 13.586 -3.453 1 98.75 197 ALA B CA 1
ATOM 6668 C C . ALA B 1 197 ? -26.641 14.898 -3.277 1 98.75 197 ALA B C 1
ATOM 6670 O O . ALA B 1 197 ? -26.328 15.898 -3.93 1 98.75 197 ALA B O 1
ATOM 6671 N N . LEU B 1 198 ? -27.484 14.93 -2.365 1 97.75 198 LEU B N 1
ATOM 6672 C CA . LEU B 1 198 ? -28.375 16.078 -2.201 1 97.75 198 LEU B CA 1
ATOM 6673 C C . LEU B 1 198 ? -27.672 17.188 -1.424 1 97.75 198 LEU B C 1
ATOM 6675 O O . LEU B 1 198 ? -28.094 18.344 -1.466 1 97.75 198 LEU B O 1
ATOM 6679 N N . ASP B 1 199 ? -26.672 16.875 -0.684 1 96.62 199 ASP B N 1
ATOM 6680 C CA . ASP B 1 199 ? -25.797 17.828 -0.013 1 96.62 199 ASP B CA 1
ATOM 6681 C C . ASP B 1 199 ? -24.344 17.359 -0.049 1 96.62 199 ASP B C 1
ATOM 6683 O O . ASP B 1 199 ? -24.062 16.203 -0.385 1 96.62 199 ASP B O 1
ATOM 6687 N N . GLY B 1 200 ? -23.469 18.281 0.098 1 97.19 200 GLY B N 1
ATOM 6688 C CA . GLY B 1 200 ? -22.062 17.953 0.096 1 97.19 200 GLY B CA 1
ATOM 6689 C C . GLY B 1 200 ? -21.219 18.891 0.953 1 97.19 200 GLY B C 1
ATOM 6690 O O . GLY B 1 200 ? -21.484 20.094 0.996 1 97.19 200 GLY B O 1
ATOM 6691 N N . LYS B 1 201 ? -20.344 18.375 1.698 1 97.19 201 LYS B N 1
ATOM 6692 C CA . LYS B 1 201 ? -19.359 19.094 2.498 1 97.19 201 LYS B CA 1
ATOM 6693 C C . LYS B 1 201 ? -17.953 18.547 2.273 1 97.19 201 LYS B C 1
ATOM 6695 O O . LYS B 1 201 ? -17.703 17.359 2.504 1 97.19 201 LYS B O 1
ATOM 6700 N N . VAL B 1 202 ? -17.062 19.391 1.785 1 98.31 202 VAL B N 1
ATOM 6701 C CA . VAL B 1 202 ? -15.719 18.938 1.444 1 98.31 202 VAL B CA 1
ATOM 6702 C C . VAL B 1 202 ? -14.672 19.844 2.08 1 98.31 202 VAL B C 1
ATOM 6704 O O . VAL B 1 202 ? -14.883 21.062 2.182 1 98.31 202 VAL B O 1
ATOM 6707 N N . GLU B 1 203 ? -13.641 19.312 2.584 1 97.19 203 GLU B N 1
ATOM 6708 C CA . GLU B 1 203 ? -12.453 20.047 3.004 1 97.19 203 GLU B CA 1
ATOM 6709 C C . GLU B 1 203 ? -11.211 19.547 2.281 1 97.19 203 GLU B C 1
ATOM 6711 O O . GLU B 1 203 ? -10.875 18.359 2.361 1 97.19 203 GLU B O 1
ATOM 6716 N N . ILE B 1 204 ? -10.523 20.438 1.574 1 97.94 204 ILE B N 1
ATOM 6717 C CA . ILE B 1 204 ? -9.289 20.109 0.869 1 97.94 204 ILE B CA 1
ATOM 6718 C C . ILE B 1 204 ? -8.086 20.484 1.736 1 97.94 204 ILE B C 1
ATOM 6720 O O . ILE B 1 204 ? -8.062 21.547 2.357 1 97.94 204 ILE B O 1
ATOM 6724 N N . ASP B 1 205 ? -7.168 19.625 1.837 1 97 205 ASP B N 1
ATOM 6725 C CA . ASP B 1 205 ? -5.926 19.953 2.527 1 97 205 ASP B CA 1
ATOM 6726 C C . ASP B 1 205 ? -5.297 21.219 1.947 1 97 205 ASP B C 1
ATOM 6728 O O . ASP B 1 205 ? -4.949 21.266 0.765 1 97 205 ASP B O 1
ATOM 6732 N N . GLY B 1 206 ? -5.102 22.188 2.799 1 94.12 206 GLY B N 1
ATOM 6733 C CA . GLY B 1 206 ? -4.531 23.453 2.35 1 94.12 206 GLY B CA 1
ATOM 6734 C C . GLY B 1 206 ? -3.172 23.297 1.697 1 94.12 206 GLY B C 1
ATOM 6735 O O . GLY B 1 206 ? -2.828 24.031 0.776 1 94.12 206 GLY B O 1
ATOM 6736 N N . HIS B 1 207 ? -2.436 22.328 2.113 1 95.12 207 HIS B N 1
ATOM 6737 C CA . HIS B 1 207 ? -1.108 22.109 1.551 1 95.12 207 HIS B CA 1
ATOM 6738 C C . HIS B 1 207 ? -1.195 21.562 0.127 1 95.12 207 HIS B C 1
ATOM 6740 O O . HIS B 1 207 ? -0.302 21.812 -0.688 1 95.12 207 HIS B O 1
ATOM 6746 N N . ARG B 1 208 ? -2.256 20.859 -0.198 1 97.25 208 ARG B N 1
ATOM 6747 C CA . ARG B 1 208 ? -2.461 20.391 -1.564 1 97.25 208 ARG B CA 1
ATOM 6748 C C . ARG B 1 208 ? -2.699 21.562 -2.514 1 97.25 208 ARG B C 1
ATOM 6750 O O . ARG B 1 208 ? -2.268 21.516 -3.668 1 97.25 208 ARG B O 1
ATOM 6757 N N . ILE B 1 209 ? -3.361 22.547 -2.027 1 95.44 209 ILE B N 1
ATOM 6758 C CA . ILE B 1 209 ? -3.656 23.75 -2.816 1 95.44 209 ILE B CA 1
ATOM 6759 C C . ILE B 1 209 ? -2.355 24.453 -3.182 1 95.44 209 ILE B C 1
ATOM 6761 O O . ILE B 1 209 ? -2.229 25 -4.281 1 95.44 209 ILE B O 1
ATOM 6765 N N . GLY B 1 210 ? -1.431 24.484 -2.197 1 92.69 210 GLY B N 1
ATOM 6766 C CA . GLY B 1 210 ? -0.127 25.062 -2.482 1 92.69 210 GLY B CA 1
ATOM 6767 C C . GLY B 1 210 ? 0.61 24.344 -3.602 1 92.69 210 GLY B C 1
ATOM 6768 O O . GLY B 1 210 ? 1.334 24.969 -4.375 1 92.69 210 GLY B O 1
ATOM 6769 N N . ILE B 1 211 ? 0.375 23.094 -3.76 1 95.56 211 ILE B N 1
ATOM 6770 C CA . ILE B 1 211 ? 1.032 22.266 -4.762 1 95.56 211 ILE B CA 1
ATOM 6771 C C . ILE B 1 211 ? 0.267 22.344 -6.078 1 95.56 211 ILE B C 1
ATOM 6773 O O . ILE B 1 211 ? 0.87 22.359 -7.156 1 95.56 211 ILE B O 1
ATOM 6777 N N . ASP B 1 212 ? -1.074 22.406 -6.008 1 96.69 212 ASP B N 1
ATOM 6778 C CA . ASP B 1 212 ? -1.951 22.516 -7.168 1 96.69 212 ASP B CA 1
ATOM 6779 C C . ASP B 1 212 ? -2.877 23.734 -7.035 1 96.69 212 ASP B C 1
ATOM 6781 O O . ASP B 1 212 ? -4.051 23.578 -6.684 1 96.69 212 ASP B O 1
ATOM 6785 N N . PRO B 1 213 ? -2.451 24.828 -7.48 1 95.44 213 PRO B N 1
ATOM 6786 C CA . PRO B 1 213 ? -3.213 26.062 -7.316 1 95.44 213 PRO B CA 1
ATOM 6787 C C . PRO B 1 213 ? -4.52 26.062 -8.102 1 95.44 213 PRO B C 1
ATOM 6789 O O . PRO B 1 213 ? -5.391 26.906 -7.867 1 95.44 213 PRO B O 1
ATOM 6792 N N . SER B 1 214 ? -4.664 25.094 -9.078 1 97.06 214 SER B N 1
ATOM 6793 C CA . SER B 1 214 ? -5.91 25.031 -9.836 1 97.06 214 SER B CA 1
ATOM 6794 C C . SER B 1 214 ? -7.094 24.719 -8.922 1 97.06 214 SER B C 1
ATOM 6796 O O . SER B 1 214 ? -8.242 25.047 -9.258 1 97.06 214 SER B O 1
ATOM 6798 N N . LEU B 1 215 ? -6.848 24.25 -7.766 1 97.69 215 LEU B N 1
ATOM 6799 C CA . LEU B 1 215 ? -7.898 23.906 -6.809 1 97.69 215 LEU B CA 1
ATOM 6800 C C . LEU B 1 215 ? -8.523 25.172 -6.215 1 97.69 215 LEU B C 1
ATOM 6802 O O . LEU B 1 215 ? -9.602 25.109 -5.617 1 97.69 215 LEU B O 1
ATOM 6806 N N . ASN B 1 216 ? -7.855 26.328 -6.398 1 96.31 216 ASN B N 1
ATOM 6807 C CA . ASN B 1 216 ? -8.414 27.594 -5.918 1 96.31 216 ASN B CA 1
ATOM 6808 C C . ASN B 1 216 ? -9.719 27.938 -6.621 1 96.31 216 ASN B C 1
ATOM 6810 O O . ASN B 1 216 ? -10.469 28.797 -6.164 1 96.31 216 ASN B O 1
ATOM 6814 N N . ARG B 1 217 ? -9.992 27.234 -7.703 1 97 217 ARG B N 1
ATOM 6815 C CA . ARG B 1 217 ? -11.25 27.453 -8.406 1 97 217 ARG B CA 1
ATOM 6816 C C . ARG B 1 217 ? -12.445 27.109 -7.52 1 97 217 ARG B C 1
ATOM 6818 O O . ARG B 1 217 ? -13.562 27.547 -7.777 1 97 217 ARG B O 1
ATOM 6825 N N . PHE B 1 218 ? -12.211 26.375 -6.461 1 97.38 218 PHE B N 1
ATOM 6826 C CA . PHE B 1 218 ? -13.289 26 -5.543 1 97.38 218 PHE B CA 1
ATOM 6827 C C . PHE B 1 218 ? -13.336 26.969 -4.359 1 97.38 218 PHE B C 1
ATOM 6829 O O . PHE B 1 218 ? -14.219 26.859 -3.506 1 97.38 218 PHE B O 1
ATOM 6836 N N . PHE B 1 219 ? -12.391 27.906 -4.305 1 95.5 219 PHE B N 1
ATOM 6837 C CA . PHE B 1 219 ? -12.336 28.875 -3.219 1 95.5 219 PHE B CA 1
ATOM 6838 C C . PHE B 1 219 ? -13.398 29.953 -3.402 1 95.5 219 PHE B C 1
ATOM 6840 O O . PHE B 1 219 ? -13.609 30.438 -4.516 1 95.5 219 PHE B O 1
ATOM 6847 N N . GLU B 1 220 ? -14.117 30.281 -2.311 1 94.88 220 GLU B N 1
ATOM 6848 C CA . GLU B 1 220 ? -15.133 31.328 -2.334 1 94.88 220 GLU B CA 1
ATOM 6849 C C . GLU B 1 220 ? -14.812 32.438 -1.321 1 94.88 220 GLU B C 1
ATOM 6851 O O . GLU B 1 220 ? -15.125 32.281 -0.138 1 94.88 220 GLU B O 1
ATOM 6856 N N . ALA B 1 221 ? -14.359 33.531 -1.759 1 93.88 221 ALA B N 1
ATOM 6857 C CA . ALA B 1 221 ? -13.898 34.656 -0.924 1 93.88 221 ALA B CA 1
ATOM 6858 C C . ALA B 1 221 ? -15.047 35.219 -0.103 1 93.88 221 ALA B C 1
ATOM 6860 O O . ALA B 1 221 ? -14.828 35.781 0.978 1 93.88 221 ALA B O 1
ATOM 6861 N N . ALA B 1 222 ? -16.266 35.062 -0.592 1 93 222 ALA B N 1
ATOM 6862 C CA . ALA B 1 222 ? -17.438 35.656 0.041 1 93 222 ALA B CA 1
ATOM 6863 C C . ALA B 1 222 ? -17.641 35.094 1.448 1 93 222 ALA B C 1
ATOM 6865 O O . ALA B 1 222 ? -18.328 35.719 2.273 1 93 222 ALA B O 1
ATOM 6866 N N . HIS B 1 223 ? -17.062 33.938 1.733 1 92.69 223 HIS B N 1
ATOM 6867 C CA . HIS B 1 223 ? -17.281 33.312 3.023 1 92.69 223 HIS B CA 1
ATOM 6868 C C . HIS B 1 223 ? -16.312 33.844 4.074 1 92.69 223 HIS B C 1
ATOM 6870 O O . HIS B 1 223 ? -16.453 33.562 5.266 1 92.69 223 HIS B O 1
ATOM 6876 N N . LEU B 1 224 ? -15.367 34.625 3.699 1 89.81 224 LEU B N 1
ATOM 6877 C CA . LEU B 1 224 ? -14.344 35.125 4.613 1 89.81 224 LEU B CA 1
ATOM 6878 C C . LEU B 1 224 ? -14.438 36.656 4.758 1 89.81 224 LEU B C 1
ATOM 6880 O O . LEU B 1 224 ? -14.984 37.312 3.885 1 89.81 224 LEU B O 1
ATOM 6884 N N . SER B 1 225 ? -13.938 37.156 5.871 1 87.44 225 SER B N 1
ATOM 6885 C CA . SER B 1 225 ? -13.852 38.594 6.059 1 87.44 225 SER B CA 1
ATOM 6886 C C . SER B 1 225 ? -12.82 39.219 5.125 1 87.44 225 SER B C 1
ATOM 6888 O O . SER B 1 225 ? -12.008 38.5 4.531 1 87.44 225 SER B O 1
ATOM 6890 N N . ASP B 1 226 ? -12.922 40.5 4.965 1 90.12 226 ASP B N 1
ATOM 6891 C CA . ASP B 1 226 ? -11.938 41.188 4.16 1 90.12 226 ASP B CA 1
ATOM 6892 C C . ASP B 1 226 ? -10.523 40.969 4.707 1 90.12 226 ASP B C 1
ATOM 6894 O O . ASP B 1 226 ? -9.578 40.812 3.936 1 90.12 226 ASP B O 1
ATOM 6898 N N . GLU B 1 227 ? -10.43 41 6.059 1 90.56 227 GLU B N 1
ATOM 6899 C CA . GLU B 1 227 ? -9.141 40.781 6.707 1 90.56 227 GLU B CA 1
ATOM 6900 C C . GLU B 1 227 ? -8.586 39.406 6.387 1 90.56 227 GLU B C 1
ATOM 6902 O O . GLU B 1 227 ? -7.402 39.25 6.07 1 90.56 227 GLU B O 1
ATOM 6907 N N . GLU B 1 228 ? -9.43 38.469 6.398 1 89.88 228 GLU B N 1
ATOM 6908 C CA . GLU B 1 228 ? -9.016 37.094 6.141 1 89.88 228 GLU B CA 1
ATOM 6909 C C . GLU B 1 228 ? -8.617 36.906 4.68 1 89.88 228 GLU B C 1
ATOM 6911 O O . GLU B 1 228 ? -7.656 36.188 4.375 1 89.88 228 GLU B O 1
ATOM 6916 N N . ASN B 1 229 ? -9.352 37.469 3.781 1 93.19 229 ASN B N 1
ATOM 6917 C CA . ASN B 1 229 ? -9.031 37.375 2.359 1 93.19 229 ASN B CA 1
ATOM 6918 C C . ASN B 1 229 ? -7.688 38.031 2.053 1 93.19 229 ASN B C 1
ATOM 6920 O O . ASN B 1 229 ? -6.875 37.469 1.312 1 93.19 229 ASN B O 1
ATOM 6924 N N . ARG B 1 230 ? -7.484 39.219 2.639 1 92.31 230 ARG B N 1
ATOM 6925 C CA . ARG B 1 230 ? -6.223 39.906 2.447 1 92.31 230 ARG B CA 1
ATOM 6926 C C . ARG B 1 230 ? -5.055 39.125 3.018 1 92.31 230 ARG B C 1
ATOM 6928 O O . ARG B 1 230 ? -3.98 39.062 2.414 1 92.31 230 ARG B O 1
ATOM 6935 N N . SER B 1 231 ? -5.301 38.562 4.172 1 90.81 231 SER B N 1
ATOM 6936 C CA . SER B 1 231 ? -4.27 37.75 4.805 1 90.81 231 SER B CA 1
ATOM 6937 C C . SER B 1 231 ? -3.926 36.531 3.947 1 90.81 231 SER B C 1
ATOM 6939 O O . SER B 1 231 ? -2.752 36.188 3.795 1 90.81 231 SER B O 1
ATOM 6941 N N . ARG B 1 232 ? -4.906 35.875 3.434 1 89.06 232 ARG B N 1
ATOM 6942 C CA . ARG B 1 232 ? -4.695 34.719 2.574 1 89.06 232 ARG B CA 1
ATOM 6943 C C . ARG B 1 232 ? -3.873 35.062 1.345 1 89.06 232 ARG B C 1
ATOM 6945 O O . ARG B 1 232 ? -2.945 34.344 0.973 1 89.06 232 ARG B O 1
ATOM 6952 N N . GLU B 1 233 ? -4.184 36.156 0.741 1 88.75 233 GLU B N 1
ATOM 6953 C CA . GLU B 1 233 ? -3.469 36.625 -0.442 1 88.75 233 GLU B CA 1
ATOM 6954 C C . GLU B 1 233 ? -2.004 36.906 -0.123 1 88.75 233 GLU B C 1
ATOM 6956 O O . GLU B 1 233 ? -1.13 36.719 -0.971 1 88.75 233 GLU B O 1
ATOM 6961 N N . ALA B 1 234 ? -1.817 37.344 1.114 1 88.31 234 ALA B N 1
ATOM 6962 C CA . ALA B 1 234 ? -0.464 37.719 1.533 1 88.31 234 ALA B CA 1
ATOM 6963 C C . ALA B 1 234 ? 0.281 36.5 2.074 1 88.31 234 ALA B C 1
ATOM 6965 O O . ALA B 1 234 ? 1.448 36.594 2.461 1 88.31 234 ALA B O 1
ATOM 6966 N N . GLY B 1 235 ? -0.389 35.406 2.158 1 85.06 235 GLY B N 1
ATOM 6967 C CA . GLY B 1 235 ? 0.239 34.188 2.654 1 85.06 235 GLY B CA 1
ATOM 6968 C C . GLY B 1 235 ? 0.381 34.156 4.164 1 85.06 235 GLY B C 1
ATOM 6969 O O . GLY B 1 235 ? 1.295 33.531 4.695 1 85.06 235 GLY B O 1
ATOM 6970 N N . LEU B 1 236 ? -0.483 34.875 4.902 1 88.38 236 LEU B N 1
ATOM 6971 C CA . LEU B 1 236 ? -0.466 34.938 6.359 1 88.38 236 LEU B CA 1
ATOM 6972 C C . LEU B 1 236 ? -1.518 34.031 6.961 1 88.38 236 LEU B C 1
ATOM 6974 O O . LEU B 1 236 ? -2.576 33.812 6.367 1 88.38 236 LEU B O 1
ATOM 6978 N N . SER B 1 237 ? -1.131 33.406 8.031 1 88.44 237 SER B N 1
ATOM 6979 C CA . SER B 1 237 ? -2.135 32.719 8.82 1 88.44 237 SER B CA 1
ATOM 6980 C C . SER B 1 237 ? -2.836 33.656 9.797 1 88.44 237 SER B C 1
ATOM 6982 O O . SER B 1 237 ? -2.252 34.062 10.805 1 88.44 237 SER B O 1
ATOM 6984 N N . TYR B 1 238 ? -4.023 33.938 9.477 1 91.81 238 TYR B N 1
ATOM 6985 C CA . TYR B 1 238 ? -4.777 34.938 10.242 1 91.81 238 TYR B CA 1
ATOM 6986 C C . TYR B 1 238 ? -6.164 34.406 10.586 1 91.81 238 TYR B C 1
ATOM 6988 O O . TYR B 1 238 ? -6.82 33.781 9.766 1 91.81 238 TYR B O 1
ATOM 6996 N N . HIS B 1 239 ? -6.562 34.625 11.812 1 90.69 239 HIS B N 1
ATOM 6997 C CA . HIS B 1 239 ? -7.926 34.375 12.266 1 90.69 239 HIS B CA 1
ATOM 6998 C C . HIS B 1 239 ? -8.453 35.531 13.094 1 90.69 239 HIS B C 1
ATOM 7000 O O . HIS B 1 239 ? -7.773 36 14.016 1 90.69 239 HIS B O 1
ATOM 7006 N N . LYS B 1 240 ? -9.602 35.875 12.719 1 90.5 240 LYS B N 1
ATOM 7007 C CA . LYS B 1 240 ? -10.258 36.969 13.461 1 90.5 240 LYS B CA 1
ATOM 7008 C C . LYS B 1 240 ? -10.836 36.438 14.773 1 90.5 240 LYS B C 1
ATOM 7010 O O . LYS B 1 240 ? -11.406 35.344 14.82 1 90.5 240 LYS B O 1
ATOM 7015 N N . LEU B 1 241 ? -10.578 37.188 15.781 1 90.88 241 LEU B N 1
ATOM 7016 C CA . LEU B 1 241 ? -11.141 36.938 17.094 1 90.88 241 LEU B CA 1
ATOM 7017 C C . LEU B 1 241 ? -11.922 38.156 17.594 1 90.88 241 LEU B C 1
ATOM 7019 O O . LEU B 1 241 ? -12.352 39 16.797 1 90.88 241 LEU B O 1
ATOM 7023 N N . ASP B 1 242 ? -12.258 38.25 18.938 1 86.94 242 ASP B N 1
ATOM 7024 C CA . ASP B 1 242 ? -13.188 39.281 19.391 1 86.94 242 ASP B CA 1
ATOM 7025 C C . ASP B 1 242 ? -12.516 40.25 20.359 1 86.94 242 ASP B C 1
ATOM 7027 O O . ASP B 1 242 ? -13.18 41.062 20.984 1 86.94 242 ASP B O 1
ATOM 7031 N N . GLY B 1 243 ? -11.242 40.219 20.422 1 91.38 243 GLY B N 1
ATOM 7032 C CA . GLY B 1 243 ? -10.562 41.062 21.406 1 91.38 243 GLY B CA 1
ATOM 7033 C C . GLY B 1 243 ? -10.164 42.406 20.859 1 91.38 243 GLY B C 1
ATOM 7034 O O . GLY B 1 243 ? -10.758 42.906 19.891 1 91.38 243 GLY B O 1
ATOM 7035 N N . TYR B 1 244 ? -9.266 43.062 21.594 1 92.69 244 TYR B N 1
ATOM 7036 C CA . TYR B 1 244 ? -8.938 44.438 21.312 1 92.69 244 TYR B CA 1
ATOM 7037 C C . TYR B 1 244 ? -7.453 44.594 20.984 1 92.69 244 TYR B C 1
ATOM 7039 O O . TYR B 1 244 ? -7.039 45.625 20.406 1 92.69 244 TYR B O 1
ATOM 7047 N N . VAL B 1 245 ? -6.668 43.625 21.328 1 96.12 245 VAL B N 1
ATOM 7048 C CA . VAL B 1 245 ? -5.234 43.688 21.062 1 96.12 245 VAL B CA 1
ATOM 7049 C C . VAL B 1 245 ? -4.918 42.938 19.781 1 96.12 245 VAL B C 1
ATOM 7051 O O . VAL B 1 245 ? -5.137 41.719 19.688 1 96.12 245 VAL B O 1
ATOM 7054 N N . GLY B 1 246 ? -4.449 43.719 18.781 1 97.06 246 GLY B N 1
ATOM 7055 C CA . GLY B 1 246 ? -3.959 43.031 17.578 1 97.06 246 GLY B CA 1
ATOM 7056 C C . GLY B 1 246 ? -2.662 42.281 17.812 1 97.06 246 GLY B C 1
ATOM 7057 O O . GLY B 1 246 ? -1.696 42.844 18.328 1 97.06 246 GLY B O 1
ATOM 7058 N N . LEU B 1 247 ? -2.639 41.094 17.469 1 96.81 247 LEU B N 1
ATOM 7059 C CA . LEU B 1 247 ? -1.501 40.219 17.766 1 96.81 247 LEU B CA 1
ATOM 7060 C C . LEU B 1 247 ? -0.755 39.875 16.484 1 96.81 247 LEU B C 1
ATOM 7062 O O . LEU B 1 247 ? -1.372 39.469 15.492 1 96.81 247 LEU B O 1
ATOM 7066 N N . MET B 1 248 ? 0.541 40 16.422 1 95.25 248 MET B N 1
ATOM 7067 C CA . MET B 1 248 ? 1.439 39.594 15.344 1 95.25 248 MET B CA 1
ATOM 7068 C C . MET B 1 248 ? 2.654 38.844 15.898 1 95.25 248 MET B C 1
ATOM 7070 O O . MET B 1 248 ? 3.455 39.438 16.625 1 95.25 248 MET B O 1
ATOM 7074 N N . VAL B 1 249 ? 2.777 37.625 15.562 1 93.81 249 VAL B N 1
ATOM 7075 C CA . VAL B 1 249 ? 3.809 36.812 16.172 1 93.81 249 VAL B CA 1
ATOM 7076 C C . VAL B 1 249 ? 4.465 35.938 15.102 1 93.81 249 VAL B C 1
ATOM 7078 O O . VAL B 1 249 ? 3.844 35.625 14.078 1 93.81 249 VAL B O 1
ATOM 7081 N N . ASN B 1 250 ? 5.75 35.625 15.219 1 89.88 250 ASN B N 1
ATOM 7082 C CA . ASN B 1 250 ? 6.383 34.688 14.312 1 89.88 250 ASN B CA 1
ATOM 7083 C C . ASN B 1 250 ? 6.324 33.25 14.852 1 89.88 250 ASN B C 1
ATOM 7085 O O . ASN B 1 250 ? 7.016 32.938 15.812 1 89.88 250 ASN B O 1
ATOM 7089 N N . GLY B 1 251 ? 5.48 32.438 14.203 1 90.62 251 GLY B N 1
ATOM 7090 C CA . GLY B 1 251 ? 5.348 31.047 14.602 1 90.62 251 GLY B CA 1
ATOM 7091 C C . GLY B 1 251 ? 4.02 30.734 15.273 1 90.62 251 GLY B C 1
ATOM 7092 O O . GLY B 1 251 ? 3.568 31.484 16.141 1 90.62 251 GLY B O 1
ATOM 7093 N N . ALA B 1 252 ? 3.551 29.594 14.984 1 90.81 252 ALA B N 1
ATOM 7094 C CA . ALA B 1 252 ? 2.213 29.234 15.445 1 90.81 252 ALA B CA 1
ATOM 7095 C C . ALA B 1 252 ? 2.205 28.969 16.953 1 90.81 252 ALA B C 1
ATOM 7097 O O . ALA B 1 252 ? 1.258 29.344 17.641 1 90.81 252 ALA B O 1
ATOM 7098 N N . GLY B 1 253 ? 3.205 28.359 17.484 1 92.5 253 GLY B N 1
ATOM 7099 C CA . GLY B 1 253 ? 3.268 28.062 18.891 1 92.5 253 GLY B CA 1
ATOM 7100 C C . GLY B 1 253 ? 3.357 29.297 19.766 1 92.5 253 GLY B C 1
ATOM 7101 O O . GLY B 1 253 ? 2.582 29.453 20.719 1 92.5 253 GLY B O 1
ATOM 7102 N N . LEU B 1 254 ? 4.25 30.125 19.453 1 92.62 254 LEU B N 1
ATOM 7103 C CA . LEU B 1 254 ? 4.402 31.359 20.203 1 92.62 254 LEU B CA 1
ATOM 7104 C C . LEU B 1 254 ? 3.166 32.25 20.062 1 92.62 254 LEU B C 1
ATOM 7106 O O . LEU B 1 254 ? 2.777 32.938 21 1 92.62 254 LEU B O 1
ATOM 7110 N N . ALA B 1 255 ? 2.623 32.188 18.859 1 94.31 255 ALA B N 1
ATOM 7111 C CA . ALA B 1 255 ? 1.398 32.969 18.641 1 94.31 255 ALA B CA 1
ATOM 7112 C C . ALA B 1 255 ? 0.276 32.469 19.562 1 94.31 255 ALA B C 1
ATOM 7114 O O . ALA B 1 255 ? -0.437 33.281 20.156 1 94.31 255 ALA B O 1
ATOM 7115 N N . MET B 1 256 ? 0.162 31.172 19.672 1 94.25 256 MET B N 1
ATOM 7116 C CA . MET B 1 256 ? -0.871 30.594 20.531 1 94.25 256 MET B CA 1
ATOM 7117 C C . MET B 1 256 ? -0.601 30.922 22 1 94.25 256 MET B C 1
ATOM 7119 O O . MET B 1 256 ? -1.519 31.281 22.734 1 94.25 256 MET B O 1
ATOM 7123 N N . ALA B 1 257 ? 0.628 30.797 22.375 1 94.12 257 ALA B N 1
ATOM 7124 C CA . ALA B 1 257 ? 0.99 31.094 23.75 1 94.12 257 ALA B CA 1
ATOM 7125 C C . ALA B 1 257 ? 0.744 32.562 24.062 1 94.12 257 ALA B C 1
ATOM 7127 O O . ALA B 1 257 ? 0.281 32.906 25.156 1 94.12 257 ALA B O 1
ATOM 7128 N N . SER B 1 258 ? 1.041 33.438 23.109 1 95.19 258 SER B N 1
ATOM 7129 C CA . SER B 1 258 ? 0.812 34.875 23.281 1 95.19 258 SER B CA 1
ATOM 7130 C C . SER B 1 258 ? -0.676 35.188 23.406 1 95.19 258 SER B C 1
ATOM 7132 O O . SER B 1 258 ? -1.081 35.969 24.25 1 95.19 258 SER B O 1
ATOM 7134 N N . MET B 1 259 ? -1.403 34.562 22.547 1 93.94 259 MET B N 1
ATOM 7135 C CA . MET B 1 259 ? -2.855 34.688 22.594 1 93.94 259 MET B CA 1
ATOM 7136 C C . MET B 1 259 ? -3.395 34.312 23.969 1 93.94 259 MET B C 1
ATOM 7138 O O . MET B 1 259 ? -4.219 35.031 24.531 1 93.94 259 MET B O 1
ATOM 7142 N N . ASP B 1 260 ? -2.9 33.188 24.531 1 93.31 260 ASP B N 1
ATOM 7143 C CA . ASP B 1 260 ? -3.328 32.75 25.844 1 93.31 260 ASP B CA 1
ATOM 7144 C C . ASP B 1 260 ? -2.973 33.75 26.922 1 93.31 260 ASP B C 1
ATOM 7146 O O . ASP B 1 260 ? -3.801 34.062 27.781 1 93.31 260 ASP B O 1
ATOM 7150 N N . ILE B 1 261 ? -1.752 34.219 26.875 1 91.81 261 ILE B N 1
ATOM 7151 C CA . ILE B 1 261 ? -1.269 35.188 27.875 1 91.81 261 ILE B CA 1
ATOM 7152 C C . ILE B 1 261 ? -2.141 36.438 27.844 1 91.81 261 ILE B C 1
ATOM 7154 O O . ILE B 1 261 ? -2.555 36.938 28.891 1 91.81 261 ILE B O 1
ATOM 7158 N N . LEU B 1 262 ? -2.406 36.906 26.672 1 93.25 262 LEU B N 1
ATOM 7159 C CA . LEU B 1 262 ? -3.236 38.094 26.516 1 93.25 262 LEU B CA 1
ATOM 7160 C C . LEU B 1 262 ? -4.645 37.844 27.047 1 93.25 262 LEU B C 1
ATOM 7162 O O . LEU B 1 262 ? -5.141 38.625 27.875 1 93.25 262 LEU B O 1
ATOM 7166 N N . ASN B 1 263 ? -5.211 36.781 26.609 1 92.88 263 ASN B N 1
ATOM 7167 C CA . ASN B 1 263 ? -6.586 36.469 26.969 1 92.88 263 ASN B CA 1
ATOM 7168 C C . ASN B 1 263 ? -6.734 36.281 28.484 1 92.88 263 ASN B C 1
ATOM 7170 O O . ASN B 1 263 ? -7.715 36.75 29.078 1 92.88 263 ASN B O 1
ATOM 7174 N N . TYR B 1 264 ? -5.754 35.688 29.094 1 89.94 264 TYR B N 1
ATOM 7175 C CA . TYR B 1 264 ? -5.816 35.406 30.516 1 89.94 264 TYR B CA 1
ATOM 7176 C C . TYR B 1 264 ? -5.473 36.656 31.328 1 89.94 264 TYR B C 1
ATOM 7178 O O . TYR B 1 264 ? -5.715 36.688 32.531 1 89.94 264 TYR B O 1
ATOM 7186 N N . SER B 1 265 ? -4.93 37.656 30.734 1 88.25 265 SER B N 1
ATOM 7187 C CA . SER B 1 265 ? -4.52 38.906 31.422 1 88.25 265 SER B CA 1
ATOM 7188 C C . SER B 1 265 ? -5.539 40 31.219 1 88.25 265 SER B C 1
ATOM 7190 O O . SER B 1 265 ? -5.277 41.156 31.562 1 88.25 265 SER B O 1
ATOM 7192 N N . GLY B 1 266 ? -6.652 39.688 30.578 1 88.44 266 GLY B N 1
ATOM 7193 C CA . GLY B 1 266 ? -7.68 40.688 30.328 1 88.44 266 GLY B CA 1
ATOM 7194 C C . GLY B 1 266 ? -7.352 41.594 29.156 1 88.44 266 GLY B C 1
ATOM 7195 O O . GLY B 1 266 ? -7.945 42.656 29 1 88.44 266 GLY B O 1
ATOM 7196 N N . LEU B 1 267 ? -6.371 41.281 28.391 1 92.38 267 LEU B N 1
ATOM 7197 C CA . LEU B 1 267 ? -5.965 41.938 27.156 1 92.38 267 LEU B CA 1
ATOM 7198 C C . LEU B 1 267 ? -6.391 41.125 25.938 1 92.38 267 LEU B C 1
ATOM 7200 O O . LEU B 1 267 ? -5.574 40.844 25.062 1 92.38 267 LEU B O 1
ATOM 7204 N N . GLU B 1 268 ? -7.559 40.906 25.875 1 93.12 268 GLU B N 1
ATOM 7205 C CA . GLU B 1 268 ? -8.078 39.938 24.922 1 93.12 268 GLU B CA 1
ATOM 7206 C C . GLU B 1 268 ? -7.535 40.188 23.516 1 93.12 268 GLU B C 1
ATOM 7208 O O . GLU B 1 268 ? -7.559 41.344 23.031 1 93.12 268 GLU B O 1
ATOM 7213 N N . ALA B 1 269 ? -7.098 39.156 22.875 1 95.12 269 ALA B N 1
ATOM 7214 C CA . ALA B 1 269 ? -6.531 39.219 21.516 1 95.12 269 ALA B CA 1
ATOM 7215 C C . ALA B 1 269 ? -7.625 39.438 20.484 1 95.12 269 ALA B C 1
ATOM 7217 O O . ALA B 1 269 ? -8.688 38.812 20.547 1 95.12 269 ALA B O 1
ATOM 7218 N N . ALA B 1 270 ? -7.383 40.281 19.547 1 94.5 270 ALA B N 1
ATOM 7219 C CA . ALA B 1 270 ? -8.336 40.594 18.484 1 94.5 270 ALA B CA 1
ATOM 7220 C C . ALA B 1 270 ? -8.203 39.625 17.328 1 94.5 270 ALA B C 1
ATOM 7222 O O . ALA B 1 270 ? -9.102 39.5 16.484 1 94.5 270 ALA B O 1
ATOM 7223 N N . ASN B 1 271 ? -7.098 38.938 17.312 1 94.94 271 ASN B N 1
ATOM 7224 C CA . ASN B 1 271 ? -6.812 38.031 16.219 1 94.94 271 ASN B CA 1
ATOM 7225 C C . ASN B 1 271 ? -5.684 37.062 16.578 1 94.94 271 ASN B C 1
ATOM 7227 O O . ASN B 1 271 ? -5.043 37.188 17.609 1 94.94 271 ASN B O 1
ATOM 7231 N N . PHE B 1 272 ? -5.57 36.031 15.812 1 94.56 272 PHE B N 1
ATOM 7232 C CA . PHE B 1 272 ? -4.379 35.219 15.672 1 94.56 272 PHE B CA 1
ATOM 7233 C C . PHE B 1 272 ? -3.652 35.531 14.367 1 94.56 272 PHE B C 1
ATOM 7235 O O . PHE B 1 272 ? -4.27 35.562 13.305 1 94.56 272 PHE B O 1
ATOM 7242 N N . LEU B 1 273 ? -2.365 35.781 14.43 1 94.5 273 LEU B N 1
ATOM 7243 C CA . LEU B 1 273 ? -1.611 36.062 13.211 1 94.5 273 LEU B CA 1
ATOM 7244 C C . LEU B 1 273 ? -0.18 35.531 13.336 1 94.5 273 LEU B C 1
ATOM 7246 O O . LEU B 1 273 ? 0.56 35.969 14.227 1 94.5 273 LEU B O 1
ATOM 7250 N N . ASP B 1 274 ? 0.138 34.656 12.492 1 91.25 274 ASP B N 1
ATOM 7251 C CA . ASP B 1 274 ? 1.484 34.094 12.367 1 91.25 274 ASP B CA 1
ATOM 7252 C C . ASP B 1 274 ? 2.18 34.625 11.117 1 91.25 274 ASP B C 1
ATOM 7254 O O . ASP B 1 274 ? 1.768 34.344 9.992 1 91.25 274 ASP B O 1
ATOM 7258 N N . LEU B 1 275 ? 3.242 35.344 11.32 1 86.19 275 LEU B N 1
ATOM 7259 C CA . LEU B 1 275 ? 3.99 35.969 10.227 1 86.19 275 LEU B CA 1
ATOM 7260 C C . LEU B 1 275 ? 4.773 34.906 9.445 1 86.19 275 LEU B C 1
ATOM 7262 O O . LEU B 1 275 ? 5.145 35.125 8.297 1 86.19 275 LEU B O 1
ATOM 7266 N N . GLY B 1 276 ? 4.969 33.812 10.047 1 78 276 GLY B N 1
ATOM 7267 C CA . GLY B 1 276 ? 5.75 32.75 9.414 1 78 276 GLY B CA 1
ATOM 7268 C C . GLY B 1 276 ? 7.23 33.094 9.328 1 78 276 GLY B C 1
ATOM 7269 O O . GLY B 1 276 ? 7.738 33.906 10.102 1 78 276 GLY B O 1
ATOM 7270 N N . GLY B 1 277 ? 7.961 32.375 8.438 1 69.31 277 GLY B N 1
ATOM 7271 C CA . GLY B 1 277 ? 9.406 32.5 8.344 1 69.31 277 GLY B CA 1
ATOM 7272 C C . GLY B 1 277 ? 9.844 33.594 7.395 1 69.31 277 GLY B C 1
ATOM 7273 O O . GLY B 1 277 ? 11.008 34 7.402 1 69.31 277 GLY B O 1
ATOM 7274 N N . GLY B 1 278 ? 8.977 34.188 6.543 1 64.56 278 GLY B N 1
ATOM 7275 C CA . GLY B 1 278 ? 9.414 35.094 5.5 1 64.56 278 GLY B CA 1
ATOM 7276 C C . GLY B 1 278 ? 8.969 36.531 5.742 1 64.56 278 GLY B C 1
ATOM 7277 O O . GLY B 1 278 ? 8.992 37.344 4.832 1 64.56 278 GLY B O 1
ATOM 7278 N N . ALA B 1 279 ? 9.047 36.969 6.844 1 70.5 279 ALA B N 1
ATOM 7279 C CA . ALA B 1 279 ? 8.516 38.281 7.16 1 70.5 279 ALA B CA 1
ATOM 7280 C C . ALA B 1 279 ? 9.055 39.344 6.203 1 70.5 279 ALA B C 1
ATOM 7282 O O . ALA B 1 279 ? 9.852 40.188 6.602 1 70.5 279 ALA B O 1
ATOM 7283 N N . ASP B 1 280 ? 8.625 39.25 4.914 1 78.44 280 ASP B N 1
ATOM 7284 C CA . ASP B 1 280 ? 9.07 40.312 4.027 1 78.44 280 ASP B CA 1
ATOM 7285 C C . ASP B 1 280 ? 8.258 41.594 4.258 1 78.44 280 ASP B C 1
ATOM 7287 O O . ASP B 1 280 ? 7.297 41.594 5.027 1 78.44 280 ASP B O 1
ATOM 7291 N N . SER B 1 281 ? 8.75 42.562 3.709 1 83.5 281 SER B N 1
ATOM 7292 C CA . SER B 1 281 ? 8.195 43.875 3.967 1 83.5 281 SER B CA 1
ATOM 7293 C C . SER B 1 281 ? 6.742 43.969 3.504 1 83.5 281 SER B C 1
ATOM 7295 O O . SER B 1 281 ? 5.922 44.625 4.145 1 83.5 281 SER B O 1
ATOM 7297 N N . GLU B 1 282 ? 6.445 43.281 2.488 1 87.19 282 GLU B N 1
ATOM 7298 C CA . GLU B 1 282 ? 5.086 43.312 1.961 1 87.19 282 GLU B CA 1
ATOM 7299 C C . GLU B 1 282 ? 4.109 42.594 2.885 1 87.19 282 GLU B C 1
ATOM 7301 O O . GLU B 1 282 ? 3.012 43.094 3.15 1 87.19 282 GLU B O 1
ATOM 7306 N N . ALA B 1 283 ? 4.512 41.531 3.377 1 88.5 283 ALA B N 1
ATOM 7307 C CA . ALA B 1 283 ? 3.682 40.781 4.309 1 88.5 283 ALA B CA 1
ATOM 7308 C C . ALA B 1 283 ? 3.492 41.531 5.617 1 88.5 283 ALA B C 1
ATOM 7310 O O . ALA B 1 283 ? 2.398 41.562 6.184 1 88.5 283 ALA B O 1
ATOM 7311 N N . MET B 1 284 ? 4.516 42.219 6.008 1 90 284 MET B N 1
ATOM 7312 C CA . MET B 1 284 ? 4.461 43.031 7.223 1 90 284 MET B CA 1
ATOM 7313 C C . MET B 1 284 ? 3.504 44.188 7.051 1 90 284 MET B C 1
ATOM 7315 O O . MET B 1 284 ? 2.699 44.469 7.941 1 90 284 MET B O 1
ATOM 7319 N N . ARG B 1 285 ? 3.639 44.781 5.938 1 91.44 285 ARG B N 1
ATOM 7320 C CA . ARG B 1 285 ? 2.758 45.906 5.656 1 91.44 285 ARG B CA 1
ATOM 7321 C C . ARG B 1 285 ? 1.297 45.469 5.637 1 91.44 285 ARG B C 1
ATOM 7323 O O . ARG B 1 285 ? 0.444 46.125 6.25 1 91.44 285 ARG B O 1
ATOM 7330 N N . THR B 1 286 ? 1.102 44.406 4.945 1 92.81 286 THR B N 1
ATOM 7331 C CA . THR B 1 286 ? -0.259 43.875 4.863 1 92.81 286 THR B CA 1
ATOM 7332 C C . THR B 1 286 ? -0.788 43.531 6.25 1 92.81 286 THR B C 1
ATOM 7334 O O . THR B 1 286 ? -1.932 43.844 6.582 1 92.81 286 THR B O 1
ATOM 7337 N N . ALA B 1 287 ? 0.024 42.938 7.059 1 94 287 ALA B N 1
ATOM 7338 C CA . ALA B 1 287 ? -0.371 42.531 8.406 1 94 287 ALA B CA 1
ATOM 7339 C C . ALA B 1 287 ? -0.714 43.75 9.25 1 94 287 ALA B C 1
ATOM 7341 O O . ALA B 1 287 ? -1.749 43.781 9.922 1 94 287 ALA B O 1
ATOM 7342 N N . LEU B 1 288 ? 0.076 44.75 9.172 1 94.25 288 LEU B N 1
ATOM 7343 C CA . LEU B 1 288 ? -0.153 45.969 9.938 1 94.25 288 LEU B CA 1
ATOM 7344 C C . LEU B 1 288 ? -1.409 46.688 9.461 1 94.25 288 LEU B C 1
ATOM 7346 O O . LEU B 1 288 ? -2.201 47.188 10.266 1 94.25 288 LEU B O 1
ATOM 7350 N N . ASP B 1 289 ? -1.529 46.719 8.188 1 94.81 289 ASP B N 1
ATOM 7351 C CA . ASP B 1 289 ? -2.705 47.375 7.625 1 94.81 289 ASP B CA 1
ATOM 7352 C C . ASP B 1 289 ? -3.99 46.688 8.078 1 94.81 289 ASP B C 1
ATOM 7354 O O . ASP B 1 289 ? -4.973 47.344 8.414 1 94.81 289 ASP B O 1
ATOM 7358 N N . ILE B 1 290 ? -3.961 45.406 8.023 1 95.12 290 ILE B N 1
ATOM 7359 C CA . ILE B 1 290 ? -5.117 44.625 8.461 1 95.12 290 ILE B CA 1
ATOM 7360 C C . ILE B 1 290 ? -5.457 45 9.906 1 95.12 290 ILE B C 1
ATOM 7362 O O . ILE B 1 290 ? -6.621 45.219 10.234 1 95.12 290 ILE B O 1
ATOM 7366 N N . LEU B 1 291 ? -4.488 45.094 10.734 1 95.5 291 LEU B N 1
ATOM 7367 C CA . LEU B 1 291 ? -4.695 45.375 12.156 1 95.5 291 LEU B CA 1
ATOM 7368 C C . LEU B 1 291 ? -5.09 46.812 12.375 1 95.5 291 LEU B C 1
ATOM 7370 O O . LEU B 1 291 ? -5.938 47.125 13.227 1 95.5 291 LEU B O 1
ATOM 7374 N N . PHE B 1 292 ? -4.531 47.719 11.578 1 95.69 292 PHE B N 1
ATOM 7375 C CA . PHE B 1 292 ? -4.836 49.125 11.703 1 95.69 292 PHE B CA 1
ATOM 7376 C C . PHE B 1 292 ? -6.242 49.438 11.188 1 95.69 292 PHE B C 1
ATOM 7378 O O . PHE B 1 292 ? -6.926 50.312 11.719 1 95.69 292 PHE B O 1
ATOM 7385 N N . ASP B 1 293 ? -6.605 48.719 10.242 1 94.81 293 ASP B N 1
ATOM 7386 C CA . ASP B 1 293 ? -7.902 48.938 9.617 1 94.81 293 ASP B CA 1
ATOM 7387 C C . ASP B 1 293 ? -9.039 48.375 10.453 1 94.81 293 ASP B C 1
ATOM 7389 O O . ASP B 1 293 ? -10.195 48.75 10.281 1 94.81 293 ASP B O 1
ATOM 7393 N N . ASP B 1 294 ? -8.719 47.469 11.273 1 93.38 294 ASP B N 1
ATOM 7394 C CA . ASP B 1 294 ? -9.727 46.875 12.141 1 93.38 294 ASP B CA 1
ATOM 7395 C C . ASP B 1 294 ? -10.109 47.844 13.273 1 93.38 294 ASP B C 1
ATOM 7397 O O . ASP B 1 294 ? -9.305 48.094 14.172 1 93.38 294 ASP B O 1
ATOM 7401 N N . SER B 1 295 ? -11.352 48.25 13.273 1 91.5 295 SER B N 1
ATOM 7402 C CA . SER B 1 295 ? -11.789 49.281 14.227 1 91.5 295 SER B CA 1
ATOM 7403 C C . SER B 1 295 ? -11.836 48.719 15.648 1 91.5 295 SER B C 1
ATOM 7405 O O . SER B 1 295 ? -11.781 49.469 16.625 1 91.5 295 SER B O 1
ATOM 7407 N N . ARG B 1 296 ? -11.945 47.5 15.75 1 89.06 296 ARG B N 1
ATOM 7408 C CA . ARG B 1 296 ? -11.953 46.875 17.078 1 89.06 296 ARG B CA 1
ATOM 7409 C C . ARG B 1 296 ? -10.578 46.969 17.719 1 89.06 296 ARG B C 1
ATOM 7411 O O . ARG B 1 296 ? -10.461 47 18.953 1 89.06 296 ARG B O 1
ATOM 7418 N N . VAL B 1 297 ? -9.523 46.938 16.984 1 94.94 297 VAL B N 1
ATOM 7419 C CA . VAL B 1 297 ? -8.141 46.906 17.469 1 94.94 297 VAL B CA 1
ATOM 7420 C C . VAL B 1 297 ? -7.727 48.281 17.953 1 94.94 297 VAL B C 1
ATOM 7422 O O . VAL B 1 297 ? -7.789 49.25 17.188 1 94.94 297 VAL B O 1
ATOM 7425 N N . GLY B 1 298 ? -7.281 48.281 19.219 1 94.31 298 GLY B N 1
ATOM 7426 C CA . GLY B 1 298 ? -6.844 49.531 19.797 1 94.31 298 GLY B CA 1
ATOM 7427 C C . GLY B 1 298 ? -5.336 49.656 19.906 1 94.31 298 GLY B C 1
ATOM 7428 O O . GLY B 1 298 ? -4.797 50.781 19.969 1 94.31 298 GLY B O 1
ATOM 7429 N N . MET B 1 299 ? -4.695 48.594 19.922 1 96.56 299 MET B N 1
ATOM 7430 C CA . MET B 1 299 ? -3.238 48.5 19.984 1 96.56 299 MET B CA 1
ATOM 7431 C C . MET B 1 299 ? -2.746 47.219 19.344 1 96.56 299 MET B C 1
ATOM 7433 O O . MET B 1 299 ? -3.52 46.281 19.172 1 96.56 299 MET B O 1
ATOM 7437 N N . VAL B 1 300 ? -1.47 47.25 18.984 1 97.75 300 VAL B N 1
ATOM 7438 C CA . VAL B 1 300 ? -0.879 46.094 18.328 1 97.75 300 VAL B CA 1
ATOM 7439 C C . VAL B 1 300 ? 0.269 45.531 19.188 1 97.75 300 VAL B C 1
ATOM 7441 O O . VAL B 1 300 ? 1.092 46.312 19.688 1 97.75 300 VAL B O 1
ATOM 7444 N N . PHE B 1 301 ? 0.322 44.281 19.453 1 97.69 301 PHE B N 1
ATOM 7445 C CA . PHE B 1 301 ? 1.421 43.594 20.125 1 97.69 301 PHE B CA 1
ATOM 7446 C C . PHE B 1 301 ? 2.213 42.75 19.141 1 97.69 301 PHE B C 1
ATOM 7448 O O . PHE B 1 301 ? 1.679 41.812 18.562 1 97.69 301 PHE B O 1
ATOM 7455 N N . ILE B 1 302 ? 3.41 43.094 18.891 1 96.44 302 ILE B N 1
ATOM 7456 C CA . ILE B 1 302 ? 4.332 42.312 18.047 1 96.44 302 ILE B CA 1
ATOM 7457 C C . ILE B 1 302 ? 5.297 41.531 18.922 1 96.44 302 ILE B C 1
ATOM 7459 O O . ILE B 1 302 ? 6.137 42.125 19.625 1 96.44 302 ILE B O 1
ATOM 7463 N N . ASN B 1 303 ? 5.133 40.25 18.938 1 95.44 303 ASN B N 1
ATOM 7464 C CA . ASN B 1 303 ? 5.953 39.344 19.734 1 95.44 303 ASN B CA 1
ATOM 7465 C C . ASN B 1 303 ? 6.797 38.438 18.859 1 95.44 303 ASN B C 1
ATOM 7467 O O . ASN B 1 303 ? 6.281 37.469 18.297 1 95.44 303 ASN B O 1
ATOM 7471 N N . ILE B 1 304 ? 8.117 38.688 18.781 1 92.94 304 ILE B N 1
ATOM 7472 C CA . ILE B 1 304 ? 8.984 37.938 17.875 1 92.94 304 ILE B CA 1
ATOM 7473 C C . ILE B 1 304 ? 10.133 37.312 18.641 1 92.94 304 ILE B C 1
ATOM 7475 O O . ILE B 1 304 ? 10.781 37.969 19.453 1 92.94 304 ILE B O 1
ATOM 7479 N N . PHE B 1 305 ? 10.289 36.062 18.469 1 90.06 305 PHE B N 1
ATOM 7480 C CA . PHE B 1 305 ? 11.523 35.375 18.844 1 90.06 305 PHE B CA 1
ATOM 7481 C C . PHE B 1 305 ? 12.336 35 17.625 1 90.06 305 PHE B C 1
ATOM 7483 O O . PHE B 1 305 ? 11.984 34.062 16.891 1 90.06 305 PHE B O 1
ATOM 7490 N N . GLY B 1 306 ? 13.422 35.688 17.438 1 82.75 306 GLY B N 1
ATOM 7491 C CA . GLY B 1 306 ? 14.234 35.531 16.25 1 82.75 306 GLY B CA 1
ATOM 7492 C C . GLY B 1 306 ? 14.93 34.188 16.188 1 82.75 306 GLY B C 1
ATOM 7493 O O . GLY B 1 306 ? 15.586 33.781 17.156 1 82.75 306 GLY B O 1
ATOM 7494 N N . GLY B 1 307 ? 14.641 33.469 15.195 1 77.06 307 GLY B N 1
ATOM 7495 C CA . GLY B 1 307 ? 15.32 32.25 14.805 1 77.06 307 GLY B CA 1
ATOM 7496 C C . GLY B 1 307 ? 15.836 32.281 13.375 1 77.06 307 GLY B C 1
ATOM 7497 O O . GLY B 1 307 ? 16.781 33 13.07 1 77.06 307 GLY B O 1
ATOM 7498 N N . ILE B 1 308 ? 15.031 31.641 12.492 1 67.44 308 ILE B N 1
ATOM 7499 C CA . ILE B 1 308 ? 15.273 31.734 11.062 1 67.44 308 ILE B CA 1
ATOM 7500 C C . ILE B 1 308 ? 15.078 33.188 10.602 1 67.44 308 ILE B C 1
ATOM 7502 O O . ILE B 1 308 ? 15.922 33.719 9.891 1 67.44 308 ILE B O 1
ATOM 7506 N N . LEU B 1 309 ? 14.086 33.656 11.102 1 73.31 309 LEU B N 1
ATOM 7507 C CA . LEU B 1 309 ? 13.797 35.062 10.914 1 73.31 309 LEU B CA 1
ATOM 7508 C C . LEU B 1 309 ? 14.445 35.906 12.008 1 73.31 309 LEU B C 1
ATOM 7510 O O . LEU B 1 309 ? 14.133 35.75 13.188 1 73.31 309 LEU B O 1
ATOM 7514 N N . SER B 1 310 ? 15.414 36.812 11.625 1 82.75 310 SER B N 1
ATOM 7515 C CA . SER B 1 310 ? 16.078 37.656 12.625 1 82.75 310 SER B CA 1
ATOM 7516 C C . SER B 1 310 ? 15.195 38.812 13.031 1 82.75 310 SER B C 1
ATOM 7518 O O . SER B 1 310 ? 14.461 39.375 12.203 1 82.75 310 SER B O 1
ATOM 7520 N N . CYS B 1 311 ? 15.32 39.219 14.258 1 89.19 311 CYS B N 1
ATOM 7521 C CA . CYS B 1 311 ? 14.586 40.375 14.75 1 89.19 311 CYS B CA 1
ATOM 7522 C C . CYS B 1 311 ? 15.016 41.656 14.008 1 89.19 311 CYS B C 1
ATOM 7524 O O . CYS B 1 311 ? 14.211 42.562 13.812 1 89.19 311 CYS B O 1
ATOM 7526 N N . HIS B 1 312 ? 16.297 41.625 13.586 1 90.5 312 HIS B N 1
ATOM 7527 C CA . HIS B 1 312 ? 16.781 42.75 12.836 1 90.5 312 HIS B CA 1
ATOM 7528 C C . HIS B 1 312 ? 16.047 42.906 11.508 1 90.5 312 HIS B C 1
ATOM 7530 O O . HIS B 1 312 ? 15.641 44 11.133 1 90.5 312 HIS B O 1
ATOM 7536 N N . LYS B 1 313 ? 15.867 41.812 10.852 1 89.31 313 LYS B N 1
ATOM 7537 C CA . LYS B 1 313 ? 15.125 41.844 9.594 1 89.31 313 LYS B CA 1
ATOM 7538 C C . LYS B 1 313 ? 13.68 42.25 9.812 1 89.31 313 LYS B C 1
ATOM 7540 O O . LYS B 1 313 ? 13.109 42.969 9 1 89.31 313 LYS B O 1
ATOM 7545 N N . VAL B 1 314 ? 13.07 41.781 10.891 1 90.5 314 VAL B N 1
ATOM 7546 C CA . VAL B 1 314 ? 11.688 42.125 11.211 1 90.5 314 VAL B CA 1
ATOM 7547 C C . VAL B 1 314 ? 11.586 43.625 11.469 1 90.5 314 VAL B C 1
ATOM 7549 O O . VAL B 1 314 ? 10.656 44.281 11 1 90.5 314 VAL B O 1
ATOM 7552 N N . ALA B 1 315 ? 12.531 44.125 12.234 1 93.06 315 ALA B N 1
ATOM 7553 C CA . ALA B 1 315 ? 12.555 45.562 12.539 1 93.06 315 ALA B CA 1
ATOM 7554 C C . ALA B 1 315 ? 12.672 46.406 11.266 1 93.06 315 ALA B C 1
ATOM 7556 O O . ALA B 1 315 ? 11.969 47.406 11.109 1 93.06 315 ALA B O 1
ATOM 7557 N N . ARG B 1 316 ? 13.508 45.906 10.414 1 92.75 316 ARG B N 1
ATOM 7558 C CA . ARG B 1 316 ? 13.672 46.594 9.133 1 92.75 316 ARG B CA 1
ATOM 7559 C C . ARG B 1 316 ? 12.375 46.562 8.328 1 92.75 316 ARG B C 1
ATOM 7561 O O . ARG B 1 316 ? 11.961 47.562 7.773 1 92.75 316 ARG B O 1
ATOM 7568 N N . SER B 1 317 ? 11.82 45.406 8.258 1 92.12 317 SER B N 1
ATOM 7569 C CA . SER B 1 317 ? 10.562 45.25 7.527 1 92.12 317 SER B CA 1
ATOM 7570 C C . SER B 1 317 ? 9.469 46.125 8.125 1 92.12 317 SER B C 1
ATOM 7572 O O . SER B 1 317 ? 8.648 46.688 7.391 1 92.12 317 SER B O 1
ATOM 7574 N N . MET B 1 318 ? 9.406 46.219 9.438 1 92.62 318 MET B N 1
ATOM 7575 C CA . MET B 1 318 ? 8.422 47.031 10.133 1 92.62 318 MET B CA 1
ATOM 7576 C C . MET B 1 318 ? 8.586 48.5 9.773 1 92.62 318 MET B C 1
ATOM 7578 O O . MET B 1 318 ? 7.609 49.188 9.484 1 92.62 318 MET B O 1
ATOM 7582 N N . LEU B 1 319 ? 9.828 49 9.789 1 94 319 LEU B N 1
ATOM 7583 C CA . LEU B 1 319 ? 10.117 50.375 9.469 1 94 319 LEU B CA 1
ATOM 7584 C C . LEU B 1 319 ? 9.758 50.688 8.016 1 94 319 LEU B C 1
ATOM 7586 O O . LEU B 1 319 ? 9.219 51.75 7.719 1 94 319 LEU B O 1
ATOM 7590 N N . GLU B 1 320 ? 10.055 49.719 7.215 1 93.38 320 GLU B N 1
ATOM 7591 C CA . GLU B 1 320 ? 9.688 49.875 5.812 1 93.38 320 GLU B CA 1
ATOM 7592 C C . GLU B 1 320 ? 8.172 49.906 5.645 1 93.38 320 GLU B C 1
ATOM 7594 O O . GLU B 1 320 ? 7.648 50.719 4.855 1 93.38 320 GLU B O 1
ATOM 7599 N N . ALA B 1 321 ? 7.543 49.031 6.336 1 91.81 321 ALA B N 1
ATOM 7600 C CA . ALA B 1 321 ? 6.086 48.969 6.254 1 91.81 321 ALA B CA 1
ATOM 7601 C C . ALA B 1 321 ? 5.434 50.25 6.766 1 91.81 321 ALA B C 1
ATOM 7603 O O . ALA B 1 321 ? 4.391 50.656 6.258 1 91.81 321 ALA B O 1
ATOM 7604 N N . LEU B 1 322 ? 5.988 50.938 7.785 1 92.5 322 LEU B N 1
ATOM 7605 C CA . LEU B 1 322 ? 5.453 52.156 8.375 1 92.5 322 LEU B CA 1
ATOM 7606 C C . LEU B 1 322 ? 5.859 53.375 7.555 1 92.5 322 LEU B C 1
ATOM 7608 O O . LEU B 1 322 ? 5.301 54.469 7.73 1 92.5 322 LEU B O 1
ATOM 7612 N N . ASP B 1 323 ? 6.816 53.25 6.609 1 88.19 323 ASP B N 1
ATOM 7613 C CA . ASP B 1 323 ? 7.289 54.281 5.688 1 88.19 323 ASP B CA 1
ATOM 7614 C C . ASP B 1 323 ? 7.742 55.531 6.441 1 88.19 323 ASP B C 1
ATOM 7616 O O . ASP B 1 323 ? 7.387 56.625 6.066 1 88.19 323 ASP B O 1
ATOM 7620 N N . GLY B 1 324 ? 8.328 55.344 7.543 1 80.81 324 GLY B N 1
ATOM 7621 C CA . GLY B 1 324 ? 8.844 56.469 8.312 1 80.81 324 GLY B CA 1
ATOM 7622 C C . GLY B 1 324 ? 7.758 57.219 9.07 1 80.81 324 GLY B C 1
ATOM 7623 O O . GLY B 1 324 ? 8.031 58.219 9.727 1 80.81 324 GLY B O 1
ATOM 7624 N N . GLN B 1 325 ? 6.625 56.781 9.008 1 91.12 325 GLN B N 1
ATOM 7625 C CA . GLN B 1 325 ? 5.516 57.438 9.695 1 91.12 325 GLN B CA 1
ATOM 7626 C C . GLN B 1 325 ? 5.227 56.75 11.039 1 91.12 325 GLN B C 1
ATOM 7628 O O . GLN B 1 325 ? 5.586 55.594 11.242 1 91.12 325 GLN B O 1
ATOM 7633 N N . GLU B 1 326 ? 4.641 57.531 11.867 1 93.81 326 GLU B N 1
ATOM 7634 C CA . GLU B 1 326 ? 4.176 56.969 13.133 1 93.81 326 GLU B CA 1
ATOM 7635 C C . GLU B 1 326 ? 3.053 55.969 12.914 1 93.81 326 GLU B C 1
ATOM 7637 O O . GLU B 1 326 ? 2.242 56.125 12 1 93.81 326 GLU B O 1
ATOM 7642 N N . PRO B 1 327 ? 3.064 54.938 13.727 1 96 327 PRO B N 1
ATOM 7643 C CA . PRO B 1 327 ? 1.986 53.969 13.578 1 96 327 PRO B CA 1
ATOM 7644 C C . PRO B 1 327 ? 0.608 54.562 13.867 1 96 327 PRO B C 1
ATOM 7646 O O . PRO B 1 327 ? 0.465 55.375 14.766 1 96 327 PRO B O 1
ATOM 7649 N N . ARG B 1 328 ? -0.353 54.125 13.148 1 95.69 328 ARG B N 1
ATOM 7650 C CA . ARG B 1 328 ? -1.718 54.594 13.289 1 95.69 328 ARG B CA 1
ATOM 7651 C C . ARG B 1 328 ? -2.312 54.219 14.633 1 95.69 328 ARG B C 1
ATOM 7653 O O . ARG B 1 328 ? -3.254 54.844 15.109 1 95.69 328 ARG B O 1
ATOM 7660 N N . LYS B 1 329 ? -1.848 53.156 15.195 1 96.56 329 LYS B N 1
ATOM 7661 C CA . LYS B 1 329 ? -2.182 52.656 16.531 1 96.56 329 LYS B CA 1
ATOM 7662 C C . LYS B 1 329 ? -0.922 52.312 17.312 1 96.56 329 LYS B C 1
ATOM 7664 O O . LYS B 1 329 ? 0.099 51.938 16.734 1 96.56 329 LYS B O 1
ATOM 7669 N N . PRO B 1 330 ? -0.99 52.469 18.641 1 96.81 330 PRO B N 1
ATOM 7670 C CA . PRO B 1 330 ? 0.201 52.125 19.406 1 96.81 330 PRO B CA 1
ATOM 7671 C C . PRO B 1 330 ? 0.649 50.688 19.172 1 96.81 330 PRO B C 1
ATOM 7673 O O . PRO B 1 330 ? -0.187 49.781 19.047 1 96.81 330 PRO B O 1
ATOM 7676 N N . ILE B 1 331 ? 1.984 50.5 19.109 1 97.75 331 ILE B N 1
ATOM 7677 C CA . ILE B 1 331 ? 2.574 49.188 18.906 1 97.75 331 ILE B CA 1
ATOM 7678 C C . ILE B 1 331 ? 3.512 48.844 20.062 1 97.75 331 ILE B C 1
ATOM 7680 O O . ILE B 1 331 ? 4.406 49.625 20.391 1 97.75 331 ILE B O 1
ATOM 7684 N N . VAL B 1 332 ? 3.268 47.781 20.734 1 97.62 332 VAL B N 1
ATOM 7685 C CA . VAL B 1 332 ? 4.199 47.219 21.719 1 97.62 332 VAL B CA 1
ATOM 7686 C C . VAL B 1 332 ? 5.016 46.094 21.062 1 97.62 332 VAL B C 1
ATOM 7688 O O . VAL B 1 332 ? 4.449 45.156 20.5 1 97.62 332 VAL B O 1
ATOM 7691 N N . VAL B 1 333 ? 6.344 46.219 21.047 1 97.06 333 VAL B N 1
ATOM 7692 C CA . VAL B 1 333 ? 7.223 45.25 20.406 1 97.06 333 VAL B CA 1
ATOM 7693 C C . VAL B 1 333 ? 8.062 44.531 21.453 1 97.06 333 VAL B C 1
ATOM 7695 O O . VAL B 1 333 ? 8.742 45.156 22.25 1 97.06 333 VAL B O 1
ATOM 7698 N N . ARG B 1 334 ? 7.941 43.281 21.438 1 96.31 334 ARG B N 1
ATOM 7699 C CA . ARG B 1 334 ? 8.852 42.438 22.203 1 96.31 334 ARG B CA 1
ATOM 7700 C C . ARG B 1 334 ? 9.719 41.594 21.297 1 96.31 334 ARG B C 1
ATOM 7702 O O . ARG B 1 334 ? 9.203 40.75 20.531 1 96.31 334 ARG B O 1
ATOM 7709 N N . PHE B 1 335 ? 11.086 41.75 21.281 1 93.12 335 PHE B N 1
ATOM 7710 C CA . PHE B 1 335 ? 12.062 40.969 20.516 1 93.12 335 PHE B CA 1
ATOM 7711 C C . PHE B 1 335 ? 12.938 40.125 21.438 1 93.12 335 PHE B C 1
ATOM 7713 O O . PHE B 1 335 ? 13.375 40.594 22.484 1 93.12 335 PHE B O 1
ATOM 7720 N N . ALA B 1 336 ? 13.047 38.938 21.141 1 89 336 ALA B N 1
ATOM 7721 C CA . ALA B 1 336 ? 13.992 38.031 21.812 1 89 336 ALA B CA 1
ATOM 7722 C C . ALA B 1 336 ? 14.672 37.125 20.797 1 89 336 ALA B C 1
ATOM 7724 O O . ALA B 1 336 ? 14.164 36.906 19.688 1 89 336 ALA B O 1
ATOM 7725 N N . GLY B 1 337 ? 15.93 36.688 21.141 1 86 337 GLY B N 1
ATOM 7726 C CA . GLY B 1 337 ? 16.625 35.719 20.281 1 86 337 GLY B CA 1
ATOM 7727 C C . GLY B 1 337 ? 17.547 36.406 19.281 1 86 337 GLY B C 1
ATOM 7728 O O . GLY B 1 337 ? 18.141 37.438 19.562 1 86 337 GLY B O 1
ATOM 7729 N N . ASN B 1 338 ? 17.625 35.812 18.109 1 83.31 338 ASN B N 1
ATOM 7730 C CA . ASN B 1 338 ? 18.578 36.219 17.109 1 83.31 338 ASN B CA 1
ATOM 7731 C C . ASN B 1 338 ? 18.297 37.656 16.625 1 83.31 338 ASN B C 1
ATOM 7733 O O . ASN B 1 338 ? 17.219 37.938 16.125 1 83.31 338 ASN B O 1
ATOM 7737 N N . GLY B 1 339 ? 19.266 38.531 16.844 1 86.69 339 GLY B N 1
ATOM 7738 C CA . GLY B 1 339 ? 19.188 39.906 16.328 1 86.69 339 GLY B CA 1
ATOM 7739 C C . GLY B 1 339 ? 18.297 40.812 17.172 1 86.69 339 GLY B C 1
ATOM 7740 O O . GLY B 1 339 ? 17.875 41.875 16.719 1 86.69 339 GLY B O 1
ATOM 7741 N N . SER B 1 340 ? 17.891 40.312 18.359 1 90.75 340 SER B N 1
ATOM 7742 C CA . SER B 1 340 ? 16.938 41.062 19.172 1 90.75 340 SER B CA 1
ATOM 7743 C C . SER B 1 340 ? 17.516 42.438 19.578 1 90.75 340 SER B C 1
ATOM 7745 O O . SER B 1 340 ? 16.828 43.438 19.469 1 90.75 340 SER B O 1
ATOM 7747 N N . VAL B 1 341 ? 18.781 42.469 19.953 1 90 341 VAL B N 1
ATOM 7748 C CA . VAL B 1 341 ? 19.406 43.719 20.391 1 90 341 VAL B CA 1
ATOM 7749 C C . VAL B 1 341 ? 19.516 44.688 19.219 1 90 341 VAL B C 1
ATOM 7751 O O . VAL B 1 341 ? 19.109 45.844 19.328 1 90 341 VAL B O 1
ATOM 7754 N N . GLN B 1 342 ? 19.969 44.156 18.109 1 92.5 342 GLN B N 1
ATOM 7755 C CA . GLN B 1 342 ? 20.109 44.969 16.922 1 92.5 342 GLN B CA 1
ATOM 7756 C C . GLN B 1 342 ? 18.75 45.469 16.438 1 92.5 342 GLN B C 1
ATOM 7758 O O . GLN B 1 342 ? 18.625 46.625 15.984 1 92.5 342 GLN B O 1
ATOM 7763 N N . GLY B 1 343 ? 17.812 44.625 16.484 1 93.44 343 GLY B N 1
ATOM 7764 C CA . GLY B 1 343 ? 16.484 45 16.062 1 93.44 343 GLY B CA 1
ATOM 7765 C C . GLY B 1 343 ? 15.867 46.094 16.906 1 93.44 343 GLY B C 1
ATOM 7766 O O . GLY B 1 343 ? 15.289 47.062 16.391 1 93.44 343 GLY B O 1
ATOM 7767 N N . LEU B 1 344 ? 15.953 45.969 18.25 1 93.12 344 LEU B N 1
ATOM 7768 C CA . LEU B 1 344 ? 15.43 46.969 19.156 1 93.12 344 LEU B CA 1
ATOM 7769 C C . LEU B 1 344 ? 16.156 48.281 18.984 1 93.12 344 LEU B C 1
ATOM 7771 O O . LEU B 1 344 ? 15.555 49.375 19.078 1 93.12 344 LEU B O 1
ATOM 7775 N N . GLU B 1 345 ? 17.453 48.188 18.766 1 94.62 345 GLU B N 1
ATOM 7776 C CA . GLU B 1 345 ? 18.25 49.375 18.547 1 94.62 345 GLU B CA 1
ATOM 7777 C C . GLU B 1 345 ? 17.797 50.125 17.281 1 94.62 345 GLU B C 1
ATOM 7779 O O . GLU B 1 345 ? 17.688 51.344 17.281 1 94.62 345 GLU B O 1
ATOM 7784 N N . LEU B 1 346 ? 17.594 49.344 16.297 1 94.75 346 LEU B N 1
ATOM 7785 C CA . LEU B 1 346 ? 17.141 49.906 15.039 1 94.75 346 LEU B CA 1
ATOM 7786 C C . LEU B 1 346 ? 15.805 50.625 15.227 1 94.75 346 LEU B C 1
ATOM 7788 O O . LEU B 1 346 ? 15.625 51.75 14.719 1 94.75 346 LEU B O 1
ATOM 7792 N N . LEU B 1 347 ? 14.898 50.062 15.93 1 95 347 LEU B N 1
ATOM 7793 C CA . LEU B 1 347 ? 13.586 50.656 16.172 1 95 347 LEU B CA 1
ATOM 7794 C C . LEU B 1 347 ? 13.703 51.875 17.078 1 95 347 LEU B C 1
ATOM 7796 O O . LEU B 1 347 ? 12.984 52.875 16.891 1 95 347 LEU B O 1
ATOM 7800 N N . ASN B 1 348 ? 14.531 51.781 18.031 1 94.12 348 ASN B N 1
ATOM 7801 C CA . ASN B 1 348 ? 14.758 52.906 18.953 1 94.12 348 ASN B CA 1
ATOM 7802 C C . ASN B 1 348 ? 15.312 54.125 18.219 1 94.12 348 ASN B C 1
ATOM 7804 O O . ASN B 1 348 ? 14.938 55.25 18.531 1 94.12 348 ASN B O 1
ATOM 7808 N N . GLN B 1 349 ? 16.172 53.906 17.328 1 94.06 349 GLN B N 1
ATOM 7809 C CA . GLN B 1 349 ? 16.797 55 16.562 1 94.06 349 GLN B CA 1
ATOM 7810 C C . GLN B 1 349 ? 15.781 55.688 15.688 1 94.06 349 GLN B C 1
ATOM 7812 O O . GLN B 1 349 ? 15.914 56.906 15.422 1 94.06 349 GLN B O 1
ATOM 7817 N N . ALA B 1 350 ? 14.867 54.938 15.289 1 92.62 350 ALA B N 1
ATOM 7818 C CA . ALA B 1 350 ? 13.828 55.531 14.445 1 92.62 350 ALA B CA 1
ATOM 7819 C C . ALA B 1 350 ? 12.977 56.531 15.25 1 92.62 350 ALA B C 1
ATOM 7821 O O . ALA B 1 350 ? 12.344 57.406 14.68 1 92.62 350 ALA B O 1
ATOM 7822 N N . ALA B 1 351 ? 12.875 56.438 16.5 1 89.25 351 ALA B N 1
ATOM 7823 C CA . ALA B 1 351 ? 12.234 57.375 17.438 1 89.25 351 ALA B CA 1
ATOM 7824 C C . ALA B 1 351 ? 10.812 57.688 17 1 89.25 351 ALA B C 1
ATOM 7826 O O . ALA B 1 351 ? 10.438 58.875 16.922 1 89.25 351 ALA B O 1
ATOM 7827 N N . LEU B 1 352 ? 10.133 56.719 16.672 1 92.19 352 LEU B N 1
ATOM 7828 C CA . LEU B 1 352 ? 8.742 56.906 16.266 1 92.19 352 LEU B CA 1
ATOM 7829 C C . LEU B 1 352 ? 7.816 56.938 17.469 1 92.19 352 LEU B C 1
ATOM 7831 O O . LEU B 1 352 ? 7.875 56.031 18.312 1 92.19 352 LEU B O 1
ATOM 7835 N N . ASN B 1 353 ? 6.93 57.938 17.516 1 93.19 353 ASN B N 1
ATOM 7836 C CA . ASN B 1 353 ? 5.938 58 18.578 1 93.19 353 ASN B CA 1
ATOM 7837 C C . ASN B 1 353 ? 4.914 56.875 18.438 1 93.19 353 ASN B C 1
ATOM 7839 O O . ASN B 1 353 ? 4.48 56.562 17.328 1 93.19 353 ASN B O 1
ATOM 7843 N N . GLY B 1 354 ? 4.652 56.188 19.594 1 94.44 354 GLY B N 1
ATOM 7844 C CA . GLY B 1 354 ? 3.67 55.125 19.562 1 94.44 354 GLY B CA 1
ATOM 7845 C C . GLY B 1 354 ? 4.297 53.75 19.578 1 94.44 354 GLY B C 1
ATOM 7846 O O . GLY B 1 354 ? 3.59 52.75 19.688 1 94.44 354 GLY B O 1
ATOM 7847 N N . LEU B 1 355 ? 5.586 53.75 19.438 1 95.31 355 LEU B N 1
ATOM 7848 C CA . LEU B 1 355 ? 6.312 52.469 19.531 1 95.31 355 LEU B CA 1
ATOM 7849 C C . LEU B 1 355 ? 6.836 52.25 20.938 1 95.31 355 LEU B C 1
ATOM 7851 O O . LEU B 1 355 ? 7.582 53.062 21.469 1 95.31 355 LEU B O 1
ATOM 7855 N N . HIS B 1 356 ? 6.387 51.188 21.5 1 96.06 356 HIS B N 1
ATOM 7856 C CA . HIS B 1 356 ? 6.852 50.781 22.828 1 96.06 356 HIS B CA 1
ATOM 7857 C C . HIS B 1 356 ? 7.723 49.531 22.766 1 96.06 356 HIS B C 1
ATOM 7859 O O . HIS B 1 356 ? 7.23 48.438 22.469 1 96.06 356 HIS B O 1
ATOM 7865 N N . LEU B 1 357 ? 8.977 49.688 23.047 1 96 357 LEU B N 1
ATOM 7866 C CA . LEU B 1 357 ? 9.945 48.594 22.922 1 96 357 LEU B CA 1
ATOM 7867 C C . LEU B 1 357 ? 10.18 47.906 24.266 1 96 357 LEU B C 1
ATOM 7869 O O . LEU B 1 357 ? 10.445 48.594 25.266 1 96 357 LEU B O 1
ATOM 7873 N N . CYS B 1 358 ? 9.969 46.594 24.25 1 93.38 358 CYS B N 1
ATOM 7874 C CA . CYS B 1 358 ? 10.078 45.844 25.484 1 93.38 358 CYS B CA 1
ATOM 7875 C C . CYS B 1 358 ? 11.07 44.688 25.328 1 93.38 358 CYS B C 1
ATOM 7877 O O . CYS B 1 358 ? 11.047 43.969 24.328 1 93.38 358 CYS B O 1
ATOM 7879 N N . PRO B 1 359 ? 11.93 44.438 26.281 1 85.88 359 PRO B N 1
ATOM 7880 C CA . PRO B 1 359 ? 12.938 43.375 26.188 1 85.88 359 PRO B CA 1
ATOM 7881 C C . PRO B 1 359 ? 12.391 42 26.562 1 85.88 359 PRO B C 1
ATOM 7883 O O . PRO B 1 359 ? 13.039 41 26.297 1 85.88 359 PRO B O 1
ATOM 7886 N N . ASP B 1 360 ? 11.234 41.969 27.25 1 86.94 360 ASP B N 1
ATOM 7887 C CA . ASP B 1 360 ? 10.672 40.688 27.688 1 86.94 360 ASP B CA 1
ATOM 7888 C C . ASP B 1 360 ? 9.148 40.75 27.75 1 86.94 360 ASP B C 1
ATOM 7890 O O . ASP B 1 360 ? 8.555 41.812 27.562 1 86.94 360 ASP B O 1
ATOM 7894 N N . LEU B 1 361 ? 8.57 39.594 28 1 87.62 361 LEU B N 1
ATOM 7895 C CA . LEU B 1 361 ? 7.113 39.469 27.969 1 87.62 361 LEU B CA 1
ATOM 7896 C C . LEU B 1 361 ? 6.473 40.188 29.156 1 87.62 361 LEU B C 1
ATOM 7898 O O . LEU B 1 361 ? 5.371 40.719 29.031 1 87.62 361 LEU B O 1
ATOM 7902 N N . THR B 1 362 ? 7.16 40.188 30.234 1 86.62 362 THR B N 1
ATOM 7903 C CA . THR B 1 362 ? 6.637 40.844 31.422 1 86.62 362 THR B CA 1
ATOM 7904 C C . THR B 1 362 ? 6.488 42.344 31.188 1 86.62 362 THR B C 1
ATOM 7906 O O . THR B 1 362 ? 5.438 42.906 31.469 1 86.62 362 THR B O 1
ATOM 7909 N N . SER B 1 363 ? 7.551 42.906 30.688 1 91.38 363 SER B N 1
ATOM 7910 C CA . SER B 1 363 ? 7.5 44.344 30.391 1 91.38 363 SER B CA 1
ATOM 7911 C C . SER B 1 363 ? 6.5 44.656 29.281 1 91.38 363 SER B C 1
ATOM 7913 O O . SER B 1 363 ? 5.852 45.688 29.297 1 91.38 363 SER B O 1
ATOM 7915 N N . ALA B 1 364 ? 6.395 43.781 28.328 1 94.69 364 ALA B N 1
ATOM 7916 C CA . ALA B 1 364 ? 5.422 43.969 27.25 1 94.69 364 ALA B CA 1
ATOM 7917 C C . ALA B 1 364 ? 3.996 43.938 27.797 1 94.69 364 ALA B C 1
ATOM 7919 O O . ALA B 1 364 ? 3.172 44.781 27.406 1 94.69 364 ALA B O 1
ATOM 7920 N N . ARG B 1 365 ? 3.705 43 28.672 1 91.56 365 ARG B N 1
ATOM 7921 C CA . ARG B 1 365 ? 2.387 42.906 29.297 1 91.56 365 ARG B CA 1
ATOM 7922 C C . ARG B 1 365 ? 2.07 44.188 30.078 1 91.56 365 ARG B C 1
ATOM 7924 O O . ARG B 1 365 ? 0.956 44.719 30 1 91.56 365 ARG B O 1
ATOM 7931 N N . ALA B 1 366 ? 3.041 44.625 30.781 1 91.88 366 ALA B N 1
ATOM 7932 C CA . ALA B 1 366 ? 2.863 45.844 31.562 1 91.88 366 ALA B CA 1
ATOM 7933 C C . ALA B 1 366 ? 2.572 47.031 30.641 1 91.88 366 ALA B C 1
ATOM 7935 O O . ALA B 1 366 ? 1.724 47.875 30.953 1 91.88 366 ALA B O 1
ATOM 7936 N N . ALA B 1 367 ? 3.279 47.094 29.547 1 95.44 367 ALA B N 1
ATOM 7937 C CA . ALA B 1 367 ? 3.068 48.188 28.578 1 95.44 367 ALA B CA 1
ATOM 7938 C C . ALA B 1 367 ? 1.667 48.094 27.984 1 95.44 367 ALA B C 1
ATOM 7940 O O . ALA B 1 367 ? 1.007 49.125 27.812 1 95.44 367 ALA B O 1
ATOM 7941 N N . LEU B 1 368 ? 1.225 46.969 27.672 1 95.56 368 LEU B N 1
ATOM 7942 C CA . LEU B 1 368 ? -0.104 46.781 27.109 1 95.56 368 LEU B CA 1
ATOM 7943 C C . LEU B 1 368 ? -1.188 47.156 28.109 1 95.56 368 LEU B C 1
ATOM 7945 O O . LEU B 1 368 ? -2.195 47.781 27.734 1 95.56 368 LEU B O 1
ATOM 7949 N N . GLU B 1 369 ? -0.962 46.812 29.359 1 92.19 369 GLU B N 1
ATOM 7950 C CA . GLU B 1 369 ? -1.914 47.156 30.406 1 92.19 369 GLU B CA 1
ATOM 7951 C C . GLU B 1 369 ? -2.037 48.656 30.578 1 92.19 369 GLU B C 1
ATOM 7953 O O . GLU B 1 369 ? -3.135 49.188 30.781 1 92.19 369 GLU B O 1
ATOM 7958 N N . LYS B 1 370 ? -0.929 49.281 30.516 1 92.94 370 LYS B N 1
ATOM 7959 C CA . LYS B 1 370 ? -0.916 50.719 30.625 1 92.94 370 LYS B CA 1
ATOM 7960 C C . LYS B 1 370 ? -1.688 51.375 29.484 1 92.94 370 LYS B C 1
ATOM 7962 O O . LYS B 1 370 ? -2.416 52.344 29.688 1 92.94 370 LYS B O 1
ATOM 7967 N N . LEU B 1 371 ? -1.581 50.875 28.312 1 93.88 371 LEU B N 1
ATOM 7968 C CA . LEU B 1 371 ? -2.229 51.406 27.125 1 93.88 371 LEU B CA 1
ATOM 7969 C C . LEU B 1 371 ? -3.723 51.125 27.125 1 93.88 371 LEU B C 1
ATOM 7971 O O . LEU B 1 371 ? -4.516 51.844 26.547 1 93.88 371 LEU B O 1
ATOM 7975 N N . LYS B 1 372 ? -4.105 49.969 27.656 1 88.81 372 LYS B N 1
ATOM 7976 C CA . LYS B 1 372 ? -5.492 49.531 27.703 1 88.81 372 LYS B CA 1
ATOM 7977 C C . LYS B 1 372 ? -6.363 50.531 28.453 1 88.81 372 LYS B C 1
ATOM 7979 O O . LYS B 1 372 ? -7.52 50.75 28.094 1 88.81 372 LYS B O 1
ATOM 7984 N N . GLY B 1 373 ? -5.957 51.094 29.391 1 81.44 373 GLY B N 1
ATOM 7985 C CA . GLY B 1 373 ? -6.746 52.031 30.172 1 81.44 373 GLY B CA 1
ATOM 7986 C C . GLY B 1 373 ? -7.938 51.375 30.859 1 81.44 373 GLY B C 1
ATOM 7987 O O . GLY B 1 373 ? -7.793 50.344 31.531 1 81.44 373 GLY B O 1
ATOM 7988 N N . ASP B 1 374 ? -9.211 51.938 30.578 1 74.69 374 ASP B N 1
ATOM 7989 C CA . ASP B 1 374 ? -10.406 51.531 31.312 1 74.69 374 ASP B CA 1
ATOM 7990 C C . ASP B 1 374 ? -11.227 50.531 30.516 1 74.69 374 ASP B C 1
ATOM 7992 O O . ASP B 1 374 ? -12.398 50.281 30.812 1 74.69 374 ASP B O 1
ATOM 7996 N N . ARG B 1 375 ? -10.719 49.906 29.609 1 73 375 ARG B N 1
ATOM 7997 C CA . ARG B 1 375 ? -11.461 48.969 28.781 1 73 375 ARG B CA 1
ATOM 7998 C C . ARG B 1 375 ? -11.859 47.719 29.578 1 73 375 ARG B C 1
ATOM 8000 O O . ARG B 1 375 ? -11.234 47.406 30.594 1 73 375 ARG B O 1
ATOM 8007 N N . PRO B 1 376 ? -12.961 47.062 29.156 1 66.88 376 PRO B N 1
ATOM 8008 C CA . PRO B 1 376 ? -13.586 46 29.938 1 66.88 376 PRO B CA 1
ATOM 8009 C C . PRO B 1 376 ? -12.625 44.844 30.234 1 66.88 376 PRO B C 1
ATOM 8011 O O . PRO B 1 376 ? -11.625 44.688 29.547 1 66.88 376 PRO B O 1
ATOM 8014 N N . GLU B 1 377 ? -13.086 44.156 31.266 1 63.59 377 GLU B N 1
ATOM 8015 C CA . GLU B 1 377 ? -12.328 43.062 31.859 1 63.59 377 GLU B CA 1
ATOM 8016 C C . GLU B 1 377 ? -12.281 41.844 30.922 1 63.59 377 GLU B C 1
ATOM 8018 O O . GLU B 1 377 ? -13.047 41.781 29.969 1 63.59 377 GLU B O 1
ATOM 8023 N N . ALA B 1 378 ? -11.414 40.906 31.281 1 65.56 378 ALA B N 1
ATOM 8024 C CA . ALA B 1 378 ? -11.078 39.688 30.531 1 65.56 378 ALA B CA 1
ATOM 8025 C C . ALA B 1 378 ? -12.281 38.75 30.406 1 65.56 378 ALA B C 1
ATOM 8027 O O . ALA B 1 378 ? -13.008 38.562 31.391 1 65.56 378 ALA B O 1
ATOM 8028 N N . ARG B 1 379 ? -12.68 38.344 29.203 1 78.88 379 ARG B N 1
ATOM 8029 C CA . ARG B 1 379 ? -13.711 37.344 28.984 1 78.88 379 ARG B CA 1
ATOM 8030 C C . ARG B 1 379 ? -13.195 35.938 29.328 1 78.88 379 ARG B C 1
ATOM 8032 O O . ARG B 1 379 ? -13.945 35.094 29.828 1 78.88 379 ARG B O 1
ATOM 8039 N N . HIS B 1 380 ? -11.938 35.75 29.188 1 84.94 380 HIS B N 1
ATOM 8040 C CA . HIS B 1 380 ? -11.359 34.438 29.438 1 84.94 380 HIS B CA 1
ATOM 8041 C C . HIS B 1 380 ? -10.766 34.344 30.844 1 84.94 380 HIS B C 1
ATOM 8043 O O . HIS B 1 380 ? -10.102 35.281 31.297 1 84.94 380 HIS B O 1
ATOM 8049 N N . LYS B 1 381 ? -11.047 33.281 31.531 1 83.81 381 LYS B N 1
ATOM 8050 C CA . LYS B 1 381 ? -10.422 32.969 32.812 1 83.81 381 LYS B CA 1
ATOM 8051 C C . LYS B 1 381 ? -9.383 31.875 32.688 1 83.81 381 LYS B C 1
ATOM 8053 O O . LYS B 1 381 ? -9.586 30.906 31.938 1 83.81 381 LYS B O 1
ATOM 8058 N N . PRO B 1 382 ? -8.344 32.094 33.406 1 82.88 382 PRO B N 1
ATOM 8059 C CA . PRO B 1 382 ? -7.301 31.062 33.281 1 82.88 382 PRO B CA 1
ATOM 8060 C C . PRO B 1 382 ? -7.785 29.688 33.75 1 82.88 382 PRO B C 1
ATOM 8062 O O . PRO B 1 382 ? -8.492 29.578 34.75 1 82.88 382 PRO B O 1
ATOM 8065 N N . LEU B 1 383 ? -7.52 28.719 32.906 1 82.06 383 LEU B N 1
ATOM 8066 C CA . LEU B 1 383 ? -7.801 27.328 33.25 1 82.06 383 LEU B CA 1
ATOM 8067 C C . LEU B 1 383 ? -6.621 26.703 33.969 1 82.06 383 LEU B C 1
ATOM 8069 O O . LEU B 1 383 ? -5.559 26.5 33.375 1 82.06 383 LEU B O 1
ATOM 8073 N N . ILE B 1 384 ? -6.773 26.484 35.281 1 86.19 384 ILE B N 1
ATOM 8074 C CA . ILE B 1 384 ? -5.703 25.906 36.094 1 86.19 384 ILE B CA 1
ATOM 8075 C C . ILE B 1 384 ? -6.117 24.531 36.562 1 86.19 384 ILE B C 1
ATOM 8077 O O . ILE B 1 384 ? -7.168 24.375 37.188 1 86.19 384 ILE B O 1
ATOM 8081 N N . VAL B 1 385 ? -5.289 23.562 36.156 1 88.06 385 VAL B N 1
ATOM 8082 C CA . VAL B 1 385 ? -5.449 22.203 36.656 1 88.06 385 VAL B CA 1
ATOM 8083 C C . VAL B 1 385 ? -4.277 21.844 37.562 1 88.06 385 VAL B C 1
ATOM 8085 O O . VAL B 1 385 ? -3.125 21.812 37.125 1 88.06 385 VAL B O 1
ATOM 8088 N N . PRO B 1 386 ? -4.59 21.578 38.781 1 87.94 386 PRO B N 1
ATOM 8089 C CA . PRO B 1 386 ? -3.49 21.281 39.719 1 87.94 386 PRO B CA 1
ATOM 8090 C C . PRO B 1 386 ? -2.799 19.969 39.406 1 87.94 386 PRO B C 1
ATOM 8092 O O . PRO B 1 386 ? -3.457 19 39 1 87.94 386 PRO B O 1
ATOM 8095 N N . SER B 1 387 ? -1.509 20 39.625 1 85.56 387 SER B N 1
ATOM 8096 C CA . SER B 1 387 ? -0.732 18.781 39.469 1 85.56 387 SER B CA 1
ATOM 8097 C C . SER B 1 387 ? -0.845 17.906 40.719 1 85.56 387 SER B C 1
ATOM 8099 O O . SER B 1 387 ? -0.83 18.406 41.844 1 85.56 387 SER B O 1
ATOM 8101 N N . THR B 1 388 ? -0.97 16.641 40.531 1 80.31 388 THR B N 1
ATOM 8102 C CA . THR B 1 388 ? -1.138 15.727 41.688 1 80.31 388 THR B CA 1
ATOM 8103 C C . THR B 1 388 ? 0.189 15.062 42.031 1 80.31 388 THR B C 1
ATOM 8105 O O . THR B 1 388 ? 0.368 14.602 43.156 1 80.31 388 THR B O 1
ATOM 8108 N N . ALA B 1 389 ? 1.095 15.125 41.125 1 82.06 389 ALA B N 1
ATOM 8109 C CA . ALA B 1 389 ? 2.363 14.438 41.375 1 82.06 389 ALA B CA 1
ATOM 8110 C C . ALA B 1 389 ? 3.318 15.32 42.188 1 82.06 389 ALA B C 1
ATOM 8112 O O . ALA B 1 389 ? 3.377 16.531 41.969 1 82.06 389 ALA B O 1
ATOM 8113 N N . PRO B 1 390 ? 4.039 14.711 43.156 1 85.38 390 PRO B N 1
ATOM 8114 C CA . PRO B 1 390 ? 5.039 15.492 43.875 1 85.38 390 PRO B CA 1
ATOM 8115 C C . PRO B 1 390 ? 6.227 15.891 43 1 85.38 390 PRO B C 1
ATOM 8117 O O . PRO B 1 390 ? 6.562 15.188 42.062 1 85.38 390 PRO B O 1
ATOM 8120 N N . LEU B 1 391 ? 6.773 17.016 43.312 1 89.62 391 LEU B N 1
ATOM 8121 C CA . LEU B 1 391 ? 7.965 17.5 42.594 1 89.62 391 LEU B CA 1
ATOM 8122 C C . LEU B 1 391 ? 9.227 16.859 43.188 1 89.62 391 LEU B C 1
ATOM 8124 O O . LEU B 1 391 ? 9.836 17.391 44.094 1 89.62 391 LEU B O 1
ATOM 8128 N N . LEU B 1 392 ? 9.609 15.758 42.562 1 89.56 392 LEU B N 1
ATOM 8129 C CA . LEU B 1 392 ? 10.758 14.992 43.031 1 89.56 392 LEU B CA 1
ATOM 8130 C C . LEU B 1 392 ? 11.805 14.859 41.938 1 89.56 392 LEU B C 1
ATOM 8132 O O . LEU B 1 392 ? 11.461 14.852 40.75 1 89.56 392 LEU B O 1
ATOM 8136 N N . PRO B 1 393 ? 13.078 14.852 42.375 1 92.12 393 PRO B N 1
ATOM 8137 C CA . PRO B 1 393 ? 14.125 14.578 41.406 1 92.12 393 PRO B CA 1
ATOM 8138 C C . PRO B 1 393 ? 13.961 13.211 40.75 1 92.12 393 PRO B C 1
ATOM 8140 O O . PRO B 1 393 ? 13.148 12.398 41.188 1 92.12 393 PRO B O 1
ATOM 8143 N N . ALA B 1 394 ? 14.75 13.008 39.75 1 91.19 394 ALA B N 1
ATOM 8144 C CA . ALA B 1 394 ? 14.719 11.758 39 1 91.19 394 ALA B CA 1
ATOM 8145 C C . ALA B 1 394 ? 14.977 10.562 39.906 1 91.19 394 ALA B C 1
ATOM 8147 O O . ALA B 1 394 ? 15.852 10.609 40.781 1 91.19 394 ALA B O 1
ATOM 8148 N N . ARG B 1 395 ? 14.258 9.508 39.656 1 89.19 395 ARG B N 1
ATOM 8149 C CA . ARG B 1 395 ? 14.453 8.266 40.406 1 89.19 395 ARG B CA 1
ATOM 8150 C C . ARG B 1 395 ? 15.641 7.48 39.844 1 89.19 395 ARG B C 1
ATOM 8152 O O . ARG B 1 395 ? 16.031 7.672 38.688 1 89.19 395 ARG B O 1
ATOM 8159 N N . PRO B 1 396 ? 16.172 6.664 40.719 1 86.88 396 PRO B N 1
ATOM 8160 C CA . PRO B 1 396 ? 17.281 5.832 40.219 1 86.88 396 PRO B CA 1
ATOM 8161 C C . PRO B 1 396 ? 16.891 4.957 39.031 1 86.88 396 PRO B C 1
ATOM 8163 O O . PRO B 1 396 ? 15.789 4.402 39.031 1 86.88 396 PRO B O 1
ATOM 8166 N N . ARG B 1 397 ? 17.75 4.938 38 1 86.94 397 ARG B N 1
ATOM 8167 C CA . ARG B 1 397 ? 17.516 4.152 36.781 1 86.94 397 ARG B CA 1
ATOM 8168 C C . ARG B 1 397 ? 18.391 2.898 36.781 1 86.94 397 ARG B C 1
ATOM 8170 O O . ARG B 1 397 ? 19.547 2.938 37.188 1 86.94 397 ARG B O 1
ATOM 8177 N N . GLN B 1 398 ? 17.891 1.801 36.344 1 82.31 398 GLN B N 1
ATOM 8178 C CA . GLN B 1 398 ? 18.547 0.5 36.375 1 82.31 398 GLN B CA 1
ATOM 8179 C C . GLN B 1 398 ? 19.656 0.434 35.312 1 82.31 398 GLN B C 1
ATOM 8181 O O . GLN B 1 398 ? 20.656 -0.255 35.531 1 82.31 398 GLN B O 1
ATOM 8186 N N . THR B 1 399 ? 19.484 1.038 34.188 1 88.06 399 THR B N 1
ATOM 8187 C CA . THR B 1 399 ? 20.422 1.016 33.094 1 88.06 399 THR B CA 1
ATOM 8188 C C . THR B 1 399 ? 20.766 2.434 32.656 1 88.06 399 THR B C 1
ATOM 8190 O O . THR B 1 399 ? 20.047 3.381 32.969 1 88.06 399 THR B O 1
ATOM 8193 N N . SER B 1 400 ? 22 2.545 32.094 1 90.25 400 SER B N 1
ATOM 8194 C CA . SER B 1 400 ? 22.469 3.803 31.516 1 90.25 400 SER B CA 1
ATOM 8195 C C . SER B 1 400 ? 22.766 3.648 30.031 1 90.25 400 SER B C 1
ATOM 8197 O O . SER B 1 400 ? 23.734 2.975 29.656 1 90.25 400 SER B O 1
ATOM 8199 N N . THR B 1 401 ? 21.938 4.137 29.188 1 94.19 401 THR B N 1
ATOM 8200 C CA . THR B 1 401 ? 22.078 4.113 27.734 1 94.19 401 THR B CA 1
ATOM 8201 C C . THR B 1 401 ? 21.969 5.523 27.156 1 94.19 401 THR B C 1
ATOM 8203 O O . THR B 1 401 ? 20.922 6.16 27.25 1 94.19 401 THR B O 1
ATOM 8206 N N . PRO B 1 402 ? 23.047 6.02 26.594 1 95.06 402 PRO B N 1
ATOM 8207 C CA . PRO B 1 402 ? 23.016 7.383 26.047 1 95.06 402 PRO B CA 1
ATOM 8208 C C . PRO B 1 402 ? 22.016 7.543 24.906 1 95.06 402 PRO B C 1
ATOM 8210 O O . PRO B 1 402 ? 21.656 6.562 24.266 1 95.06 402 PRO B O 1
ATOM 8213 N N . PHE B 1 403 ? 21.562 8.766 24.703 1 96.31 403 PHE B N 1
ATOM 8214 C CA . PHE B 1 403 ? 20.75 9.086 23.547 1 96.31 403 PHE B CA 1
ATOM 8215 C C . PHE B 1 403 ? 21.422 8.594 22.266 1 96.31 403 PHE B C 1
ATOM 8217 O O . PHE B 1 403 ? 22.625 8.789 22.062 1 96.31 403 PHE B O 1
ATOM 8224 N N . PRO B 1 404 ? 20.672 7.926 21.375 1 96 404 PRO B N 1
ATOM 8225 C CA . PRO B 1 404 ? 21.281 7.133 20.297 1 96 404 PRO B CA 1
ATOM 8226 C C . PRO B 1 404 ? 21.672 7.973 19.094 1 96 404 PRO B C 1
ATOM 8228 O O . PRO B 1 404 ? 21.391 7.586 17.953 1 96 404 PRO B O 1
ATOM 8231 N N . LEU B 1 405 ? 22.234 9.086 19.203 1 95.69 405 LEU B N 1
ATOM 8232 C CA . LEU B 1 405 ? 22.875 9.867 18.156 1 95.69 405 LEU B CA 1
ATOM 8233 C C . LEU B 1 405 ? 24.391 9.82 18.297 1 95.69 405 LEU B C 1
ATOM 8235 O O . LEU B 1 405 ? 24.922 10.156 19.344 1 95.69 405 LEU B O 1
ATOM 8239 N N . PRO B 1 406 ? 25.062 9.43 17.266 1 93.81 406 PRO B N 1
ATOM 8240 C CA . PRO B 1 406 ? 26.516 9.312 17.391 1 93.81 406 PRO B CA 1
ATOM 8241 C C . PRO B 1 406 ? 27.188 10.633 17.75 1 93.81 406 PRO B C 1
ATOM 8243 O O . PRO B 1 406 ? 26.781 11.688 17.266 1 93.81 406 PRO B O 1
ATOM 8246 N N . ASP B 1 407 ? 28.344 10.602 18.484 1 91 407 ASP B N 1
ATOM 8247 C CA . ASP B 1 407 ? 29.109 11.781 18.891 1 91 407 ASP B CA 1
ATOM 8248 C C . ASP B 1 407 ? 29.703 12.492 17.672 1 91 407 ASP B C 1
ATOM 8250 O O . ASP B 1 407 ? 29.781 13.719 17.641 1 91 407 ASP B O 1
ATOM 8254 N N . ASP B 1 408 ? 30.078 11.734 16.734 1 94.88 408 ASP B N 1
ATOM 8255 C CA . ASP B 1 408 ? 30.609 12.273 15.484 1 94.88 408 ASP B CA 1
ATOM 8256 C C . ASP B 1 408 ? 29.594 12.156 14.352 1 94.88 408 ASP B C 1
ATOM 8258 O O . ASP B 1 408 ? 29.938 11.758 13.234 1 94.88 408 ASP B O 1
ATOM 8262 N N . CYS B 1 409 ? 28.359 12.523 14.711 1 97.81 409 CYS B N 1
ATOM 8263 C CA . CYS B 1 409 ? 27.266 12.383 13.766 1 97.81 409 CYS B CA 1
ATOM 8264 C C . CYS B 1 409 ? 27.578 13.094 12.453 1 97.81 409 CYS B C 1
ATOM 8266 O O . CYS B 1 409 ? 27.844 14.297 12.445 1 97.81 409 CYS B O 1
ATOM 8268 N N . ARG B 1 410 ? 27.578 12.367 11.352 1 98.75 410 ARG B N 1
ATOM 8269 C CA . ARG B 1 410 ? 27.797 12.891 10.008 1 98.75 410 ARG B CA 1
ATOM 8270 C C . ARG B 1 410 ? 26.469 13.164 9.305 1 98.75 410 ARG B C 1
ATOM 8272 O O . ARG B 1 410 ? 25.641 12.273 9.172 1 98.75 410 ARG B O 1
ATOM 8279 N N . ILE B 1 411 ? 26.312 14.43 8.82 1 98.88 411 ILE B N 1
ATOM 8280 C CA . ILE B 1 411 ? 25 14.898 8.398 1 98.88 411 ILE B CA 1
ATOM 8281 C C . ILE B 1 411 ? 25.016 15.148 6.891 1 98.88 411 ILE B C 1
ATOM 8283 O O . ILE B 1 411 ? 25.953 15.75 6.359 1 98.88 411 ILE B O 1
ATOM 8287 N N . LEU B 1 412 ? 23.969 14.641 6.207 1 98.88 412 LEU B N 1
ATOM 8288 C CA . LEU B 1 412 ? 23.703 14.922 4.801 1 98.88 412 LEU B CA 1
ATOM 8289 C C . LEU B 1 412 ? 22.531 15.898 4.656 1 98.88 412 LEU B C 1
ATOM 8291 O O . LEU B 1 412 ? 21.516 15.766 5.34 1 98.88 412 LEU B O 1
ATOM 8295 N N . VAL B 1 413 ? 22.734 16.922 3.811 1 98.88 413 VAL B N 1
ATOM 8296 C CA . VAL B 1 413 ? 21.672 17.891 3.561 1 98.88 413 VAL B CA 1
ATOM 8297 C C . VAL B 1 413 ? 21.031 17.625 2.209 1 98.88 413 VAL B C 1
ATOM 8299 O O . VAL B 1 413 ? 21.656 17.781 1.162 1 98.88 413 VAL B O 1
ATOM 8302 N N . GLN B 1 414 ? 19.797 17.156 2.193 1 98.88 414 GLN B N 1
ATOM 8303 C CA . GLN B 1 414 ? 19.031 17.078 0.947 1 98.88 414 GLN B CA 1
ATOM 8304 C C . GLN B 1 414 ? 18.438 18.438 0.583 1 98.88 414 GLN B C 1
ATOM 8306 O O . GLN B 1 414 ? 17.641 19 1.35 1 98.88 414 GLN B O 1
ATOM 8311 N N . GLY B 1 415 ? 18.734 18.969 -0.541 1 98.31 415 GLY B N 1
ATOM 8312 C CA . GLY B 1 415 ? 18.391 20.328 -0.945 1 98.31 415 GLY B CA 1
ATOM 8313 C C . GLY B 1 415 ? 19.469 21.344 -0.608 1 98.31 415 GLY B C 1
ATOM 8314 O O . GLY B 1 415 ? 19.172 22.5 -0.313 1 98.31 415 GLY B O 1
ATOM 8315 N N . LEU B 1 416 ? 20.688 20.938 -0.657 1 98.25 416 LEU B N 1
ATOM 8316 C CA . LEU B 1 416 ? 21.797 21.75 -0.198 1 98.25 416 LEU B CA 1
ATOM 8317 C C . LEU B 1 416 ? 21.969 22.984 -1.09 1 98.25 416 LEU B C 1
ATOM 8319 O O . LEU B 1 416 ? 22.359 24.047 -0.615 1 98.25 416 LEU B O 1
ATOM 8323 N N . THR B 1 417 ? 21.672 22.844 -2.332 1 97.25 417 THR B N 1
ATOM 8324 C CA . THR B 1 417 ? 21.953 23.938 -3.244 1 97.25 417 THR B CA 1
ATOM 8325 C C . THR B 1 417 ? 20.875 25.016 -3.168 1 97.25 417 THR B C 1
ATOM 8327 O O . THR B 1 417 ? 21.047 26.109 -3.697 1 97.25 417 THR B O 1
ATOM 8330 N N . GLY B 1 418 ? 19.766 24.734 -2.506 1 95.56 418 GLY B N 1
ATOM 8331 C CA . GLY B 1 418 ? 18.734 25.734 -2.303 1 95.56 418 GLY B CA 1
ATOM 8332 C C . GLY B 1 418 ? 19.094 26.781 -1.254 1 95.56 418 GLY B C 1
ATOM 8333 O O . GLY B 1 418 ? 20.016 26.562 -0.454 1 95.56 418 GLY B O 1
ATOM 8334 N N . LYS B 1 419 ? 18.406 27.812 -1.21 1 92 419 LYS B N 1
ATOM 8335 C CA . LYS B 1 419 ? 18.672 28.922 -0.31 1 92 419 LYS B CA 1
ATOM 8336 C C . LYS B 1 419 ? 18.641 28.484 1.148 1 92 419 LYS B C 1
ATOM 8338 O O . LYS B 1 419 ? 19.578 28.75 1.905 1 92 419 LYS B O 1
ATOM 8343 N N . GLN B 1 420 ? 17.562 27.797 1.564 1 91.5 420 GLN B N 1
ATOM 8344 C CA . GLN B 1 420 ? 17.438 27.344 2.945 1 91.5 420 GLN B CA 1
ATOM 8345 C C . GLN B 1 420 ? 18.469 26.266 3.258 1 91.5 420 GLN B C 1
ATOM 8347 O O . GLN B 1 420 ? 19.016 26.219 4.359 1 91.5 420 GLN B O 1
ATOM 8352 N N . GLY B 1 421 ? 18.75 25.422 2.293 1 95.56 421 GLY B N 1
ATOM 8353 C CA . GLY B 1 421 ? 19.766 24.406 2.473 1 95.56 421 GLY B CA 1
ATOM 8354 C C . GLY B 1 421 ? 21.156 24.969 2.744 1 95.56 421 GLY B C 1
ATOM 8355 O O . GLY B 1 421 ? 21.844 24.531 3.662 1 95.56 421 GLY B O 1
ATOM 8356 N N . GLN B 1 422 ? 21.531 25.938 2.002 1 96.31 422 GLN B N 1
ATOM 8357 C CA . GLN B 1 422 ? 22.844 26.562 2.16 1 96.31 422 GLN B CA 1
ATOM 8358 C C . GLN B 1 422 ? 22.922 27.328 3.48 1 96.31 422 GLN B C 1
ATOM 8360 O O . GLN B 1 422 ? 23.938 27.234 4.191 1 96.31 422 GLN B O 1
ATOM 8365 N N . LEU B 1 423 ? 21.875 28.031 3.768 1 92.5 423 LEU B N 1
ATOM 8366 C CA . LEU B 1 423 ? 21.859 28.828 4.988 1 92.5 423 LEU B CA 1
ATOM 8367 C C . LEU B 1 423 ? 22.047 27.938 6.219 1 92.5 423 LEU B C 1
ATOM 8369 O O . LEU B 1 423 ? 22.922 28.203 7.047 1 92.5 423 LEU B O 1
ATOM 8373 N N . HIS B 1 424 ? 21.312 26.922 6.266 1 94.75 424 HIS B N 1
ATOM 8374 C CA . HIS B 1 424 ? 21.328 26.125 7.492 1 94.75 424 HIS B CA 1
ATOM 8375 C C . HIS B 1 424 ? 22.5 25.156 7.508 1 94.75 424 HIS B C 1
ATOM 8377 O O . HIS B 1 424 ? 22.938 24.734 8.578 1 94.75 424 HIS B O 1
ATOM 8383 N N . CYS B 1 425 ? 22.953 24.828 6.316 1 97.19 425 CYS B N 1
ATOM 8384 C CA . CYS B 1 425 ? 24.234 24.109 6.301 1 97.19 425 CYS B CA 1
ATOM 8385 C C . CYS B 1 425 ? 25.328 24.938 6.973 1 97.19 425 CYS B C 1
ATOM 8387 O O . CYS B 1 425 ? 26.031 24.453 7.852 1 97.19 425 CYS B O 1
ATOM 8389 N N . ARG B 1 426 ? 25.422 26.172 6.625 1 96 426 ARG B N 1
ATOM 8390 C CA . ARG B 1 426 ? 26.422 27.078 7.207 1 96 426 ARG B CA 1
ATOM 8391 C C . ARG B 1 426 ? 26.219 27.203 8.711 1 96 426 ARG B C 1
ATOM 8393 O O . ARG B 1 426 ? 27.188 27.109 9.477 1 96 426 ARG B O 1
ATOM 8400 N N . LEU B 1 427 ? 24.969 27.406 9.133 1 93.19 427 LEU B N 1
ATOM 8401 C CA . LEU B 1 427 ? 24.688 27.609 10.547 1 93.19 427 LEU B CA 1
ATOM 8402 C C . LEU B 1 427 ? 24.953 26.344 11.344 1 93.19 427 LEU B C 1
ATOM 8404 O O . LEU B 1 427 ? 25.391 26.406 12.5 1 93.19 427 LEU B O 1
ATOM 8408 N N . MET B 1 428 ? 24.734 25.172 10.734 1 96.69 428 MET B N 1
ATOM 8409 C CA . MET B 1 428 ? 25.062 23.906 11.375 1 96.69 428 MET B CA 1
ATOM 8410 C C . MET B 1 428 ? 26.578 23.75 11.523 1 96.69 428 MET B C 1
ATOM 8412 O O . MET B 1 428 ? 27.062 23.359 12.586 1 96.69 428 MET B O 1
ATOM 8416 N N . GLN B 1 429 ? 27.297 24.094 10.477 1 97.31 429 GLN B N 1
ATOM 8417 C CA . GLN B 1 429 ? 28.75 24.031 10.531 1 97.31 429 GLN B CA 1
ATOM 8418 C C . GLN B 1 429 ? 29.297 24.984 11.594 1 97.31 429 GLN B C 1
ATOM 8420 O O . GLN B 1 429 ? 30.203 24.609 12.352 1 97.31 429 GLN B O 1
ATOM 8425 N N . GLU B 1 430 ? 28.766 26.141 11.648 1 94.44 430 GLU B N 1
ATOM 8426 C CA . GLU B 1 430 ? 29.188 27.125 12.641 1 94.44 430 GLU B CA 1
ATOM 8427 C C . GLU 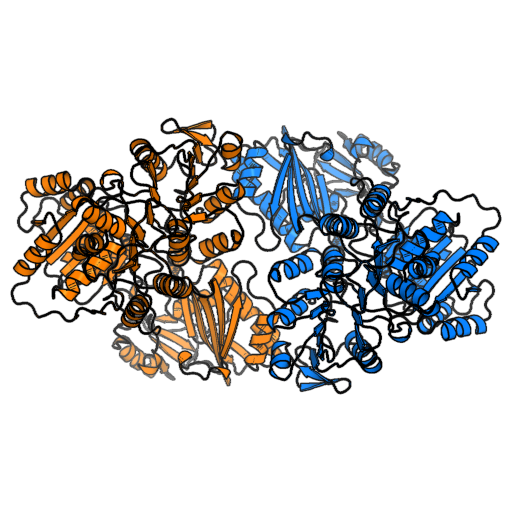B 1 430 ? 28.953 26.625 14.062 1 94.44 430 GLU B C 1
ATOM 8429 O O . GLU B 1 430 ? 29.719 26.938 14.969 1 94.44 430 GLU B O 1
ATOM 8434 N N . TYR B 1 431 ? 27.875 25.906 14.242 1 94.75 431 TYR B N 1
ATOM 8435 C CA . TYR B 1 431 ? 27.562 25.344 15.555 1 94.75 431 TYR B CA 1
ATOM 8436 C C . TYR B 1 431 ? 28.547 24.219 15.914 1 94.75 431 TYR B C 1
ATOM 8438 O O . TYR B 1 431 ? 28.719 23.906 17.094 1 94.75 431 TYR B O 1
ATOM 8446 N N . GLY B 1 432 ? 29.094 23.641 14.906 1 96.69 432 GLY B N 1
ATOM 8447 C CA . GLY B 1 432 ? 30.047 22.547 15.133 1 96.69 432 GLY B CA 1
ATOM 8448 C C . GLY B 1 432 ? 29.562 21.219 14.586 1 96.69 432 GLY B C 1
ATOM 8449 O O . GLY B 1 432 ? 30.234 20.203 14.758 1 96.69 432 GLY B O 1
ATOM 8450 N N . SER B 1 433 ? 28.484 21.203 13.891 1 98 433 SER B N 1
ATOM 8451 C CA . SER B 1 433 ? 27.969 19.969 13.289 1 98 433 SER B CA 1
ATOM 8452 C C . SER B 1 433 ? 28.812 19.547 12.102 1 98 433 SER B C 1
ATOM 8454 O O . SER B 1 433 ? 29.359 20.391 11.391 1 98 433 SER B O 1
ATOM 8456 N N . LYS B 1 434 ? 28.859 18.297 11.859 1 98.31 434 LYS B N 1
ATOM 8457 C CA . LYS B 1 434 ? 29.656 17.766 10.75 1 98.31 434 LYS B CA 1
ATOM 8458 C C . LYS B 1 434 ? 28.766 17.484 9.539 1 98.31 434 LYS B C 1
ATOM 8460 O O . LYS B 1 434 ? 28.344 16.344 9.328 1 98.31 434 LYS B O 1
ATOM 8465 N N . VAL B 1 435 ? 28.656 18.484 8.703 1 98.69 435 VAL B N 1
ATOM 8466 C CA . VAL B 1 435 ? 27.969 18.297 7.438 1 98.69 435 VAL B CA 1
ATOM 8467 C C . VAL B 1 435 ? 28.938 17.766 6.391 1 98.69 435 VAL B C 1
ATOM 8469 O O . VAL B 1 435 ? 29.891 18.453 6.02 1 98.69 435 VAL B O 1
ATOM 8472 N N . VAL B 1 436 ? 28.578 16.594 5.859 1 98.75 436 VAL B N 1
ATOM 8473 C CA . VAL B 1 436 ? 29.641 15.938 5.113 1 98.75 436 VAL B CA 1
ATOM 8474 C C . VAL B 1 436 ? 29.234 15.781 3.648 1 98.75 436 VAL B C 1
ATOM 8476 O O . VAL B 1 436 ? 30.078 15.555 2.781 1 98.75 436 VAL B O 1
ATOM 8479 N N . ALA B 1 437 ? 27.922 15.961 3.369 1 98.81 437 ALA B N 1
ATOM 8480 C CA . ALA B 1 437 ? 27.453 15.773 2.002 1 98.81 437 ALA B CA 1
ATOM 8481 C C . ALA B 1 437 ? 26.156 16.531 1.763 1 98.81 437 ALA B C 1
ATOM 8483 O O . ALA B 1 437 ? 25.453 16.875 2.713 1 98.81 437 ALA B O 1
ATOM 8484 N N . GLY B 1 438 ? 25.922 16.875 0.558 1 98.81 438 GLY B N 1
ATOM 8485 C CA . GLY B 1 438 ? 24.656 17.391 0.087 1 98.81 438 GLY B CA 1
ATOM 8486 C C . GLY B 1 438 ? 24.094 16.625 -1.104 1 98.81 438 GLY B C 1
ATOM 8487 O O . GLY B 1 438 ? 24.844 15.914 -1.784 1 98.81 438 GLY B O 1
ATOM 8488 N N . VAL B 1 439 ? 22.812 16.656 -1.293 1 98.75 439 VAL B N 1
ATOM 8489 C CA . VAL B 1 439 ? 22.188 16.016 -2.447 1 98.75 439 VAL B CA 1
ATOM 8490 C C . VAL B 1 439 ? 21.266 17.016 -3.146 1 98.75 439 VAL B C 1
ATOM 8492 O O . VAL B 1 439 ? 20.406 17.625 -2.508 1 98.75 439 VAL B O 1
ATOM 8495 N N . THR B 1 440 ? 21.406 17.25 -4.309 1 98.19 440 THR B N 1
ATOM 8496 C CA . THR B 1 440 ? 20.562 17.984 -5.238 1 98.19 440 THR B CA 1
ATOM 8497 C C . THR B 1 440 ? 20.625 17.375 -6.633 1 98.19 440 THR B C 1
ATOM 8499 O O . THR B 1 440 ? 21.562 17.625 -7.383 1 98.19 440 THR B O 1
ATOM 8502 N N . PRO B 1 441 ? 19.578 16.594 -6.992 1 97.38 441 PRO B N 1
ATOM 8503 C CA . PRO B 1 441 ? 19.609 15.961 -8.312 1 97.38 441 PRO B CA 1
ATOM 8504 C C . PRO B 1 441 ? 19.938 16.938 -9.438 1 97.38 441 PRO B C 1
ATOM 8506 O O . PRO B 1 441 ? 19.312 18 -9.531 1 97.38 441 PRO B O 1
ATOM 8509 N N . GLY B 1 442 ? 20.906 16.562 -10.312 1 96.56 442 GLY B N 1
ATOM 8510 C CA . GLY B 1 442 ? 21.297 17.391 -11.438 1 96.56 442 GLY B CA 1
ATOM 8511 C C . GLY B 1 442 ? 22.484 18.297 -11.125 1 96.56 442 GLY B C 1
ATOM 8512 O O . GLY B 1 442 ? 23.078 18.875 -12.023 1 96.56 442 GLY B O 1
ATOM 8513 N N . LYS B 1 443 ? 22.875 18.359 -9.805 1 97.19 443 LYS B N 1
ATOM 8514 C CA . LYS B 1 443 ? 23.984 19.234 -9.398 1 97.19 443 LYS B CA 1
ATOM 8515 C C . LYS B 1 443 ? 25.125 18.406 -8.805 1 97.19 443 LYS B C 1
ATOM 8517 O O . LYS B 1 443 ? 26.016 18.953 -8.141 1 97.19 443 LYS B O 1
ATOM 8522 N N . GLY B 1 444 ? 25.094 17.156 -9.016 1 96.81 444 GLY B N 1
ATOM 8523 C CA . GLY B 1 444 ? 26.172 16.297 -8.531 1 96.81 444 GLY B CA 1
ATOM 8524 C C . GLY B 1 444 ? 27.531 16.688 -9.055 1 96.81 444 GLY B C 1
ATOM 8525 O O . GLY B 1 444 ? 27.672 17.094 -10.219 1 96.81 444 GLY B O 1
ATOM 8526 N N . GLY B 1 445 ? 28.547 16.516 -8.219 1 96.75 445 GLY B N 1
ATOM 8527 C CA . GLY B 1 445 ? 29.906 16.875 -8.602 1 96.75 445 GLY B CA 1
ATOM 8528 C C . GLY B 1 445 ? 30.312 18.266 -8.164 1 96.75 445 GLY B C 1
ATOM 8529 O O . GLY B 1 445 ? 31.5 18.594 -8.125 1 96.75 445 GLY B O 1
ATOM 8530 N N . SER B 1 446 ? 29.328 19.062 -7.75 1 97.38 446 SER B N 1
ATOM 8531 C CA . SER B 1 446 ? 29.609 20.406 -7.266 1 97.38 446 SER B CA 1
ATOM 8532 C C . SER B 1 446 ? 29.922 20.406 -5.773 1 97.38 446 SER B C 1
ATOM 8534 O O . SER B 1 446 ? 29.969 19.344 -5.148 1 97.38 446 SER B O 1
ATOM 8536 N N . GLU B 1 447 ? 30.281 21.562 -5.312 1 97.75 447 GLU B N 1
ATOM 8537 C CA . GLU B 1 447 ? 30.578 21.766 -3.902 1 97.75 447 GLU B CA 1
ATOM 8538 C C . GLU B 1 447 ? 29.938 23.047 -3.377 1 97.75 447 GLU B C 1
ATOM 8540 O O . GLU B 1 447 ? 29.922 24.062 -4.062 1 97.75 447 GLU B O 1
ATOM 8545 N N . VAL B 1 448 ? 29.375 22.953 -2.279 1 97.88 448 VAL B N 1
ATOM 8546 C CA . VAL B 1 448 ? 28.766 24.094 -1.607 1 97.88 448 VAL B CA 1
ATOM 8547 C C . VAL B 1 448 ? 29.266 24.188 -0.171 1 97.88 448 VAL B C 1
ATOM 8549 O O . VAL B 1 448 ? 29.141 23.234 0.601 1 97.88 448 VAL B O 1
ATOM 8552 N N . LEU B 1 449 ? 29.906 25.281 0.239 1 97.88 449 LEU B N 1
ATOM 8553 C CA . LEU B 1 449 ? 30.391 25.5 1.598 1 97.88 449 LEU B CA 1
ATOM 8554 C C . LEU B 1 449 ? 31.375 24.406 2.016 1 97.88 449 LEU B C 1
ATOM 8556 O O . LEU B 1 449 ? 31.344 23.938 3.156 1 97.88 449 LEU B O 1
ATOM 8560 N N . GLY B 1 450 ? 32.094 23.922 1.042 1 97.88 450 GLY B N 1
ATOM 8561 C CA . GLY B 1 450 ? 33.062 22.891 1.309 1 97.88 450 GLY B CA 1
ATOM 8562 C C . GLY B 1 450 ? 32.469 21.5 1.391 1 97.88 450 GLY B C 1
ATOM 8563 O O . GLY B 1 450 ? 33.188 20.531 1.701 1 97.88 450 GLY B O 1
ATOM 8564 N N . VAL B 1 451 ? 31.203 21.344 1.124 1 98.56 451 VAL B N 1
ATOM 8565 C CA . VAL B 1 451 ? 30.5 20.062 1.214 1 98.56 451 VAL B CA 1
ATOM 8566 C C . VAL B 1 451 ? 30.25 19.516 -0.188 1 98.56 451 VAL B C 1
ATOM 8568 O O . VAL B 1 451 ? 29.656 20.203 -1.025 1 98.56 451 VAL B O 1
ATOM 8571 N N . PRO B 1 452 ? 30.703 18.328 -0.464 1 98.62 452 PRO B N 1
ATOM 8572 C CA . PRO B 1 452 ? 30.406 17.766 -1.786 1 98.62 452 PRO B CA 1
ATOM 8573 C C . PRO B 1 452 ? 28.922 17.531 -2.01 1 98.62 452 PRO B C 1
ATOM 8575 O O . PRO B 1 452 ? 28.219 17.109 -1.086 1 98.62 452 PRO B O 1
ATOM 8578 N N . VAL B 1 453 ? 28.469 17.812 -3.244 1 98.69 453 VAL B N 1
ATOM 8579 C CA . VAL B 1 453 ? 27.062 17.609 -3.617 1 98.69 453 VAL B CA 1
ATOM 8580 C C . VAL B 1 453 ? 26.953 16.391 -4.523 1 98.69 453 VAL B C 1
ATOM 8582 O O . VAL B 1 453 ? 27.75 16.203 -5.441 1 98.69 453 VAL B O 1
ATOM 8585 N N . PHE B 1 454 ? 26 15.539 -4.258 1 98.69 454 PHE B N 1
ATOM 8586 C CA . PHE B 1 454 ? 25.719 14.344 -5.043 1 98.69 454 PHE B CA 1
ATOM 8587 C C . PHE B 1 454 ? 24.359 14.438 -5.711 1 98.69 454 P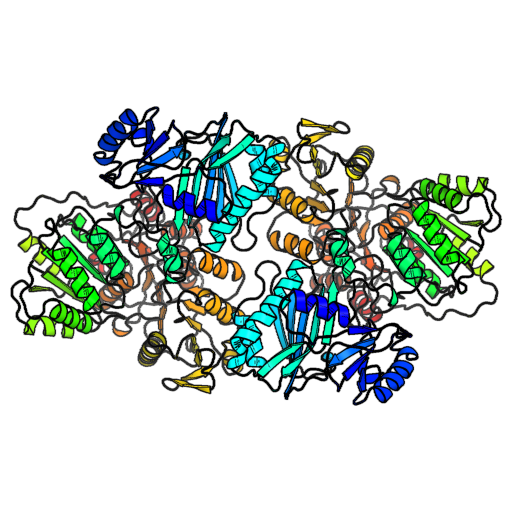HE B C 1
ATOM 8589 O O . PHE B 1 454 ? 23.547 15.305 -5.367 1 98.69 454 PHE B O 1
ATOM 8596 N N . ASP B 1 455 ? 24.109 13.562 -6.676 1 98.44 455 ASP B N 1
ATOM 8597 C CA . ASP B 1 455 ? 22.828 13.547 -7.371 1 98.44 455 ASP B CA 1
ATOM 8598 C C . ASP B 1 455 ? 21.781 12.773 -6.574 1 98.44 455 ASP B C 1
ATOM 8600 O O . ASP B 1 455 ? 20.594 13.062 -6.652 1 98.44 455 ASP B O 1
ATOM 8604 N N . THR B 1 456 ? 22.25 11.703 -5.859 1 98.62 456 THR B N 1
ATOM 8605 C CA . THR B 1 456 ? 21.328 10.883 -5.078 1 98.62 456 THR B CA 1
ATOM 8606 C C . THR B 1 456 ? 21.922 10.586 -3.699 1 98.62 456 THR B C 1
ATOM 8608 O O . THR B 1 456 ? 23.125 10.711 -3.494 1 98.62 456 THR B O 1
ATOM 8611 N N . VAL B 1 457 ? 21.031 10.25 -2.773 1 98.81 457 VAL B N 1
ATOM 8612 C CA . VAL B 1 457 ? 21.469 9.859 -1.439 1 98.81 457 VAL B CA 1
ATOM 8613 C C . VAL B 1 457 ? 22.266 8.562 -1.52 1 98.81 457 VAL B C 1
ATOM 8615 O O . VAL B 1 457 ? 23.25 8.391 -0.797 1 98.81 457 VAL B O 1
ATOM 8618 N N . ARG B 1 458 ? 21.891 7.676 -2.42 1 98.12 458 ARG B N 1
ATOM 8619 C CA . ARG B 1 458 ? 22.594 6.414 -2.625 1 98.12 458 ARG B CA 1
ATOM 8620 C C . ARG B 1 458 ? 24.047 6.648 -2.965 1 98.12 458 ARG B C 1
ATOM 8622 O O . ARG B 1 458 ? 24.938 5.992 -2.412 1 98.12 458 ARG B O 1
ATOM 8629 N N . GLU B 1 459 ? 24.344 7.59 -3.857 1 97.75 459 GLU B N 1
ATOM 8630 C CA . GLU B 1 459 ? 25.703 7.918 -4.242 1 97.75 459 GLU B CA 1
ATOM 8631 C C . GLU B 1 459 ? 26.5 8.453 -3.053 1 97.75 459 GLU B C 1
ATOM 8633 O O . GLU B 1 459 ? 27.672 8.102 -2.877 1 97.75 459 GLU B O 1
ATOM 8638 N N . ALA B 1 460 ? 25.844 9.258 -2.291 1 98.75 460 ALA B N 1
ATOM 8639 C CA . ALA B 1 460 ? 26.5 9.867 -1.139 1 98.75 460 ALA B CA 1
ATOM 8640 C C . ALA B 1 460 ? 26.891 8.805 -0.111 1 98.75 460 ALA B C 1
ATOM 8642 O O . ALA B 1 460 ? 28 8.812 0.409 1 98.75 460 ALA B O 1
ATOM 8643 N N . VAL B 1 461 ? 25.984 7.879 0.181 1 98.44 461 VAL B N 1
ATOM 8644 C CA . VAL B 1 461 ? 26.188 6.855 1.196 1 98.44 461 VAL B CA 1
ATOM 8645 C C . VAL B 1 461 ? 27.281 5.883 0.727 1 98.44 461 VAL B C 1
ATOM 8647 O O . VAL B 1 461 ? 28.047 5.355 1.538 1 98.44 461 VAL B O 1
ATOM 8650 N N . LYS B 1 462 ? 27.391 5.668 -0.586 1 96.81 462 LYS B N 1
ATOM 8651 C CA . LYS B 1 462 ? 28.453 4.84 -1.135 1 96.81 462 LYS B CA 1
ATOM 8652 C C . LYS B 1 462 ? 29.828 5.504 -0.947 1 96.81 462 LYS B C 1
ATOM 8654 O O . LYS B 1 462 ? 30.828 4.82 -0.744 1 96.81 462 LYS B O 1
ATOM 8659 N N . ALA B 1 463 ? 29.828 6.809 -0.991 1 97.62 463 ALA B N 1
ATOM 8660 C CA . ALA B 1 463 ? 31.078 7.566 -0.949 1 97.62 463 ALA B CA 1
ATOM 8661 C C . ALA B 1 463 ? 31.562 7.754 0.487 1 97.62 463 ALA B C 1
ATOM 8663 O O . ALA B 1 463 ? 32.75 7.844 0.739 1 97.62 463 ALA B O 1
ATOM 8664 N N . MET B 1 464 ? 30.625 7.848 1.493 1 97.69 464 MET B N 1
ATOM 8665 C CA . MET B 1 464 ? 31.031 8.109 2.871 1 97.69 464 MET B CA 1
ATOM 8666 C C . MET B 1 464 ? 29.938 7.699 3.85 1 97.69 464 MET B C 1
ATOM 8668 O O . MET B 1 464 ? 28.812 7.434 3.443 1 97.69 464 MET B O 1
ATOM 8672 N N . ARG B 1 465 ? 30.312 7.609 5.09 1 97.94 465 ARG B N 1
ATOM 8673 C CA . ARG B 1 465 ? 29.359 7.312 6.152 1 97.94 465 ARG B CA 1
ATOM 8674 C C . ARG B 1 465 ? 28.438 8.508 6.414 1 97.94 465 ARG B C 1
ATOM 8676 O O . ARG B 1 465 ? 28.922 9.633 6.547 1 97.94 465 ARG B O 1
ATOM 8683 N N . ILE B 1 466 ? 27.188 8.266 6.445 1 98.69 466 ILE B N 1
ATOM 8684 C CA . ILE B 1 466 ? 26.188 9.273 6.777 1 98.69 466 ILE B CA 1
ATOM 8685 C C . ILE B 1 466 ? 25.266 8.742 7.879 1 98.69 466 ILE B C 1
ATOM 8687 O O . ILE B 1 466 ? 24.703 7.645 7.758 1 98.69 466 ILE B O 1
ATOM 8691 N N . ASP B 1 467 ? 25.094 9.492 8.922 1 98.62 467 ASP B N 1
ATOM 8692 C CA . ASP B 1 467 ? 24.312 9.055 10.078 1 98.62 467 ASP B CA 1
ATOM 8693 C C . ASP B 1 467 ? 22.922 9.695 10.086 1 98.62 467 ASP B C 1
ATOM 8695 O O . ASP B 1 467 ? 21.969 9.117 10.609 1 98.62 467 ASP B O 1
ATOM 8699 N N . ALA B 1 468 ? 22.828 10.875 9.578 1 98.88 468 ALA B N 1
ATOM 8700 C CA . ALA B 1 468 ? 21.578 11.625 9.594 1 98.88 468 ALA B CA 1
ATOM 8701 C C . ALA B 1 468 ? 21.406 12.422 8.305 1 98.88 468 ALA B C 1
ATOM 8703 O O . ALA B 1 468 ? 22.391 12.836 7.684 1 98.88 468 ALA B O 1
ATOM 8704 N N . SER B 1 469 ? 20.188 12.516 7.879 1 98.88 469 SER B N 1
ATOM 8705 C CA . SER B 1 469 ? 19.828 13.391 6.77 1 98.88 469 SER B CA 1
ATOM 8706 C C . SER B 1 469 ? 18.844 14.469 7.215 1 98.88 469 SER B C 1
ATOM 8708 O O . SER B 1 469 ? 17.969 14.219 8.039 1 98.88 469 SER B O 1
ATOM 8710 N N . ILE B 1 470 ? 19.047 15.648 6.738 1 98.88 470 ILE B N 1
ATOM 8711 C CA . ILE B 1 470 ? 18.094 16.734 6.973 1 98.88 470 ILE B CA 1
ATOM 8712 C C . ILE B 1 470 ? 17.484 17.172 5.645 1 98.88 470 ILE B C 1
ATOM 8714 O O . ILE B 1 470 ? 18.188 17.281 4.637 1 98.88 470 ILE B O 1
ATOM 8718 N N . ILE B 1 471 ? 16.172 17.422 5.602 1 98.75 471 ILE B N 1
ATOM 8719 C CA . ILE B 1 471 ? 15.414 17.656 4.375 1 98.75 471 ILE B CA 1
ATOM 8720 C C . ILE B 1 471 ? 15.039 19.125 4.273 1 98.75 471 ILE B C 1
ATOM 8722 O O . ILE B 1 471 ? 14.258 19.625 5.086 1 98.75 471 ILE B O 1
ATOM 8726 N N . PHE B 1 472 ? 15.516 19.812 3.268 1 97.19 472 PHE B N 1
ATOM 8727 C CA . PHE B 1 472 ? 15.125 21.172 2.932 1 97.19 472 PHE B CA 1
ATOM 8728 C C . PHE B 1 472 ? 14.445 21.219 1.568 1 97.19 472 PHE B C 1
ATOM 8730 O O . PHE B 1 472 ? 14.305 22.297 0.978 1 97.19 472 PHE B O 1
ATOM 8737 N N . VAL B 1 473 ? 13.984 20.031 1.112 1 96.38 473 VAL B N 1
ATOM 8738 C CA . VAL B 1 473 ? 13.273 19.906 -0.157 1 96.38 473 VAL B CA 1
ATOM 8739 C C . VAL B 1 473 ? 11.836 20.391 0 1 96.38 473 VAL B C 1
ATOM 8741 O O . VAL B 1 473 ? 11.234 20.234 1.062 1 96.38 473 VAL B O 1
ATOM 8744 N N . PRO B 1 474 ? 11.258 21.031 -1.022 1 95.5 474 PRO B N 1
ATOM 8745 C CA . PRO B 1 474 ? 9.883 21.531 -0.943 1 95.5 474 PRO B CA 1
ATOM 8746 C C . PRO B 1 474 ? 8.875 20.438 -0.611 1 95.5 474 PRO B C 1
ATOM 8748 O O . PRO B 1 474 ? 9.117 19.266 -0.893 1 95.5 474 PRO B O 1
ATOM 8751 N N . GLY B 1 475 ? 7.781 20.906 -0.098 1 96.62 475 GLY B N 1
ATOM 8752 C CA . GLY B 1 475 ? 6.758 20.047 0.462 1 96.62 475 GLY B CA 1
ATOM 8753 C C . GLY B 1 475 ? 6.301 18.953 -0.5 1 96.62 475 GLY B C 1
ATOM 8754 O O . GLY B 1 475 ? 6.078 17.812 -0.096 1 96.62 475 GLY B O 1
ATOM 8755 N N . ALA B 1 476 ? 6.195 19.266 -1.812 1 96.75 476 ALA B N 1
ATOM 8756 C CA . ALA B 1 476 ? 5.691 18.328 -2.818 1 96.75 476 ALA B CA 1
ATOM 8757 C C . ALA B 1 476 ? 6.617 17.125 -2.965 1 96.75 476 ALA B C 1
ATOM 8759 O O . ALA B 1 476 ? 6.168 16.031 -3.281 1 96.75 476 ALA B O 1
ATOM 8760 N N . MET B 1 477 ? 7.891 17.312 -2.605 1 97.69 477 MET B N 1
ATOM 8761 C CA . MET B 1 477 ? 8.883 16.266 -2.865 1 97.69 477 MET B CA 1
ATOM 8762 C C . MET B 1 477 ? 9.477 15.742 -1.562 1 97.69 477 MET B C 1
ATOM 8764 O O . MET B 1 477 ? 10.195 14.742 -1.561 1 97.69 477 MET B O 1
ATOM 8768 N N . ALA B 1 478 ? 9.133 16.328 -0.464 1 98.31 478 ALA B N 1
ATOM 8769 C CA . ALA B 1 478 ? 9.789 16.047 0.812 1 98.31 478 ALA B CA 1
ATOM 8770 C C . ALA B 1 478 ? 9.539 14.617 1.262 1 98.31 478 ALA B C 1
ATOM 8772 O O . ALA B 1 478 ? 10.445 13.945 1.754 1 98.31 478 ALA B O 1
ATOM 8773 N N . PRO B 1 479 ? 8.273 14.094 1.096 1 98.44 479 PRO B N 1
ATOM 8774 C CA . PRO B 1 479 ? 8.062 12.703 1.514 1 98.44 479 PRO B CA 1
ATOM 8775 C C . PRO B 1 479 ? 8.961 11.719 0.763 1 98.44 479 PRO B C 1
ATOM 8777 O O . PRO B 1 479 ? 9.477 10.766 1.359 1 98.44 479 PRO B O 1
ATOM 8780 N N . ASP B 1 480 ? 9.148 11.969 -0.477 1 98.5 480 ASP B N 1
ATOM 8781 C CA . ASP B 1 480 ? 10.016 11.117 -1.281 1 98.5 480 ASP B CA 1
ATOM 8782 C C . ASP B 1 480 ? 11.469 11.211 -0.82 1 98.5 480 ASP B C 1
ATOM 8784 O O . ASP B 1 480 ? 12.203 10.227 -0.849 1 98.5 480 ASP B O 1
ATOM 8788 N N . ALA B 1 481 ? 11.898 12.391 -0.471 1 98.81 481 ALA B N 1
ATOM 8789 C CA . ALA B 1 481 ? 13.25 12.602 0.037 1 98.81 481 ALA B CA 1
ATOM 8790 C C . ALA B 1 481 ? 13.477 11.828 1.334 1 98.81 481 ALA B C 1
ATOM 8792 O O . ALA B 1 481 ? 14.547 11.266 1.551 1 98.81 481 ALA B O 1
ATOM 8793 N N . VAL B 1 482 ? 12.469 11.836 2.18 1 98.81 482 VAL B N 1
ATOM 8794 C CA . VAL B 1 482 ? 12.531 11.086 3.43 1 98.81 482 VAL B CA 1
ATOM 8795 C C . VAL B 1 482 ? 12.703 9.602 3.133 1 98.81 482 VAL B C 1
ATOM 8797 O O . VAL B 1 482 ? 13.57 8.945 3.711 1 98.81 482 VAL B O 1
ATOM 8800 N N . LEU B 1 483 ? 11.906 9.102 2.211 1 98.62 483 LEU B N 1
ATOM 8801 C CA . LEU B 1 483 ? 11.969 7.688 1.844 1 98.62 483 LEU B CA 1
ATOM 8802 C C . LEU B 1 483 ? 13.312 7.348 1.22 1 98.62 483 LEU B C 1
ATOM 8804 O O . LEU B 1 483 ? 13.844 6.254 1.437 1 98.62 483 LEU B O 1
ATOM 8808 N N . GLU B 1 484 ? 13.859 8.266 0.415 1 98.75 484 GLU B N 1
ATOM 8809 C CA . GLU B 1 484 ? 15.156 8.047 -0.217 1 98.75 484 GLU B CA 1
ATOM 8810 C C . GLU B 1 484 ? 16.25 7.855 0.827 1 98.75 484 GLU B C 1
ATOM 8812 O O . GLU B 1 484 ? 17.078 6.945 0.711 1 98.75 484 GLU B O 1
ATOM 8817 N N . ALA B 1 485 ? 16.234 8.734 1.826 1 98.81 485 ALA B N 1
ATOM 8818 C CA . ALA B 1 485 ? 17.219 8.641 2.896 1 98.81 485 ALA B CA 1
ATOM 8819 C C . ALA B 1 485 ? 17.094 7.312 3.645 1 98.81 485 ALA B C 1
ATOM 8821 O O . ALA B 1 485 ? 18.094 6.652 3.926 1 98.81 485 ALA B O 1
ATOM 8822 N N . ALA B 1 486 ? 15.883 6.957 3.965 1 98.56 486 ALA B N 1
ATOM 8823 C CA . ALA B 1 486 ? 15.633 5.711 4.684 1 98.56 486 ALA B CA 1
ATOM 8824 C C . ALA B 1 486 ? 16.078 4.504 3.861 1 98.56 486 ALA B C 1
ATOM 8826 O O . ALA B 1 486 ? 16.688 3.574 4.391 1 98.56 486 ALA B O 1
ATOM 8827 N N . ALA B 1 487 ? 15.75 4.543 2.586 1 97.62 487 ALA B N 1
ATOM 8828 C CA . ALA B 1 487 ? 16.094 3.436 1.699 1 97.62 487 ALA B CA 1
ATOM 8829 C C . ALA B 1 487 ? 17.609 3.27 1.592 1 97.62 487 ALA B C 1
ATOM 8831 O O . ALA B 1 487 ? 18.109 2.16 1.377 1 97.62 487 ALA B O 1
ATOM 8832 N N . ALA B 1 488 ? 18.359 4.367 1.751 1 98.19 488 ALA B N 1
ATOM 8833 C CA . ALA B 1 488 ? 19.812 4.332 1.667 1 98.19 488 ALA B CA 1
ATOM 8834 C C . ALA B 1 488 ? 20.422 3.891 2.992 1 98.19 488 ALA B C 1
ATOM 8836 O O . ALA B 1 488 ? 21.656 3.787 3.111 1 98.19 488 ALA B O 1
ATOM 8837 N N . GLY B 1 489 ? 19.625 3.678 4.047 1 97.69 489 GLY B N 1
ATOM 8838 C CA . GLY B 1 489 ? 20.094 3.117 5.301 1 97.69 489 GLY B CA 1
ATOM 8839 C C . GLY B 1 489 ? 20.438 4.172 6.332 1 97.69 489 GLY B C 1
ATOM 8840 O O . GLY B 1 489 ? 21.094 3.877 7.336 1 97.69 489 GLY B O 1
ATOM 8841 N N . ILE B 1 490 ? 20.047 5.398 6.109 1 98.62 490 ILE B N 1
ATOM 8842 C CA . ILE B 1 490 ? 20.359 6.465 7.059 1 98.62 490 ILE B CA 1
ATOM 8843 C C . ILE B 1 490 ? 19.469 6.332 8.289 1 98.62 490 ILE B C 1
ATOM 8845 O O . ILE B 1 490 ? 18.25 6.199 8.164 1 98.62 490 ILE B O 1
ATOM 8849 N N . GLY B 1 491 ? 20.047 6.418 9.438 1 98.38 491 GLY B N 1
ATOM 8850 C CA . GLY B 1 491 ? 19.344 6.098 10.672 1 98.38 491 GLY B CA 1
ATOM 8851 C C . GLY B 1 491 ? 18.422 7.211 11.141 1 98.38 491 GLY B C 1
ATOM 8852 O O . GLY B 1 491 ? 17.375 6.945 11.727 1 98.38 491 GLY B O 1
ATOM 8853 N N . TRP B 1 492 ? 18.797 8.5 10.953 1 98.69 492 TRP B N 1
ATOM 8854 C CA . TRP B 1 492 ? 18.016 9.648 11.375 1 98.69 492 TRP B CA 1
ATOM 8855 C C . TRP B 1 492 ? 17.641 10.531 10.18 1 98.69 492 TRP B C 1
ATOM 8857 O O . TRP B 1 492 ? 18.5 10.836 9.344 1 98.69 492 TRP B O 1
ATOM 8867 N N . VAL B 1 493 ? 16.406 10.867 10.062 1 98.88 493 VAL B N 1
ATOM 8868 C CA . VAL B 1 493 ? 15.953 11.805 9.039 1 98.88 493 VAL B CA 1
ATOM 8869 C C . VAL B 1 493 ? 15.172 12.945 9.688 1 98.88 493 VAL B C 1
ATOM 8871 O O . VAL B 1 493 ? 14.164 12.711 10.352 1 98.88 493 VAL B O 1
ATOM 8874 N N . VAL B 1 494 ? 15.648 14.141 9.555 1 98.81 494 VAL B N 1
ATOM 8875 C CA . VAL B 1 494 ? 15 15.328 10.094 1 98.81 494 VAL B CA 1
ATOM 8876 C C . VAL B 1 494 ? 14.336 16.109 8.961 1 98.81 494 VAL B C 1
ATOM 8878 O O . VAL B 1 494 ? 15.023 16.656 8.094 1 98.81 494 VAL B O 1
ATOM 8881 N N . CYS B 1 495 ? 13.039 16.172 8.984 1 98.56 495 CYS B N 1
ATOM 8882 C CA . CYS B 1 495 ? 12.289 16.844 7.926 1 98.56 495 CYS B CA 1
ATOM 8883 C C . CYS B 1 495 ? 11.781 18.203 8.398 1 98.56 495 CYS B C 1
ATOM 8885 O O . CYS B 1 495 ? 10.68 18.297 8.945 1 98.56 495 CYS B O 1
ATOM 8887 N N . ILE B 1 496 ? 12.484 19.234 8.023 1 96.31 496 ILE B N 1
ATOM 8888 C CA . ILE B 1 496 ? 12.172 20.594 8.43 1 96.31 496 ILE B CA 1
ATOM 8889 C C . ILE B 1 496 ? 10.984 21.109 7.625 1 96.31 496 ILE B C 1
ATOM 8891 O O . ILE B 1 496 ? 10.273 22.016 8.062 1 96.31 496 ILE B O 1
ATOM 8895 N N . THR B 1 497 ? 10.664 20.516 6.527 1 94.88 497 THR B N 1
ATOM 8896 C CA . THR B 1 497 ? 9.82 21.016 5.449 1 94.88 497 THR B CA 1
ATOM 8897 C C . THR B 1 497 ? 8.367 21.094 5.891 1 94.88 497 THR B C 1
ATOM 8899 O O . THR B 1 497 ? 7.836 20.141 6.473 1 94.88 497 THR B O 1
ATOM 8902 N N . ASP B 1 498 ? 7.762 22.234 5.684 1 92.19 498 ASP B N 1
ATOM 8903 C CA . ASP B 1 498 ? 6.324 22.453 5.812 1 92.19 498 ASP B CA 1
ATOM 8904 C C . ASP B 1 498 ? 5.629 22.344 4.457 1 92.19 498 ASP B C 1
ATOM 8906 O O . ASP B 1 498 ? 6.285 22.188 3.428 1 92.19 498 ASP B O 1
ATOM 8910 N N . GLY B 1 499 ? 4.32 22.297 4.527 1 94.38 499 GLY B N 1
ATOM 8911 C CA . GLY B 1 499 ? 3.574 22.328 3.279 1 94.38 499 GLY B CA 1
ATOM 8912 C C . GLY B 1 499 ? 3.336 20.953 2.693 1 94.38 499 GLY B C 1
ATOM 8913 O O . GLY B 1 499 ? 2.945 20.828 1.53 1 94.38 499 GLY B O 1
ATOM 8914 N N . ILE B 1 500 ? 3.6 19.906 3.438 1 97.62 500 ILE B N 1
ATOM 8915 C CA . ILE B 1 500 ? 3.354 18.531 2.99 1 97.62 500 ILE B CA 1
ATOM 8916 C C . ILE B 1 500 ? 1.9 18.156 3.268 1 97.62 500 ILE B C 1
ATOM 8918 O O . ILE B 1 500 ? 1.441 18.234 4.41 1 97.62 500 ILE B O 1
ATOM 8922 N N . PRO B 1 501 ? 1.206 17.734 2.227 1 97.88 501 PRO B N 1
ATOM 8923 C CA . PRO B 1 501 ? -0.149 17.25 2.508 1 97.88 501 PRO B CA 1
ATOM 8924 C C . PRO B 1 501 ? -0.173 16.109 3.529 1 97.88 501 PRO B C 1
ATOM 8926 O O . PRO B 1 501 ? 0.705 15.25 3.516 1 97.88 501 PRO B O 1
ATOM 8929 N N . GLN B 1 502 ? -1.163 16.156 4.383 1 97.44 502 GLN B N 1
ATOM 8930 C CA . GLN B 1 502 ? -1.262 15.195 5.477 1 97.44 502 GLN B CA 1
ATOM 8931 C C . GLN B 1 502 ? -1.228 13.766 4.953 1 97.44 502 GLN B C 1
ATOM 8933 O O . GLN B 1 502 ? -0.499 12.922 5.484 1 97.44 502 GLN B O 1
ATOM 8938 N N . LEU B 1 503 ? -1.975 13.477 3.898 1 97.94 503 LEU B N 1
ATOM 8939 C CA . LEU B 1 503 ? -2.039 12.125 3.344 1 97.94 503 LEU B CA 1
ATOM 8940 C C . LEU B 1 503 ? -0.671 11.68 2.836 1 97.94 503 LEU B C 1
ATOM 8942 O O . LEU B 1 503 ? -0.282 10.523 3.018 1 97.94 503 LEU B O 1
ATOM 8946 N N . ASP B 1 504 ? 0.052 12.547 2.188 1 97.88 504 ASP B N 1
ATOM 8947 C CA . ASP B 1 504 ? 1.348 12.203 1.61 1 97.88 504 ASP B CA 1
ATOM 8948 C C . ASP B 1 504 ? 2.357 11.852 2.699 1 97.88 504 ASP B C 1
ATOM 8950 O O . ASP B 1 504 ? 3.127 10.898 2.555 1 97.88 504 ASP B O 1
ATOM 8954 N N . MET B 1 505 ? 2.334 12.617 3.758 1 97.94 505 MET B N 1
ATOM 8955 C CA . MET B 1 505 ? 3.24 12.305 4.859 1 97.94 505 MET B CA 1
ATOM 8956 C C . MET B 1 505 ? 2.834 11.008 5.551 1 97.94 505 MET B C 1
ATOM 8958 O O . MET B 1 505 ? 3.691 10.211 5.934 1 97.94 505 MET B O 1
ATOM 8962 N N . LEU B 1 506 ? 1.524 10.875 5.746 1 97.5 506 LEU B N 1
ATOM 8963 C CA . LEU B 1 506 ? 1.039 9.641 6.348 1 97.5 506 LEU B CA 1
ATOM 8964 C C . LEU B 1 506 ? 1.497 8.43 5.543 1 97.5 506 LEU B C 1
ATOM 8966 O O . LEU B 1 506 ? 1.961 7.438 6.113 1 97.5 506 LEU B O 1
ATOM 8970 N N . ARG B 1 507 ? 1.395 8.484 4.246 1 97.19 507 ARG B N 1
ATOM 8971 C CA . ARG B 1 507 ? 1.828 7.395 3.377 1 97.19 507 ARG B CA 1
ATOM 8972 C C . ARG B 1 507 ? 3.314 7.105 3.561 1 97.19 507 ARG B C 1
ATOM 8974 O O . ARG B 1 507 ? 3.717 5.945 3.668 1 97.19 507 ARG B O 1
ATOM 8981 N N . ALA B 1 508 ? 4.117 8.141 3.572 1 97.75 508 ALA B N 1
ATOM 8982 C CA . ALA B 1 508 ? 5.555 7.965 3.742 1 97.75 508 ALA B CA 1
ATOM 8983 C C . ALA B 1 508 ? 5.875 7.289 5.074 1 97.75 508 ALA B C 1
ATOM 8985 O O . ALA B 1 508 ? 6.688 6.363 5.133 1 97.75 508 ALA B O 1
ATOM 8986 N N . LEU B 1 509 ? 5.215 7.754 6.098 1 97.31 509 LEU B N 1
ATOM 8987 C CA . LEU B 1 509 ? 5.473 7.207 7.426 1 97.31 509 LEU B CA 1
ATOM 8988 C C . LEU B 1 509 ? 5.023 5.754 7.516 1 97.31 509 LEU B C 1
ATOM 8990 O O . LEU B 1 509 ? 5.688 4.934 8.156 1 97.31 509 LEU B O 1
ATOM 8994 N N . GLU B 1 510 ? 3.857 5.43 6.879 1 95.19 510 GLU B N 1
ATOM 8995 C CA . GLU B 1 510 ? 3.381 4.047 6.875 1 95.19 510 GLU B CA 1
ATOM 8996 C C . GLU B 1 510 ? 4.359 3.131 6.148 1 95.19 510 GLU B C 1
ATOM 8998 O O . GLU B 1 510 ? 4.547 1.977 6.539 1 95.19 510 GLU B O 1
ATOM 9003 N N . ARG B 1 511 ? 4.977 3.588 5.141 1 95.06 511 ARG B N 1
ATOM 9004 C CA . ARG B 1 511 ? 5.938 2.809 4.363 1 95.06 511 ARG B CA 1
ATOM 9005 C C . ARG B 1 511 ? 7.215 2.561 5.16 1 95.06 511 ARG B C 1
ATOM 9007 O O . ARG B 1 511 ? 8.008 1.682 4.812 1 95.06 511 ARG B O 1
ATOM 9014 N N . LEU B 1 512 ? 7.449 3.352 6.188 1 96.06 512 LEU B N 1
ATOM 9015 C CA . LEU B 1 512 ? 8.672 3.244 6.977 1 96.06 512 LEU B CA 1
ATOM 9016 C C . LEU B 1 512 ? 8.438 2.404 8.227 1 96.06 512 LEU B C 1
ATOM 9018 O O . LEU B 1 512 ? 9.328 2.264 9.062 1 96.06 512 LEU B O 1
ATOM 9022 N N . LYS B 1 513 ? 7.23 1.896 8.352 1 90.62 513 LYS B N 1
ATOM 9023 C CA . LYS B 1 513 ? 6.977 1.018 9.492 1 90.62 513 LYS B CA 1
ATOM 9024 C C . LYS B 1 513 ? 7.922 -0.18 9.477 1 90.62 513 LYS B C 1
ATOM 9026 O O . LYS B 1 513 ? 8.047 -0.875 8.469 1 90.62 513 LYS B O 1
ATOM 9031 N N . GLY B 1 514 ? 8.633 -0.384 10.539 1 87.88 514 GLY B N 1
ATOM 9032 C CA . GLY B 1 514 ? 9.586 -1.479 10.648 1 87.88 514 GLY B CA 1
ATOM 9033 C C . GLY B 1 514 ? 10.984 -1.094 10.219 1 87.88 514 GLY B C 1
ATOM 9034 O O . GLY B 1 514 ? 11.938 -1.854 10.422 1 87.88 514 GLY B O 1
ATOM 9035 N N . SER B 1 515 ? 11.094 0.073 9.586 1 93.88 515 SER B N 1
ATOM 9036 C CA . SER B 1 515 ? 12.406 0.575 9.195 1 93.88 515 SER B CA 1
ATOM 9037 C C . SER B 1 515 ? 13.219 1.011 10.406 1 93.88 515 SER B C 1
ATOM 9039 O O . SER B 1 515 ? 12.648 1.472 11.406 1 93.88 515 SER B O 1
ATOM 9041 N N . PRO B 1 516 ? 14.5 0.826 10.336 1 96.06 516 PRO B N 1
ATOM 9042 C CA . PRO B 1 516 ? 15.336 1.3 11.438 1 96.06 516 PRO B CA 1
ATOM 9043 C C . PRO B 1 516 ? 15.508 2.818 11.438 1 96.06 516 PRO B C 1
ATOM 9045 O O . PRO B 1 516 ? 16.016 3.385 12.414 1 96.06 516 PRO B O 1
ATOM 9048 N N . THR B 1 517 ? 15.055 3.467 10.406 1 98.25 517 THR B N 1
ATOM 9049 C CA . THR B 1 517 ? 15.211 4.91 10.273 1 98.25 517 THR B CA 1
ATOM 9050 C C . THR B 1 517 ? 14.211 5.648 11.156 1 98.25 517 THR B C 1
ATOM 9052 O O . THR B 1 517 ? 13.008 5.375 11.109 1 98.25 517 THR B O 1
ATOM 9055 N N . ARG B 1 518 ? 14.656 6.566 11.961 1 98.12 518 ARG B N 1
ATOM 9056 C CA . ARG B 1 518 ? 13.812 7.438 12.766 1 98.12 518 ARG B CA 1
ATOM 9057 C C . ARG B 1 518 ? 13.609 8.789 12.086 1 98.12 518 ARG B C 1
ATOM 9059 O O . ARG B 1 518 ? 14.578 9.469 11.742 1 98.12 518 ARG B O 1
ATOM 9066 N N . VAL B 1 519 ? 12.359 9.172 11.906 1 98.69 519 VAL B N 1
ATOM 9067 C CA . VAL B 1 519 ? 12.039 10.43 11.242 1 98.69 519 VAL B CA 1
ATOM 9068 C C . VAL B 1 519 ? 11.578 11.461 12.273 1 98.69 519 VAL B C 1
ATOM 9070 O O . VAL B 1 519 ? 10.695 11.18 13.086 1 98.69 519 VAL B O 1
ATOM 9073 N N . ILE B 1 520 ? 12.188 12.617 12.32 1 98.56 520 ILE B N 1
ATOM 9074 C CA . ILE B 1 520 ? 11.727 13.766 13.094 1 98.56 520 ILE B CA 1
ATOM 9075 C C . ILE B 1 520 ? 10.992 14.742 12.18 1 98.56 520 ILE B C 1
ATOM 9077 O O . ILE B 1 520 ? 11.523 15.148 11.141 1 98.56 520 ILE B O 1
ATOM 9081 N N . GLY B 1 521 ? 9.859 15.227 12.664 1 97.69 521 GLY B N 1
ATOM 9082 C CA . GLY B 1 521 ? 9.023 16.078 11.836 1 97.69 521 GLY B CA 1
ATOM 9083 C C . GLY B 1 521 ? 7.918 15.328 11.125 1 97.69 521 GLY B C 1
ATOM 9084 O O . GLY B 1 521 ? 7.582 14.203 11.508 1 97.69 521 GLY B O 1
ATOM 9085 N N . PRO B 1 522 ? 7.336 15.945 10.133 1 97.62 522 PRO B N 1
ATOM 9086 C CA . PRO B 1 522 ? 7.797 17.125 9.391 1 97.62 522 PRO B CA 1
ATOM 9087 C C . PRO B 1 522 ? 7.449 18.438 10.094 1 97.62 522 PRO B C 1
ATOM 9089 O O . PRO B 1 522 ? 7.023 18.422 11.25 1 97.62 522 PRO B O 1
ATOM 9092 N N . ASN B 1 523 ? 7.699 19.625 9.336 1 95.12 523 ASN B N 1
ATOM 9093 C CA . ASN B 1 523 ? 7.379 20.953 9.867 1 95.12 523 ASN B CA 1
ATOM 9094 C C . ASN B 1 523 ? 7.918 21.141 11.281 1 95.12 523 ASN B C 1
ATOM 9096 O O . ASN B 1 523 ? 7.156 21.438 12.203 1 95.12 523 ASN B O 1
ATOM 9100 N N . CYS B 1 524 ? 9.242 20.938 11.398 1 95.81 524 CYS B N 1
ATOM 9101 C CA . CYS B 1 524 ? 9.859 20.953 12.719 1 95.81 524 CYS B CA 1
ATOM 9102 C C . CYS B 1 524 ? 11.18 21.703 12.703 1 95.81 524 CYS B C 1
ATOM 9104 O O . CYS B 1 524 ? 11.75 21.953 11.641 1 95.81 524 CYS B O 1
ATOM 9106 N N . PRO B 1 525 ? 11.617 22.109 13.875 1 95 525 PRO B N 1
ATOM 9107 C CA . PRO B 1 525 ? 12.875 22.844 13.922 1 95 525 PRO B CA 1
ATOM 9108 C C . PRO B 1 525 ? 14.094 21.938 13.992 1 95 525 PRO B C 1
ATOM 9110 O O . PRO B 1 525 ? 15.234 22.391 13.852 1 95 525 PRO B O 1
ATOM 9113 N N . GLY B 1 526 ? 13.898 20.609 14.266 1 97.31 526 GLY B N 1
ATOM 9114 C CA . GLY B 1 526 ? 15 19.656 14.242 1 97.31 526 GLY B CA 1
ATOM 9115 C C . GLY B 1 526 ? 15.438 19.219 15.625 1 97.31 526 GLY B C 1
ATOM 9116 O O . GLY B 1 526 ? 14.617 19.047 16.531 1 97.31 526 GLY B O 1
ATOM 9117 N N . LEU B 1 527 ? 16.703 18.938 15.695 1 97.81 527 LEU B N 1
ATOM 9118 C CA . LEU B 1 527 ? 17.297 18.328 16.875 1 97.81 527 LEU B CA 1
ATOM 9119 C C . LEU B 1 527 ? 18.609 19 17.25 1 97.81 527 LEU B C 1
ATOM 9121 O O . LEU B 1 527 ? 19.422 19.328 16.375 1 97.81 527 LEU B O 1
ATOM 9125 N N . VAL B 1 528 ? 18.781 19.297 18.594 1 97.44 528 VAL B N 1
ATOM 9126 C CA . VAL B 1 528 ? 20.047 19.859 19.078 1 97.44 528 VAL B CA 1
ATOM 9127 C C . VAL B 1 528 ? 20.516 19.062 20.297 1 97.44 528 VAL B C 1
ATOM 9129 O O . VAL B 1 528 ? 19.766 18.891 21.266 1 97.44 528 VAL B O 1
ATOM 9132 N N . MET B 1 529 ? 21.609 18.516 20.203 1 97.19 529 MET B N 1
ATOM 9133 C CA . MET B 1 529 ? 22.375 18.094 21.375 1 97.19 529 MET B CA 1
ATOM 9134 C C . MET B 1 529 ? 23.328 19.188 21.828 1 97.19 529 MET B C 1
ATOM 9136 O O . MET B 1 529 ? 24.391 19.391 21.234 1 97.19 529 MET B O 1
ATOM 9140 N N . ALA B 1 530 ? 22.969 19.797 22.922 1 96.06 530 ALA B N 1
ATOM 9141 C CA . ALA B 1 530 ? 23.641 21.031 23.328 1 96.06 530 ALA B CA 1
ATOM 9142 C C . ALA B 1 530 ? 25.141 20.812 23.469 1 96.06 530 ALA B C 1
ATOM 9144 O O . ALA B 1 530 ? 25.578 19.906 24.172 1 96.06 530 ALA B O 1
ATOM 9145 N N . GLY B 1 531 ? 25.859 21.625 22.734 1 94.56 531 GLY B N 1
ATOM 9146 C CA . GLY B 1 531 ? 27.312 21.594 22.797 1 94.56 531 GLY B CA 1
ATOM 9147 C C . GLY B 1 531 ? 27.922 20.5 21.938 1 94.56 531 GLY B C 1
ATOM 9148 O O . GLY B 1 531 ? 29.156 20.391 21.859 1 94.56 531 GLY B O 1
ATOM 9149 N N . LYS B 1 532 ? 27.141 19.766 21.266 1 95.38 532 LYS B N 1
ATOM 9150 C CA . LYS B 1 532 ? 27.656 18.641 20.5 1 95.38 532 LYS B CA 1
ATOM 9151 C C . LYS B 1 532 ? 27.25 18.734 19.031 1 95.38 532 LYS B C 1
ATOM 9153 O O . LYS B 1 532 ? 28.109 18.812 18.156 1 95.38 532 LYS B O 1
ATOM 9158 N N . THR B 1 533 ? 25.938 18.734 18.797 1 96.94 533 THR B N 1
ATOM 9159 C CA . THR B 1 533 ? 25.469 18.688 17.406 1 96.94 533 THR B CA 1
ATOM 9160 C C . THR B 1 533 ? 24.125 19.391 17.266 1 96.94 533 THR B C 1
ATOM 9162 O O . THR B 1 533 ? 23.344 19.438 18.219 1 96.94 533 THR B O 1
ATOM 9165 N N . LYS B 1 534 ? 24 19.984 16.141 1 97.25 534 LYS B N 1
ATOM 9166 C CA . LYS B 1 534 ? 22.734 20.594 15.719 1 97.25 534 LYS B CA 1
ATOM 9167 C C . LYS B 1 534 ? 22.328 20.078 14.344 1 97.25 534 LYS B C 1
ATOM 9169 O O . LYS B 1 534 ? 23.109 20.125 13.398 1 97.25 534 LYS B O 1
ATOM 9174 N N . ILE B 1 535 ? 21.125 19.516 14.203 1 98.31 535 ILE B N 1
ATOM 9175 C CA . ILE B 1 535 ? 20.516 19.109 12.938 1 98.31 535 ILE B CA 1
ATOM 9176 C C . ILE B 1 535 ? 19.156 19.797 12.773 1 98.31 535 ILE B C 1
ATOM 9178 O O . ILE B 1 535 ? 18.125 19.219 13.094 1 98.31 535 ILE B O 1
ATOM 9182 N N . GLY B 1 536 ? 19.234 21 12.305 1 96.25 536 GLY B N 1
ATOM 9183 C CA . GLY B 1 536 ? 17.969 21.734 12.188 1 96.25 536 GLY B CA 1
ATOM 9184 C C . GLY B 1 536 ? 18.172 23.234 12.078 1 96.25 536 GLY B C 1
ATOM 9185 O O . GLY B 1 536 ? 19.203 23.688 11.594 1 96.25 536 GLY B O 1
ATOM 9186 N N . ILE B 1 537 ? 17.156 23.938 12.469 1 92.62 537 ILE B N 1
ATOM 9187 C CA . ILE B 1 537 ? 17.141 25.359 12.164 1 92.62 537 ILE B CA 1
ATOM 9188 C C . ILE B 1 537 ? 17.078 26.172 13.461 1 92.62 537 ILE B C 1
ATOM 9190 O O . ILE B 1 537 ? 16.938 27.391 13.438 1 92.62 537 ILE B O 1
ATOM 9194 N N . MET B 1 538 ? 17.188 25.516 14.609 1 92.94 538 MET B N 1
ATOM 9195 C CA . MET B 1 538 ? 17.125 26.219 15.883 1 92.94 538 MET B CA 1
ATOM 9196 C C . MET B 1 538 ? 18.328 27.141 16.078 1 92.94 538 MET B C 1
ATOM 9198 O O . MET B 1 538 ? 19.422 26.828 15.602 1 92.94 538 MET B O 1
ATOM 9202 N N . PRO B 1 539 ? 18.109 28.266 16.766 1 90.06 539 PRO B N 1
ATOM 9203 C CA . PRO B 1 539 ? 19.266 29.109 17.078 1 90.06 539 PRO B CA 1
ATOM 9204 C C . PRO B 1 539 ? 20.234 28.453 18.062 1 90.06 539 PRO B C 1
ATOM 9206 O O . PRO B 1 539 ? 19.875 28.234 19.219 1 90.06 539 PRO B O 1
ATOM 9209 N N . GLY B 1 540 ? 21.469 28.234 17.641 1 89.31 540 GLY B N 1
ATOM 9210 C CA . GLY B 1 540 ? 22.438 27.484 18.422 1 89.31 540 GLY B CA 1
ATOM 9211 C C . GLY B 1 540 ? 22.953 28.234 19.625 1 89.31 540 GLY B C 1
ATOM 9212 O O . GLY B 1 540 ? 23.328 27.625 20.641 1 89.31 540 GLY B O 1
ATOM 9213 N N . ASP B 1 541 ? 22.844 29.531 19.641 1 88.38 541 ASP B N 1
ATOM 9214 C CA . ASP B 1 541 ? 23.516 30.359 20.641 1 88.38 541 ASP B CA 1
ATOM 9215 C C . ASP B 1 541 ? 22.734 30.391 21.953 1 88.38 541 ASP B C 1
ATOM 9217 O O . ASP B 1 541 ? 23.25 30.812 22.984 1 88.38 541 ASP B O 1
ATOM 9221 N N . ILE B 1 542 ? 21.531 29.875 21.953 1 92.06 542 ILE B N 1
ATOM 9222 C CA . ILE B 1 542 ? 20.75 29.938 23.172 1 92.06 542 ILE B CA 1
ATOM 9223 C C . ILE B 1 542 ? 20.922 28.656 23.969 1 92.06 542 ILE B C 1
ATOM 9225 O O . ILE B 1 542 ? 20.453 28.562 25.109 1 92.06 542 ILE B O 1
ATOM 9229 N N . PHE B 1 543 ? 21.625 27.688 23.438 1 95.44 543 PHE B N 1
ATOM 9230 C CA . PHE B 1 543 ? 21.75 26.391 24.078 1 95.44 543 PHE B CA 1
ATOM 9231 C C . PHE B 1 543 ? 23 26.328 24.938 1 95.44 543 PHE B C 1
ATOM 9233 O O . PHE B 1 543 ? 24.047 26.859 24.578 1 95.44 543 PHE B O 1
ATOM 9240 N N . THR B 1 544 ? 22.906 25.719 26.094 1 97.31 544 THR B N 1
ATOM 9241 C CA . THR B 1 544 ? 24.031 25.328 26.953 1 97.31 544 THR B CA 1
ATOM 9242 C C . THR B 1 544 ? 23.844 23.891 27.438 1 97.31 544 THR B C 1
ATOM 9244 O O . THR B 1 544 ? 22.734 23.469 27.75 1 97.31 544 THR B O 1
ATOM 9247 N N . PRO B 1 545 ? 24.969 23.094 27.438 1 97.81 545 PRO B N 1
ATOM 9248 C CA . PRO B 1 545 ? 24.812 21.719 27.906 1 97.81 545 PRO B CA 1
ATOM 9249 C C . PRO B 1 545 ? 24.266 21.641 29.328 1 97.81 545 PRO B C 1
ATOM 9251 O O . PRO B 1 545 ? 24.609 22.453 30.188 1 97.81 545 PRO B O 1
ATOM 9254 N N . GLY B 1 546 ? 23.406 20.688 29.562 1 98 546 GLY B N 1
ATOM 9255 C CA . GLY B 1 546 ? 22.812 20.516 30.875 1 98 546 GLY B CA 1
ATOM 9256 C C . GLY B 1 546 ? 21.891 19.328 30.969 1 98 546 GLY B C 1
ATOM 9257 O O . GLY B 1 546 ? 21.906 18.453 30.094 1 98 546 GLY B O 1
ATOM 9258 N N . PRO B 1 547 ? 21.109 19.234 31.969 1 98 547 PRO B N 1
ATOM 9259 C CA . PRO B 1 547 ? 20.453 17.969 32.312 1 98 547 PRO B CA 1
ATOM 9260 C C . PRO B 1 547 ? 19.016 17.906 31.828 1 98 547 PRO B C 1
ATOM 9262 O O . PRO B 1 547 ? 18.328 16.906 32.031 1 98 547 PRO B O 1
ATOM 9265 N N . VAL B 1 548 ? 18.5 18.891 31.109 1 98.69 548 VAL B N 1
ATOM 9266 C CA . VAL B 1 5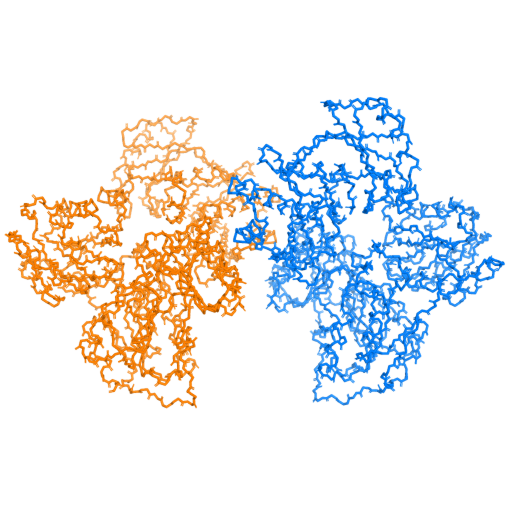48 ? 17.062 18.922 30.828 1 98.69 548 VAL B CA 1
ATOM 9267 C C . VAL B 1 548 ? 16.828 18.609 29.359 1 98.69 548 VAL B C 1
ATOM 9269 O O . VAL B 1 548 ? 17.469 19.188 28.469 1 98.69 548 VAL B O 1
ATOM 9272 N N . ALA B 1 549 ? 15.969 17.641 29.078 1 98.75 549 ALA B N 1
ATOM 9273 C CA . ALA B 1 549 ? 15.5 17.406 27.719 1 98.75 549 ALA B CA 1
ATOM 9274 C C . ALA B 1 549 ? 14.258 18.25 27.406 1 98.75 549 ALA B C 1
ATOM 9276 O O . ALA B 1 549 ? 13.383 18.391 28.266 1 98.75 549 ALA B O 1
ATOM 9277 N N . VAL B 1 550 ? 14.203 18.844 26.219 1 98.75 550 VAL B N 1
ATOM 9278 C CA . VAL B 1 550 ? 13.055 19.641 25.797 1 98.75 550 VAL B CA 1
ATOM 9279 C C . VAL B 1 550 ? 12.469 19.078 24.5 1 98.75 550 VAL B C 1
ATOM 9281 O O . VAL B 1 550 ? 13.156 19.016 23.484 1 98.75 550 VAL B O 1
ATOM 9284 N N . PHE B 1 551 ? 11.242 18.641 24.516 1 98.69 551 PHE B N 1
ATOM 9285 C CA . PHE B 1 551 ? 10.523 18.141 23.359 1 98.69 551 PHE B CA 1
ATOM 9286 C C . PHE B 1 551 ? 9.312 19 23.047 1 98.69 551 PHE B C 1
ATOM 9288 O O . PHE B 1 551 ? 8.586 19.406 23.969 1 98.69 551 PHE B O 1
ATOM 9295 N N . SER B 1 552 ? 9.156 19.328 21.781 1 97.75 552 SER B N 1
ATOM 9296 C CA . SER B 1 552 ? 8.156 20.344 21.5 1 97.75 552 SER B CA 1
ATOM 9297 C C . SER B 1 552 ? 7.473 20.094 20.156 1 97.75 552 SER B C 1
ATOM 9299 O O . SER B 1 552 ? 8.008 19.375 19.312 1 97.75 552 SER B O 1
ATOM 9301 N N . ARG B 1 553 ? 6.266 20.625 19.938 1 95.81 553 ARG B N 1
ATOM 9302 C CA . ARG B 1 553 ? 5.555 20.609 18.656 1 95.81 553 ARG B CA 1
ATOM 9303 C C . ARG B 1 553 ? 5.789 21.906 17.891 1 95.81 553 ARG B C 1
ATOM 9305 O O . ARG B 1 553 ? 5.426 22.016 16.719 1 95.81 553 ARG B O 1
ATOM 9312 N N . SER B 1 554 ? 6.465 22.875 18.594 1 93.19 554 SER B N 1
ATOM 9313 C CA . SER B 1 554 ? 6.625 24.203 18 1 93.19 554 SER B CA 1
ATOM 9314 C C . SER B 1 554 ? 8.055 24.703 18.141 1 93.19 554 SER B C 1
ATOM 9316 O O . SER B 1 554 ? 8.617 24.688 19.25 1 93.19 554 SER B O 1
ATOM 9318 N N . GLY B 1 555 ? 8.57 25.156 17.094 1 91.69 555 GLY B N 1
ATOM 9319 C CA . GLY B 1 555 ? 9.922 25.688 17.109 1 91.69 555 GLY B CA 1
ATOM 9320 C C . GLY B 1 555 ? 10.062 26.922 18 1 91.69 555 GLY B C 1
ATOM 9321 O O . GLY B 1 555 ? 10.914 26.938 18.891 1 91.69 555 GLY B O 1
ATOM 9322 N N . THR B 1 556 ? 9.164 27.844 17.844 1 90.69 556 THR B N 1
ATOM 9323 C CA . THR B 1 556 ? 9.305 29.109 18.547 1 90.69 556 THR B CA 1
ATOM 9324 C C . THR B 1 556 ? 9.031 28.938 20.031 1 90.69 556 THR B C 1
ATOM 9326 O O . THR B 1 556 ? 9.617 29.656 20.859 1 90.69 556 THR B O 1
ATOM 9329 N N . LEU B 1 557 ? 8.18 28 20.375 1 93 557 LEU B N 1
ATOM 9330 C CA . LEU B 1 557 ? 8.008 27.688 21.797 1 93 557 LEU B CA 1
ATOM 9331 C C . LEU B 1 557 ? 9.273 27.062 22.375 1 93 557 LEU B C 1
ATOM 9333 O O . LEU B 1 557 ? 9.617 27.312 23.531 1 93 557 LEU B O 1
ATOM 9337 N N . THR B 1 558 ? 9.859 26.281 21.578 1 94.75 558 THR B N 1
ATOM 9338 C CA . THR B 1 558 ? 11.125 25.672 21.984 1 94.75 558 THR B CA 1
ATOM 9339 C C . THR B 1 558 ? 12.164 26.75 22.297 1 94.75 558 THR B C 1
ATOM 9341 O O . THR B 1 558 ? 12.844 26.688 23.328 1 94.75 558 THR B O 1
ATOM 9344 N N . TYR B 1 559 ? 12.25 27.75 21.406 1 93.38 559 TYR B N 1
ATOM 9345 C CA . TYR B 1 559 ? 13.219 28.828 21.578 1 93.38 559 TYR B CA 1
ATOM 9346 C C . TYR B 1 559 ? 12.984 29.562 22.891 1 93.38 559 TYR B C 1
ATOM 9348 O O . TYR B 1 559 ? 13.922 29.812 23.641 1 93.38 559 TYR B O 1
ATOM 9356 N N . GLU B 1 560 ? 11.711 29.828 23.094 1 92.44 560 GLU B N 1
ATOM 9357 C CA . GLU B 1 560 ? 11.328 30.547 24.312 1 92.44 560 GLU B CA 1
ATOM 9358 C C . GLU B 1 560 ? 11.695 29.75 25.562 1 92.44 560 GLU B C 1
ATOM 9360 O O . GLU B 1 560 ? 12.242 30.297 26.516 1 92.44 560 GLU B O 1
ATOM 9365 N N . CYS B 1 561 ? 11.406 28.5 25.547 1 95.44 561 CYS B N 1
ATOM 9366 C CA . CYS B 1 561 ? 11.648 27.625 26.688 1 95.44 561 CYS B CA 1
ATOM 9367 C C . CYS B 1 561 ? 13.141 27.484 26.953 1 95.44 561 CYS B C 1
ATOM 9369 O O . CYS B 1 561 ? 13.602 27.688 28.078 1 95.44 561 CYS B O 1
ATOM 9371 N N . VAL B 1 562 ? 13.914 27.203 25.953 1 96.44 562 VAL B N 1
ATOM 9372 C CA . VAL B 1 562 ? 15.344 26.953 26.078 1 96.44 562 VAL B CA 1
ATOM 9373 C C . VAL B 1 562 ? 16.047 28.219 26.531 1 96.44 562 VAL B C 1
ATOM 9375 O O . VAL B 1 562 ? 16.938 28.172 27.391 1 96.44 562 VAL B O 1
ATOM 9378 N N . ASP B 1 563 ? 15.656 29.328 25.922 1 93.56 563 ASP B N 1
ATOM 9379 C CA . ASP B 1 563 ? 16.25 30.594 26.297 1 93.56 563 ASP B CA 1
ATOM 9380 C C . ASP B 1 563 ? 16.047 30.891 27.781 1 93.56 563 ASP B C 1
ATOM 9382 O O . ASP B 1 563 ? 16.969 31.312 28.469 1 93.56 563 ASP B O 1
ATOM 9386 N N . ARG B 1 564 ? 14.891 30.656 28.328 1 93.75 564 ARG B N 1
ATOM 9387 C CA . ARG B 1 564 ? 14.57 30.891 29.734 1 93.75 564 ARG B CA 1
ATOM 9388 C C . ARG B 1 564 ? 15.367 29.953 30.641 1 93.75 564 ARG B C 1
ATOM 9390 O O . ARG B 1 564 ? 15.883 30.359 31.672 1 93.75 564 ARG B O 1
ATOM 9397 N N . LEU B 1 565 ? 15.422 28.688 30.25 1 97.25 565 LEU B N 1
ATOM 9398 C CA . LEU B 1 565 ? 16.188 27.719 31.031 1 97.25 565 LEU B CA 1
ATOM 9399 C C . LEU B 1 565 ? 17.656 28.094 31.078 1 97.25 565 LEU B C 1
ATOM 9401 O O . LEU B 1 565 ? 18.266 28.125 32.156 1 97.25 565 LEU B O 1
ATOM 9405 N N . THR B 1 566 ? 18.203 28.406 29.938 1 96.44 566 THR B N 1
ATOM 9406 C CA . THR B 1 566 ? 19.625 28.75 29.844 1 96.44 566 THR B CA 1
ATOM 9407 C C . THR B 1 566 ? 19.938 29.984 30.672 1 96.44 566 THR B C 1
ATOM 9409 O O . THR B 1 566 ? 20.953 30.031 31.359 1 96.44 566 THR B O 1
ATOM 9412 N N . LYS B 1 567 ? 19.109 31 30.594 1 93.44 567 LYS B N 1
ATOM 9413 C CA . LYS B 1 567 ? 19.297 32.25 31.359 1 93.44 567 LYS B CA 1
ATOM 9414 C C . LYS B 1 567 ? 19.234 31.969 32.875 1 93.44 567 LYS B C 1
ATOM 9416 O O . LYS B 1 567 ? 19.828 32.688 33.656 1 93.44 567 LYS B O 1
ATOM 9421 N N . ALA B 1 568 ? 18.562 30.938 33.219 1 96.62 568 ALA B N 1
ATOM 9422 C CA . ALA B 1 568 ? 18.438 30.547 34.625 1 96.62 568 ALA B CA 1
ATOM 9423 C C . ALA B 1 568 ? 19.578 29.609 35 1 96.62 568 ALA B C 1
ATOM 9425 O O . ALA B 1 568 ? 19.594 29.078 36.125 1 96.62 568 ALA B O 1
ATOM 9426 N N . GLY B 1 569 ? 20.5 29.312 34.125 1 97.19 569 GLY B N 1
ATOM 9427 C CA . GLY B 1 569 ? 21.641 28.453 34.406 1 97.19 569 GLY B CA 1
ATOM 9428 C C . GLY B 1 569 ? 21.344 26.984 34.25 1 97.19 569 GLY B C 1
ATOM 9429 O O . GLY B 1 569 ? 22.078 26.125 34.75 1 97.19 569 GLY B O 1
ATOM 9430 N N . ILE B 1 570 ? 20.266 26.656 33.625 1 98.25 570 ILE B N 1
ATOM 9431 C CA . ILE B 1 570 ? 19.859 25.266 33.406 1 98.25 570 ILE B CA 1
ATOM 9432 C C . ILE B 1 570 ? 20.031 24.891 31.938 1 98.25 570 ILE B C 1
ATOM 9434 O O . ILE B 1 570 ? 19.312 25.375 31.078 1 98.25 570 ILE B O 1
ATOM 9438 N N . GLY B 1 571 ? 20.984 24.031 31.672 1 98.12 571 GLY B N 1
ATOM 9439 C CA . GLY B 1 571 ? 21.266 23.625 30.297 1 98.12 571 GLY B CA 1
ATOM 9440 C C . GLY B 1 571 ? 20.406 22.484 29.812 1 98.12 571 GLY B C 1
ATOM 9441 O O . GLY B 1 571 ? 19.562 21.984 30.547 1 98.12 571 GLY B O 1
ATOM 9442 N N . GLN B 1 572 ? 20.609 22.047 28.562 1 98.5 572 GLN B N 1
ATOM 9443 C CA . GLN B 1 572 ? 19.781 21.031 27.938 1 98.5 572 GLN B CA 1
ATOM 9444 C C . GLN B 1 572 ? 20.625 19.812 27.531 1 98.5 572 GLN B C 1
ATOM 9446 O O . GLN B 1 572 ? 21.75 19.969 27.047 1 98.5 572 GLN B O 1
ATOM 9451 N N . SER B 1 573 ? 20.109 18.641 27.75 1 98.06 573 SER B N 1
ATOM 9452 C CA . SER B 1 573 ? 20.75 17.422 27.266 1 98.06 573 SER B CA 1
ATOM 9453 C C . SER B 1 573 ? 20.453 17.188 25.781 1 98.06 573 SER B C 1
ATOM 9455 O O . SER B 1 573 ? 21.359 16.969 24.984 1 98.06 573 SER B O 1
ATOM 9457 N N . VAL B 1 574 ? 19.203 17.266 25.422 1 98.19 574 VAL B N 1
ATOM 9458 C CA . VAL B 1 574 ? 18.75 17.125 24.047 1 98.19 574 VAL B CA 1
ATOM 9459 C C . VAL B 1 574 ? 17.453 17.906 23.844 1 98.19 574 VAL B C 1
ATOM 9461 O O . VAL B 1 574 ? 16.609 17.969 24.75 1 98.19 574 VAL B O 1
ATOM 9464 N N . CYS B 1 575 ? 17.344 18.562 22.766 1 98.44 575 CYS B N 1
ATOM 9465 C CA . CYS B 1 575 ? 16.156 19.297 22.375 1 98.44 575 CYS B CA 1
ATOM 9466 C C . CYS B 1 575 ? 15.656 18.828 21 1 98.44 575 CYS B C 1
ATOM 9468 O O . CYS B 1 575 ? 16.422 18.797 20.047 1 98.44 575 CYS B O 1
ATOM 9470 N N . VAL B 1 576 ? 14.352 18.406 20.891 1 98.56 576 VAL B N 1
ATOM 9471 C CA . VAL B 1 576 ? 13.789 17.938 19.641 1 98.56 576 VAL B CA 1
ATOM 9472 C C . VAL B 1 576 ? 12.438 18.594 19.391 1 98.56 576 VAL B C 1
ATOM 9474 O O . VAL B 1 576 ? 11.547 18.531 20.234 1 98.56 576 VAL B O 1
ATOM 9477 N N . GLY B 1 577 ? 12.352 19.312 18.312 1 97.62 577 GLY B N 1
ATOM 9478 C CA . GLY B 1 577 ? 11.039 19.672 17.797 1 97.62 577 GLY B CA 1
ATOM 9479 C C . GLY B 1 577 ? 10.43 18.609 16.922 1 97.62 577 GLY B C 1
ATOM 9480 O O . GLY B 1 577 ? 10.93 18.344 15.812 1 97.62 577 GLY B O 1
ATOM 9481 N N . ILE B 1 578 ? 9.305 18.016 17.344 1 97.31 578 ILE B N 1
ATOM 9482 C CA . ILE B 1 578 ? 8.781 16.859 16.625 1 97.31 578 ILE B CA 1
ATOM 9483 C C . ILE B 1 578 ? 7.914 17.312 15.461 1 97.31 578 ILE B C 1
ATOM 9485 O O . ILE B 1 578 ? 7.586 16.531 14.57 1 97.31 578 ILE B O 1
ATOM 9489 N N . GLY B 1 579 ? 7.43 18.562 15.523 1 95.38 579 GLY B N 1
ATOM 9490 C CA . GLY B 1 579 ? 6.66 19.125 14.422 1 95.38 579 GLY B CA 1
ATOM 9491 C C . GLY B 1 579 ? 5.211 19.391 14.781 1 95.38 579 GLY B C 1
ATOM 9492 O O . GLY B 1 579 ? 4.656 18.734 15.664 1 95.38 579 GLY B O 1
ATOM 9493 N N . GLY B 1 580 ? 4.605 20.297 14.039 1 93.31 580 GLY B N 1
ATOM 9494 C CA . GLY B 1 580 ? 3.248 20.734 14.32 1 93.31 580 GLY B CA 1
ATOM 9495 C C . GLY B 1 580 ? 2.205 20.047 13.453 1 93.31 580 GLY B C 1
ATOM 9496 O O . GLY B 1 580 ? 1.007 20.297 13.609 1 93.31 580 GLY B O 1
ATOM 9497 N N . ASP B 1 581 ? 2.607 19.188 12.562 1 94.88 581 ASP B N 1
ATOM 9498 C CA . ASP B 1 581 ? 1.678 18.5 11.672 1 94.88 581 ASP B CA 1
ATOM 9499 C C . ASP B 1 581 ? 1.016 17.312 12.375 1 94.88 581 ASP B C 1
ATOM 9501 O O . ASP B 1 581 ? 1.535 16.812 13.375 1 94.88 581 ASP B O 1
ATOM 9505 N N . PRO B 1 582 ? -0.135 16.891 11.898 1 94.38 582 PRO B N 1
ATOM 9506 C CA . PRO B 1 582 ? -0.871 15.805 12.555 1 94.38 582 PRO B CA 1
ATOM 9507 C C . PRO B 1 582 ? -0.121 14.477 12.516 1 94.38 582 PRO B C 1
ATOM 9509 O O . PRO B 1 582 ? -0.26 13.656 13.43 1 94.38 582 PRO B O 1
ATOM 9512 N N . PHE B 1 583 ? 0.595 14.242 11.43 1 96.25 583 PHE B N 1
ATOM 9513 C CA . PHE B 1 583 ? 1.345 13 11.297 1 96.25 583 PHE B CA 1
ATOM 9514 C C . PHE B 1 583 ? 2.846 13.266 11.344 1 96.25 583 PHE B C 1
ATOM 9516 O O . PHE B 1 583 ? 3.414 13.828 10.406 1 96.25 583 PHE B O 1
ATOM 9523 N N . VAL B 1 584 ? 3.447 12.82 12.461 1 96.81 584 VAL B N 1
ATOM 9524 C CA . VAL B 1 584 ? 4.883 13.016 12.648 1 96.81 584 VAL B CA 1
ATOM 9525 C C . VAL B 1 584 ? 5.57 11.664 12.805 1 96.81 584 VAL B C 1
ATOM 9527 O O . VAL B 1 584 ? 4.922 10.664 13.117 1 96.81 584 VAL B O 1
ATOM 9530 N N . GLY B 1 585 ? 6.863 11.625 12.57 1 97.44 585 GLY B N 1
ATOM 9531 C CA . GLY B 1 585 ? 7.598 10.375 12.594 1 97.44 585 GLY B CA 1
ATOM 9532 C C . GLY B 1 585 ? 7.98 9.93 13.992 1 97.44 585 GLY B C 1
ATOM 9533 O O . GLY B 1 585 ? 8.07 8.734 14.273 1 97.44 585 GLY B O 1
ATOM 9534 N N . THR B 1 586 ? 8.281 10.859 14.859 1 97.88 586 THR B N 1
ATOM 9535 C CA . THR B 1 586 ? 8.695 10.586 16.234 1 97.88 586 THR B CA 1
ATOM 9536 C C . THR B 1 586 ? 7.801 11.328 17.219 1 97.88 586 THR B C 1
ATOM 9538 O O . THR B 1 586 ? 7.613 12.547 17.094 1 97.88 586 THR B O 1
ATOM 9541 N N . SER B 1 587 ? 7.23 10.617 18.172 1 97.44 587 SER B N 1
ATOM 9542 C CA . SER B 1 587 ? 6.32 11.195 19.156 1 97.44 587 SER B CA 1
ATOM 9543 C C . SER B 1 587 ? 7.059 11.578 20.438 1 97.44 587 SER B C 1
ATOM 9545 O O . SER B 1 587 ? 8.242 11.281 20.578 1 97.44 587 SER B O 1
ATOM 9547 N N . PHE B 1 588 ? 6.309 12.234 21.312 1 98.44 588 PHE B N 1
ATOM 9548 C CA . PHE B 1 588 ? 6.836 12.516 22.641 1 98.44 588 PHE B CA 1
ATOM 9549 C C . PHE B 1 588 ? 7.191 11.227 23.375 1 98.44 588 PHE B C 1
ATOM 9551 O O . PHE B 1 588 ? 8.227 11.141 24.031 1 98.44 588 PHE B O 1
ATOM 9558 N N . THR B 1 589 ? 6.305 10.258 23.188 1 98.44 589 THR B N 1
ATOM 9559 C CA . THR B 1 589 ? 6.508 8.961 23.828 1 98.44 589 THR B CA 1
ATOM 9560 C C . THR B 1 589 ? 7.805 8.32 23.344 1 98.44 589 THR B C 1
ATOM 9562 O O . THR B 1 589 ? 8.586 7.809 24.156 1 98.44 589 THR B O 1
ATOM 9565 N N . ASP B 1 590 ? 8.016 8.375 22.047 1 97.94 590 ASP B N 1
ATOM 9566 C CA . ASP B 1 590 ? 9.234 7.816 21.469 1 97.94 590 ASP B CA 1
ATOM 9567 C C . ASP B 1 590 ? 10.477 8.484 22.062 1 97.94 590 ASP B C 1
ATOM 9569 O O . ASP B 1 590 ? 11.453 7.809 22.391 1 97.94 590 ASP B O 1
ATOM 9573 N N . LEU B 1 591 ? 10.445 9.742 22.156 1 98.56 591 LEU B N 1
ATOM 9574 C CA . LEU B 1 591 ? 11.594 10.5 22.641 1 98.56 591 LEU B CA 1
ATOM 9575 C C . LEU B 1 591 ? 11.836 10.227 24.125 1 98.56 591 LEU B C 1
ATOM 9577 O O . LEU B 1 591 ? 12.984 10.141 24.562 1 98.56 591 LEU B O 1
ATOM 9581 N N . CYS B 1 592 ? 10.781 10.133 24.859 1 98.31 592 CYS B N 1
ATOM 9582 C CA . CYS B 1 592 ? 10.922 9.836 26.281 1 98.31 592 CYS B CA 1
ATOM 9583 C C . CYS B 1 592 ? 11.523 8.445 26.5 1 98.31 592 CYS B C 1
ATOM 9585 O O . CYS B 1 592 ? 12.281 8.227 27.438 1 98.31 592 CYS B O 1
ATOM 9587 N N . LYS B 1 593 ? 11.172 7.512 25.609 1 97.62 593 LYS B N 1
ATOM 9588 C CA . LYS B 1 593 ? 11.82 6.203 25.656 1 97.62 593 LYS B CA 1
ATOM 9589 C C . LYS B 1 593 ? 13.32 6.32 25.422 1 97.62 593 LYS B C 1
ATOM 9591 O O . LYS B 1 593 ? 14.109 5.609 26.047 1 97.62 593 LYS B O 1
ATOM 9596 N N . LEU B 1 594 ? 13.711 7.227 24.578 1 97.56 594 LEU B N 1
ATOM 9597 C CA . LEU B 1 594 ? 15.109 7.367 24.203 1 97.56 594 LEU B CA 1
ATOM 9598 C C . LEU B 1 594 ? 15.906 8.008 25.344 1 97.56 594 LEU B C 1
ATOM 9600 O O . LEU B 1 594 ? 17.094 7.719 25.516 1 97.56 594 LEU B O 1
ATOM 9604 N N . VAL B 1 595 ? 15.273 8.898 26.188 1 97.62 595 VAL B N 1
ATOM 9605 C CA . VAL B 1 595 ? 16.047 9.633 27.188 1 97.62 595 VAL B CA 1
ATOM 9606 C C . VAL B 1 595 ? 15.859 8.969 28.562 1 97.62 595 VAL B C 1
ATOM 9608 O O . VAL B 1 595 ? 16.5 9.375 29.531 1 97.62 595 VAL B O 1
ATOM 9611 N N . ARG B 1 596 ? 15.016 7.977 28.594 1 96.88 596 ARG B N 1
ATOM 9612 C CA . ARG B 1 596 ? 14.664 7.352 29.859 1 96.88 596 ARG B CA 1
ATOM 9613 C C . ARG B 1 596 ? 15.914 6.961 30.641 1 96.88 596 ARG B C 1
ATOM 9615 O O . ARG B 1 596 ? 16.016 7.215 31.844 1 96.88 596 ARG B O 1
ATOM 9622 N N . HIS B 1 597 ? 16.906 6.445 29.906 1 96.19 597 HIS B N 1
ATOM 9623 C CA . HIS B 1 597 ? 18.109 5.945 30.578 1 96.19 597 HIS B CA 1
ATOM 9624 C C . HIS B 1 597 ? 19.344 6.758 30.172 1 96.19 597 HIS B C 1
ATOM 9626 O O . HIS B 1 597 ? 20.469 6.328 30.391 1 96.19 597 HIS B O 1
ATOM 9632 N N . ASP B 1 598 ? 19.125 7.836 29.547 1 96.38 598 ASP B N 1
ATOM 9633 C CA . ASP B 1 598 ? 20.234 8.734 29.234 1 96.38 598 ASP B CA 1
ATOM 9634 C C . ASP B 1 598 ? 20.844 9.328 30.5 1 96.38 598 ASP B C 1
ATOM 9636 O O . ASP B 1 598 ? 20.156 10 31.281 1 96.38 598 ASP B O 1
ATOM 9640 N N . PRO B 1 599 ? 22.141 9.117 30.75 1 95.44 599 PRO B N 1
ATOM 9641 C CA . PRO B 1 599 ? 22.75 9.57 32 1 95.44 599 PRO B CA 1
ATOM 9642 C C . PRO B 1 599 ? 22.781 11.094 32.125 1 95.44 599 PRO B C 1
ATOM 9644 O O . PRO B 1 599 ? 22.859 11.625 33.25 1 95.44 599 PRO B O 1
ATOM 9647 N N . GLN B 1 600 ? 22.656 11.781 31.062 1 95.25 600 GLN B N 1
ATOM 9648 C CA . GLN B 1 600 ? 22.734 13.242 31.078 1 95.25 600 GLN B CA 1
ATOM 9649 C C . GLN B 1 600 ? 21.391 13.859 31.422 1 95.25 600 GLN B C 1
ATOM 9651 O O . GLN B 1 600 ? 21.328 15 31.906 1 95.25 600 GLN B O 1
ATOM 9656 N N . THR B 1 601 ? 20.297 13.172 31.188 1 97.94 601 THR B N 1
ATOM 9657 C CA . THR B 1 601 ? 18.969 13.742 31.312 1 97.94 601 THR B CA 1
ATOM 9658 C C . THR B 1 601 ? 18.391 13.469 32.719 1 97.94 601 THR B C 1
ATOM 9660 O O . THR B 1 601 ? 18.297 12.312 33.125 1 97.94 601 THR B O 1
ATOM 9663 N N . ARG B 1 602 ? 17.953 14.57 33.375 1 97.75 602 ARG B N 1
ATOM 9664 C CA . ARG B 1 602 ? 17.406 14.438 34.719 1 97.75 602 ARG B CA 1
ATOM 9665 C C . ARG B 1 602 ? 15.969 14.938 34.812 1 97.75 602 ARG B C 1
ATOM 9667 O O . ARG B 1 602 ? 15.258 14.664 35.781 1 97.75 602 ARG B O 1
ATOM 9674 N N . ALA B 1 603 ? 15.531 15.648 33.844 1 98.19 603 ALA B N 1
ATOM 9675 C CA . ALA B 1 603 ? 14.156 16.141 33.719 1 98.19 603 ALA B CA 1
ATOM 9676 C C . ALA B 1 603 ? 13.758 16.344 32.281 1 98.19 603 ALA B C 1
ATOM 9678 O O . ALA B 1 603 ? 14.617 16.469 31.391 1 98.19 603 ALA B O 1
ATOM 9679 N N . VAL B 1 604 ? 12.43 16.312 31.969 1 98.62 604 VAL B N 1
ATOM 9680 C CA . VAL B 1 604 ? 11.922 16.5 30.625 1 98.62 604 VAL B CA 1
ATOM 9681 C C . VAL B 1 604 ? 10.875 17.609 30.609 1 98.62 604 VAL B C 1
ATOM 9683 O O . VAL B 1 604 ? 10.008 17.656 31.484 1 98.62 604 VAL B O 1
ATOM 9686 N N . VAL B 1 605 ? 10.953 18.5 29.672 1 98.62 605 VAL B N 1
ATOM 9687 C CA . VAL B 1 605 ? 9.938 19.516 29.438 1 98.62 605 VAL B CA 1
ATOM 9688 C C . VAL B 1 605 ? 9.227 19.234 28.109 1 98.62 605 VAL B C 1
ATOM 9690 O O . VAL B 1 605 ? 9.867 19.094 27.062 1 98.62 605 VAL B O 1
ATOM 9693 N N . ILE B 1 606 ? 7.922 19.109 28.188 1 98.56 606 ILE B N 1
ATOM 9694 C CA . ILE B 1 606 ? 7.082 18.875 27.031 1 98.56 606 ILE B CA 1
ATOM 9695 C C . ILE B 1 606 ? 6.312 20.141 26.672 1 98.56 606 ILE B C 1
ATOM 9697 O O . ILE B 1 606 ? 5.539 20.656 27.484 1 98.56 606 ILE B O 1
ATOM 9701 N N . LEU B 1 607 ? 6.574 20.609 25.484 1 97.81 607 LEU B N 1
ATOM 9702 C CA . LEU B 1 607 ? 5.832 21.75 24.969 1 97.81 607 LEU B CA 1
ATOM 9703 C C . LEU B 1 607 ? 4.832 21.328 23.906 1 97.81 607 LEU B C 1
ATOM 9705 O O . LEU B 1 607 ? 5.18 21.219 22.719 1 97.81 607 LEU B O 1
ATOM 9709 N N . GLY B 1 608 ? 3.602 21.203 24.297 1 95.5 608 GLY B N 1
ATOM 9710 C CA . GLY B 1 608 ? 2.539 20.766 23.406 1 95.5 608 GLY B CA 1
ATOM 9711 C C . GLY B 1 608 ? 1.645 21.906 22.953 1 95.5 608 GLY B C 1
ATOM 9712 O O . GLY B 1 608 ? 1.981 23.078 23.109 1 95.5 608 GLY B O 1
ATOM 9713 N N . GLU B 1 609 ? 0.623 21.578 22.25 1 93.06 609 GLU B N 1
ATOM 9714 C CA . GLU B 1 609 ? -0.402 22.5 21.766 1 93.06 609 GLU B CA 1
ATOM 9715 C C . GLU B 1 609 ? -1.753 21.797 21.641 1 93.06 609 GLU B C 1
ATOM 9717 O O . GLU B 1 609 ? -1.85 20.578 21.812 1 93.06 609 GLU B O 1
ATOM 9722 N N . ILE B 1 610 ? -2.67 22.578 21.406 1 90.5 610 ILE B N 1
ATOM 9723 C CA . ILE B 1 610 ? -3.998 22 21.203 1 90.5 610 ILE B CA 1
ATOM 9724 C C . ILE B 1 610 ? -3.994 21.094 19.984 1 90.5 610 ILE B C 1
ATOM 9726 O O . ILE B 1 610 ? -3.189 21.281 19.062 1 90.5 610 ILE B O 1
ATOM 9730 N N . GLY B 1 611 ? -4.859 20.094 20.062 1 87.19 611 GLY B N 1
ATOM 9731 C CA . GLY B 1 611 ? -5 19.188 18.953 1 87.19 611 GLY B CA 1
ATOM 9732 C C . GLY B 1 611 ? -4.223 17.891 19.141 1 87.19 611 GLY B C 1
ATOM 9733 O O . GLY B 1 611 ? -3.119 17.906 19.688 1 87.19 611 GLY B O 1
ATOM 9734 N N . GLY B 1 612 ? -4.859 16.812 18.812 1 87.12 612 GLY B N 1
ATOM 9735 C CA . GLY B 1 612 ? -4.215 15.516 18.891 1 87.12 612 GLY B CA 1
ATOM 9736 C C . GLY B 1 612 ? -4.168 14.945 20.297 1 87.12 612 GLY B C 1
ATOM 9737 O O . GLY B 1 612 ? -4.676 15.562 21.234 1 87.12 612 GLY B O 1
ATOM 9738 N N . LYS B 1 613 ? -3.455 13.836 20.453 1 90.94 613 LYS B N 1
ATOM 9739 C CA . LYS B 1 613 ? -3.408 13.141 21.734 1 90.94 613 LYS B CA 1
ATOM 9740 C C . LYS B 1 613 ? -1.971 12.828 22.141 1 90.94 613 LYS B C 1
ATOM 9742 O O . LYS B 1 613 ? -1.733 11.961 22.984 1 90.94 613 LYS B O 1
ATOM 9747 N N . ALA B 1 614 ? -1.044 13.508 21.547 1 93.5 614 ALA B N 1
ATOM 9748 C CA . ALA B 1 614 ? 0.366 13.18 21.75 1 93.5 614 ALA B CA 1
ATOM 9749 C C . ALA B 1 614 ? 0.734 13.258 23.234 1 93.5 614 ALA B C 1
ATOM 9751 O O . ALA B 1 614 ? 1.431 12.375 23.75 1 93.5 614 ALA B O 1
ATOM 9752 N N . GLU B 1 615 ? 0.273 14.289 23.938 1 96 615 GLU B N 1
ATOM 9753 C CA . GLU B 1 615 ? 0.598 14.477 25.344 1 96 615 GLU B CA 1
ATOM 9754 C C . GLU B 1 615 ? -0.104 13.445 26.219 1 96 615 GLU B C 1
ATOM 9756 O O . GLU B 1 615 ? 0.504 12.883 27.125 1 96 615 GLU B O 1
ATOM 9761 N N . GLU B 1 616 ? -1.36 13.172 25.859 1 94.69 616 GLU B N 1
ATOM 9762 C CA . GLU B 1 616 ? -2.119 12.156 26.594 1 94.69 616 GLU B CA 1
ATOM 9763 C C . GLU B 1 616 ? -1.497 10.773 26.422 1 94.69 616 GLU B C 1
ATOM 9765 O O . GLU B 1 616 ? -1.447 9.992 27.359 1 94.69 616 GLU B O 1
ATOM 9770 N N . GLU B 1 617 ? -1.066 10.516 25.266 1 96.06 617 GLU B N 1
ATOM 9771 C CA . GLU B 1 617 ? -0.419 9.242 24.984 1 96.06 617 GLU B CA 1
ATOM 9772 C C . GLU B 1 617 ? 0.877 9.094 25.766 1 96.06 617 GLU B C 1
ATOM 9774 O O . GLU B 1 617 ? 1.181 8.016 26.281 1 96.06 617 GLU B O 1
ATOM 9779 N N . LEU B 1 618 ? 1.651 10.133 25.828 1 97.88 618 LEU B N 1
ATOM 9780 C CA . LEU B 1 618 ? 2.842 10.109 26.672 1 97.88 618 LEU B CA 1
ATOM 9781 C C . LEU B 1 618 ? 2.473 9.844 28.125 1 97.88 618 LEU B C 1
ATOM 9783 O O . LEU B 1 618 ? 3.133 9.047 28.812 1 97.88 618 LEU B O 1
ATOM 9787 N N . GLY B 1 619 ? 1.431 10.523 28.594 1 97.44 619 GLY B N 1
ATOM 9788 C CA . GLY B 1 619 ? 0.96 10.297 29.938 1 97.44 619 GLY B CA 1
ATOM 9789 C C . GLY B 1 619 ? 0.623 8.844 30.219 1 97.44 619 GLY B C 1
ATOM 9790 O O . GLY B 1 619 ? 0.974 8.312 31.281 1 97.44 619 GLY B O 1
ATOM 9791 N N . GLN B 1 620 ? -0.071 8.25 29.281 1 96.62 620 GLN B N 1
ATOM 9792 C CA . GLN B 1 620 ? -0.411 6.836 29.406 1 96.62 620 GLN B CA 1
ATOM 9793 C C . GLN B 1 620 ? 0.844 5.977 29.516 1 96.62 620 GLN B C 1
ATOM 9795 O O . GLN B 1 620 ? 0.916 5.078 30.359 1 96.62 620 GLN B O 1
ATOM 9800 N N . TYR B 1 621 ? 1.821 6.223 28.719 1 97.38 621 TYR B N 1
ATOM 9801 C CA . TYR B 1 621 ? 3.092 5.508 28.781 1 97.38 621 TYR B CA 1
ATOM 9802 C C . TYR B 1 621 ? 3.756 5.691 30.141 1 97.38 621 TYR B C 1
ATOM 9804 O O . TYR B 1 621 ? 4.27 4.73 30.719 1 97.38 621 TYR B O 1
ATOM 9812 N N . MET B 1 622 ? 3.801 6.957 30.656 1 96.75 622 MET B N 1
ATOM 9813 C CA . MET B 1 622 ? 4.422 7.262 31.938 1 96.75 622 MET B CA 1
ATOM 9814 C C . MET B 1 622 ? 3.789 6.434 33.062 1 96.75 622 MET B C 1
ATOM 9816 O O . MET B 1 622 ? 4.5 5.824 33.844 1 96.75 622 MET B O 1
ATOM 9820 N N . ARG B 1 623 ? 2.455 6.336 33 1 95.44 623 ARG B N 1
ATOM 9821 C CA . ARG B 1 623 ? 1.731 5.598 34.031 1 95.44 623 ARG B CA 1
ATOM 9822 C C . ARG B 1 623 ? 2.018 4.102 33.938 1 95.44 623 ARG B C 1
ATOM 9824 O O . ARG B 1 623 ? 2.289 3.449 34.938 1 95.44 623 ARG B O 1
ATOM 9831 N N . GLU B 1 624 ? 2.012 3.604 32.75 1 96.81 624 GLU B N 1
ATOM 9832 C CA . GLU B 1 624 ? 2.127 2.166 32.531 1 96.81 624 GLU B CA 1
ATOM 9833 C C . GLU B 1 624 ? 3.555 1.683 32.781 1 96.81 624 GLU B C 1
ATOM 9835 O O . GLU B 1 624 ? 3.768 0.556 33.219 1 96.81 624 GLU B O 1
ATOM 9840 N N . SER B 1 625 ? 4.531 2.488 32.5 1 95.31 625 SER B N 1
ATOM 9841 C CA . SER B 1 625 ? 5.918 2.043 32.531 1 95.31 625 SER B CA 1
ATOM 9842 C C . SER B 1 625 ? 6.594 2.439 33.844 1 95.31 625 SER B C 1
ATOM 9844 O O . SER B 1 625 ? 7.672 1.938 34.188 1 95.31 625 SER B O 1
ATOM 9846 N N . GLY B 1 626 ? 6.012 3.344 34.594 1 93.5 626 GLY B N 1
ATOM 9847 C CA . GLY B 1 626 ? 6.695 3.906 35.75 1 93.5 626 GLY B CA 1
ATOM 9848 C C . GLY B 1 626 ? 7.887 4.77 35.375 1 93.5 626 GLY B C 1
ATOM 9849 O O . GLY B 1 626 ? 8.953 4.652 35.969 1 93.5 626 GLY B O 1
ATOM 9850 N N . PHE B 1 627 ? 7.758 5.629 34.375 1 95.44 627 PHE B N 1
ATOM 9851 C CA . PHE B 1 627 ? 8.797 6.516 33.875 1 95.44 627 PHE B CA 1
ATOM 9852 C C . PHE B 1 627 ? 9.484 7.266 35 1 95.44 627 PHE B C 1
ATOM 9854 O O . PHE B 1 627 ? 8.812 7.883 35.844 1 95.44 627 PHE B O 1
ATOM 9861 N N . GLU B 1 628 ? 10.805 7.34 35.094 1 94.56 628 GLU B N 1
ATOM 9862 C CA . GLU B 1 628 ? 11.586 7.691 36.281 1 94.56 628 GLU B CA 1
ATOM 9863 C C . GLU B 1 628 ? 11.859 9.195 36.312 1 94.56 628 GLU B C 1
ATOM 9865 O O . GLU B 1 628 ? 12.203 9.727 37.375 1 94.56 628 GLU B O 1
ATOM 9870 N N . LEU B 1 629 ? 11.766 9.93 35.25 1 96.94 629 LEU B N 1
ATOM 9871 C CA . LEU B 1 629 ? 12.156 11.336 35.219 1 96.94 629 LEU B CA 1
ATOM 9872 C C . LEU B 1 629 ? 10.953 12.242 35.438 1 96.94 629 LEU B C 1
ATOM 9874 O O . LEU B 1 629 ? 9.852 11.953 34.969 1 96.94 629 LEU B O 1
ATOM 9878 N N . PRO B 1 630 ? 11.148 13.336 36.188 1 97.06 630 PRO B N 1
ATOM 9879 C CA . PRO B 1 630 ? 10.062 14.328 36.25 1 97.06 630 PRO B CA 1
ATOM 9880 C C . PRO B 1 630 ? 9.758 14.945 34.875 1 97.06 630 PRO B C 1
ATOM 9882 O O . PRO B 1 630 ? 10.68 15.258 34.125 1 97.06 630 PRO B O 1
ATOM 9885 N N . VA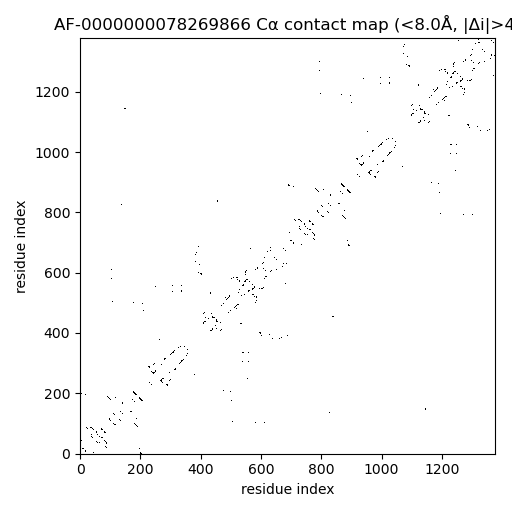L B 1 631 ? 8.477 15.094 34.594 1 98 631 VAL B N 1
ATOM 9886 C CA . VAL B 1 631 ? 8.039 15.617 33.312 1 98 631 VAL B CA 1
ATOM 9887 C C . VAL B 1 631 ? 7.184 16.859 33.531 1 98 631 VAL B C 1
ATOM 9889 O O . VAL B 1 631 ? 6.203 16.844 34.281 1 98 631 VAL B O 1
ATOM 9892 N N . PHE B 1 632 ? 7.59 17.938 32.938 1 97.75 632 PHE B N 1
ATOM 9893 C CA . PHE B 1 632 ? 6.836 19.172 32.938 1 97.75 632 PHE B CA 1
ATOM 9894 C C . PHE B 1 632 ? 6.086 19.359 31.609 1 97.75 632 PHE B C 1
ATOM 9896 O O . PHE B 1 632 ? 6.609 19.031 30.547 1 97.75 632 PHE B O 1
ATOM 9903 N N . GLY B 1 633 ? 4.852 19.812 31.672 1 96.94 633 GLY B N 1
ATOM 9904 C CA . GLY B 1 633 ? 4.051 19.984 30.469 1 96.94 633 GLY B CA 1
ATOM 9905 C C . GLY B 1 633 ? 3.469 21.375 30.328 1 96.94 633 GLY B C 1
ATOM 9906 O O . GLY B 1 633 ? 2.936 21.938 31.281 1 96.94 633 GLY B O 1
ATOM 9907 N N . PHE B 1 634 ? 3.611 21.953 29.156 1 96.25 634 PHE B N 1
ATOM 9908 C CA . PHE B 1 634 ? 2.99 23.219 28.766 1 96.25 634 PHE B CA 1
ATOM 9909 C C . PHE B 1 634 ? 2.16 23.047 27.5 1 96.25 634 PHE B C 1
ATOM 9911 O O . PHE B 1 634 ? 2.643 22.5 26.5 1 96.25 634 PHE B O 1
ATOM 9918 N N . ILE B 1 635 ? 0.894 23.469 27.5 1 95.25 635 ILE B N 1
ATOM 9919 C CA . ILE B 1 635 ? 0.023 23.375 26.328 1 95.25 635 ILE B CA 1
ATOM 9920 C C . ILE B 1 635 ? -0.328 24.766 25.828 1 95.25 635 ILE B C 1
ATOM 9922 O O . ILE B 1 635 ? -0.91 25.578 26.562 1 95.25 635 ILE B O 1
ATOM 9926 N N . ALA B 1 636 ? 0.032 25.047 24.609 1 93.94 636 ALA B N 1
ATOM 9927 C CA . ALA B 1 636 ? -0.32 26.312 24 1 93.94 636 ALA B CA 1
ATOM 9928 C C . ALA B 1 636 ? -1.677 26.234 23.297 1 93.94 636 ALA B C 1
ATOM 9930 O O . ALA B 1 636 ? -2.047 25.172 22.766 1 93.94 636 ALA B O 1
ATOM 9931 N N . GLY B 1 637 ? -2.422 27.328 23.234 1 92.81 637 GLY B N 1
ATOM 9932 C CA . GLY B 1 637 ? -3.682 27.422 22.516 1 92.81 637 GLY B CA 1
ATOM 9933 C C . GLY B 1 637 ? -4.887 27.078 23.375 1 92.81 637 GLY B C 1
ATOM 9934 O O . GLY B 1 637 ? -5.91 26.625 22.859 1 92.81 637 GLY B O 1
ATOM 9935 N N . ARG B 1 638 ? -4.789 27.266 24.625 1 91.44 638 ARG B N 1
ATOM 9936 C CA . ARG B 1 638 ? -5.848 26.938 25.578 1 91.44 638 ARG B CA 1
ATOM 9937 C C . ARG B 1 638 ? -7.105 27.75 25.297 1 91.44 638 ARG B C 1
ATOM 9939 O O . ARG B 1 638 ? -8.219 27.297 25.547 1 91.44 638 ARG B O 1
ATOM 9946 N N . THR B 1 639 ? -6.953 28.906 24.766 1 91.19 639 THR B N 1
ATOM 9947 C CA . THR B 1 639 ? -8.086 29.797 24.531 1 91.19 639 THR B CA 1
ATOM 9948 C C . THR B 1 639 ? -8.508 29.781 23.078 1 91.19 639 THR B C 1
ATOM 9950 O O . THR B 1 639 ? -9.273 30.641 22.625 1 91.19 639 THR B O 1
ATOM 9953 N N . ALA B 1 640 ? -7.996 28.875 22.266 1 89.44 640 ALA B N 1
ATOM 9954 C CA . ALA B 1 640 ? -8.312 28.781 20.844 1 89.44 640 ALA B CA 1
ATOM 9955 C C . ALA B 1 640 ? -9.797 28.547 20.625 1 89.44 640 ALA B C 1
ATOM 9957 O O . ALA B 1 640 ? -10.422 27.781 21.375 1 89.44 640 ALA B O 1
ATOM 9958 N N . PRO B 1 641 ? -10.352 29.219 19.609 1 85.19 641 PRO B N 1
ATOM 9959 C CA . PRO B 1 641 ? -11.742 28.906 19.281 1 85.19 641 PRO B CA 1
ATOM 9960 C C . PRO B 1 641 ? -11.898 27.5 18.703 1 85.19 641 PRO B C 1
ATOM 9962 O O . PRO B 1 641 ? -11.039 27.047 17.938 1 85.19 641 PRO B O 1
ATOM 9965 N N . PRO B 1 642 ? -12.945 26.844 19.047 1 82 642 PRO B N 1
ATOM 9966 C CA . PRO B 1 642 ? -13.164 25.5 18.516 1 82 642 PRO B CA 1
ATOM 9967 C C . PRO B 1 642 ? -13.281 25.484 16.984 1 82 642 PRO B C 1
ATOM 9969 O O . PRO B 1 642 ? -13.883 26.375 16.406 1 82 642 PRO B O 1
ATOM 9972 N N . GLY B 1 643 ? -12.68 24.516 16.344 1 78.69 643 GLY B N 1
ATOM 9973 C CA . GLY B 1 643 ? -12.867 24.25 14.93 1 78.69 643 GLY B CA 1
ATOM 9974 C C . GLY B 1 643 ? -11.938 25.047 14.039 1 78.69 643 GLY B C 1
ATOM 9975 O O . GLY B 1 643 ? -11.953 24.891 12.82 1 78.69 643 GLY B O 1
ATOM 9976 N N . LYS B 1 644 ? -11.141 25.938 14.641 1 81.62 644 LYS B N 1
ATOM 9977 C CA . LYS B 1 644 ? -10.203 26.719 13.852 1 81.62 644 LYS B CA 1
ATOM 9978 C C . LYS B 1 644 ? -8.781 26.188 13.969 1 81.62 644 LYS B C 1
ATOM 9980 O O . LYS B 1 644 ? -8.32 25.875 15.07 1 81.62 644 LYS B O 1
ATOM 9985 N N . ARG B 1 645 ? -8.188 25.984 12.766 1 83.38 645 ARG B N 1
ATOM 9986 C CA . ARG B 1 645 ? -6.793 25.562 12.719 1 83.38 645 ARG B CA 1
ATOM 9987 C C . ARG B 1 645 ? -5.844 26.734 12.891 1 83.38 645 ARG B C 1
ATOM 9989 O O . ARG B 1 645 ? -5.875 27.688 12.102 1 83.38 645 ARG B O 1
ATOM 9996 N N . LEU B 1 646 ? -5.027 26.641 13.883 1 87.31 646 LEU B N 1
ATOM 9997 C CA . LEU B 1 646 ? -4.176 27.781 14.18 1 87.31 646 LEU B CA 1
ATOM 9998 C C . LEU B 1 646 ? -2.744 27.531 13.711 1 87.31 646 LEU B C 1
ATOM 10000 O O . LEU B 1 646 ? -1.916 27.031 14.469 1 87.31 646 LEU B O 1
ATOM 10004 N N . GLY B 1 647 ? -2.393 27.875 12.578 1 83.38 647 GLY B N 1
ATOM 10005 C CA . GLY B 1 647 ? -1.047 27.875 12.023 1 83.38 647 GLY B CA 1
ATOM 10006 C C . GLY B 1 647 ? -0.558 26.469 11.672 1 83.38 647 GLY B C 1
ATOM 10007 O O . GLY B 1 647 ? -0.3 26.172 10.508 1 83.38 647 GLY B O 1
ATOM 10008 N N . HIS B 1 648 ? -0.507 25.609 12.703 1 81.31 648 HIS B N 1
ATOM 10009 C CA . HIS B 1 648 ? -0.117 24.219 12.477 1 81.31 648 HIS B CA 1
ATOM 10010 C C . HIS B 1 648 ? -1.297 23.391 11.984 1 81.31 648 HIS B C 1
ATOM 10012 O O . HIS B 1 648 ? -2.418 23.547 12.477 1 81.31 648 HIS B O 1
ATOM 10018 N N . ALA B 1 649 ? -0.942 22.484 11.086 1 81 649 ALA B N 1
ATOM 10019 C CA . ALA B 1 649 ? -1.997 21.641 10.531 1 81 649 ALA B CA 1
ATOM 10020 C C . ALA B 1 649 ? -2.637 20.781 11.617 1 81 649 ALA B C 1
ATOM 10022 O O . ALA B 1 649 ? -3.799 20.391 11.5 1 81 649 ALA B O 1
ATOM 10023 N N . GLY B 1 650 ? -1.93 20.609 12.664 1 81.88 650 GLY B N 1
ATOM 10024 C CA . GLY B 1 650 ? -2.447 19.766 13.734 1 81.88 650 GLY B CA 1
ATOM 10025 C C . GLY B 1 650 ? -3.064 20.547 14.867 1 81.88 650 GLY B C 1
ATOM 10026 O O . GLY B 1 650 ? -3.602 19.969 15.82 1 81.88 650 GLY B O 1
ATOM 10027 N N . ALA B 1 651 ? -3.043 21.781 14.797 1 81.62 651 ALA B N 1
ATOM 10028 C CA . ALA B 1 651 ? -3.479 22.625 15.906 1 81.62 651 ALA B CA 1
ATOM 10029 C C . ALA B 1 651 ? -4.945 23.016 15.75 1 81.62 651 ALA B C 1
ATOM 10031 O O . ALA B 1 651 ? -5.25 24.172 15.414 1 81.62 651 ALA B O 1
ATOM 10032 N N . ILE B 1 652 ? -5.816 22.094 16.062 1 75.44 652 ILE B N 1
ATOM 10033 C CA . ILE B 1 652 ? -7.25 22.312 15.945 1 75.44 652 ILE B CA 1
ATOM 10034 C C . ILE B 1 652 ? -7.973 21.672 17.125 1 75.44 652 ILE B C 1
ATOM 10036 O O . ILE B 1 652 ? -7.691 20.531 17.5 1 75.44 652 ILE B O 1
ATOM 10040 N N . LEU B 1 653 ? -8.711 22.5 17.75 1 72.19 653 LEU B N 1
ATOM 10041 C CA . LEU B 1 653 ? -9.539 21.984 18.828 1 72.19 653 LEU B CA 1
ATOM 10042 C C . LEU B 1 653 ? -10.805 21.328 18.266 1 72.19 653 LEU B C 1
ATOM 10044 O O . LEU B 1 653 ? -11.664 22.016 17.703 1 72.19 653 LEU B O 1
ATOM 10048 N N . GLU B 1 654 ? -10.875 20.016 18.281 1 68.31 654 GLU B N 1
ATOM 10049 C CA . GLU B 1 654 ? -12.062 19.328 17.781 1 68.31 654 GLU B CA 1
ATOM 10050 C C . GLU B 1 654 ? -13.227 19.453 18.75 1 68.31 654 GLU B C 1
ATOM 10052 O O . GLU B 1 654 ? -13.023 19.578 19.969 1 68.31 654 GLU B O 1
ATOM 10057 N N . LYS B 1 655 ? -14.555 19.453 18.094 1 57.81 655 LYS B N 1
ATOM 10058 C CA . LYS B 1 655 ? -15.836 19.531 18.797 1 57.81 655 LYS B CA 1
ATOM 10059 C C . LYS B 1 655 ? -16.172 18.203 19.469 1 57.81 655 LYS B C 1
ATOM 10061 O O . LYS B 1 655 ? -16 17.125 18.875 1 57.81 655 LYS B O 1
ATOM 10066 N N . GLY B 1 656 ? -15.617 17.797 20.719 1 55.44 656 GLY B N 1
ATOM 10067 C CA . GLY B 1 656 ? -16.172 16.641 21.406 1 55.44 656 GLY B CA 1
ATOM 10068 C C . GLY B 1 656 ? -15.18 15.984 22.359 1 55.44 656 GLY B C 1
ATOM 10069 O O . GLY B 1 656 ? -15.547 15.109 23.141 1 55.44 656 GLY B O 1
ATOM 10070 N N . ALA B 1 657 ? -14.008 16.062 22.188 1 54.12 657 ALA B N 1
ATOM 10071 C CA . ALA B 1 657 ? -13.086 15.25 22.984 1 54.12 657 ALA B CA 1
ATOM 10072 C C . ALA B 1 657 ? -12.797 15.914 24.328 1 54.12 657 ALA B C 1
ATOM 10074 O O . ALA B 1 657 ? -11.727 15.711 24.906 1 54.12 657 ALA B O 1
ATOM 10075 N N . GLY B 1 658 ? -14.047 16.578 24.969 1 58.03 658 GLY B N 1
ATOM 10076 C CA . GLY B 1 658 ? -13.953 17.156 26.297 1 58.03 658 GLY B CA 1
ATOM 10077 C C . GLY B 1 658 ? -13.109 18.422 26.344 1 58.03 658 GLY B C 1
ATOM 10078 O O . GLY B 1 658 ? -13.008 19.062 27.391 1 58.03 658 GLY B O 1
ATOM 10079 N N . GLY B 1 659 ? -12.531 18.891 25.141 1 74.06 659 GLY B N 1
ATOM 10080 C CA . GLY B 1 659 ? -11.875 20.188 25.062 1 74.06 659 GLY B CA 1
ATOM 10081 C C . GLY B 1 659 ? -10.5 20.203 25.703 1 74.06 659 GLY B C 1
ATOM 10082 O O . GLY B 1 659 ? -9.914 19.141 25.953 1 74.06 659 GLY B O 1
ATOM 10083 N N . ILE B 1 660 ? -9.914 21.344 26.016 1 86.62 660 ILE B N 1
ATOM 10084 C CA . ILE B 1 660 ? -8.57 21.578 26.547 1 86.62 660 ILE B CA 1
ATOM 10085 C C . ILE B 1 660 ? -8.508 21.125 28 1 86.62 660 ILE B C 1
ATOM 10087 O O . ILE B 1 660 ? -7.473 20.641 28.453 1 86.62 660 ILE B O 1
ATOM 10091 N N . GLU B 1 661 ? -9.609 21.219 28.719 1 88.75 661 GLU B N 1
ATOM 10092 C CA . GLU B 1 661 ? -9.641 20.844 30.125 1 88.75 661 GLU B CA 1
ATOM 10093 C C . GLU B 1 661 ? -9.414 19.344 30.297 1 88.75 661 GLU B C 1
ATOM 10095 O O . GLU B 1 661 ? -8.719 18.922 31.219 1 88.75 661 GLU B O 1
ATOM 10100 N N . VAL B 1 662 ? -10 18.594 29.469 1 89.88 662 VAL B N 1
ATOM 10101 C CA . VAL B 1 662 ? -9.875 17.141 29.531 1 89.88 662 VAL B CA 1
ATOM 10102 C C . VAL B 1 662 ? -8.422 16.734 29.281 1 89.88 662 VAL B C 1
ATOM 10104 O O . VAL B 1 662 ? -7.887 15.852 29.938 1 89.88 662 VAL B O 1
ATOM 10107 N N . LYS B 1 663 ? -7.84 17.375 28.359 1 91.62 663 LYS B N 1
ATOM 10108 C CA . LYS B 1 663 ? -6.441 17.109 28.047 1 91.62 663 LYS B CA 1
ATOM 10109 C C . LYS B 1 663 ? -5.539 17.438 29.234 1 91.62 663 LYS B C 1
ATOM 10111 O O . LYS B 1 663 ? -4.707 16.609 29.625 1 91.62 663 LYS B O 1
ATOM 10116 N N . LEU B 1 664 ? -5.707 18.578 29.875 1 93.62 664 LEU B N 1
ATOM 10117 C CA . LEU B 1 664 ? -4.887 19 31 1 93.62 664 LEU B CA 1
ATOM 10118 C C . LEU B 1 664 ? -5.086 18.078 32.188 1 93.62 664 LEU B C 1
ATOM 10120 O O . LEU B 1 664 ? -4.125 17.734 32.875 1 93.62 664 LEU B O 1
ATOM 10124 N N . GLN B 1 665 ? -6.344 17.719 32.375 1 93.88 665 GLN B N 1
ATOM 10125 C CA . GLN B 1 665 ? -6.633 16.797 33.469 1 93.88 665 GLN B CA 1
ATOM 10126 C C . GLN B 1 665 ? -5.969 15.445 33.25 1 93.88 665 GLN B C 1
ATOM 10128 O O . GLN B 1 665 ? -5.398 14.867 34.188 1 93.88 665 GLN B O 1
ATOM 10133 N N . ALA B 1 666 ? -6.086 14.969 32.031 1 93.56 666 ALA B N 1
ATOM 10134 C CA . ALA B 1 666 ? -5.453 13.695 31.703 1 93.56 666 ALA B CA 1
ATOM 10135 C C . ALA B 1 666 ? -3.943 13.758 31.922 1 93.56 666 ALA B C 1
ATOM 10137 O O . ALA B 1 666 ? -3.34 12.797 32.406 1 93.56 666 ALA B O 1
ATOM 10138 N N . MET B 1 667 ? -3.338 14.836 31.594 1 95.19 667 MET B N 1
ATOM 10139 C CA . MET B 1 667 ? -1.904 15.039 31.781 1 95.19 667 MET B CA 1
ATOM 10140 C C . MET B 1 667 ? -1.556 15.086 33.25 1 95.19 667 MET B C 1
ATOM 10142 O O . MET B 1 667 ? -0.643 14.391 33.719 1 95.19 667 MET B O 1
ATOM 10146 N N . ALA B 1 668 ? -2.33 15.812 33.969 1 95.38 668 ALA B N 1
ATOM 10147 C CA . ALA B 1 668 ? -2.094 15.922 35.406 1 95.38 668 ALA B CA 1
ATOM 10148 C C . ALA B 1 668 ? -2.219 14.562 36.094 1 95.38 668 ALA B C 1
ATOM 10150 O O . ALA B 1 668 ? -1.379 14.195 36.906 1 95.38 668 ALA B O 1
ATOM 10151 N N . ASP B 1 669 ? -3.221 13.867 35.688 1 94.56 669 ASP B N 1
ATOM 10152 C CA . ASP B 1 669 ? -3.492 12.555 36.281 1 94.56 669 ASP B CA 1
ATOM 10153 C C . ASP B 1 669 ? -2.379 11.57 35.938 1 94.56 669 ASP B C 1
ATOM 10155 O O . ASP B 1 669 ? -2.205 10.562 36.625 1 94.56 669 ASP B O 1
ATOM 10159 N N . SER B 1 670 ? -1.636 11.859 34.906 1 95.5 670 SER B N 1
ATOM 10160 C CA . SER B 1 670 ? -0.605 10.93 34.438 1 95.5 670 SER B CA 1
ATOM 10161 C C . SER B 1 670 ? 0.754 11.281 35.031 1 95.5 670 SER B C 1
ATOM 10163 O O . SER B 1 670 ? 1.752 10.609 34.75 1 95.5 670 SER B O 1
ATOM 10165 N N . GLY B 1 671 ? 0.799 12.391 35.812 1 94.31 671 GLY B N 1
ATOM 10166 C CA . GLY B 1 671 ? 2.031 12.688 36.531 1 94.31 671 GLY B CA 1
ATOM 10167 C C . GLY B 1 671 ? 2.768 13.891 35.969 1 94.31 671 GLY B C 1
ATOM 10168 O O . GLY B 1 671 ? 3.854 14.234 36.438 1 94.31 671 GLY B O 1
ATOM 10169 N N . PHE B 1 672 ? 2.189 14.555 35.031 1 96.12 672 PHE B N 1
ATOM 10170 C CA . PHE B 1 672 ? 2.781 15.789 34.531 1 96.12 672 PHE B CA 1
ATOM 10171 C C . 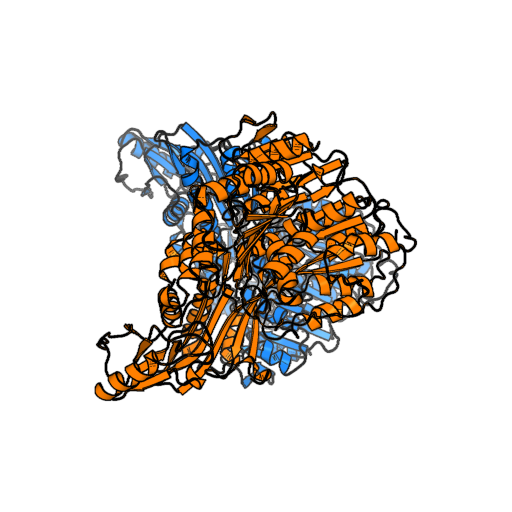PHE B 1 672 ? 2.76 16.875 35.594 1 96.12 672 PHE B C 1
ATOM 10173 O O . PHE B 1 672 ? 1.784 17.016 36.312 1 96.12 672 PHE B O 1
ATOM 10180 N N . HIS B 1 673 ? 3.797 17.609 35.656 1 96.06 673 HIS B N 1
ATOM 10181 C CA . HIS B 1 673 ? 3.75 18.922 36.281 1 96.06 673 HIS B CA 1
ATOM 10182 C C . HIS B 1 673 ? 3.363 20.016 35.281 1 96.06 673 HIS B C 1
ATOM 10184 O O . HIS B 1 673 ? 4.188 20.422 34.469 1 96.06 673 HIS B O 1
ATOM 10190 N N . LEU B 1 674 ? 2.186 20.469 35.406 1 95.56 674 LEU B N 1
ATOM 10191 C CA . LEU B 1 674 ? 1.663 21.391 34.406 1 95.56 674 LEU B CA 1
ATOM 10192 C C . LEU B 1 674 ? 2.17 22.812 34.656 1 95.56 674 LEU B C 1
ATOM 10194 O O . LEU B 1 674 ? 2.252 23.25 35.812 1 95.56 674 LEU B O 1
ATOM 10198 N N . ILE B 1 675 ? 2.613 23.406 33.562 1 94 675 ILE B N 1
ATOM 10199 C CA . ILE B 1 675 ? 3.068 24.781 33.562 1 94 675 ILE B CA 1
ATOM 10200 C C . ILE B 1 675 ? 2.037 25.672 32.875 1 94 675 ILE B C 1
ATOM 10202 O O . ILE B 1 675 ? 1.686 25.438 31.719 1 94 675 ILE B O 1
ATOM 10206 N N . ASP B 1 676 ? 1.598 26.703 33.531 1 89.75 676 ASP B N 1
ATOM 10207 C CA . ASP B 1 676 ? 0.518 27.531 33 1 89.75 676 ASP B CA 1
ATOM 10208 C C . ASP B 1 676 ? 1.07 28.719 32.219 1 89.75 676 ASP B C 1
ATOM 10210 O O . ASP B 1 676 ? 0.402 29.266 31.344 1 89.75 676 ASP B O 1
ATOM 10214 N N . ASP B 1 677 ? 2.234 29.094 32.688 1 87.75 677 ASP B N 1
ATOM 10215 C CA . ASP B 1 677 ? 2.887 30.25 32.094 1 87.75 677 ASP B CA 1
ATOM 10216 C C . ASP B 1 677 ? 4.359 29.969 31.797 1 87.75 677 ASP B C 1
ATOM 10218 O O . ASP B 1 677 ? 5.055 29.359 32.625 1 87.75 677 ASP B O 1
ATOM 10222 N N . LEU B 1 678 ? 4.781 30.453 30.672 1 88.06 678 LEU B N 1
ATOM 10223 C CA . LEU B 1 678 ? 6.145 30.188 30.234 1 88.06 678 LEU B CA 1
ATOM 10224 C C . LEU B 1 678 ? 7.156 30.703 31.25 1 88.06 678 LEU B C 1
ATOM 10226 O O . LEU B 1 678 ? 8.242 30.141 31.391 1 88.06 678 LEU B O 1
ATOM 10230 N N . ASP B 1 679 ? 6.789 31.688 31.953 1 87.31 679 ASP B N 1
ATOM 10231 C CA . ASP B 1 679 ? 7.68 32.281 32.938 1 87.31 679 ASP B CA 1
ATOM 10232 C C . ASP B 1 679 ? 7.949 31.344 34.094 1 87.31 679 ASP B C 1
ATOM 10234 O O . ASP B 1 679 ? 8.93 31.5 34.844 1 87.31 679 ASP B O 1
ATOM 10238 N N . GLN B 1 680 ? 7.168 30.375 34.25 1 91.12 680 GLN B N 1
ATOM 10239 C CA . GLN B 1 680 ? 7.266 29.453 35.375 1 91.12 680 GLN B CA 1
ATOM 10240 C C . GLN B 1 680 ? 8.211 28.297 35.062 1 91.12 680 GLN B C 1
ATOM 10242 O O . GLN B 1 680 ? 8.641 27.578 35.969 1 91.12 680 GLN B O 1
ATOM 10247 N N . ILE B 1 681 ? 8.602 28.109 33.875 1 94.44 681 ILE B N 1
ATOM 10248 C CA . ILE B 1 681 ? 9.281 26.891 33.438 1 94.44 681 ILE B CA 1
ATOM 10249 C C . ILE B 1 681 ? 10.594 26.734 34.188 1 94.44 681 ILE B C 1
ATOM 10251 O O . ILE B 1 681 ? 10.836 25.688 34.812 1 94.44 681 ILE B O 1
ATOM 10255 N N . ALA B 1 682 ? 11.43 27.75 34.188 1 95.56 682 ALA B N 1
ATOM 10256 C CA . ALA B 1 682 ? 12.758 27.641 34.781 1 95.56 682 ALA B CA 1
ATOM 10257 C C . ALA B 1 682 ? 12.656 27.391 36.281 1 95.56 682 ALA B C 1
ATOM 10259 O O . ALA B 1 682 ? 13.391 26.547 36.812 1 95.56 682 ALA B O 1
ATOM 10260 N N . GLY B 1 683 ? 11.766 28.125 36.938 1 95.56 683 GLY B N 1
ATOM 10261 C CA . GLY B 1 683 ? 11.594 27.938 38.375 1 95.56 683 GLY B CA 1
ATOM 10262 C C . GLY B 1 683 ? 11.086 26.562 38.75 1 95.56 683 GLY B C 1
ATOM 10263 O O . GLY B 1 683 ? 11.555 25.953 39.719 1 95.56 683 GLY B O 1
ATOM 10264 N N . ALA B 1 684 ? 10.172 26.078 38 1 94.75 684 ALA B N 1
ATOM 10265 C CA . ALA B 1 684 ? 9.594 24.75 38.25 1 94.75 684 ALA B CA 1
ATOM 10266 C C . ALA B 1 684 ? 10.641 23.656 38.031 1 94.75 684 ALA B C 1
ATOM 10268 O O . ALA B 1 684 ? 10.75 22.75 38.875 1 94.75 684 ALA B O 1
ATOM 10269 N N . VAL B 1 685 ? 11.375 23.734 37 1 97.19 685 VAL B N 1
ATOM 10270 C CA . VAL B 1 685 ? 12.375 22.734 36.656 1 97.19 685 VAL B CA 1
ATOM 10271 C C . VAL B 1 685 ? 13.492 22.734 37.688 1 97.19 685 VAL B C 1
ATOM 10273 O O . VAL B 1 685 ? 14 21.688 38.094 1 97.19 685 VAL B O 1
ATOM 10276 N N . ALA B 1 686 ? 13.867 23.891 38.188 1 96.94 686 ALA B N 1
ATOM 10277 C CA . ALA B 1 686 ? 14.938 24.047 39.156 1 96.94 686 ALA B CA 1
ATOM 10278 C C . ALA B 1 686 ? 14.625 23.266 40.438 1 96.94 686 ALA B C 1
ATOM 10280 O O . ALA B 1 686 ? 15.539 22.734 41.094 1 96.94 686 ALA B O 1
ATOM 10281 N N . GLN B 1 687 ? 13.406 23.094 40.719 1 95.75 687 GLN B N 1
ATOM 10282 C CA . GLN B 1 687 ? 12.977 22.469 41.969 1 95.75 687 GLN B CA 1
ATOM 10283 C C . GLN B 1 687 ? 13.312 20.969 41.969 1 95.75 687 GLN B C 1
ATOM 10285 O O . GLN B 1 687 ? 13.414 20.359 43.031 1 95.75 687 GLN B O 1
ATOM 10290 N N . VAL B 1 688 ? 13.516 20.422 40.844 1 95.75 688 VAL B N 1
ATOM 10291 C CA . VAL B 1 688 ? 13.695 18.984 40.781 1 95.75 688 VAL B CA 1
ATOM 10292 C C . VAL B 1 688 ? 15.148 18.656 40.438 1 95.75 688 VAL B C 1
ATOM 10294 O O . VAL B 1 688 ? 15.516 17.484 40.312 1 95.75 688 VAL B O 1
ATOM 10297 N N . LEU B 1 689 ? 15.922 19.656 40.188 1 94.94 689 LEU B N 1
ATOM 10298 C CA . LEU B 1 689 ? 17.312 19.453 39.812 1 94.94 689 LEU B CA 1
ATOM 10299 C C . LEU B 1 689 ? 18.219 19.578 41.031 1 94.94 689 LEU B C 1
ATOM 10301 O O . LEU B 1 689 ? 18.047 20.484 41.875 1 94.94 689 LEU B O 1
#

InterPro domains:
  IPR003781 CoA-binding [PF02629] (409-499)
  IPR003781 CoA-binding [SM00881] (405-500)
  IPR005810 Succinyl-CoA ligase, alpha subunit [MF_01988] (405-689)
  IPR005810 Succinyl-CoA ligase, alpha subunit [TIGR01019] (407-689)
  IPR005811 ATP-citrate synthase/succinyl-CoA ligase, C-terminal domain [PF00549] (248-340)
  IPR005811 ATP-citrate synthase/succinyl-CoA ligase, C-terminal domain [PF00549] (552-670)
  IPR011761 ATP-grasp fold [PS50975] (9-51)
  IPR013650 ATP-grasp fold, succinyl-CoA synthetase-type [PF08442] (2-189)
  IPR013815 ATP-grasp fold, subdomain 1 [G3DSA:3.30.1490.20] (21-93)
  IPR016102 Succinyl-CoA synthetase-like [G3DSA:3.40.50.261] (227-373)
  IPR016102 Succinyl-CoA synthetase-like [G3DSA:3.40.50.261] (520-689)
  IPR016102 Succinyl-CoA synthetase-like [SSF52210] (227-368)
  IPR016102 Succinyl-CoA synthetase-like [SSF52210] (523-688)
  IPR017440 ATP-citrate lyase/succinyl-CoA ligase, active site [PS00399] (637-650)
  IPR033847 ATP-citrate lyase/succinyl-CoA ligase, conserved site [PS01216] (552-581)
  IPR036291 NAD(P)-binding domain superfamily [SSF51735] (406-522)

Organism: Desulfomicrobium norvegicum (strain DSM 1741 / NCIMB 8310) (NCBI:txid52561)

Radius of gyration: 37.33 Å; Cα contacts (8 Å, |Δi|>4): 3172; chains: 2; bounding box: 76×113×97 Å

Secondary structure (DSSP, 8-state):
-EEPHHHHHHHHHHTT------EEE-TT-----SSPSPEEEEEE-SSS-TTTTT-EEEESSHHHHHHHHHHHTT-EETTEE--EEEEEEPPPEEEEEEEEEEEETTTTEEEEEEES--SS-GGGS-GGGEEEEEE-TTT---HHHHHHHHHHTT--GGGHHHHHHHHHHHHHHHHHHTEEEEEEEEEEEETTS-EEE---EEEE-HHHHHH-GGGGGG--GGGS-HHHHHHHHTT-EEEE-S-SEEEEESSHHHHHHHHHHHHHTT--BSEEEE--S---HHHHHHHHHHHHH-TT--EEEEEEEESSS-HHHHHHHHHHHHTTSPPSS-EEEEEEETTHHHHHHHHHHHT-TTEEEESSHHHHHHHHHHHHTTPPPPSPPP------S---PPPP-S-----SS-TT-EEEEETTTSHHHHHHHHHHHHHT-EEEEEE-TT-TT-EETTEEEESSHHHHHHHS---EEEE-S-TTTHHHHHHHHHHTT-SEEEE------HHHHHHHHHHTTT-S-EEE-SS--EEEETTTEEEESS-GGG--EEEEEEEES-HHHHHHHHHHHHHTT--EEEEEE--SSSS-SS-HHHHHHHHTT-TT--EEEEEEESSSSHHHHHHHHHHHHT--S-EEEEEE-TTPPTT-B-SSTT-B--SSS-HHHHHHHHHHHTT-EE-SSGGGHHHHHHTT-/-EE-HHHHHHHHHHTT------EEE-TT-----SSPSPEEEEEE-SSS-TTTTT-EEEESSHHHHHHHHHHHTT-EETTEE--EEEEEEPPPEEEEEEEEEEEETTTTEEEEEEES--SS-GGGS-GGGEEEEEE-TTT---HHHHHHHHHHTT--GGGHHHHHHHHHHHHHHHHHHTEEEEEEEEEEEETTS-EEE---EEEE-HHHHHH-GGGGGG--GGGS-HHHHHHHHTT-EEEE-S-SEEEEESSHHHHHHHHHHHHHTT--BSEEEE--S---HHHHHHHHHHHHH-TT--EEEEEEEESSS-HHHHHHHHHHHHTTSPPSS-EEEEEEETTHHHHHHHHHHHT-TTEEEESSHHHHHHHHHHHHTTPPPPS---------S---PPPPPS-----SS-TT-EEEEETTTSHHHHHHHHHHHHHT-EEEEEE-TT-TT-EETTEEEESSHHHHHHHS---EEEE-S-TTTHHHHHHHHHHTT-SEEEE------HHHHHHHHHHTTT-S-EEE-SS--EEEETTTEEEESS-GGG--EEEEEEEES-HHHHHHHHHHHHHTT--EEEEEE--SSSS-SS-HHHHHHHHTT-TT--EEEEEEESSSSHHHHHHHHHHHHT--S-EEEEEE-TTPPTT-B-SSTT-B--TTS-HHHHHHHHHHHTT-EE-SSGGGHHHHHHTT-

Nearest PDB structures (foldseek):
  3ufx-assembly1_A  TM=9.841E-01  e=5.729E-35  Thermus aquaticus
  6pfn-assembly2_C  TM=9.809E-01  e=6.283E-34  Francisella tularensis subsp. tularensis SCHU S4
  2nu8-assembly1_A  TM=9.785E-01  e=1.478E-33  Escherichia coli
  2nu7-assembly1_A  TM=9.790E-01  e=6.890E-33  Escherichia coli
  1oi7-assembly1_A  TM=9.626E-01  e=1.219E-32  Thermus thermophilus HB8

pLDDT: mean 93.82, std 6.21, range [53.12, 98.88]

Solvent-accessible surface area (backbone atoms only — not comparable to full-atom values): 70564 Å² total; per-residue (Å²): 75,75,26,32,39,69,44,24,39,51,51,35,45,75,45,66,34,53,49,75,69,65,44,81,38,48,85,89,58,78,91,74,68,99,66,65,79,40,33,33,39,34,56,38,54,82,63,82,62,42,63,84,67,62,34,52,43,76,20,78,45,70,69,49,37,55,54,50,49,56,53,46,56,70,38,63,54,97,84,39,65,30,53,35,34,35,39,28,60,62,81,61,59,76,47,40,21,26,40,34,41,30,60,36,75,88,78,64,23,34,38,36,41,40,28,54,60,27,72,61,66,69,89,74,48,59,69,86,49,44,49,80,46,80,20,46,76,66,78,39,79,54,71,52,58,53,50,50,49,45,58,69,54,64,61,59,77,87,41,50,63,58,47,52,50,36,54,52,30,53,50,49,44,31,65,75,53,42,33,48,30,43,35,26,55,20,32,27,36,30,71,89,67,46,69,34,37,75,31,33,43,30,28,36,35,57,33,40,37,73,74,41,59,76,58,53,77,50,62,64,70,79,81,47,53,71,60,45,50,52,27,50,76,58,70,37,45,57,44,86,54,85,27,34,30,26,42,41,14,41,25,42,39,38,32,26,40,48,42,34,53,27,23,51,68,33,45,30,34,22,32,50,29,26,56,49,73,64,56,38,40,66,47,42,29,52,52,50,46,48,44,65,66,32,82,64,37,64,32,35,40,37,47,38,61,18,44,85,40,36,26,36,54,46,39,49,19,49,48,57,44,45,66,83,45,60,57,94,43,41,33,39,37,28,40,35,63,38,43,19,69,60,13,52,49,53,52,55,70,62,65,47,64,51,62,42,83,21,79,40,67,68,56,37,51,51,50,51,54,64,71,53,64,87,61,72,76,44,88,46,71,75,85,81,68,78,51,74,48,78,85,47,50,48,50,91,68,95,58,78,43,67,57,93,65,65,91,79,46,24,31,30,31,37,25,30,86,39,72,68,22,43,52,38,49,52,54,22,44,72,70,52,22,45,64,62,34,24,23,34,72,90,46,46,81,40,70,57,97,87,19,46,24,22,47,36,59,57,60,44,50,73,74,39,86,52,44,28,36,37,38,54,37,58,26,91,50,32,45,50,52,53,50,40,40,42,74,59,64,25,42,33,36,30,29,42,35,50,58,50,33,67,65,56,44,43,45,44,51,62,71,43,64,89,49,84,40,45,36,36,7,36,36,21,30,24,37,34,32,38,90,56,40,48,53,52,57,66,61,68,86,48,58,36,59,32,36,30,27,40,40,21,34,25,50,45,40,42,53,54,51,44,39,48,20,32,76,68,72,42,22,28,38,37,36,37,21,27,16,30,44,73,63,50,58,39,50,65,46,57,51,48,63,46,42,67,30,12,80,56,43,45,33,37,40,38,37,50,50,41,34,84,53,57,65,47,51,30,19,52,49,33,59,75,68,60,61,50,54,40,39,34,33,32,66,28,35,74,70,57,61,72,74,45,68,51,71,28,83,24,24,31,38,62,85,78,71,68,45,65,63,45,51,50,46,48,25,17,74,33,44,25,42,65,45,91,46,80,84,46,50,44,63,59,55,56,69,34,107,75,74,26,32,38,68,45,23,38,53,53,36,44,75,44,66,34,53,50,74,67,66,44,79,38,49,86,88,58,77,92,74,68,100,64,66,77,41,32,33,39,33,55,38,54,83,65,81,65,42,63,84,69,61,33,53,43,77,21,78,45,72,68,48,39,55,54,50,50,56,54,45,57,70,36,62,53,96,84,39,65,29,52,34,34,36,39,28,60,62,79,60,59,78,48,38,21,26,39,34,41,31,59,36,75,87,79,64,24,34,39,35,41,38,27,55,61,27,72,62,67,68,90,74,48,61,68,87,50,45,46,78,46,78,23,45,76,66,76,39,80,53,70,52,57,52,49,49,49,45,61,70,54,64,62,62,77,86,40,49,65,60,48,50,51,36,55,50,29,52,50,49,44,32,64,75,53,40,35,46,31,42,34,26,57,19,32,26,37,29,72,88,68,46,69,34,38,75,30,33,43,29,27,36,35,59,32,40,36,73,74,40,60,76,56,53,76,50,60,64,70,78,81,47,53,71,60,46,50,52,26,51,76,57,70,37,46,58,43,86,54,86,26,34,29,24,42,42,15,42,26,42,40,39,30,27,38,49,42,34,53,26,22,51,67,34,45,29,33,21,31,48,27,26,55,50,73,64,57,40,38,67,46,42,31,53,52,48,47,49,44,66,67,34,82,65,36,65,33,33,40,36,49,37,60,17,44,85,39,35,27,35,54,44,39,51,18,48,47,57,43,46,65,83,45,60,57,96,45,41,34,39,38,27,43,35,64,38,43,18,68,59,12,52,49,55,53,56,70,62,64,48,65,50,61,42,83,23,80,39,69,67,56,37,51,51,52,50,53,64,70,54,66,85,62,73,77,46,89,48,71,76,86,82,68,78,51,74,49,79,84,48,50,47,51,92,66,94,56,78,42,65,59,94,64,64,90,80,44,24,30,29,32,37,25,29,85,40,72,70,22,43,52,39,49,52,53,23,43,72,68,55,21,45,67,62,34,24,23,35,71,89,47,46,81,40,68,57,96,87,19,46,25,22,46,38,58,57,58,44,49,73,73,41,84,54,43,30,36,36,36,56,36,58,27,93,50,32,45,50,52,52,50,40,41,42,74,57,63,24,42,32,36,31,28,43,34,51,58,49,33,68,65,55,42,43,44,44,52,61,73,41,64,88,49,83,42,46,36,35,8,35,37,20,32,25,38,33,34,37,90,57,41,48,53,52,56,64,61,66,87,49,55,36,59,32,35,30,29,40,39,20,34,23,49,45,42,43,50,54,53,43,40,48,22,31,75,68,72,42,20,28,37,37,36,37,22,27,18,29,44,72,63,50,57,39,52,64,47,57,51,49,64,46,42,67,30,14,81,56,44,46,33,37,39,38,37,48,48,42,32,84,54,59,65,49,51,29,20,52,48,33,59,74,68,61,60,50,54,39,39,36,35,32,67,26,34,75,72,58,61,74,73,46,67,52,72,28,82,24,24,31,39,63,95,70,74,65,49,62,62,43,52,49,47,48,26,18,74,32,46,25,42,65,45,92,45,82,84,46,50,44,63,59,53,52,66,34,103

Sequence (1378 aa):
MKLNEHNSKRLFKEAGIPVPRGTLLGPGDEPAPPFALPWVLKSQVLSGGRGKAGGIRMADTLEQAESELTKLFTLAIKGEKVQLVRIEPKAAYTRELYLSITLDRQSRSFVITAGRFGGVDIEACAPETLLIEHAAPDTGLAPFQIRNIFFHLGLPKELSKPFHALLTNLFDCCLRHRLLLAEINPLVITTDGGLLALDGKVEIDGHRIGIDPSLNRFFEAAHLSDEENRSREAGLSYHKLDGYVGLMVNGAGLAMASMDILNYSGLEAANFLDLGGGADSEAMRTALDILFDDSRVGMVFINIFGGILSCHKVARSMLEALDGQEPRKPIVVRFAGNGSVQGLELLNQAALNGLHLCPDLTSARAALEKLKGDRPEARHKPLIVPSTAPLLPARPRQTSTPFPLPDDCRILVQGLTGKQGQLHCRLMQEYGSKVVAGVTPGKGGSEVLGVPVFDTVREAVKAMRIDASIIFVPGAMAPDAVLEAAAAGIGWVVCITDGIPQLDMLRALERLKGSPTRVIGPNCPGLVMAGKTKIGIMPGDIFTPGPVAVFSRSGTLTYECVDRLTKAGIGQSVCVGIGGDPFVGTSFTDLCKLVRHDPQTRAVVILGEIGGKAEEELGQYMRESGFELPVFGFIAGRTAPPGKRLGHAGAILEKGAGGIEVKLQAMADSGFHLIDDLDQIAGAVAQVLMKLNEHNSKRLFKEAGIPVPRGTLLGPGDEPAPPFALPWVLKSQVLSGGRGKAGGIRMADTLEQAESELTKLFTLAIKGEKVQLVRIEPKAAYTRELYLSITLDRQSRSFVITAGRFGGVDIEACAPETLLIEHAAPDTGLAPFQIRNIFFHLGLPKELSKPFHALLTNLFDCCLRHRLLLAEINPLVITTDGGLLALDGKVEIDGHRIGIDPSLNRFFEAAHLSDEENRSREAGLSYHKLDGYVGLMVNGAGLAMASMDILNYSGLEAANFLDLGGGADSEAMRTALDILFDDSRVGMVFINIFGGILSCHKVARSMLEALDGQEPRKPIVVRFAGNGSVQGLELLNQAALNGLHLCPDLTSARAALEKLKGDRPEARHKPLIVPSTAPLLPARPRQTSTPFPLPDDCRILVQGLTGKQGQLHCRLMQEYGSKVVAGVTPGKGGSEVLGVPVFDTVREAVKAMRIDASIIFVPGAMAPDAVLEAAAAGIGWVVCITDGIPQLDMLRALERLKGSPTRVIGPNCPGLVMAGKTKIGIMPGDIFTPGPVAVFSRSGTLTYECVDRLTKAGIGQSVCVGIGGDPFVGTSFTDLCKLVRHDPQTRAVVILGEIGGKAEEELGQYMRESGFELPVFGFIAGRTAPPGKRLGHAGAILEKGAGGIEVKLQAMADSGFHLIDDLDQIAGAVAQVL

Foldseek 3Di:
DKFWFVLQVVLLVVLVAAAFDKDKDFPPDQDDDPDDDWKKKAFTARDDDCVVQVRIDIHRDSVRVVVSVVVNQCGDDPNFGGGMIMIGHDFAFDAWKKWKWACDLPVLFIKIKIFLHFPDDPVPDDPLRIDIDTAHLPRFDDPVVLVVRCVSNVADPVCSVVSSSSVVSQRVSCNVQVWRMWIQGTWGQGPVGYTYRHTIITHGFPLSCVVPVVSCVSPDCSNDDPLVVLCVVLVKFKDFDQFAEEEEEAWQQVQLQVQLVCLQLQRHYGMGIHCYLPVALVSLLSSLCSQLVDPSHQEYEYEYEDFSHALQNNLVSNCVSCVLAARSHAYEYEYHYHCRVVSLVSNVVSVHPRYHYDPDDVVSSVVSVVSCPPDDGRPDHFDDDAFPFDQAWFDDDPAADAQPADLLAEEEEEVCVDPVNLVVVVQQVVLPHHHAAYEDAPCAPDDHPNHGYHNAPLVVVVVDPHAEYEYPDEQVCQLVNQLRCLVSPHAEYEALYPSHSPSSNSVSLVVCVVGNHFYADYNWQAKDQQSGGDDGRGNNVQADQAAEEEEEQIRSLQNLLSNLQVVLVHHHRMYGHRHQESDGRAAPLNVLVSCLNHPRHTAYEYYEEAADCRLLVNLVVCQVVVRRHAYAYEYGNQVPDAPDARRGNGHHFHVPPPTPSVSVNSNSVSRHRYDSHSNCNNVSVVSHD/DKFWFVLQVVLLVVLVAAAFDKDKDFPPDQDDDPDDDWKKKAFTARDDDCVVQVRIDIHRDSVRVVVSVVVNQCGDDPNFGGGMIMIGHDFAFDAWKKWKWACDLPVLFIKIKIFLHFPDDPVPDDCLRIDIDTAHLPRFDDPVNLVVRCVSNVADPVCSVVSSSSVVSQRVSCNVQVWRMWIQGTWGQGPVGYTYRHTIITHGFPLSCVVPVVSCVSPDCSNDDPLVVLCVVLVKFKDFDQFAEEEEEAWLQVQLQVQLVCLQLQRHYGMGIHCYLPVALVSLLSSLCSQLVDPSHQEYEYEYEDFSHALQNNLVSNCVSCVLAARSHAYEYEYHYHCRVVSLVSNVVSVHPRYHYDPDDVVSSVVSVVSCPPDDGRPDHFDDDAFPFDQAWFDDDPAADAQPADLLAEEEEEVCVDPVNLVVVVVQVVLPHHHAEYEDAPCAPDDHPNHGYHNAPLVVVVVDPHAEYEYPDEQVCQLVNQLRCLVSPHAEYEALYPSHSPSSNSVSLVVCVVGNHFYADYNWQAKDQQSGGDDGRGNNVQAHQAAEEEEEQIRSLQNLLSNLQVVLVHHHRMYGHRHQESDGRAAPLNVLVSCLNHPRHTAYEYYEEAADCRLLVNLVVCQVVVRRHAYAYEYGNLVPDAPDARNGNGHHFHDDPPGPSVNVNSNSVSRYHYDSHSNCNNVSVVSHD

=== Feature glossary ===
Key to the feature types in this record:

Secondary structure (8-state, DSSP). Secondary structure is the local, repeating backbone conformation. DSSP classifies it into eight states by reading the hydrogen-bond network: three helix types (H, G, I), two β types (E, B), two non-regular types (T, S), and unstructured coil (-).

Backbone torsions (φ/ψ). Backbone dihedral angles. Every residue except chain termini has a φ (preceding-C → N → Cα → C) and a ψ (N → Cα → C → next-N). They are reported in degrees following the IUPAC sign convention. Secondary structure is essentially a statement about which (φ, ψ) basin each residue occupies.

Predicted aligned error. Predicted Aligned Error (PAE) is an AlphaFold confidence matrix: entry (i, j) is the expected error in the position of residue j, in ångströms, when the prediction is superimposed on the true structure at residue i. Low PAE within a block of residues means that block is internally rigid and well-predicted; high PAE between two blocks means their relative placement is uncertain even if each block individually is confident.

B-factor. B-factor (Debye–Waller factor) reflects atomic displacement in the crystal lattice. It is an experimental observable (units Å²), not a prediction; low values mean the atom is pinned down, high values mean it moves or is heterogeneous across the crystal.

Secondary structure (3-state, P-SEA). Three-state secondary structure (P-SEA) collapses the eight DSSP classes into helix (a), strand (b), and coil (c). P-SEA assigns these from Cα geometry alone — distances and angles — without requiring backbone oxygens, so it works on any Cα trace.

Sequence. Primary structure: the covalent order of the twenty standard amino acids along the backbone. Two proteins with the same sequence will (almost always) fold to the same structure; two with 30% identity often share a fold but not the details.

pLDDT. pLDDT is the predicted lDDT-Cα score: AlphaFold's confidence that the local environment of each residue (all inter-atomic distances within 15 Å) is correctly placed. It is a per-residue number between 0 and 100, with higher meaning more reliable.

InterPro / GO / CATH / organism. Functional annotations link the protein to curated databases. InterPro entries identify conserved domains and families by matching the sequence against member-database signatures (Pfam, PROSITE, CDD, …). Gene Ontology (GO) terms describe molecular function, biological process, and cellular component in a controlled vocabulary. CATH places the structure in a hierarchical fold classification (Class/Architecture/Topology/Homologous-superfamily). The organism is the source species.

Contact-map, Ramachandran, and PAE plots. Three diagnostic plots accompany the record. The Cα contact map visualizes the tertiary structure as a 2D adjacency matrix (8 Å cutoff, sequence-local contacts suppressed). The Ramachandran plot shows the distribution of backbone (φ, ψ) torsions, with points in the α and β basins reflecting secondary structure content. The PAE plot shows AlphaFold's inter-residue confidence as a color matrix.

mmCIF coordinates. The mmCIF table is the protein's shape written out atom by atom. For each backbone N, Cα, C, and carbonyl O, it records an (x, y, z) coordinate triple in Å plus the residue type, chain letter, and residue number.

Radius of gyration, Cα contacts, bounding box. Three whole-structure scalars: the radius of gyration (RMS distance of Cα from centroid, in Å), the count of Cα–Cα contacts (pairs closer than 8 Å and separated by more than four residues in sequence — i.e. tertiary, not local, contacts), and the bounding-box dimensions. Together they distinguish compact globular folds from extended fibres or disordered chains.

Foldseek 3Di. The Foldseek 3Di string encodes local tertiary geometry as a 20-letter alphabet — one character per residue — derived from the relative positions of nearby Cα atoms. Unlike the amino-acid sequence, 3Di is a direct function of the 3D structure, so two proteins with the same fold have similar 3Di strings even at low sequence identity.

Rendered structure images. Six rendered views show the 3D structure from the faces of a cube — i.e. along ±x, ±y, ±z. Rendering representation is drawn randomly per protein from cartoon (secondary-structure ribbons), sticks (backbone bonds), or molecular surface; coloring is either N→C rainbow (blue at the N-terminus through red at the C-terminus) or one color per chain.

Nearest PDB structures. The Foldseek neighbor list gives the closest experimentally determined structures in the PDB, ranked by structural alignment. TM-score near 1 means near-identical fold; near 0.3 means only rough topology match. This is how one finds what a novel AlphaFold prediction most resembles in the solved-structure universe.

Solvent-accessible surface area. SASA measures how much of the protein is reachable by solvent. It is computed by rolling a water-sized probe over the atomic surface and summing the exposed area (Å²). Per-residue SASA distinguishes core (buried, low SASA) from surface (exposed, high SASA) residues; total SASA is a whole-molecule size measure.